Protein AF-0000000078950142 (afdb_homodimer)

Radius of gyration: 38.13 Å; Cα contacts (8 Å, |Δi|>4): 2575; chains: 2; bounding box: 95×99×94 Å

Structure (mmCIF, N/CA/C/O backbone):
data_AF-0000000078950142-model_v1
#
loop_
_entity.id
_entity.type
_entity.pdbx_description
1 polymer 'Single-stranded-DNA-specific exonuclease RecJ'
#
loop_
_atom_site.group_PDB
_atom_site.id
_atom_site.type_symbol
_atom_site.label_atom_id
_atom_site.label_alt_id
_atom_site.label_comp_id
_atom_site.label_asym_id
_atom_site.label_entity_id
_atom_site.label_seq_id
_atom_site.pdbx_PDB_ins_code
_atom_site.Cartn_x
_atom_site.Cartn_y
_atom_site.Cartn_z
_atom_site.occupancy
_atom_site.B_iso_or_equiv
_atom_site.auth_seq_id
_atom_site.auth_comp_id
_atom_site.auth_asym_id
_atom_site.auth_atom_id
_atom_site.pdbx_PDB_model_num
ATOM 1 N N . MET A 1 1 ? -14.727 40.375 -18.734 1 53.81 1 MET A N 1
ATOM 2 C CA . MET A 1 1 ? -13.383 39.812 -18.766 1 53.81 1 MET A CA 1
ATOM 3 C C . MET A 1 1 ? -12.641 40.094 -17.453 1 53.81 1 MET A C 1
ATOM 5 O O . MET A 1 1 ? -12.703 41.188 -16.938 1 53.81 1 MET A O 1
ATOM 9 N N . LYS A 1 2 ? -12.117 39.031 -16.938 1 72.38 2 LYS A N 1
ATOM 10 C CA . LYS A 1 2 ? -11.406 39.219 -15.68 1 72.38 2 LYS A CA 1
ATOM 11 C C . LYS A 1 2 ? -10.109 40 -15.891 1 72.38 2 LYS A C 1
ATOM 13 O O . LYS A 1 2 ? -9.484 39.906 -16.938 1 72.38 2 LYS A O 1
ATOM 18 N N . ILE A 1 3 ? -9.789 40.844 -15.008 1 72.75 3 ILE A N 1
ATOM 19 C CA . ILE A 1 3 ? -8.547 41.594 -15.078 1 72.75 3 ILE A CA 1
ATOM 20 C C . ILE A 1 3 ? -7.387 40.75 -14.562 1 72.75 3 ILE A C 1
ATOM 22 O O . ILE A 1 3 ? -7.484 40.125 -13.508 1 72.75 3 ILE A O 1
ATOM 26 N N . TRP A 1 4 ? -6.441 40.562 -15.469 1 82.62 4 TRP A N 1
ATOM 27 C CA . TRP A 1 4 ? -5.223 39.844 -15.094 1 82.62 4 TRP A CA 1
ATOM 28 C C . TRP A 1 4 ? -4.238 40.781 -14.398 1 82.62 4 TRP A C 1
ATOM 30 O O . TRP A 1 4 ? -3.803 41.781 -14.977 1 82.62 4 TRP A O 1
ATOM 40 N N . GLU A 1 5 ? -4.07 40.562 -13.18 1 79.44 5 GLU A N 1
ATOM 41 C CA . GLU A 1 5 ? -3.199 41.469 -12.422 1 79.44 5 GLU A CA 1
ATOM 42 C C . GLU A 1 5 ? -1.992 40.719 -11.867 1 79.44 5 GLU A C 1
ATOM 44 O O . GLU A 1 5 ? -2.143 39.688 -11.227 1 79.44 5 GLU A O 1
ATOM 49 N N . LYS A 1 6 ? -0.859 41.25 -12.266 1 79.19 6 LYS A N 1
ATOM 50 C CA . LYS A 1 6 ? 0.357 40.688 -11.664 1 79.19 6 LYS A CA 1
ATOM 51 C C . LYS A 1 6 ? 0.778 41.5 -10.445 1 79.19 6 LYS A C 1
ATOM 53 O O . LYS A 1 6 ? 0.898 42.75 -10.523 1 79.19 6 LYS A O 1
ATOM 58 N N . LYS A 1 7 ? 0.79 40.875 -9.352 1 73.62 7 LYS A N 1
ATOM 59 C CA . LYS A 1 7 ? 1.245 41.594 -8.172 1 73.62 7 LYS A CA 1
ATOM 60 C C . LYS A 1 7 ? 2.676 42.094 -8.352 1 73.62 7 LYS A C 1
ATOM 62 O O . LYS A 1 7 ? 3.551 41.344 -8.789 1 73.62 7 LYS A O 1
ATOM 67 N N . GLU A 1 8 ? 2.896 43.344 -8.273 1 76.25 8 GLU A N 1
ATOM 68 C CA . GLU A 1 8 ? 4.227 43.938 -8.406 1 76.25 8 GLU A CA 1
ATOM 69 C C . GLU A 1 8 ? 5.035 43.781 -7.121 1 76.25 8 GLU A C 1
ATOM 71 O O . GLU A 1 8 ? 4.473 43.781 -6.023 1 76.25 8 GLU A O 1
ATOM 76 N N . ILE A 1 9 ? 6.254 43.375 -7.285 1 76.56 9 ILE A N 1
ATOM 77 C CA . ILE A 1 9 ? 7.168 43.312 -6.148 1 76.56 9 ILE A CA 1
ATOM 78 C C . ILE A 1 9 ? 8.055 44.531 -6.113 1 76.56 9 ILE A C 1
ATOM 80 O O . ILE A 1 9 ? 8.578 44.969 -7.145 1 76.56 9 ILE A O 1
ATOM 84 N N . ASP A 1 10 ? 8.055 45.188 -5.051 1 79.75 10 ASP A N 1
ATOM 85 C CA . ASP A 1 10 ? 8.883 46.406 -4.891 1 79.75 10 ASP A CA 1
ATOM 86 C C . ASP A 1 10 ? 10.312 46.031 -4.516 1 79.75 10 ASP A C 1
ATOM 88 O O . ASP A 1 10 ? 10.812 46.438 -3.463 1 79.75 10 ASP A O 1
ATOM 92 N N . ILE A 1 11 ? 10.883 45.125 -5.113 1 84.5 11 ILE A N 1
ATOM 93 C CA . ILE A 1 11 ? 12.258 44.688 -4.898 1 84.5 11 ILE A CA 1
ATOM 94 C C . ILE A 1 11 ? 13.023 44.719 -6.219 1 84.5 11 ILE A C 1
ATOM 96 O O . ILE A 1 11 ? 12.531 44.25 -7.246 1 84.5 11 ILE A O 1
ATOM 100 N N . LYS A 1 12 ? 14.125 45.406 -6.125 1 84.75 12 LYS A N 1
ATOM 101 C CA . LYS A 1 12 ? 14.953 45.5 -7.316 1 84.75 12 LYS A CA 1
ATOM 102 C C . LYS A 1 12 ? 15.414 44.125 -7.801 1 84.75 12 LYS A C 1
ATOM 104 O O . LYS A 1 12 ? 15.672 43.25 -6.992 1 84.75 12 LYS A O 1
ATOM 109 N N . LYS A 1 13 ? 15.461 43.906 -9.07 1 86.56 13 LYS A N 1
ATOM 110 C CA . LYS A 1 13 ? 15.859 42.656 -9.711 1 86.56 13 LYS A CA 1
ATOM 111 C C . LYS A 1 13 ? 17.188 42.156 -9.164 1 86.56 13 LYS A C 1
ATOM 113 O O . LYS A 1 13 ? 17.375 40.938 -8.992 1 86.56 13 LYS A O 1
ATOM 118 N N . GLU A 1 14 ? 18.078 43.125 -8.953 1 89.69 14 GLU A N 1
ATOM 119 C CA . GLU A 1 14 ? 19.391 42.75 -8.445 1 89.69 14 GLU A CA 1
ATOM 120 C C . GLU A 1 14 ? 19.297 42.094 -7.074 1 89.69 14 GLU A C 1
ATOM 122 O O . GLU A 1 14 ? 20.047 41.156 -6.773 1 89.69 14 GLU A O 1
ATOM 127 N N . ASN A 1 15 ? 18.438 42.625 -6.336 1 92.5 15 ASN A N 1
ATOM 128 C CA . ASN A 1 15 ? 18.234 42.062 -5.012 1 92.5 15 ASN A CA 1
ATOM 129 C C . ASN A 1 15 ? 17.656 40.656 -5.098 1 92.5 15 ASN A C 1
ATOM 131 O O . ASN A 1 15 ? 17.984 39.781 -4.289 1 92.5 15 ASN A O 1
ATOM 135 N N . ILE A 1 16 ? 16.828 40.438 -6.055 1 92.88 16 ILE A N 1
ATOM 136 C CA . ILE A 1 16 ? 16.234 39.125 -6.246 1 92.88 16 ILE A CA 1
ATOM 137 C C . ILE A 1 16 ? 17.328 38.125 -6.656 1 92.88 16 ILE A C 1
ATOM 139 O O . ILE A 1 16 ? 17.328 37 -6.195 1 92.88 16 ILE A O 1
ATOM 143 N N . ILE A 1 17 ? 18.172 38.5 -7.457 1 93.75 17 ILE A N 1
ATOM 144 C CA . ILE A 1 17 ? 19.281 37.688 -7.902 1 93.75 17 ILE A CA 1
ATOM 145 C C . ILE A 1 17 ? 20.172 37.312 -6.715 1 93.75 17 ILE A C 1
ATOM 147 O O . ILE A 1 17 ? 20.609 36.156 -6.582 1 93.75 17 ILE A O 1
ATOM 151 N N . ASN A 1 18 ? 20.375 38.312 -5.926 1 93.31 18 ASN A N 1
ATOM 152 C CA . ASN A 1 18 ? 21.203 38.062 -4.738 1 93.31 18 ASN A CA 1
ATOM 153 C C . ASN A 1 18 ? 20.531 37.094 -3.789 1 93.31 18 ASN A C 1
ATOM 155 O O . ASN A 1 18 ? 21.203 36.219 -3.207 1 93.31 18 ASN A O 1
ATOM 159 N N . ILE A 1 19 ? 19.312 37.25 -3.652 1 93.19 19 ILE A N 1
ATOM 160 C CA . ILE A 1 19 ? 18.547 36.344 -2.787 1 93.19 19 ILE A CA 1
ATOM 161 C C . ILE A 1 19 ? 18.578 34.938 -3.355 1 93.19 19 ILE A C 1
ATOM 163 O O . ILE A 1 19 ? 18.781 33.969 -2.619 1 93.19 19 ILE A O 1
ATOM 167 N N . ALA A 1 20 ? 18.375 34.781 -4.637 1 94.31 20 ALA A N 1
ATOM 168 C CA . ALA A 1 20 ? 18.406 33.469 -5.305 1 94.31 20 ALA A CA 1
ATOM 169 C C . ALA A 1 20 ? 19.766 32.781 -5.094 1 94.31 20 ALA A C 1
ATOM 171 O O . ALA A 1 20 ? 19.828 31.594 -4.82 1 94.31 20 ALA A O 1
ATOM 172 N N . LYS A 1 21 ? 20.781 33.531 -5.195 1 93.62 21 LYS A N 1
ATOM 173 C CA . LYS A 1 21 ? 22.141 33 -5.008 1 93.62 21 LYS A CA 1
ATOM 174 C C . LYS A 1 21 ? 22.375 32.625 -3.551 1 93.62 21 LYS A C 1
ATOM 176 O O . LYS A 1 21 ? 22.953 31.562 -3.273 1 93.62 21 LYS A O 1
ATOM 181 N N . LYS A 1 22 ? 21.938 33.5 -2.752 1 90.38 22 LYS A N 1
ATOM 182 C CA . LYS A 1 22 ? 22.125 33.312 -1.319 1 90.38 22 LYS A CA 1
ATOM 183 C C . LYS A 1 22 ? 21.531 31.969 -0.873 1 90.38 22 LYS A C 1
ATOM 185 O O . LYS A 1 22 ? 22.141 31.25 -0.087 1 90.38 22 LYS A O 1
ATOM 190 N N . TYR A 1 23 ? 20.406 31.641 -1.37 1 91.75 23 TYR A N 1
ATOM 191 C CA . TYR A 1 23 ? 19.703 30.453 -0.905 1 91.75 23 TYR A CA 1
ATOM 192 C C . TYR A 1 23 ? 19.812 29.328 -1.919 1 91.75 23 TYR A C 1
ATOM 194 O O . TYR A 1 23 ? 19.203 28.266 -1.744 1 91.75 23 TYR A O 1
ATOM 202 N N . ASN A 1 24 ? 20.531 29.469 -2.938 1 90.25 24 ASN A N 1
ATOM 203 C CA . ASN A 1 24 ? 20.797 28.484 -3.975 1 90.25 24 ASN A CA 1
ATOM 204 C C . ASN A 1 24 ? 19.5 27.969 -4.609 1 90.25 24 ASN A C 1
ATOM 206 O O . ASN A 1 24 ? 19.281 26.75 -4.656 1 90.25 24 ASN A O 1
ATOM 210 N N . ILE A 1 25 ? 18.672 28.875 -4.988 1 92.62 25 ILE A N 1
ATOM 211 C CA . ILE A 1 25 ? 17.438 28.562 -5.723 1 92.62 25 ILE A CA 1
ATOM 212 C C . ILE A 1 25 ? 17.391 29.391 -7.004 1 92.62 25 ILE A C 1
ATOM 214 O O . ILE A 1 25 ? 18.203 30.297 -7.207 1 92.62 25 ILE A O 1
ATOM 218 N N . SER A 1 26 ? 16.516 29.094 -7.859 1 92.75 26 SER A N 1
ATOM 219 C CA . SER A 1 26 ? 16.406 29.812 -9.125 1 92.75 26 SER A CA 1
ATOM 220 C C . SER A 1 26 ? 15.773 31.188 -8.93 1 92.75 26 SER A C 1
ATOM 222 O O . SER A 1 26 ? 15.148 31.438 -7.898 1 92.75 26 SER A O 1
ATOM 224 N N . ILE A 1 27 ? 15.969 32.031 -9.867 1 91.75 27 ILE A N 1
ATOM 225 C CA . ILE A 1 27 ? 15.406 33.375 -9.844 1 91.75 27 ILE A CA 1
ATOM 226 C C . ILE A 1 27 ? 13.883 33.281 -9.805 1 91.75 27 ILE A C 1
ATOM 228 O O . ILE A 1 27 ? 13.234 34.062 -9.086 1 91.75 27 ILE A O 1
ATOM 232 N N . LEU A 1 28 ? 13.398 32.344 -10.531 1 91.94 28 LEU A N 1
ATOM 233 C CA . LEU A 1 28 ? 11.953 32.156 -10.547 1 91.94 28 LEU A CA 1
ATOM 234 C C . LEU A 1 28 ? 11.438 31.734 -9.18 1 91.94 28 LEU A C 1
ATOM 236 O O . LEU A 1 28 ? 10.414 32.219 -8.703 1 91.94 28 LEU A O 1
ATOM 240 N N . GLU A 1 29 ? 12.125 30.797 -8.562 1 94.38 29 GLU A N 1
ATOM 241 C CA . GLU A 1 29 ? 11.742 30.328 -7.227 1 94.38 29 GLU A CA 1
ATOM 242 C C . GLU A 1 29 ? 11.742 31.469 -6.223 1 94.38 29 GLU A C 1
ATOM 244 O O . GLU A 1 29 ? 10.789 31.625 -5.453 1 94.38 29 GLU A O 1
ATOM 249 N N . ALA A 1 30 ? 12.781 32.281 -6.25 1 94 30 ALA A N 1
ATOM 250 C CA . ALA A 1 30 ? 12.898 33.406 -5.348 1 94 30 ALA A CA 1
ATOM 251 C C . ALA A 1 30 ? 11.781 34.438 -5.598 1 94 30 ALA A C 1
ATOM 253 O O . ALA A 1 30 ? 11.172 34.938 -4.652 1 94 30 ALA A O 1
ATOM 254 N N . THR A 1 31 ? 11.516 34.656 -6.84 1 91.56 31 THR A N 1
ATOM 255 C CA . THR A 1 31 ? 10.5 35.625 -7.23 1 91.56 31 THR A CA 1
ATOM 256 C C . THR A 1 31 ? 9.117 35.188 -6.742 1 91.56 31 THR A C 1
ATOM 258 O O . THR A 1 31 ? 8.344 36 -6.23 1 91.56 31 THR A O 1
ATOM 261 N N . LEU A 1 32 ? 8.867 33.938 -6.906 1 93.06 32 LEU A N 1
ATOM 262 C CA . LEU A 1 32 ? 7.574 33.406 -6.516 1 93.06 32 LEU A CA 1
ATOM 263 C C . LEU A 1 32 ? 7.359 33.531 -5.012 1 93.06 32 LEU A C 1
ATOM 265 O O . LEU A 1 32 ? 6.285 33.938 -4.566 1 93.06 32 LEU A O 1
ATOM 269 N N . LEU A 1 33 ? 8.32 33.188 -4.199 1 94.06 33 LEU A N 1
ATOM 270 C CA . LEU A 1 33 ? 8.211 33.281 -2.748 1 94.06 33 LEU A CA 1
ATOM 271 C C . LEU A 1 33 ? 8.047 34.719 -2.303 1 94.06 33 LEU A C 1
ATOM 273 O O . LEU A 1 33 ? 7.219 35.031 -1.436 1 94.06 33 LEU A O 1
ATOM 277 N N . LEU A 1 34 ? 8.82 35.656 -2.934 1 92.06 34 LEU A N 1
ATOM 278 C CA . LEU A 1 34 ? 8.773 37.062 -2.574 1 92.06 34 LEU A CA 1
ATOM 279 C C . LEU A 1 34 ? 7.426 37.688 -2.953 1 92.06 34 LEU A C 1
ATOM 281 O O . LEU A 1 34 ? 6.871 38.5 -2.203 1 92.06 34 LEU A O 1
ATOM 285 N N . ARG A 1 35 ? 6.938 37.25 -4.039 1 89.69 35 ARG A N 1
ATOM 286 C CA . ARG A 1 35 ? 5.652 37.781 -4.496 1 89.69 35 ARG A CA 1
ATOM 287 C C . ARG A 1 35 ? 4.52 37.312 -3.586 1 89.69 35 ARG A C 1
ATOM 289 O O . ARG A 1 35 ? 3.51 38 -3.436 1 89.69 35 ARG A O 1
ATOM 296 N N . ARG A 1 36 ? 4.695 36.156 -3 1 91.25 36 ARG A N 1
ATOM 297 C CA . ARG A 1 36 ? 3.721 35.625 -2.055 1 91.25 36 ARG A CA 1
ATOM 298 C C . ARG A 1 36 ? 3.971 36.156 -0.649 1 91.25 36 ARG A C 1
ATOM 300 O O . ARG A 1 36 ? 3.385 35.656 0.32 1 91.25 36 ARG A O 1
ATOM 307 N N . GLU A 1 37 ? 4.922 37.062 -0.563 1 89.62 37 GLU A N 1
ATOM 308 C CA . GLU A 1 37 ? 5.227 37.812 0.659 1 89.62 37 GLU A CA 1
ATOM 309 C C . GLU A 1 37 ? 5.77 36.875 1.743 1 89.62 37 GLU A C 1
ATOM 311 O O . GLU A 1 37 ? 5.453 37.062 2.924 1 89.62 37 GLU A O 1
ATOM 316 N N . ILE A 1 38 ? 6.461 35.875 1.329 1 93 38 ILE A N 1
ATOM 317 C CA . ILE A 1 38 ? 7.152 35.031 2.285 1 93 38 ILE A CA 1
ATOM 318 C C . ILE A 1 38 ? 8.445 35.688 2.738 1 93 38 ILE A C 1
ATOM 320 O O . ILE A 1 38 ? 9.266 36.094 1.911 1 93 38 ILE A O 1
ATOM 324 N N . LYS A 1 39 ? 8.594 35.781 3.988 1 91.38 39 LYS A N 1
ATOM 325 C CA . LYS A 1 39 ? 9.82 36.375 4.52 1 91.38 39 LYS A CA 1
ATOM 326 C C . LYS A 1 39 ? 11.023 35.469 4.262 1 91.38 39 LYS A C 1
ATOM 328 O O . LYS A 1 39 ? 10.898 34.25 4.297 1 91.38 39 LYS A O 1
ATOM 333 N N . GLU A 1 40 ? 12.141 36.094 4.035 1 90.62 40 GLU A N 1
ATOM 334 C CA . GLU A 1 40 ? 13.352 35.312 3.721 1 90.62 40 GLU A CA 1
ATOM 335 C C . GLU A 1 40 ? 13.656 34.312 4.812 1 90.62 40 GLU A C 1
ATOM 337 O O . GLU A 1 40 ? 14.102 33.188 4.52 1 90.62 40 GLU A O 1
ATOM 342 N N . GLU A 1 41 ? 13.438 34.688 6.086 1 90.75 41 GLU A N 1
ATOM 343 C CA . GLU A 1 41 ? 13.719 33.781 7.199 1 90.75 41 GLU A CA 1
ATOM 344 C C . GLU A 1 41 ? 12.859 32.531 7.117 1 90.75 41 GLU A C 1
ATOM 346 O O . GLU A 1 41 ? 13.219 31.484 7.668 1 90.75 41 GLU A O 1
ATOM 351 N N . ASP A 1 42 ? 11.758 32.625 6.391 1 94 42 ASP A N 1
ATOM 352 C CA . ASP A 1 42 ? 10.828 31.5 6.309 1 94 42 ASP A CA 1
ATOM 353 C C . ASP A 1 42 ? 11.062 30.672 5.043 1 94 42 ASP A C 1
ATOM 355 O O . ASP A 1 42 ? 10.438 29.641 4.844 1 94 42 ASP A O 1
ATOM 359 N N . PHE A 1 43 ? 12.055 31.047 4.172 1 94.62 43 PHE A N 1
ATOM 360 C CA . PHE A 1 43 ? 12.367 30.312 2.955 1 94.62 43 PHE A CA 1
ATOM 361 C C . PHE A 1 43 ? 12.75 28.859 3.281 1 94.62 43 PHE A C 1
ATOM 363 O O . PHE A 1 43 ? 12.484 27.953 2.494 1 94.62 43 PHE A O 1
ATOM 370 N N . LEU A 1 44 ? 13.312 28.719 4.473 1 93.81 44 LEU A N 1
ATOM 371 C CA . LEU A 1 44 ? 13.789 27.406 4.898 1 93.81 44 LEU A CA 1
ATOM 372 C C . LEU A 1 44 ? 12.648 26.391 4.91 1 93.81 44 LEU A C 1
ATOM 374 O O . LEU A 1 44 ? 12.852 25.219 4.562 1 93.81 44 LEU A O 1
ATOM 378 N N . PHE A 1 45 ? 11.406 26.781 5.246 1 95.56 45 PHE A N 1
ATOM 379 C CA . PHE A 1 45 ? 10.273 25.875 5.359 1 95.56 45 PHE A CA 1
ATOM 380 C C . PHE A 1 45 ? 9.797 25.438 3.982 1 95.56 45 PHE A C 1
ATOM 382 O O . PHE A 1 45 ? 9.039 24.469 3.861 1 95.56 45 PHE A O 1
ATOM 389 N N . PHE A 1 46 ? 10.219 26.109 2.924 1 95.44 46 PHE A N 1
ATOM 390 C CA . PHE A 1 46 ? 9.789 25.812 1.562 1 95.44 46 PHE A CA 1
ATOM 391 C C . PHE A 1 46 ? 10.859 25.031 0.814 1 95.44 46 PHE A C 1
ATOM 393 O O . PHE A 1 46 ? 10.547 24.266 -0.094 1 95.44 46 PHE A O 1
ATOM 400 N N . ILE A 1 47 ? 12.117 25.25 1.19 1 92.94 47 ILE A N 1
ATOM 401 C CA . ILE A 1 47 ? 13.234 24.719 0.432 1 92.94 47 ILE A CA 1
ATOM 402 C C . ILE A 1 47 ? 13.75 23.438 1.107 1 92.94 47 ILE A C 1
ATOM 404 O O . ILE A 1 47 ? 14.133 22.484 0.432 1 92.94 47 ILE A O 1
ATOM 408 N N . GLU A 1 48 ? 13.719 23.422 2.449 1 88.94 48 GLU A N 1
ATOM 409 C CA . GLU A 1 48 ? 14.281 22.312 3.201 1 88.94 48 GLU A CA 1
ATOM 410 C C . GLU A 1 48 ? 13.18 21.406 3.738 1 88.94 48 GLU A C 1
ATOM 412 O O . GLU A 1 48 ? 12.008 21.797 3.787 1 88.94 48 GLU A O 1
ATOM 417 N N . SER A 1 49 ? 13.672 20.141 3.926 1 88.25 49 SER A N 1
ATOM 418 C CA . SER A 1 49 ? 12.75 19.156 4.504 1 88.25 49 SER A CA 1
ATOM 419 C C . SER A 1 49 ? 13.43 18.344 5.598 1 88.25 49 SER A C 1
ATOM 421 O O . SER A 1 49 ? 14.438 17.688 5.348 1 88.25 49 SER A O 1
ATOM 423 N N . SER A 1 50 ? 13.031 18.5 6.828 1 91.31 50 SER A N 1
ATOM 424 C CA . SER A 1 50 ? 13.516 17.75 7.977 1 91.31 50 SER A CA 1
ATOM 425 C C . SER A 1 50 ? 12.617 17.938 9.188 1 91.31 50 SER A C 1
ATOM 427 O O . SER A 1 50 ? 12.148 19.047 9.453 1 91.31 50 SER A O 1
ATOM 429 N N . VAL A 1 51 ? 12.461 16.891 9.859 1 94.56 51 VAL A N 1
ATOM 430 C CA . VAL A 1 51 ? 11.641 16.953 11.062 1 94.56 51 VAL A CA 1
ATOM 431 C C . VAL A 1 51 ? 12.328 17.828 12.109 1 94.56 51 VAL A C 1
ATOM 433 O O . VAL A 1 51 ? 11.68 18.297 13.047 1 94.56 51 VAL A O 1
ATOM 436 N N . ASN A 1 52 ? 13.594 18.141 11.906 1 91.5 52 ASN A N 1
ATOM 437 C CA . ASN A 1 52 ? 14.344 18.984 12.828 1 91.5 52 ASN A CA 1
ATOM 438 C C . ASN A 1 52 ? 13.898 20.453 12.75 1 91.5 52 ASN A C 1
ATOM 440 O O . ASN A 1 52 ? 14.211 21.25 13.633 1 91.5 52 ASN A O 1
ATOM 444 N N . LEU A 1 53 ? 13.133 20.781 11.781 1 93.5 53 LEU A N 1
ATOM 445 C CA . LEU A 1 53 ? 12.703 22.156 11.586 1 93.5 53 LEU A CA 1
ATOM 446 C C . LEU A 1 53 ? 11.414 22.438 12.352 1 93.5 53 LEU A C 1
ATOM 448 O O . LEU A 1 53 ? 10.945 23.578 12.398 1 93.5 53 LEU A O 1
ATOM 452 N N . MET A 1 54 ? 10.852 21.391 12.953 1 96.19 54 MET A N 1
ATOM 453 C CA . MET A 1 54 ? 9.758 21.641 13.883 1 96.19 54 MET A CA 1
ATOM 454 C C . MET A 1 54 ? 10.219 22.5 15.062 1 96.19 54 MET A C 1
ATOM 456 O O . MET A 1 54 ? 11.328 22.312 15.562 1 96.19 54 MET A O 1
ATOM 460 N N . HIS A 1 55 ? 9.367 23.406 15.445 1 96 55 HIS A N 1
ATOM 461 C CA . HIS A 1 55 ? 9.734 24.188 16.625 1 96 55 HIS A CA 1
ATOM 462 C C . HIS A 1 55 ? 9.758 23.344 17.875 1 96 55 HIS A C 1
ATOM 464 O O . HIS A 1 55 ? 9.008 22.359 18 1 96 55 HIS A O 1
ATOM 470 N N . ASN A 1 56 ? 10.641 23.719 18.812 1 96.19 56 ASN A N 1
ATOM 471 C CA . ASN A 1 56 ? 10.797 23.031 20.094 1 96.19 56 ASN A CA 1
ATOM 472 C C . ASN A 1 56 ? 9.484 22.969 20.875 1 96.19 56 ASN A C 1
ATOM 474 O O . ASN A 1 56 ? 8.906 24.016 21.203 1 96.19 56 ASN A O 1
ATOM 478 N N . PRO A 1 57 ? 9.039 21.719 21.172 1 97.75 57 PRO A N 1
ATOM 479 C CA . PRO A 1 57 ? 7.746 21.609 21.859 1 97.75 57 PRO A CA 1
ATOM 480 C C . PRO A 1 57 ? 7.777 22.156 23.281 1 97.75 57 PRO A C 1
ATOM 482 O O . PRO A 1 57 ? 6.727 22.453 23.859 1 97.75 57 PRO A O 1
ATOM 485 N N . PHE A 1 58 ? 8.906 22.344 23.859 1 97.25 58 PHE A N 1
ATOM 486 C CA . PHE A 1 58 ? 9.031 22.812 25.234 1 97.25 58 PHE A CA 1
ATOM 487 C C . PHE A 1 58 ? 8.734 24.312 25.328 1 97.25 58 PHE A C 1
ATOM 489 O O . PHE A 1 58 ? 8.594 24.844 26.422 1 97.25 58 PHE A O 1
ATOM 496 N N . LEU A 1 59 ? 8.547 24.922 24.203 1 96.75 59 LEU A N 1
ATOM 497 C CA . LEU A 1 59 ? 8.203 26.344 24.172 1 96.75 59 LEU A CA 1
ATOM 498 C C . LEU A 1 59 ? 6.711 26.547 24.453 1 96.75 59 LEU A C 1
ATOM 500 O O . LEU A 1 59 ? 6.273 27.656 24.75 1 96.75 59 LEU A O 1
ATOM 504 N N . LEU A 1 60 ? 5.922 25.484 24.359 1 97.44 60 LEU A N 1
ATOM 505 C CA . LEU A 1 60 ? 4.5 25.547 24.688 1 97.44 60 LEU A CA 1
ATOM 506 C C . LEU A 1 60 ? 4.305 25.812 26.172 1 97.44 60 LEU A C 1
ATOM 508 O O . LEU A 1 60 ? 4.91 25.141 27.016 1 97.44 60 LEU A O 1
ATOM 512 N N . LYS A 1 61 ? 3.418 26.766 26.406 1 95.06 61 LYS A N 1
ATOM 513 C CA . LYS A 1 61 ? 3.137 27.094 27.797 1 95.06 61 LYS A CA 1
ATOM 514 C C . LYS A 1 61 ? 2.549 25.891 28.531 1 95.06 61 LYS A C 1
ATOM 516 O O . LYS A 1 61 ? 1.676 25.203 28.016 1 95.06 61 LYS A O 1
ATOM 521 N N . ASN A 1 62 ? 3.047 25.547 29.75 1 95.56 62 ASN A N 1
ATOM 522 C CA . ASN A 1 62 ? 2.545 24.547 30.688 1 95.56 62 ASN A CA 1
ATOM 523 C C . ASN A 1 62 ? 2.936 23.141 30.266 1 95.56 62 ASN A C 1
ATOM 525 O O . ASN A 1 62 ? 2.447 22.156 30.828 1 95.56 62 ASN A O 1
ATOM 529 N N . ILE A 1 63 ? 3.852 22.984 29.266 1 97.62 63 ILE A N 1
ATOM 530 C CA . ILE A 1 63 ? 4.25 21.672 28.781 1 97.62 63 ILE A CA 1
ATOM 531 C C . ILE A 1 63 ? 4.988 20.906 29.891 1 97.62 63 ILE A C 1
ATOM 533 O O . ILE A 1 63 ? 4.836 19.703 30.016 1 97.62 63 ILE A O 1
ATOM 537 N N . ASN A 1 64 ? 5.785 21.609 30.688 1 95.38 64 ASN A N 1
ATOM 538 C CA . ASN A 1 64 ? 6.512 20.984 31.797 1 95.38 64 ASN A CA 1
ATOM 539 C C . ASN A 1 64 ? 5.559 20.438 32.844 1 95.38 64 ASN A C 1
ATOM 541 O O . ASN A 1 64 ? 5.805 19.375 33.406 1 95.38 64 ASN A O 1
ATOM 545 N N . LYS A 1 65 ? 4.5 21.219 33.125 1 96.31 65 LYS A N 1
ATOM 546 C CA . LYS A 1 65 ? 3.488 20.75 34.062 1 96.31 65 LYS A CA 1
ATOM 547 C C . LYS A 1 65 ? 2.807 19.484 33.531 1 96.31 65 LYS A C 1
ATOM 549 O O . LYS A 1 65 ? 2.539 18.547 34.312 1 96.31 65 LYS A O 1
ATOM 554 N N . PHE A 1 66 ? 2.5 19.469 32.281 1 97.69 66 PHE A N 1
ATOM 555 C CA . PHE A 1 66 ? 1.9 18.297 31.625 1 97.69 66 PHE A CA 1
ATOM 556 C C . PHE A 1 66 ? 2.793 17.078 31.781 1 97.69 66 PHE A C 1
ATOM 558 O O . PHE A 1 66 ? 2.324 16 32.188 1 97.69 66 PHE A O 1
ATOM 565 N N . ILE A 1 67 ? 4.121 17.234 31.484 1 97.69 67 ILE A N 1
ATOM 566 C CA . ILE A 1 67 ? 5.09 16.141 31.547 1 97.69 67 ILE A CA 1
ATOM 567 C C . ILE A 1 67 ? 5.16 15.594 32.969 1 97.69 67 ILE A C 1
ATOM 569 O O . ILE A 1 67 ? 5.133 14.383 33.188 1 97.69 67 ILE A O 1
ATOM 573 N N . TYR A 1 68 ? 5.223 16.531 33.906 1 96.5 68 TYR A N 1
ATOM 574 C CA . TYR A 1 68 ? 5.305 16.141 35.312 1 96.5 68 TYR A CA 1
ATOM 575 C C . TYR A 1 68 ? 4.078 15.328 35.719 1 96.5 68 TYR A C 1
ATOM 577 O O . TYR A 1 68 ? 4.211 14.258 36.312 1 96.5 68 TYR A O 1
ATOM 585 N N . ARG A 1 69 ? 2.959 15.758 35.344 1 97.12 69 ARG A N 1
ATOM 586 C CA . ARG A 1 69 ? 1.717 15.102 35.75 1 97.12 69 ARG A CA 1
ATOM 587 C C . ARG A 1 69 ? 1.583 13.742 35.062 1 97.12 69 ARG A C 1
ATOM 589 O O . ARG A 1 69 ? 1.105 12.781 35.688 1 97.12 69 ARG A O 1
ATOM 596 N N . MET A 1 70 ? 1.957 13.656 33.812 1 97.5 70 MET A N 1
ATOM 597 C CA . MET A 1 70 ? 1.891 12.391 33.094 1 97.5 70 MET A CA 1
ATOM 598 C C . MET A 1 70 ? 2.844 11.367 33.688 1 97.5 70 MET A C 1
ATOM 600 O O . MET A 1 70 ? 2.512 10.188 33.781 1 97.5 70 MET A O 1
ATOM 604 N N . ASN A 1 71 ? 4.035 11.844 34.031 1 95.94 71 ASN A N 1
ATOM 605 C CA . ASN A 1 71 ? 4.988 10.938 34.688 1 95.94 71 ASN A CA 1
ATOM 606 C C . ASN A 1 71 ? 4.434 10.367 35.969 1 95.94 71 ASN A C 1
ATOM 608 O O . ASN A 1 71 ? 4.641 9.188 36.281 1 95.94 71 ASN A O 1
ATOM 612 N N . GLU A 1 72 ? 3.713 11.195 36.75 1 96.75 72 GLU A N 1
ATOM 613 C CA . GLU A 1 72 ? 3.043 10.719 37.969 1 96.75 72 GLU A CA 1
ATOM 614 C C . GLU A 1 72 ? 1.996 9.656 37.625 1 96.75 72 GLU A C 1
ATOM 616 O O . GLU A 1 72 ? 1.92 8.617 38.281 1 96.75 72 GLU A O 1
ATOM 621 N N . ALA A 1 73 ? 1.215 9.938 36.625 1 97.31 73 ALA A N 1
ATOM 622 C CA . ALA A 1 73 ? 0.148 9.023 36.219 1 97.31 73 ALA A CA 1
ATOM 623 C C . ALA A 1 73 ? 0.716 7.684 35.75 1 97.31 73 ALA A C 1
ATOM 625 O O . ALA A 1 73 ? 0.116 6.633 36 1 97.31 73 ALA A O 1
ATOM 626 N N . ILE A 1 74 ? 1.857 7.727 35 1 95.25 74 ILE A N 1
ATOM 627 C CA . ILE A 1 74 ? 2.535 6.523 34.531 1 95.25 74 ILE A CA 1
ATOM 628 C C . ILE A 1 74 ? 3.021 5.703 35.719 1 95.25 74 ILE A C 1
ATOM 630 O O . ILE A 1 74 ? 2.801 4.492 35.781 1 95.25 74 ILE A O 1
ATOM 634 N N . ALA A 1 75 ? 3.623 6.363 36.688 1 95.25 75 ALA A N 1
ATOM 635 C CA . ALA A 1 75 ? 4.191 5.703 37.875 1 95.25 75 ALA A CA 1
ATOM 636 C C . ALA A 1 75 ? 3.1 5.051 38.719 1 95.25 75 ALA A C 1
ATOM 638 O O . ALA A 1 75 ? 3.283 3.951 39.219 1 95.25 75 ALA A O 1
ATOM 639 N N . GLU A 1 76 ? 1.999 5.723 38.812 1 96 76 GLU A N 1
ATOM 640 C CA . GLU A 1 76 ? 0.921 5.266 39.688 1 96 76 GLU A CA 1
ATOM 641 C C . GLU A 1 76 ? -0.094 4.426 38.906 1 96 76 GLU A C 1
ATOM 643 O O . GLU A 1 76 ? -1.091 3.975 39.469 1 96 76 GLU A O 1
ATOM 648 N N . LYS A 1 77 ? 0.066 4.27 37.594 1 94.44 77 LYS A N 1
ATOM 649 C CA . LYS A 1 77 ? -0.821 3.488 36.719 1 94.44 77 LYS A CA 1
ATOM 650 C C . LYS A 1 77 ? -2.26 3.99 36.812 1 94.44 77 LYS A C 1
ATOM 652 O O . LYS A 1 77 ? -3.182 3.209 37.062 1 94.44 77 LYS A O 1
ATOM 657 N N . GLU A 1 78 ? -2.412 5.262 36.719 1 97 78 GLU A N 1
ATOM 658 C CA . GLU A 1 78 ? -3.723 5.902 36.781 1 97 78 GLU A CA 1
ATOM 659 C C . GLU A 1 78 ? -4.539 5.625 35.531 1 97 78 GLU A C 1
ATOM 661 O O . GLU A 1 78 ? -3.986 5.223 34.5 1 97 78 GLU A O 1
ATOM 666 N N . ASN A 1 79 ? -5.867 5.766 35.688 1 98.25 79 ASN A N 1
ATOM 667 C CA . ASN A 1 79 ? -6.766 5.66 34.562 1 98.25 79 ASN A CA 1
ATOM 668 C C . ASN A 1 79 ? -7.004 7.023 33.906 1 98.25 79 ASN A C 1
ATOM 670 O O . ASN A 1 79 ? -7.414 7.969 34.562 1 98.25 79 ASN A O 1
ATOM 674 N N . VAL A 1 80 ? -6.695 7.07 32.625 1 98.5 80 VAL A N 1
ATOM 675 C CA . VAL A 1 80 ? -6.789 8.336 31.922 1 98.5 80 VAL A CA 1
ATOM 676 C C . VAL A 1 80 ? -7.836 8.234 30.812 1 98.5 80 VAL A C 1
ATOM 678 O O . VAL A 1 80 ? -7.922 7.215 30.125 1 98.5 80 VAL A O 1
ATOM 681 N N . LEU A 1 81 ? -8.711 9.25 30.672 1 98.56 81 LEU A N 1
ATOM 682 C CA . LEU A 1 81 ? -9.68 9.359 29.578 1 98.56 81 LEU A CA 1
ATOM 683 C C . LEU A 1 81 ? -9.297 10.484 28.625 1 98.56 81 LEU A C 1
ATOM 685 O O . LEU A 1 81 ? -9.094 11.625 29.062 1 98.56 81 LEU A O 1
ATOM 689 N N . ILE A 1 82 ? -9.117 10.148 27.375 1 98.56 82 ILE A N 1
ATOM 690 C CA . ILE A 1 82 ? -8.938 11.172 26.359 1 98.56 82 ILE A CA 1
ATOM 691 C C . ILE A 1 82 ? -10.297 11.57 25.781 1 98.56 82 ILE A C 1
ATOM 693 O O . ILE A 1 82 ? -11.07 10.719 25.344 1 98.56 82 ILE A O 1
ATOM 697 N N . PHE A 1 83 ? -10.648 12.82 25.812 1 97.44 83 PHE A N 1
ATOM 698 C CA . PHE A 1 83 ? -11.867 13.352 25.234 1 97.44 83 PHE A CA 1
ATOM 699 C C . PHE A 1 83 ? -11.562 14.227 24.031 1 97.44 83 PHE A C 1
ATOM 701 O O . PHE A 1 83 ? -10.961 15.297 24.172 1 97.44 83 PHE A O 1
ATOM 708 N N . GLY A 1 84 ? -11.938 13.797 22.828 1 95.5 84 GLY A N 1
ATOM 709 C CA . GLY A 1 84 ? -11.57 14.5 21.609 1 95.5 84 GLY A CA 1
ATOM 710 C C . GLY A 1 84 ? -12.766 15.055 20.859 1 95.5 84 GLY A C 1
ATOM 711 O O . GLY A 1 84 ? -13.906 14.664 21.125 1 95.5 84 GLY A O 1
ATOM 712 N N . ASP A 1 85 ? -12.523 15.969 19.969 1 91.88 85 ASP A N 1
ATOM 713 C CA . ASP A 1 85 ? -13.539 16.5 19.062 1 91.88 85 ASP A CA 1
ATOM 714 C C . ASP A 1 85 ? -13.883 15.492 17.969 1 91.88 85 ASP A C 1
ATOM 716 O O . ASP A 1 85 ? -13.164 14.508 17.781 1 91.88 85 ASP A O 1
ATOM 720 N N . LYS A 1 86 ? -14.961 15.719 17.297 1 91.56 86 LYS A N 1
ATOM 721 C CA . LYS A 1 86 ? -15.516 14.68 16.438 1 91.56 86 LYS A CA 1
ATOM 722 C C . LYS A 1 86 ? -15.016 14.836 15 1 91.56 86 LYS A C 1
ATOM 724 O O . LYS A 1 86 ? -15.203 13.945 14.172 1 91.56 86 LYS A O 1
ATOM 729 N N . ASP A 1 87 ? -14.422 15.945 14.617 1 91.69 87 ASP A N 1
ATOM 730 C CA . ASP A 1 87 ? -13.961 16.094 13.242 1 91.69 87 ASP A CA 1
ATOM 731 C C . ASP A 1 87 ? -12.602 15.43 13.039 1 91.69 87 ASP A C 1
ATOM 733 O O . ASP A 1 87 ? -12.055 14.828 13.961 1 91.69 87 ASP A O 1
ATOM 737 N N . ALA A 1 88 ? -12.07 15.484 11.859 1 96.19 88 ALA A N 1
ATOM 738 C CA . ALA A 1 88 ? -10.844 14.758 11.523 1 96.19 88 ALA A CA 1
ATOM 739 C C . ALA A 1 88 ? -9.68 15.219 12.391 1 96.19 88 ALA A C 1
ATOM 741 O O . ALA A 1 88 ? -8.836 14.414 12.781 1 96.19 88 ALA A O 1
ATOM 742 N N . ASP A 1 89 ? -9.547 16.531 12.664 1 96.81 89 ASP A N 1
ATOM 743 C CA . ASP A 1 89 ? -8.508 17.047 13.555 1 96.81 89 ASP A CA 1
ATOM 744 C C . ASP A 1 89 ? -8.633 16.438 14.953 1 96.81 89 ASP A C 1
ATOM 746 O O . ASP A 1 89 ? -7.652 15.922 15.5 1 96.81 89 ASP A O 1
ATOM 750 N N . GLY A 1 90 ? -9.852 16.438 15.445 1 96.62 90 GLY A N 1
ATOM 751 C CA . GLY A 1 90 ? -10.078 15.852 16.766 1 96.62 90 GLY A CA 1
ATOM 752 C C . GLY A 1 90 ? -9.82 14.359 16.797 1 96.62 90 GLY A C 1
ATOM 753 O O . GLY A 1 90 ? -9.25 13.852 17.766 1 96.62 90 GLY A O 1
ATOM 754 N N . ILE A 1 91 ? -10.25 13.695 15.812 1 97.06 91 ILE A N 1
ATOM 755 C CA . ILE A 1 91 ? -10.078 12.25 15.727 1 97.06 91 ILE A CA 1
ATOM 756 C C . ILE A 1 91 ? -8.586 11.914 15.711 1 97.06 91 ILE A C 1
ATOM 758 O O . ILE A 1 91 ? -8.133 11.055 16.469 1 97.06 91 ILE A O 1
ATOM 762 N N . THR A 1 92 ? -7.824 12.57 14.844 1 98.31 92 THR A N 1
ATOM 763 C CA . THR A 1 92 ? -6.395 12.297 14.734 1 98.31 92 THR A CA 1
ATOM 764 C C . THR A 1 92 ? -5.664 12.734 16 1 98.31 92 THR A C 1
ATOM 766 O O . THR A 1 92 ? -4.715 12.078 16.438 1 98.31 92 THR A O 1
ATOM 769 N N . ALA A 1 93 ? -6.117 13.82 16.609 1 98.62 93 ALA A N 1
ATOM 770 C CA . ALA A 1 93 ? -5.551 14.242 17.891 1 98.62 93 ALA A CA 1
ATOM 771 C C . ALA A 1 93 ? -5.73 13.156 18.953 1 98.62 93 ALA A C 1
ATOM 773 O O . ALA A 1 93 ? -4.805 12.875 19.719 1 98.62 93 ALA A O 1
ATOM 774 N N . THR A 1 94 ? -6.91 12.602 19 1 98.44 94 THR A N 1
ATOM 775 C CA . THR A 1 94 ? -7.23 11.547 19.953 1 98.44 94 THR A CA 1
ATOM 776 C C . THR A 1 94 ? -6.332 10.336 19.734 1 98.44 94 THR A C 1
ATOM 778 O O . THR A 1 94 ? -5.781 9.781 20.688 1 98.44 94 THR A O 1
ATOM 781 N N . ILE A 1 95 ? -6.145 9.961 18.516 1 98.19 95 ILE A N 1
ATOM 782 C CA . ILE A 1 95 ? -5.352 8.789 18.172 1 98.19 95 ILE A CA 1
ATOM 783 C C . ILE A 1 95 ? -3.898 9.008 18.578 1 98.19 95 ILE A C 1
ATOM 785 O O . ILE A 1 95 ? -3.273 8.125 19.172 1 98.19 95 ILE A O 1
ATOM 789 N N . ILE A 1 96 ? -3.338 10.156 18.312 1 98.5 96 ILE A N 1
ATOM 790 C CA . ILE A 1 96 ? -1.952 10.492 18.625 1 98.5 96 ILE A CA 1
ATOM 791 C C . ILE A 1 96 ? -1.724 10.383 20.125 1 98.5 96 ILE A C 1
ATOM 793 O O . ILE A 1 96 ? -0.784 9.719 20.578 1 98.5 96 ILE A O 1
ATOM 797 N N . MET A 1 97 ? -2.621 10.984 20.875 1 98.62 97 MET A N 1
ATOM 798 C CA . MET A 1 97 ? -2.494 10.977 22.344 1 98.62 97 MET A CA 1
ATOM 799 C C . MET A 1 97 ? -2.701 9.57 22.891 1 98.62 97 MET A C 1
ATOM 801 O O . MET A 1 97 ? -1.935 9.109 23.734 1 98.62 97 MET A O 1
ATOM 805 N N . TYR A 1 98 ? -3.664 8.883 22.422 1 98.25 98 TYR A N 1
ATOM 806 C CA . TYR A 1 98 ? -4.012 7.543 22.875 1 98.25 98 TYR A CA 1
ATOM 807 C C . TYR A 1 98 ? -2.852 6.574 22.656 1 98.25 98 TYR A C 1
ATOM 809 O O . TYR A 1 98 ? -2.432 5.887 23.594 1 98.25 98 TYR A O 1
ATOM 817 N N . GLU A 1 99 ? -2.346 6.551 21.438 1 96.75 99 GLU A N 1
ATOM 818 C CA . GLU A 1 99 ? -1.258 5.633 21.125 1 96.75 99 GLU A CA 1
ATOM 819 C C . GLU A 1 99 ? -0.005 5.957 21.922 1 96.75 99 GLU A C 1
ATOM 821 O O . GLU A 1 99 ? 0.726 5.051 22.344 1 96.75 99 GLU A O 1
ATOM 826 N N . THR A 1 100 ? 0.266 7.23 22.109 1 97.44 100 THR A N 1
ATOM 827 C CA . THR A 1 100 ? 1.443 7.629 22.875 1 97.44 100 THR A CA 1
ATOM 828 C C . THR A 1 100 ? 1.333 7.16 24.328 1 97.44 100 THR A C 1
ATOM 830 O O . THR A 1 100 ? 2.266 6.559 24.859 1 97.44 100 THR A O 1
ATOM 833 N N . LEU A 1 101 ? 0.197 7.438 24.969 1 97.62 101 LEU A N 1
ATOM 834 C CA . LEU A 1 101 ? 0.035 7.059 26.375 1 97.62 101 LEU A CA 1
ATOM 835 C C . LEU A 1 101 ? 0.057 5.539 26.531 1 97.62 101 LEU A C 1
ATOM 837 O O . LEU A 1 101 ? 0.571 5.023 27.516 1 97.62 101 LEU A O 1
ATOM 841 N N . LYS A 1 102 ? -0.449 4.848 25.562 1 95.5 102 LYS A N 1
ATOM 842 C CA . LYS A 1 102 ? -0.372 3.391 25.562 1 95.5 102 LYS A CA 1
ATOM 843 C C . LYS A 1 102 ? 1.076 2.916 25.5 1 95.5 102 LYS A C 1
ATOM 845 O O . LYS A 1 102 ? 1.454 1.96 26.172 1 95.5 102 LYS A O 1
ATOM 850 N N . ASP A 1 103 ? 1.872 3.578 24.656 1 94.12 103 ASP A N 1
ATOM 851 C CA . ASP A 1 103 ? 3.291 3.256 24.547 1 94.12 103 ASP A CA 1
ATOM 852 C C . ASP A 1 103 ? 3.979 3.352 25.906 1 94.12 103 ASP A C 1
ATOM 854 O O . ASP A 1 103 ? 4.926 2.609 26.188 1 94.12 103 ASP A O 1
ATOM 858 N N . PHE A 1 104 ? 3.438 4.281 26.688 1 96 104 PHE A N 1
ATOM 859 C CA . PHE A 1 104 ? 4.066 4.535 27.969 1 96 104 PHE A CA 1
ATOM 860 C C . PHE A 1 104 ? 3.459 3.648 29.062 1 96 104 PHE A C 1
ATOM 862 O O . PHE A 1 104 ? 3.785 3.787 30.234 1 96 104 PHE A O 1
ATOM 869 N N . GLY A 1 105 ? 2.482 2.783 28.719 1 93.88 105 GLY A N 1
ATOM 870 C CA . GLY A 1 105 ? 1.953 1.768 29.625 1 93.88 105 GLY A CA 1
ATOM 871 C C . GLY A 1 105 ? 0.799 2.264 30.469 1 93.88 105 GLY A C 1
ATOM 872 O O . GLY A 1 105 ? 0.386 1.595 31.422 1 93.88 105 GLY A O 1
ATOM 873 N N . ILE A 1 106 ? 0.25 3.4 30.188 1 94.56 106 ILE A N 1
ATOM 874 C CA . ILE A 1 106 ? -0.872 3.967 30.922 1 94.56 106 ILE A CA 1
ATOM 875 C C . ILE A 1 106 ? -2.164 3.26 30.531 1 94.56 106 ILE A C 1
ATOM 877 O O . ILE A 1 106 ? -2.332 2.871 29.375 1 94.56 106 ILE A O 1
ATOM 881 N N . ASN A 1 107 ? -3.057 3.057 31.484 1 96.56 107 ASN A N 1
ATOM 882 C CA . ASN A 1 107 ? -4.414 2.623 31.172 1 96.56 107 ASN A CA 1
ATOM 883 C C . ASN A 1 107 ? -5.242 3.762 30.594 1 96.56 107 ASN A C 1
ATOM 885 O O . ASN A 1 107 ? -5.812 4.566 31.328 1 96.56 107 ASN A O 1
ATOM 889 N N . VAL A 1 108 ? -5.41 3.771 29.359 1 97.62 108 VAL A N 1
ATOM 890 C CA . VAL A 1 108 ? -6 4.922 28.672 1 97.62 108 VAL A CA 1
ATOM 891 C C . VAL A 1 108 ? -7.227 4.48 27.875 1 97.62 108 VAL A C 1
ATOM 893 O O . VAL A 1 108 ? -7.223 3.412 27.266 1 97.62 108 VAL A O 1
ATOM 896 N N . THR A 1 109 ? -8.305 5.168 27.953 1 97.75 109 THR A N 1
ATOM 897 C CA . THR A 1 109 ? -9.516 5.039 27.141 1 97.75 109 THR A CA 1
ATOM 898 C C . THR A 1 109 ? -9.82 6.344 26.422 1 97.75 109 THR A C 1
ATOM 900 O O . THR A 1 109 ? -9.109 7.336 26.578 1 97.75 109 THR A O 1
ATOM 903 N N . TYR A 1 110 ? -10.734 6.324 25.5 1 97.31 110 TYR A N 1
ATOM 904 C CA . TYR A 1 110 ? -11.078 7.543 24.766 1 97.31 110 TYR A CA 1
ATOM 905 C C . TYR A 1 110 ? -12.586 7.676 24.609 1 97.31 110 TYR A C 1
ATOM 907 O O . TYR A 1 110 ? -13.32 6.695 24.734 1 97.31 110 TYR A O 1
ATOM 915 N N . LYS A 1 111 ? -12.984 8.93 24.422 1 95.5 111 LYS A N 1
ATOM 916 C CA . LYS A 1 111 ? -14.383 9.273 24.172 1 95.5 111 LYS A CA 1
ATOM 917 C C . LYS A 1 111 ? -14.484 10.43 23.172 1 95.5 111 LYS A C 1
ATOM 919 O O . LYS A 1 111 ? -13.742 11.414 23.281 1 95.5 111 LYS A O 1
ATOM 924 N N . ILE A 1 112 ? -15.25 10.258 22.188 1 92.38 112 ILE A N 1
ATOM 925 C CA . ILE A 1 112 ? -15.625 11.305 21.234 1 92.38 112 ILE A CA 1
ATOM 926 C C . ILE A 1 112 ? -17.141 11.461 21.234 1 92.38 112 ILE A C 1
ATOM 928 O O . ILE A 1 112 ? -17.875 10.477 21.297 1 92.38 112 ILE A O 1
ATOM 932 N N . PRO A 1 113 ? -17.578 12.664 21.234 1 87 113 PRO A N 1
ATOM 933 C CA . PRO A 1 113 ? -19.047 12.836 21.188 1 87 113 PRO A CA 1
ATOM 934 C C . PRO A 1 113 ? -19.672 12.102 20.016 1 87 113 PRO A C 1
ATOM 936 O O . PRO A 1 113 ? -19.172 12.188 18.891 1 87 113 PRO A O 1
ATOM 939 N N . SER A 1 114 ? -20.625 11.297 20.328 1 81.06 114 SER A N 1
ATOM 940 C CA . SER A 1 114 ? -21.344 10.539 19.312 1 81.06 114 SER A CA 1
ATOM 941 C C . SER A 1 114 ? -22.828 10.422 19.672 1 81.06 114 SER A C 1
ATOM 943 O O . SER A 1 114 ? -23.234 10.789 20.781 1 81.06 114 SER A O 1
ATOM 945 N N . ASN A 1 115 ? -23.641 10.094 18.734 1 74.19 115 ASN A N 1
ATOM 946 C CA . ASN A 1 115 ? -25.047 9.758 18.938 1 74.19 115 ASN A CA 1
ATOM 947 C C . ASN A 1 115 ? -25.828 10.938 19.516 1 74.19 115 ASN A C 1
ATOM 949 O O . ASN A 1 115 ? -26.562 10.781 20.484 1 74.19 115 ASN A O 1
ATOM 953 N N . GLY A 1 116 ? -25.531 12.141 19.078 1 68.75 116 GLY A N 1
ATOM 954 C CA . GLY A 1 116 ? -26.328 13.297 19.438 1 68.75 116 GLY A CA 1
ATOM 955 C C . GLY A 1 116 ? -25.859 13.969 20.719 1 68.75 116 GLY A C 1
ATOM 956 O O . GLY A 1 116 ? -26.469 14.93 21.188 1 68.75 116 GLY A O 1
ATOM 957 N N . GLU A 1 117 ? -24.797 13.531 21.188 1 71.69 117 GLU A N 1
ATOM 958 C CA . GLU A 1 117 ? -24.25 14.133 22.406 1 71.69 117 GLU A CA 1
ATOM 959 C C . GLU A 1 117 ? -23.828 15.578 22.156 1 71.69 117 GLU A C 1
ATOM 961 O O . GLU A 1 117 ? -23.562 15.969 21.016 1 71.69 117 GLU A O 1
ATOM 966 N N . PHE A 1 118 ? -23.844 16.266 23.25 1 66.12 118 PHE A N 1
ATOM 967 C CA . PHE A 1 118 ? -23.469 17.672 23.156 1 66.12 118 PHE A CA 1
ATOM 968 C C . PHE A 1 118 ? -22 17.828 22.828 1 66.12 118 PHE A C 1
ATOM 970 O O . PHE A 1 118 ? -21.172 16.969 23.188 1 66.12 118 PHE A O 1
ATOM 977 N N . TYR A 1 119 ? -21.797 18.922 22.141 1 71.38 119 TYR A N 1
ATOM 978 C CA . TYR A 1 119 ? -20.422 19.234 21.781 1 71.38 119 TYR A CA 1
ATOM 979 C C . TYR A 1 119 ? -19.609 19.625 23.016 1 71.38 119 TYR A C 1
ATOM 981 O O . TYR A 1 119 ? -20.109 20.328 23.891 1 71.38 119 TYR A O 1
ATOM 989 N N . GLY A 1 120 ? -18.406 19.031 23.156 1 80.56 120 GLY A N 1
ATOM 990 C CA . GLY A 1 120 ? -17.516 19.422 24.25 1 80.56 120 GLY A CA 1
ATOM 991 C C . GLY A 1 120 ? -17.688 18.562 25.484 1 80.56 120 GLY A C 1
ATOM 992 O O . GLY A 1 120 ? -18.531 17.656 25.516 1 80.56 120 GLY A O 1
ATOM 993 N N . LEU A 1 121 ? -16.891 18.875 26.406 1 88.31 121 LEU A N 1
ATOM 994 C CA . LEU A 1 121 ? -16.906 18.172 27.688 1 88.31 121 LEU A CA 1
ATOM 995 C C . LEU A 1 121 ? -18.141 18.562 28.5 1 88.31 121 LEU A C 1
ATOM 997 O O . LEU A 1 121 ? -18.469 19.75 28.594 1 88.31 121 LEU A O 1
ATOM 1001 N N . THR A 1 122 ? -18.922 17.594 29.031 1 88 122 THR A N 1
ATOM 1002 C CA . THR A 1 122 ? -20.125 17.844 29.812 1 88 122 THR A CA 1
ATOM 1003 C C . THR A 1 122 ? -20 17.266 31.203 1 88 122 THR A C 1
ATOM 1005 O O . THR A 1 122 ? -19.125 16.438 31.469 1 88 122 THR A O 1
ATOM 1008 N N . LYS A 1 123 ? -20.859 17.75 32.062 1 92.69 123 LYS A N 1
ATOM 1009 C CA . LYS A 1 123 ? -20.875 17.234 33.406 1 92.69 123 LYS A CA 1
ATOM 1010 C C . LYS A 1 123 ? -21.25 15.75 33.438 1 92.69 123 LYS A C 1
ATOM 1012 O O . LYS A 1 123 ? -20.75 14.984 34.25 1 92.69 123 LYS A O 1
ATOM 1017 N N . GLU A 1 124 ? -22.062 15.406 32.469 1 91.38 124 GLU A N 1
ATOM 1018 C CA . GLU A 1 124 ? -22.469 14.008 32.375 1 91.38 124 GLU A CA 1
ATOM 1019 C C . GLU A 1 124 ? -21.266 13.109 32.062 1 91.38 124 GLU A C 1
ATOM 1021 O O . GLU A 1 124 ? -21.156 12.016 32.625 1 91.38 124 GLU A O 1
ATOM 1026 N N . ILE A 1 125 ? -20.438 13.562 31.203 1 93.19 125 ILE A N 1
ATOM 1027 C CA . ILE A 1 125 ? -19.25 12.805 30.828 1 93.19 125 ILE A CA 1
ATOM 1028 C C . ILE A 1 125 ? -18.312 12.688 32.031 1 93.19 125 ILE A C 1
ATOM 1030 O O . ILE A 1 125 ? -17.703 11.633 32.25 1 93.19 125 ILE A O 1
ATOM 1034 N N . ILE A 1 126 ? -18.234 13.695 32.844 1 95.94 126 ILE A N 1
ATOM 1035 C CA . ILE A 1 126 ? -17.375 13.719 34.031 1 95.94 126 ILE A CA 1
ATOM 1036 C C . ILE A 1 126 ? -17.922 12.742 35.062 1 95.94 126 ILE A C 1
ATOM 1038 O O . ILE A 1 126 ? -17.156 12.016 35.688 1 95.94 126 ILE A O 1
ATOM 1042 N N . ASP A 1 127 ? -19.25 12.773 35.188 1 96.75 127 ASP A N 1
ATOM 1043 C CA . ASP A 1 127 ? -19.875 11.836 36.125 1 96.75 127 ASP A CA 1
ATOM 1044 C C . ASP A 1 127 ? -19.594 10.391 35.719 1 96.75 127 ASP A C 1
ATOM 1046 O O . ASP A 1 127 ? -19.297 9.547 36.562 1 96.75 127 ASP A O 1
ATOM 1050 N N . LYS A 1 128 ? -19.703 10.102 34.469 1 95.75 128 LYS A N 1
ATOM 1051 C CA . LYS A 1 128 ? -19.391 8.766 33.969 1 95.75 128 LYS A CA 1
ATOM 1052 C C . LYS A 1 128 ? -17.922 8.414 34.188 1 95.75 128 LYS A C 1
ATOM 1054 O O . LYS A 1 128 ? -17.594 7.262 34.469 1 95.75 128 LYS A O 1
ATOM 1059 N N . ALA A 1 129 ? -17.062 9.344 34 1 97.12 129 ALA A N 1
ATOM 1060 C CA . ALA A 1 129 ? -15.625 9.156 34.219 1 97.12 129 ALA A CA 1
ATOM 1061 C C . ALA A 1 129 ? -15.359 8.781 35.688 1 97.12 129 ALA A C 1
ATOM 1063 O O . ALA A 1 129 ? -14.492 7.945 35.969 1 97.12 129 ALA A O 1
ATOM 1064 N N . LEU A 1 130 ? -16.078 9.445 36.562 1 97.06 130 LEU A N 1
ATOM 1065 C CA . LEU A 1 130 ? -15.945 9.133 37.969 1 97.06 130 LEU A CA 1
ATOM 1066 C C . LEU A 1 130 ? -16.312 7.684 38.25 1 97.06 130 LEU A C 1
ATOM 1068 O O . LEU A 1 130 ? -15.617 6.988 39 1 97.06 130 LEU A O 1
ATOM 1072 N N . GLU A 1 131 ? -17.375 7.258 37.656 1 97.38 131 GLU A N 1
ATOM 1073 C CA . GLU A 1 131 ? -17.828 5.875 37.781 1 97.38 131 GLU A CA 1
ATOM 1074 C C . GLU A 1 131 ? -16.781 4.895 37.281 1 97.38 131 GLU A C 1
ATOM 1076 O O . GLU A 1 131 ? -16.625 3.805 37.812 1 97.38 131 GLU A O 1
ATOM 1081 N N . ASP A 1 132 ? -16.094 5.309 36.281 1 97.31 132 ASP A N 1
ATOM 1082 C CA . ASP A 1 132 ? -15.109 4.445 35.625 1 97.31 132 ASP A CA 1
ATOM 1083 C C . ASP A 1 132 ? -13.742 4.578 36.312 1 97.31 132 ASP A C 1
ATOM 1085 O O . ASP A 1 132 ? -12.742 4.066 35.781 1 97.31 132 ASP A O 1
ATOM 1089 N N . LYS A 1 133 ? -13.648 5.363 37.344 1 97.62 133 LYS A N 1
ATOM 1090 C CA . LYS A 1 133 ? -12.453 5.539 38.188 1 97.62 133 LYS A CA 1
ATOM 1091 C C . LYS A 1 133 ? -11.352 6.254 37.406 1 97.62 133 LYS A C 1
ATOM 1093 O O . LYS A 1 133 ? -10.18 5.891 37.5 1 97.62 133 LYS A O 1
ATOM 1098 N N . ILE A 1 134 ? -11.75 7.145 36.562 1 98.19 134 ILE A N 1
ATOM 1099 C CA . ILE A 1 134 ? -10.82 8.008 35.844 1 98.19 134 ILE A CA 1
ATOM 1100 C C . ILE A 1 134 ? -10.289 9.094 36.781 1 98.19 134 ILE A C 1
ATOM 1102 O O . ILE A 1 134 ? -11.062 9.727 37.5 1 98.19 134 ILE A O 1
ATOM 1106 N N . SER A 1 135 ? -9 9.32 36.75 1 97.81 135 SER A N 1
ATOM 1107 C CA . SER A 1 135 ? -8.43 10.352 37.625 1 97.81 135 SER A CA 1
ATOM 1108 C C . SER A 1 135 ? -8 11.57 36.812 1 97.81 135 SER A C 1
ATOM 1110 O O . SER A 1 135 ? -7.828 12.656 37.344 1 97.81 135 SER A O 1
ATOM 1112 N N . ILE A 1 136 ? -7.754 11.359 35.5 1 98.25 136 ILE A N 1
ATOM 1113 C CA . ILE A 1 136 ? -7.336 12.445 34.625 1 98.25 136 ILE A CA 1
ATOM 1114 C C . ILE A 1 136 ? -8.141 12.406 33.312 1 98.25 136 ILE A C 1
ATOM 1116 O O . ILE A 1 136 ? -8.305 11.336 32.719 1 98.25 136 ILE A O 1
ATOM 1120 N N . ILE A 1 137 ? -8.695 13.516 32.938 1 98.19 137 ILE A N 1
ATOM 1121 C CA . ILE A 1 137 ? -9.273 13.695 31.594 1 98.19 137 ILE A CA 1
ATOM 1122 C C . ILE A 1 137 ? -8.398 14.625 30.766 1 98.19 137 ILE A C 1
ATOM 1124 O O . ILE A 1 137 ? -8.07 15.734 31.203 1 98.19 137 ILE A O 1
ATOM 1128 N N . ILE A 1 138 ? -7.93 14.172 29.656 1 98.38 138 ILE A N 1
ATOM 1129 C CA . ILE A 1 138 ? -7.195 15.016 28.719 1 98.38 138 ILE A CA 1
ATOM 1130 C C . ILE A 1 138 ? -8.078 15.359 27.516 1 98.38 138 ILE A C 1
ATOM 1132 O O . ILE A 1 138 ? -8.477 14.469 26.766 1 98.38 138 ILE A O 1
ATOM 1136 N N . THR A 1 139 ? -8.438 16.641 27.375 1 97.31 139 THR A N 1
ATOM 1137 C CA . THR A 1 139 ? -9.172 17.047 26.188 1 97.31 139 THR A CA 1
ATOM 1138 C C . THR A 1 139 ? -8.219 17.375 25.047 1 97.31 139 THR A C 1
ATOM 1140 O O . THR A 1 139 ? -7.141 17.922 25.266 1 97.31 139 THR A O 1
ATOM 1143 N N . VAL A 1 140 ? -8.547 16.938 23.859 1 98 140 VAL A N 1
ATOM 1144 C CA . VAL A 1 140 ? -7.727 17.188 22.672 1 98 140 VAL A CA 1
ATOM 1145 C C . VAL A 1 140 ? -8.562 17.859 21.594 1 98 140 VAL A C 1
ATOM 1147 O O . VAL A 1 140 ? -9.68 17.422 21.297 1 98 140 VAL A O 1
ATOM 1150 N N . ASP A 1 141 ? -8.062 18.969 21.016 1 95.5 141 ASP A N 1
ATOM 1151 C CA . ASP A 1 141 ? -8.711 19.75 19.969 1 95.5 141 ASP A CA 1
ATOM 1152 C C . ASP A 1 141 ? -10.023 20.359 20.469 1 95.5 141 ASP A C 1
ATOM 1154 O O . ASP A 1 141 ? -10.945 20.594 19.688 1 95.5 141 ASP A O 1
ATOM 1158 N N . CYS A 1 142 ? -10.18 20.375 21.797 1 90.69 142 CYS A N 1
ATOM 1159 C CA . CYS A 1 142 ? -11.344 20.969 22.438 1 90.69 142 CYS A CA 1
ATOM 1160 C C . CYS A 1 142 ? -11.07 21.234 23.906 1 90.69 142 CYS A C 1
ATOM 1162 O O . CYS A 1 142 ? -9.977 20.953 24.406 1 90.69 142 CYS A O 1
ATOM 1164 N N . GLY A 1 143 ? -11.922 21.969 24.562 1 88.44 143 GLY A N 1
ATOM 1165 C CA . GLY A 1 143 ? -11.844 22.109 26.016 1 88.44 143 GLY A CA 1
ATOM 1166 C C . GLY A 1 143 ? -11.578 23.531 26.469 1 88.44 143 GLY A C 1
ATOM 1167 O O . GLY A 1 143 ? -11.906 23.891 27.609 1 88.44 143 GLY A O 1
ATOM 1168 N N . ILE A 1 144 ? -10.984 24.344 25.609 1 86.31 144 ILE A N 1
ATOM 1169 C CA . ILE A 1 144 ? -10.555 25.688 26.016 1 86.31 144 ILE A CA 1
ATOM 1170 C C . ILE A 1 144 ? -11.758 26.484 26.5 1 86.31 144 ILE A C 1
ATOM 1172 O O . ILE A 1 144 ? -11.617 27.406 27.312 1 86.31 144 ILE A O 1
ATOM 1176 N N . SER A 1 145 ? -12.953 26.141 26.062 1 79.06 145 SER A N 1
ATOM 1177 C CA . SER A 1 145 ? -14.172 26.859 26.453 1 79.06 145 SER A CA 1
ATOM 1178 C C . SER A 1 145 ? -14.914 26.125 27.562 1 79.06 145 SER A C 1
ATOM 1180 O O . SER A 1 145 ? -15.992 26.562 27.984 1 79.06 145 SER A O 1
ATOM 1182 N N . ASN A 1 146 ? -14.406 25.031 28.094 1 84.12 146 ASN A N 1
ATOM 1183 C CA . ASN A 1 146 ? -15.086 24.203 29.078 1 84.12 146 ASN A CA 1
ATOM 1184 C C . ASN A 1 146 ? -14.492 24.375 30.469 1 84.12 146 ASN A C 1
ATOM 1186 O O . ASN A 1 146 ? -14.211 23.391 31.156 1 84.12 146 ASN A O 1
ATOM 1190 N N . ILE A 1 147 ? -14.32 25.547 30.844 1 84.19 147 ILE A N 1
ATOM 1191 C CA . ILE A 1 147 ? -13.672 25.828 32.125 1 84.19 147 ILE A CA 1
ATOM 1192 C C . ILE A 1 147 ? -14.594 25.422 33.281 1 84.19 147 ILE A C 1
ATOM 1194 O O . ILE A 1 147 ? -14.133 24.906 34.281 1 84.19 147 ILE A O 1
ATOM 1198 N N . GLU A 1 148 ? -15.898 25.672 33.125 1 85.06 148 GLU A N 1
ATOM 1199 C CA . GLU A 1 148 ? -16.859 25.266 34.156 1 85.06 148 GLU A CA 1
ATOM 1200 C C . GLU A 1 148 ? -16.844 23.75 34.344 1 85.06 148 GLU A C 1
ATOM 1202 O O . GLU A 1 148 ? -16.906 23.281 35.5 1 85.06 148 GLU A O 1
ATOM 1207 N N . GLU A 1 149 ? -16.812 23.094 33.312 1 90.44 149 GLU A N 1
ATOM 1208 C CA . GLU A 1 149 ? -16.75 21.641 33.375 1 90.44 149 GLU A CA 1
ATOM 1209 C C . GLU A 1 149 ? -15.445 21.172 34 1 90.44 149 GLU A C 1
ATOM 1211 O O . GLU A 1 149 ? -15.438 20.203 34.781 1 90.44 149 GLU A O 1
ATOM 1216 N N . ALA A 1 150 ? -14.305 21.781 33.75 1 92.12 150 ALA A N 1
ATOM 1217 C CA . ALA A 1 150 ? -13.016 21.438 34.344 1 92.12 150 ALA A CA 1
ATOM 1218 C C . ALA A 1 150 ? -13.031 21.625 35.875 1 92.12 150 ALA A C 1
ATOM 1220 O O . ALA A 1 150 ? -12.477 20.828 36.594 1 92.12 150 ALA A O 1
ATOM 1221 N N . ASN A 1 151 ? -13.688 22.703 36.25 1 90.94 151 ASN A N 1
ATOM 1222 C CA . ASN A 1 151 ? -13.828 22.969 37.688 1 90.94 151 ASN A CA 1
ATOM 1223 C C . ASN A 1 151 ? -14.695 21.922 38.344 1 90.94 151 ASN A C 1
ATOM 1225 O O . ASN A 1 151 ? -14.398 21.484 39.469 1 90.94 151 ASN A O 1
ATOM 1229 N N . TYR A 1 152 ? -15.781 21.625 37.656 1 93.81 152 TYR A N 1
ATOM 1230 C CA . TYR A 1 152 ? -16.641 20.562 38.156 1 93.81 152 TYR A CA 1
ATOM 1231 C C . TYR A 1 152 ? -15.883 19.266 38.344 1 93.81 152 TYR A C 1
ATOM 1233 O O . TYR A 1 152 ? -16.016 18.578 39.344 1 93.81 152 TYR A O 1
ATOM 1241 N N . ALA A 1 153 ? -15.102 18.906 37.438 1 95.94 153 ALA A N 1
ATOM 1242 C CA . ALA A 1 153 ? -14.281 17.703 37.5 1 95.94 153 ALA A CA 1
ATOM 1243 C C . ALA A 1 153 ? -13.344 17.734 38.688 1 95.94 153 ALA A C 1
ATOM 1245 O O . ALA A 1 153 ? -13.18 16.734 39.406 1 95.94 153 ALA A O 1
ATOM 1246 N N . ARG A 1 154 ? -12.727 18.828 38.938 1 94.06 154 ARG A N 1
ATOM 1247 C CA . ARG A 1 154 ? -11.812 19 40.031 1 94.06 154 ARG A CA 1
ATOM 1248 C C . ARG A 1 154 ? -12.516 18.766 41.375 1 94.06 154 ARG A C 1
ATOM 1250 O O . ARG A 1 154 ? -11.938 18.188 42.312 1 94.06 154 ARG A O 1
ATOM 1257 N N . SER A 1 155 ? -13.742 19.281 41.406 1 94.38 155 SER A N 1
ATOM 1258 C CA . SER A 1 155 ? -14.531 19.094 42.625 1 94.38 155 SER A CA 1
ATOM 1259 C C . SER A 1 155 ? -14.766 17.609 42.906 1 94.38 155 SER A C 1
ATOM 1261 O O . SER A 1 155 ? -15.039 17.219 44.031 1 94.38 155 SER A O 1
ATOM 1263 N N . LYS A 1 156 ? -14.648 16.828 41.906 1 95.94 156 LYS A N 1
ATOM 1264 C CA . LYS A 1 156 ? -14.812 15.383 42.031 1 95.94 156 LYS A CA 1
ATOM 1265 C C . LYS A 1 156 ? -13.453 14.68 42.062 1 95.94 156 LYS A C 1
ATOM 1267 O O . LYS A 1 156 ? -13.383 13.453 41.906 1 95.94 156 LYS A O 1
ATOM 1272 N N . ASN A 1 157 ? -12.367 15.359 42.188 1 95.25 157 ASN A N 1
ATOM 1273 C CA . ASN A 1 157 ? -10.992 14.891 42.25 1 95.25 157 ASN A CA 1
ATOM 1274 C C . ASN A 1 157 ? -10.531 14.297 40.938 1 95.25 157 ASN A C 1
ATOM 1276 O O . ASN A 1 157 ? -9.805 13.297 40.906 1 95.25 157 ASN A O 1
ATOM 1280 N N . ILE A 1 158 ? -11.117 14.75 39.875 1 97.06 158 ILE A N 1
ATOM 1281 C CA . ILE A 1 158 ? -10.656 14.43 38.531 1 97.06 158 ILE A CA 1
ATOM 1282 C C . ILE A 1 158 ? -9.938 15.633 37.938 1 97.06 158 ILE A C 1
ATOM 1284 O O . ILE A 1 158 ? -10.484 16.734 37.906 1 97.06 158 ILE A O 1
ATOM 1288 N N . GLU A 1 159 ? -8.758 15.438 37.5 1 96.62 159 GLU A N 1
ATOM 1289 C CA . GLU A 1 159 ? -8 16.531 36.906 1 96.62 159 GLU A CA 1
ATOM 1290 C C . GLU A 1 159 ? -8.25 16.594 35.375 1 96.62 159 GLU A C 1
ATOM 1292 O O . GLU A 1 159 ? -8.227 15.57 34.719 1 96.62 159 GLU A O 1
ATOM 1297 N N . VAL A 1 160 ? -8.523 17.812 34.906 1 96.44 160 VAL A N 1
ATOM 1298 C CA . VAL A 1 160 ? -8.703 18 33.469 1 96.44 160 VAL A CA 1
ATOM 1299 C C . VAL A 1 160 ? -7.492 18.734 32.906 1 96.44 160 VAL A C 1
ATOM 1301 O O . VAL A 1 160 ? -7.141 19.828 33.344 1 96.44 160 VAL A O 1
ATOM 1304 N N . ILE A 1 161 ? -6.82 18.094 31.984 1 97.5 161 ILE A N 1
ATOM 1305 C CA . ILE A 1 161 ? -5.746 18.703 31.203 1 97.5 161 ILE A CA 1
ATOM 1306 C C . ILE A 1 161 ? -6.25 19.047 29.797 1 97.5 161 ILE A C 1
ATOM 1308 O O . ILE A 1 161 ? -6.773 18.188 29.094 1 97.5 161 ILE A O 1
ATOM 1312 N N . ILE A 1 162 ? -6.082 20.312 29.359 1 96.19 162 ILE A N 1
ATOM 1313 C CA . ILE A 1 162 ? -6.652 20.75 28.094 1 96.19 162 ILE A CA 1
ATOM 1314 C C . ILE A 1 162 ? -5.543 20.953 27.078 1 96.19 162 ILE A C 1
ATOM 1316 O O . ILE A 1 162 ? -4.59 21.703 27.312 1 96.19 162 ILE A O 1
ATOM 1320 N N . THR A 1 163 ? -5.535 20.234 25.953 1 97.44 163 THR A N 1
ATOM 1321 C CA . THR A 1 163 ? -4.723 20.484 24.781 1 97.44 163 THR A CA 1
ATOM 1322 C C . THR A 1 163 ? -5.598 20.938 23.609 1 97.44 163 THR A C 1
ATOM 1324 O O . THR A 1 163 ? -6.414 20.172 23.094 1 97.44 163 THR A O 1
ATOM 1327 N N . ASP A 1 164 ? -5.461 22.141 23.203 1 94.5 164 ASP A N 1
ATOM 1328 C CA . ASP A 1 164 ? -6.348 22.766 22.219 1 94.5 164 ASP A CA 1
ATOM 1329 C C . ASP A 1 164 ? -5.605 23.812 21.391 1 94.5 164 ASP A C 1
ATOM 1331 O O . ASP A 1 164 ? -4.418 24.047 21.594 1 94.5 164 ASP A O 1
ATOM 1335 N N . HIS A 1 165 ? -6.207 24.266 20.328 1 94.38 165 HIS A N 1
ATOM 1336 C CA . HIS A 1 165 ? -5.602 25.297 19.5 1 94.38 165 HIS A CA 1
ATOM 1337 C C . HIS A 1 165 ? -6.602 26.406 19.188 1 94.38 165 HIS A C 1
ATOM 1339 O O . HIS A 1 165 ? -6.262 27.375 18.5 1 94.38 165 HIS A O 1
ATOM 1345 N N . HIS A 1 166 ? -7.785 26.25 19.734 1 85.62 166 HIS A N 1
ATOM 1346 C CA . HIS A 1 166 ? -8.789 27.297 19.531 1 85.62 166 HIS A CA 1
ATOM 1347 C C . HIS A 1 166 ? -8.477 28.547 20.344 1 85.62 166 HIS A C 1
ATOM 1349 O O . HIS A 1 166 ? -7.703 28.469 21.312 1 85.62 166 HIS A O 1
ATOM 1355 N N . LEU A 1 167 ? -9.016 29.641 19.953 1 82.44 167 LEU A N 1
ATOM 1356 C CA . LEU A 1 167 ? -8.797 30.906 20.656 1 82.44 167 LEU A CA 1
ATOM 1357 C C . LEU A 1 167 ? -9.484 30.906 22.016 1 82.44 167 LEU A C 1
ATOM 1359 O O . LEU A 1 167 ? -10.664 30.578 22.125 1 82.44 167 LEU A O 1
ATOM 1363 N N . PRO A 1 168 ? -8.688 31.188 23.031 1 79.69 168 PRO A N 1
ATOM 1364 C CA . PRO A 1 168 ? -9.297 31.234 24.359 1 79.69 168 PRO A CA 1
ATOM 1365 C C . PRO A 1 168 ? -10.219 32.438 24.531 1 79.69 168 PRO A C 1
ATOM 1367 O O . PRO A 1 168 ? -10.031 33.469 23.875 1 79.69 168 PRO A O 1
ATOM 1370 N N . ASN A 1 169 ? -11.383 32.281 25.172 1 67.44 169 ASN A N 1
ATOM 1371 C CA . ASN A 1 169 ? -12.195 33.438 25.562 1 67.44 169 ASN A CA 1
ATOM 1372 C C . ASN A 1 169 ? -11.469 34.344 26.562 1 67.44 169 ASN A C 1
ATOM 1374 O O . ASN A 1 169 ? -10.328 34.031 26.938 1 67.44 169 ASN A O 1
ATOM 1378 N N . LYS A 1 170 ? -12.07 35.125 27.375 1 64 170 LYS A N 1
ATOM 1379 C CA . LYS A 1 170 ? -11.5 36.094 28.328 1 64 170 LYS A CA 1
ATOM 1380 C C . LYS A 1 170 ? -10.477 35.406 29.234 1 64 170 LYS A C 1
ATOM 1382 O O . LYS A 1 170 ? -10.242 34.188 29.094 1 64 170 LYS A O 1
ATOM 1387 N N . GLU A 1 171 ? -9.898 36.062 30.219 1 58.44 171 GLU A N 1
ATOM 1388 C CA . GLU A 1 171 ? -8.82 35.688 31.125 1 58.44 171 GLU A CA 1
ATOM 1389 C C . GLU A 1 171 ? -9.07 34.312 31.734 1 58.44 171 GLU A C 1
ATOM 1391 O O . GLU A 1 171 ? -10.086 34.125 32.406 1 58.44 171 GLU A O 1
ATOM 1396 N N . ILE A 1 172 ? -8.555 33.25 30.953 1 62.41 172 ILE A N 1
ATOM 1397 C CA . ILE A 1 172 ? -8.68 31.906 31.469 1 62.41 172 ILE A CA 1
ATOM 1398 C C . ILE A 1 172 ? -7.789 31.734 32.688 1 62.41 172 ILE A C 1
ATOM 1400 O O . ILE A 1 172 ? -6.566 31.859 32.594 1 62.41 172 ILE A O 1
ATOM 1404 N N . ASP A 1 173 ? -8.156 32.188 33.938 1 55.91 173 ASP A N 1
ATOM 1405 C CA . ASP A 1 173 ? -7.406 32.062 35.188 1 55.91 173 ASP A CA 1
ATOM 1406 C C . ASP A 1 173 ? -7.578 30.688 35.781 1 55.91 173 ASP A C 1
ATOM 1408 O O . ASP A 1 173 ? -8.438 30.469 36.625 1 55.91 173 ASP A O 1
ATOM 1412 N N . ILE A 1 174 ? -7.539 29.609 34.969 1 61.78 174 ILE A N 1
ATOM 1413 C CA . ILE A 1 174 ? -7.852 28.391 35.688 1 61.78 174 ILE A CA 1
ATOM 1414 C C . ILE A 1 174 ? -6.559 27.672 36.062 1 61.78 174 ILE A C 1
ATOM 1416 O O . ILE A 1 174 ? -5.535 27.812 35.406 1 61.78 174 ILE A O 1
ATOM 1420 N N . GLU A 1 175 ? -6.422 27.078 37.312 1 74.75 175 GLU A N 1
ATOM 1421 C CA . GLU A 1 175 ? -5.441 26.188 37.938 1 74.75 175 GLU A CA 1
ATOM 1422 C C . GLU A 1 175 ? -5.23 24.922 37.094 1 74.75 175 GLU A C 1
ATOM 1424 O O . GLU A 1 175 ? -4.301 24.156 37.312 1 74.75 175 GLU A O 1
ATOM 1429 N N . ASN A 1 176 ? -5.859 24.812 36 1 84.56 176 ASN A N 1
ATOM 1430 C CA . ASN A 1 176 ? -5.727 23.625 35.188 1 84.56 176 ASN A CA 1
ATOM 1431 C C . ASN A 1 176 ? -4.527 23.719 34.25 1 84.56 176 ASN A C 1
ATOM 1433 O O . ASN A 1 176 ? -4.078 24.828 33.906 1 84.56 176 ASN A O 1
ATOM 1437 N N . ILE A 1 177 ? -3.947 22.594 33.875 1 94.81 177 ILE A N 1
ATOM 1438 C CA . ILE A 1 177 ? -2.895 22.531 32.875 1 94.81 177 ILE A CA 1
ATOM 1439 C C . ILE A 1 177 ? -3.498 22.703 31.484 1 94.81 177 ILE A C 1
ATOM 1441 O O . ILE A 1 177 ? -4.227 21.828 31.016 1 94.81 177 ILE A O 1
ATOM 1445 N N . ILE A 1 178 ? -3.295 23.859 30.875 1 95.44 178 ILE A N 1
ATOM 1446 C CA . ILE A 1 178 ? -3.812 24.156 29.547 1 95.44 178 ILE A CA 1
ATOM 1447 C C . ILE A 1 178 ? -2.652 24.375 28.578 1 95.44 178 ILE A C 1
ATOM 1449 O O . ILE A 1 178 ? -1.77 25.188 28.828 1 95.44 178 ILE A O 1
ATOM 1453 N N . ILE A 1 179 ? -2.625 23.594 27.547 1 96.94 179 ILE A N 1
ATOM 1454 C CA . ILE A 1 179 ? -1.644 23.734 26.469 1 96.94 179 ILE A CA 1
ATOM 1455 C C . ILE A 1 179 ? -2.332 24.234 25.203 1 96.94 179 ILE A C 1
ATOM 1457 O O . ILE A 1 179 ? -3.115 23.516 24.594 1 96.94 179 ILE A O 1
ATOM 1461 N N . ASP A 1 180 ? -2.068 25.406 24.828 1 95.38 180 ASP A N 1
ATOM 1462 C CA . ASP A 1 180 ? -2.631 26.094 23.656 1 95.38 180 ASP A CA 1
ATOM 1463 C C . ASP A 1 180 ? -1.715 27.219 23.188 1 95.38 180 ASP A C 1
ATOM 1465 O O . ASP A 1 180 ? -1.376 28.109 23.969 1 95.38 180 ASP A O 1
ATOM 1469 N N . PRO A 1 181 ? -1.319 27.141 21.953 1 95.81 181 PRO A N 1
ATOM 1470 C CA . PRO A 1 181 ? -0.385 28.156 21.453 1 95.81 181 PRO A CA 1
ATOM 1471 C C . PRO A 1 181 ? -0.933 29.578 21.578 1 95.81 181 PRO A C 1
ATOM 1473 O O . PRO A 1 181 ? -0.165 30.547 21.562 1 95.81 181 PRO A O 1
ATOM 1476 N N . HIS A 1 182 ? -2.23 29.812 21.781 1 91.94 182 HIS A N 1
ATOM 1477 C CA . HIS A 1 182 ? -2.842 31.141 21.781 1 91.94 182 HIS A CA 1
ATOM 1478 C C . HIS A 1 182 ? -2.963 31.688 23.203 1 91.94 182 HIS A C 1
ATOM 1480 O O . HIS A 1 182 ? -3.461 32.781 23.406 1 91.94 182 HIS A O 1
ATOM 1486 N N . LEU A 1 183 ? -2.484 30.953 24.172 1 91.88 183 LEU A N 1
ATOM 1487 C CA . LEU A 1 183 ? -2.492 31.453 25.531 1 91.88 183 LEU A CA 1
ATOM 1488 C C . LEU A 1 183 ? -1.546 32.625 25.688 1 91.88 183 LEU A C 1
ATOM 1490 O O . LEU A 1 183 ? -0.479 32.656 25.078 1 91.88 183 LEU A O 1
ATOM 1494 N N . LYS A 1 184 ? -1.978 33.5 26.531 1 89.81 184 LYS A N 1
ATOM 1495 C CA . LYS A 1 184 ? -1.086 34.625 26.859 1 89.81 184 LYS A CA 1
ATOM 1496 C C . LYS A 1 184 ? 0.201 34.125 27.516 1 89.81 184 LYS A C 1
ATOM 1498 O O . LYS A 1 184 ? 0.16 33.312 28.438 1 89.81 184 LYS A O 1
ATOM 1503 N N . GLY A 1 185 ? 1.296 34.5 27.047 1 90.62 185 GLY A N 1
ATOM 1504 C CA . GLY A 1 185 ? 2.58 34.094 27.594 1 90.62 185 GLY A CA 1
ATOM 1505 C C . GLY A 1 185 ? 3.186 32.875 26.922 1 90.62 185 GLY A C 1
ATOM 1506 O O . GLY A 1 185 ? 4.301 32.469 27.25 1 90.62 185 GLY A O 1
ATOM 1507 N N . ASP A 1 186 ? 2.457 32.281 26 1 93.69 186 ASP A N 1
ATOM 1508 C CA . ASP A 1 186 ? 3.012 31.172 25.219 1 93.69 186 ASP A CA 1
ATOM 1509 C C . ASP A 1 186 ? 4.168 31.641 24.344 1 93.69 186 ASP A C 1
ATOM 1511 O O . ASP A 1 186 ? 4.074 32.688 23.688 1 93.69 186 ASP A O 1
ATOM 1515 N N . LEU A 1 187 ? 5.281 30.875 24.312 1 94.44 187 LEU A N 1
ATOM 1516 C CA . LEU A 1 187 ? 6.512 31.312 23.656 1 94.44 187 LEU A CA 1
ATOM 1517 C C . LEU A 1 187 ? 6.637 30.672 22.281 1 94.44 187 LEU A C 1
ATOM 1519 O O . LEU A 1 187 ? 7.605 30.938 21.562 1 94.44 187 LEU A O 1
ATOM 1523 N N . SER A 1 188 ? 5.672 29.859 21.859 1 95 188 SER A N 1
ATOM 1524 C CA . SER A 1 188 ? 5.746 29.219 20.531 1 95 188 SER A CA 1
ATOM 1525 C C . SER A 1 188 ? 5.871 30.266 19.438 1 95 188 SER A C 1
ATOM 1527 O O . SER A 1 188 ? 5.121 31.234 19.406 1 95 188 SER A O 1
ATOM 1529 N N . PRO A 1 189 ? 6.816 30.062 18.5 1 94.25 189 PRO A N 1
ATOM 1530 C CA . PRO A 1 189 ? 7.035 31.031 17.422 1 94.25 189 PRO A CA 1
ATOM 1531 C C . PRO A 1 189 ? 5.887 31.078 16.422 1 94.25 189 PRO A C 1
ATOM 1533 O O . PRO A 1 189 ? 5.711 32.094 15.719 1 94.25 189 PRO A O 1
ATOM 1536 N N . PHE A 1 190 ? 5.184 30.031 16.25 1 95.88 190 PHE A N 1
ATOM 1537 C CA . PHE A 1 190 ? 4.082 29.906 15.305 1 95.88 190 PHE A CA 1
ATOM 1538 C C . PHE A 1 190 ? 2.812 29.438 16 1 95.88 190 PHE A C 1
ATOM 1540 O O . PHE A 1 190 ? 2.801 28.375 16.625 1 95.88 190 PHE A O 1
ATOM 1547 N N . LYS A 1 191 ? 1.727 30.156 15.875 1 95.69 191 LYS A N 1
ATOM 1548 C CA . LYS A 1 191 ? 0.54 29.922 16.703 1 95.69 191 LYS A CA 1
ATOM 1549 C C . LYS A 1 191 ? -0.524 29.156 15.914 1 95.69 191 LYS A C 1
ATOM 1551 O O . LYS A 1 191 ? -1.412 28.547 16.516 1 95.69 191 LYS A O 1
ATOM 1556 N N . GLU A 1 192 ? -0.467 29.156 14.594 1 94.69 192 GLU A N 1
ATOM 1557 C CA . GLU A 1 192 ? -1.553 28.641 13.758 1 94.69 192 GLU A CA 1
ATOM 1558 C C . GLU A 1 192 ? -1.371 27.156 13.461 1 94.69 192 GLU A C 1
ATOM 1560 O O . GLU A 1 192 ? -1.331 26.75 12.305 1 94.69 192 GLU A O 1
ATOM 1565 N N . ILE A 1 193 ? -1.34 26.344 14.539 1 97.56 193 ILE A N 1
ATOM 1566 C CA . ILE A 1 193 ? -1.209 24.906 14.367 1 97.56 193 ILE A CA 1
ATOM 1567 C C . ILE A 1 193 ? -2.52 24.219 14.75 1 97.56 193 ILE A C 1
ATOM 1569 O O . ILE A 1 193 ? -3.316 24.766 15.508 1 97.56 193 ILE A O 1
ATOM 1573 N N . ALA A 1 194 ? -2.791 23.047 14.188 1 97.44 194 ALA A N 1
ATOM 1574 C CA . ALA A 1 194 ? -4.027 22.312 14.422 1 97.44 194 ALA A CA 1
ATOM 1575 C C . ALA A 1 194 ? -4.008 21.641 15.789 1 97.44 194 ALA A C 1
ATOM 1577 O O . ALA A 1 194 ? -2.965 21.578 16.453 1 97.44 194 ALA A O 1
ATOM 1578 N N . GLY A 1 195 ? -5.223 21.172 16.219 1 98 195 GLY A N 1
ATOM 1579 C CA . GLY A 1 195 ? -5.324 20.469 17.484 1 98 195 GLY A CA 1
ATOM 1580 C C . GLY A 1 195 ? -4.5 19.203 17.531 1 98 195 GLY A C 1
ATOM 1581 O O . GLY A 1 195 ? -3.889 18.875 18.547 1 98 195 GLY A O 1
ATOM 1582 N N . CYS A 1 196 ? -4.473 18.469 16.469 1 98.62 196 CYS A N 1
ATOM 1583 C CA . CYS A 1 196 ? -3.693 17.234 16.391 1 98.62 196 CYS A CA 1
ATOM 1584 C C . CYS A 1 196 ? -2.203 17.516 16.531 1 98.62 196 CYS A C 1
ATOM 1586 O O . CYS A 1 196 ? -1.459 16.719 17.109 1 98.62 196 CYS A O 1
ATOM 1588 N N . TYR A 1 197 ? -1.78 18.656 15.992 1 98.69 197 TYR A N 1
ATOM 1589 C CA . TYR A 1 197 ? -0.366 19 16.094 1 98.69 197 TYR A CA 1
ATOM 1590 C C . TYR A 1 197 ? -0.002 19.422 17.5 1 98.69 197 TYR A C 1
ATOM 1592 O O . TYR A 1 197 ? 1.108 19.172 17.969 1 98.69 197 TYR A O 1
ATOM 1600 N N . VAL A 1 198 ? -0.94 20.047 18.219 1 98.69 198 VAL A N 1
ATOM 1601 C CA . VAL A 1 198 ? -0.721 20.344 19.641 1 98.69 198 VAL A CA 1
ATOM 1602 C C . VAL A 1 198 ? -0.568 19.047 20.422 1 98.69 198 VAL A C 1
ATOM 1604 O O . VAL A 1 198 ? 0.349 18.906 21.234 1 98.69 198 VAL A O 1
ATOM 1607 N N . SER A 1 199 ? -1.485 18.109 20.172 1 98.62 199 SER A N 1
ATOM 1608 C CA . SER A 1 199 ? -1.397 16.797 20.797 1 98.62 199 SER A CA 1
ATOM 1609 C C . SER A 1 199 ? -0.056 16.141 20.5 1 98.62 199 SER A C 1
ATOM 1611 O O . SER A 1 199 ? 0.569 15.562 21.391 1 98.62 199 SER A O 1
ATOM 1613 N N . PHE A 1 200 ? 0.385 16.188 19.297 1 98.69 200 PHE A N 1
ATOM 1614 C CA . PHE A 1 200 ? 1.646 15.594 18.875 1 98.69 200 PHE A CA 1
ATOM 1615 C C . PHE A 1 200 ? 2.82 16.234 19.609 1 98.69 200 PHE A C 1
ATOM 1617 O O . PHE A 1 200 ? 3.721 15.539 20.078 1 98.69 200 PHE A O 1
ATOM 1624 N N . LYS A 1 201 ? 2.818 17.562 19.656 1 98.62 201 LYS A N 1
ATOM 1625 C CA . LYS A 1 201 ? 3.898 18.266 20.344 1 98.62 201 LYS A CA 1
ATOM 1626 C C . LYS A 1 201 ? 3.967 17.875 21.812 1 98.62 201 LYS A C 1
ATOM 1628 O O . LYS A 1 201 ? 5.055 17.734 22.375 1 98.62 201 LYS A O 1
ATOM 1633 N N . ALA A 1 202 ? 2.828 17.797 22.438 1 98.5 202 ALA A N 1
ATOM 1634 C CA . ALA A 1 202 ? 2.805 17.328 23.828 1 98.5 202 ALA A CA 1
ATOM 1635 C C . ALA A 1 202 ? 3.408 15.938 23.953 1 98.5 202 ALA A C 1
ATOM 1637 O O . ALA A 1 202 ? 4.191 15.672 24.875 1 98.5 202 ALA A O 1
ATOM 1638 N N . CYS A 1 203 ? 3.045 15.078 23.031 1 98.12 203 CYS A N 1
ATOM 1639 C CA . CYS A 1 203 ? 3.553 13.711 23.016 1 98.12 203 CYS A CA 1
ATOM 1640 C C . CYS A 1 203 ? 5.055 13.688 22.75 1 98.12 203 CYS A C 1
ATOM 1642 O O . CYS A 1 203 ? 5.789 12.938 23.406 1 98.12 203 CYS A O 1
ATOM 1644 N N . LEU A 1 204 ? 5.473 14.461 21.781 1 97.94 204 LEU A N 1
ATOM 1645 C CA . LEU A 1 204 ? 6.891 14.57 21.469 1 97.94 204 LEU A CA 1
ATOM 1646 C C . LEU A 1 204 ? 7.688 15.016 22.688 1 97.94 204 LEU A C 1
ATOM 1648 O O . LEU A 1 204 ? 8.758 14.469 22.969 1 97.94 204 LEU A O 1
ATOM 1652 N N . ALA A 1 205 ? 7.137 16.016 23.375 1 97.88 205 ALA A N 1
ATOM 1653 C CA . ALA A 1 205 ? 7.781 16.5 24.594 1 97.88 205 ALA A CA 1
ATOM 1654 C C . ALA A 1 205 ? 7.887 15.391 25.641 1 97.88 205 ALA A C 1
ATOM 1656 O O . ALA A 1 205 ? 8.898 15.266 26.328 1 97.88 205 ALA A O 1
ATOM 1657 N N . LEU A 1 206 ? 6.863 14.617 25.781 1 97.81 206 LEU A N 1
ATOM 1658 C CA . LEU A 1 206 ? 6.859 13.508 26.734 1 97.81 206 LEU A CA 1
ATOM 1659 C C . LEU A 1 206 ? 7.957 12.5 26.391 1 97.81 206 LEU A C 1
ATOM 1661 O O . LEU A 1 206 ? 8.688 12.055 27.281 1 97.81 206 LEU A O 1
ATOM 1665 N N . TYR A 1 207 ? 8.078 12.133 25.094 1 97.25 207 TYR A N 1
ATOM 1666 C CA . TYR A 1 207 ? 9.141 11.234 24.672 1 97.25 207 TYR A CA 1
ATOM 1667 C C . TYR A 1 207 ? 10.516 11.828 24.969 1 97.25 207 TYR A C 1
ATOM 1669 O O . TYR A 1 207 ? 11.375 11.156 25.547 1 97.25 207 TYR A O 1
ATOM 1677 N N . LEU A 1 208 ? 10.703 13.062 24.656 1 96.38 208 LEU A N 1
ATOM 1678 C CA . LEU A 1 208 ? 11.984 13.727 24.844 1 96.38 208 LEU A CA 1
ATOM 1679 C C . LEU A 1 208 ? 12.328 13.867 26.312 1 96.38 208 LEU A C 1
ATOM 1681 O O . LEU A 1 208 ? 13.5 13.906 26.688 1 96.38 208 LEU A O 1
ATOM 1685 N N . SER A 1 209 ? 11.312 13.914 27.141 1 96.25 209 SER A N 1
ATOM 1686 C CA . SER A 1 209 ? 11.523 14.07 28.578 1 96.25 209 SER A CA 1
ATOM 1687 C C . SER A 1 209 ? 12.133 12.82 29.188 1 96.25 209 SER A C 1
ATOM 1689 O O . SER A 1 209 ? 12.648 12.859 30.312 1 96.25 209 SER A O 1
ATOM 1691 N N . THR A 1 210 ? 12.125 11.734 28.422 1 95.5 210 THR A N 1
ATOM 1692 C CA . THR A 1 210 ? 12.68 10.484 28.953 1 95.5 210 THR A CA 1
ATOM 1693 C C . THR A 1 210 ? 14.18 10.406 28.672 1 95.5 210 THR A C 1
ATOM 1695 O O . THR A 1 210 ? 14.844 9.461 29.109 1 95.5 210 THR A O 1
ATOM 1698 N N . THR A 1 211 ? 14.719 11.391 27.953 1 93.69 211 THR A N 1
ATOM 1699 C CA . THR A 1 211 ? 16.141 11.383 27.641 1 93.69 211 THR A CA 1
ATOM 1700 C C . THR A 1 211 ? 16.969 11.727 28.875 1 93.69 211 THR A C 1
ATOM 1702 O O . THR A 1 211 ? 16.469 12.352 29.812 1 93.69 211 THR A O 1
ATOM 1705 N N . ASN A 1 212 ? 18.281 11.469 28.922 1 88.69 212 ASN A N 1
ATOM 1706 C CA . ASN A 1 212 ? 19.141 11.57 30.094 1 88.69 212 ASN A CA 1
ATOM 1707 C C . ASN A 1 212 ? 19.406 13.023 30.469 1 88.69 212 ASN A C 1
ATOM 1709 O O . ASN A 1 212 ? 19.672 13.328 31.641 1 88.69 212 ASN A O 1
ATOM 1713 N N . LEU A 1 213 ? 19.281 13.922 29.594 1 90 213 LEU A N 1
ATOM 1714 C CA . LEU A 1 213 ? 19.672 15.297 29.859 1 90 213 LEU A CA 1
ATOM 1715 C C . LEU A 1 213 ? 18.469 16.141 30.234 1 90 213 LEU A C 1
ATOM 1717 O O . LEU A 1 213 ? 18.609 17.297 30.672 1 90 213 LEU A O 1
ATOM 1721 N N . TYR A 1 214 ? 17.281 15.562 30.172 1 91.69 214 TYR A N 1
ATOM 1722 C CA . TYR A 1 214 ? 16.094 16.297 30.578 1 91.69 214 TYR A CA 1
ATOM 1723 C C . TYR A 1 214 ? 16.031 16.453 32.094 1 91.69 214 TYR A C 1
ATOM 1725 O O . TYR A 1 214 ? 16.453 15.562 32.844 1 91.69 214 TYR A O 1
ATOM 1733 N N . ASN A 1 215 ? 15.531 17.625 32.625 1 88.81 215 ASN A N 1
ATOM 1734 C CA . ASN A 1 215 ? 15.383 17.984 34.031 1 88.81 215 ASN A CA 1
ATOM 1735 C C . ASN A 1 215 ? 16.734 18.234 34.688 1 88.81 215 ASN A C 1
ATOM 1737 O O . ASN A 1 215 ? 16.891 18.031 35.906 1 88.81 215 ASN A O 1
ATOM 1741 N N . LYS A 1 216 ? 17.734 18.438 33.875 1 91.12 216 LYS A N 1
ATOM 1742 C CA . LYS A 1 216 ? 19.047 18.859 34.375 1 91.12 216 LYS A CA 1
ATOM 1743 C C . LYS A 1 216 ? 19.297 20.328 34.031 1 91.12 216 LYS A C 1
ATOM 1745 O O . LYS A 1 216 ? 18.953 20.797 32.938 1 91.12 216 LYS A O 1
ATOM 1750 N N . ASN A 1 217 ? 19.75 20.969 35.031 1 93.62 217 ASN A N 1
ATOM 1751 C CA . ASN A 1 217 ? 20.25 22.312 34.75 1 93.62 217 ASN A CA 1
ATOM 1752 C C . ASN A 1 217 ? 21.641 22.281 34.156 1 93.62 217 ASN A C 1
ATOM 1754 O O . ASN A 1 217 ? 22.594 21.812 34.781 1 93.62 217 ASN A O 1
ATOM 1758 N N . MET A 1 218 ? 21.719 22.812 32.938 1 96.19 218 MET A N 1
ATOM 1759 C CA . MET A 1 218 ? 22.969 22.625 32.188 1 96.19 218 MET A CA 1
ATOM 1760 C C . MET A 1 218 ? 23.531 23.953 31.719 1 96.19 218 MET A C 1
ATOM 1762 O O . MET A 1 218 ? 22.781 24.922 31.531 1 96.19 218 MET A O 1
ATOM 1766 N N . VAL A 1 219 ? 24.797 23.969 31.609 1 97.31 219 VAL A N 1
ATOM 1767 C CA . VAL A 1 219 ? 25.516 25.062 30.938 1 97.31 219 VAL A CA 1
ATOM 1768 C C . VAL A 1 219 ? 26.266 24.516 29.734 1 97.31 219 VAL A C 1
ATOM 1770 O O . VAL A 1 219 ? 27.078 23.594 29.859 1 97.31 219 VAL A O 1
ATOM 1773 N N . PHE A 1 220 ? 25.891 24.969 28.594 1 97.69 220 PHE A N 1
ATOM 1774 C CA . PHE A 1 220 ? 26.641 24.641 27.391 1 97.69 220 PHE A CA 1
ATOM 1775 C C . PHE A 1 220 ? 27.75 25.641 27.125 1 97.69 220 PHE A C 1
ATOM 1777 O O . PHE A 1 220 ? 27.484 26.812 26.844 1 97.69 220 PHE A O 1
ATOM 1784 N N . LEU A 1 221 ? 28.953 25.125 27.266 1 96.62 221 LEU A N 1
ATOM 1785 C CA . LEU A 1 221 ? 30.141 25.953 27.188 1 96.62 221 LEU A CA 1
ATOM 1786 C C . LEU A 1 221 ? 30.828 25.812 25.828 1 96.62 221 LEU A C 1
ATOM 1788 O O . LEU A 1 221 ? 30.969 24.688 25.328 1 96.62 221 LEU A O 1
ATOM 1792 N N . PHE A 1 222 ? 31.219 27.016 25.25 1 97.38 222 PHE A N 1
ATOM 1793 C CA . PHE A 1 222 ? 31.906 27.031 23.969 1 97.38 222 PHE A CA 1
ATOM 1794 C C . PHE A 1 222 ? 33 28.094 23.953 1 97.38 222 PHE A C 1
ATOM 1796 O O . PHE A 1 222 ? 32.719 29.281 24.156 1 97.38 222 PHE A O 1
ATOM 1803 N N . LEU A 1 223 ? 34.188 27.609 23.766 1 95.81 223 LEU A N 1
ATOM 1804 C CA . LEU A 1 223 ? 35.312 28.516 23.656 1 95.81 223 LEU A CA 1
ATOM 1805 C C . LEU A 1 223 ? 35.844 28.547 22.234 1 95.81 223 LEU A C 1
ATOM 1807 O O . LEU A 1 223 ? 35.969 27.5 21.578 1 95.81 223 LEU A O 1
ATOM 1811 N N . GLU A 1 224 ? 36.125 29.703 21.75 1 94.19 224 GLU A N 1
ATOM 1812 C CA . GLU A 1 224 ? 36.75 29.844 20.422 1 94.19 224 GLU A CA 1
ATOM 1813 C C . GLU A 1 224 ? 37.875 30.875 20.453 1 94.19 224 GLU A C 1
ATOM 1815 O O . GLU A 1 224 ? 37.812 31.844 21.188 1 94.19 224 GLU A O 1
ATOM 1820 N N . ARG A 1 225 ? 38.844 30.594 19.672 1 91.44 225 ARG A N 1
ATOM 1821 C CA . ARG A 1 225 ? 39.938 31.531 19.516 1 91.44 225 ARG A CA 1
ATOM 1822 C C . ARG A 1 225 ? 39.688 32.5 18.359 1 91.44 225 ARG A C 1
ATOM 1824 O O . ARG A 1 225 ? 39.406 32.062 17.25 1 91.44 225 ARG A O 1
ATOM 1831 N N . LEU A 1 226 ? 39.594 33.625 18.656 1 86.94 226 LEU A N 1
ATOM 1832 C CA . LEU A 1 226 ? 39.469 34.719 17.656 1 86.94 226 LEU A CA 1
ATOM 1833 C C . LEU A 1 226 ? 40.719 35.594 17.688 1 86.94 226 LEU A C 1
ATOM 1835 O O . LEU A 1 226 ? 40.844 36.469 18.562 1 86.94 226 LEU A O 1
ATOM 1839 N N . ASN A 1 227 ? 41.531 35.469 16.734 1 83.12 227 ASN A N 1
ATOM 1840 C CA . ASN A 1 227 ? 42.812 36.156 16.688 1 83.12 227 ASN A CA 1
ATOM 1841 C C . ASN A 1 227 ? 43.688 35.875 17.906 1 83.12 227 ASN A C 1
ATOM 1843 O O . ASN A 1 227 ? 43.938 34.719 18.219 1 83.12 227 ASN A O 1
ATOM 1847 N N . ASN A 1 228 ? 44.031 36.875 18.719 1 83.44 228 ASN A N 1
ATOM 1848 C CA . ASN A 1 228 ? 44.906 36.656 19.859 1 83.44 228 ASN A CA 1
ATOM 1849 C C . ASN A 1 228 ? 44.125 36.594 21.172 1 83.44 228 ASN A C 1
ATOM 1851 O O . ASN A 1 228 ? 44.719 36.594 22.25 1 83.44 228 ASN A O 1
ATOM 1855 N N . ASN A 1 229 ? 42.875 36.406 21.031 1 91.88 229 ASN A N 1
ATOM 1856 C CA . ASN A 1 229 ? 42 36.344 22.203 1 91.88 229 ASN A CA 1
ATOM 1857 C C . ASN A 1 229 ? 41.094 35.125 22.172 1 91.88 229 ASN A C 1
ATOM 1859 O O . ASN A 1 229 ? 40.75 34.625 21.094 1 91.88 229 ASN A O 1
ATOM 1863 N N . ILE A 1 230 ? 40.875 34.594 23.359 1 95.5 230 ILE A N 1
ATOM 1864 C CA . ILE A 1 230 ? 39.906 33.5 23.484 1 95.5 230 ILE A CA 1
ATOM 1865 C C . ILE A 1 230 ? 38.594 34 24.078 1 95.5 230 ILE A C 1
ATOM 1867 O O . ILE A 1 230 ? 38.625 34.719 25.094 1 95.5 230 ILE A O 1
ATOM 1871 N N . THR A 1 231 ? 37.531 33.781 23.422 1 96.12 231 THR A N 1
ATOM 1872 C CA . THR A 1 231 ? 36.219 34.156 23.891 1 96.12 231 THR A CA 1
ATOM 1873 C C . THR A 1 231 ? 35.438 32.938 24.422 1 96.12 231 THR A C 1
ATOM 1875 O O . THR A 1 231 ? 35.406 31.891 23.766 1 96.12 231 THR A O 1
ATOM 1878 N N . LEU A 1 232 ? 34.906 33.062 25.656 1 96.56 232 LEU A N 1
ATOM 1879 C CA . LEU A 1 232 ? 34.094 32.031 26.266 1 96.56 232 LEU A CA 1
ATOM 1880 C C . LEU A 1 232 ? 32.594 32.375 26.203 1 96.56 232 LEU A C 1
ATOM 1882 O O . LEU A 1 232 ? 32.188 33.438 26.672 1 96.56 232 LEU A O 1
ATOM 1886 N N . HIS A 1 233 ? 31.828 31.578 25.5 1 97.19 233 HIS A N 1
ATOM 1887 C CA . HIS A 1 233 ? 30.375 31.672 25.469 1 97.19 233 HIS A CA 1
ATOM 1888 C C . HIS A 1 233 ? 29.75 30.578 26.328 1 97.19 233 HIS A C 1
ATOM 1890 O O . HIS A 1 233 ? 30.188 29.438 26.312 1 97.19 233 HIS A O 1
ATOM 1896 N N . ALA A 1 234 ? 28.797 30.953 27.156 1 97.38 234 ALA A N 1
ATOM 1897 C CA . ALA A 1 234 ? 28.078 29.984 27.969 1 97.38 234 ALA A CA 1
ATOM 1898 C C . ALA A 1 234 ? 26.578 30.266 27.969 1 97.38 234 ALA A C 1
ATOM 1900 O O . ALA A 1 234 ? 26.141 31.391 28.203 1 97.38 234 ALA A O 1
ATOM 1901 N N . ILE A 1 235 ? 25.797 29.266 27.625 1 97.44 235 ILE A N 1
ATOM 1902 C CA . ILE A 1 235 ? 24.344 29.406 27.688 1 97.44 235 ILE A CA 1
ATOM 1903 C C . ILE A 1 235 ? 23.781 28.453 28.75 1 97.44 235 ILE A C 1
ATOM 1905 O O . ILE A 1 235 ? 24.266 27.328 28.891 1 97.44 235 ILE A O 1
ATOM 1909 N N . GLU A 1 236 ? 22.844 28.938 29.5 1 97.31 236 GLU A N 1
ATOM 1910 C CA . GLU A 1 236 ? 22.125 28.109 30.453 1 97.31 236 GLU A CA 1
ATOM 1911 C C . GLU A 1 236 ? 20.875 27.484 29.828 1 97.31 236 GLU A C 1
ATOM 1913 O O . GLU A 1 236 ? 20.078 28.188 29.219 1 97.31 236 GLU A O 1
ATOM 1918 N N . ILE A 1 237 ? 20.734 26.188 29.922 1 96.31 237 ILE A N 1
ATOM 1919 C CA . ILE A 1 237 ? 19.609 25.453 29.359 1 96.31 237 ILE A CA 1
ATOM 1920 C C . ILE A 1 237 ? 18.906 24.656 30.469 1 96.31 237 ILE A C 1
ATOM 1922 O O . ILE A 1 237 ? 19.562 23.906 31.219 1 96.31 237 ILE A O 1
ATOM 1926 N N . ASN A 1 238 ? 17.656 24.859 30.594 1 94 238 ASN A N 1
ATOM 1927 C CA . ASN A 1 238 ? 16.812 24.109 31.516 1 94 238 ASN A CA 1
ATOM 1928 C C . ASN A 1 238 ? 15.594 23.516 30.797 1 94 238 ASN A C 1
ATOM 1930 O O . ASN A 1 238 ? 14.836 24.234 30.156 1 94 238 ASN A O 1
ATOM 1934 N N . ASN A 1 239 ? 15.406 22.172 30.875 1 93.06 239 ASN A N 1
ATOM 1935 C CA . ASN A 1 239 ? 14.312 21.469 30.203 1 93.06 239 ASN A CA 1
ATOM 1936 C C . ASN A 1 239 ? 14.25 21.812 28.719 1 93.06 239 ASN A C 1
ATOM 1938 O O . ASN A 1 239 ? 13.18 22.141 28.203 1 93.06 239 ASN A O 1
ATOM 1942 N N . TYR A 1 240 ? 15.445 21.938 28.203 1 94.25 240 TYR A N 1
ATOM 1943 C CA . TYR A 1 240 ? 15.688 22.109 26.766 1 94.25 240 TYR A CA 1
ATOM 1944 C C . TYR A 1 240 ? 15.195 23.469 26.297 1 94.25 240 TYR A C 1
ATOM 1946 O O . TYR A 1 240 ? 14.805 23.625 25.125 1 94.25 240 TYR A O 1
ATOM 1954 N N . ILE A 1 241 ? 15.148 24.422 27.234 1 95.19 241 ILE A N 1
ATOM 1955 C CA . ILE A 1 241 ? 14.844 25.812 26.906 1 95.19 241 ILE A CA 1
ATOM 1956 C C . ILE A 1 241 ? 16.031 26.703 27.297 1 95.19 241 ILE A C 1
ATOM 1958 O O . ILE A 1 241 ? 16.641 26.5 28.344 1 95.19 241 ILE A O 1
ATOM 1962 N N . LEU A 1 242 ? 16.359 27.641 26.469 1 95.75 242 LEU A N 1
ATOM 1963 C CA . LEU A 1 242 ? 17.406 28.625 26.75 1 95.75 242 LEU A CA 1
ATOM 1964 C C . LEU A 1 242 ? 16.969 29.594 27.844 1 95.75 242 LEU A C 1
ATOM 1966 O O . LEU A 1 242 ? 15.875 30.172 27.766 1 95.75 242 LEU A O 1
ATOM 1970 N N . LYS A 1 243 ? 17.797 29.828 28.859 1 94.62 243 LYS A N 1
ATOM 1971 C CA . LYS A 1 243 ? 17.406 30.656 29.984 1 94.62 243 LYS A CA 1
ATOM 1972 C C . LYS A 1 243 ? 18.281 31.906 30.062 1 94.62 243 LYS A C 1
ATOM 1974 O O . LYS A 1 243 ? 17.75 33.031 30.109 1 94.62 243 LYS A O 1
ATOM 1979 N N . LYS A 1 244 ? 19.594 31.641 30.094 1 96.31 244 LYS A N 1
ATOM 1980 C CA . LYS A 1 244 ? 20.547 32.719 30.266 1 96.31 244 LYS A CA 1
ATOM 1981 C C . LYS A 1 244 ? 21.75 32.562 29.344 1 96.31 244 LYS A C 1
ATOM 1983 O O . LYS A 1 244 ? 21.938 31.516 28.734 1 96.31 244 LYS A O 1
ATOM 1988 N N . TYR A 1 245 ? 22.516 33.688 29.156 1 96.81 245 TYR A N 1
ATOM 1989 C CA . TYR A 1 245 ? 23.703 33.688 28.312 1 96.81 245 TYR A CA 1
ATOM 1990 C C . TYR A 1 245 ? 24.75 34.656 28.875 1 96.81 245 TYR A C 1
ATOM 1992 O O . TYR A 1 245 ? 24.406 35.75 29.359 1 96.81 245 TYR A O 1
ATOM 2000 N N . ILE A 1 246 ? 26.078 34.219 28.891 1 96.81 246 ILE A N 1
ATOM 2001 C CA . ILE A 1 246 ? 27.172 35.125 29.234 1 96.81 246 ILE A CA 1
ATOM 2002 C C . ILE A 1 246 ? 28.312 34.938 28.219 1 96.81 246 ILE A C 1
ATOM 2004 O O . ILE A 1 246 ? 28.438 33.906 27.594 1 96.81 246 ILE A O 1
ATOM 2008 N N . THR A 1 247 ? 29.016 35.938 28.016 1 96 247 THR A N 1
ATOM 2009 C CA . THR A 1 247 ? 30.234 35.938 27.203 1 96 247 THR A CA 1
ATOM 2010 C C . THR A 1 247 ? 31.391 36.562 27.969 1 96 247 THR A C 1
ATOM 2012 O O . THR A 1 247 ? 31.219 37.594 28.625 1 96 247 THR A O 1
ATOM 2015 N N . LEU A 1 248 ? 32.531 35.875 27.984 1 95.94 248 LEU A N 1
ATOM 2016 C CA . LEU A 1 248 ? 33.75 36.344 28.656 1 95.94 248 LEU A CA 1
ATOM 2017 C C . LEU A 1 248 ? 34.906 36.375 27.672 1 95.94 248 LEU A C 1
ATOM 2019 O O . LEU A 1 248 ? 35 35.562 26.781 1 95.94 248 LEU A O 1
ATOM 2023 N N . GLU A 1 249 ? 35.812 37.281 27.922 1 95.06 249 GLU A N 1
ATOM 2024 C CA . GLU A 1 249 ? 37.031 37.406 27.094 1 95.06 249 GLU A CA 1
ATOM 2025 C C . GLU A 1 249 ? 38.281 37.188 27.922 1 95.06 249 GLU A C 1
ATOM 2027 O O . GLU A 1 249 ? 38.375 37.594 29.078 1 95.06 249 GLU A O 1
ATOM 2032 N N . SER A 1 250 ? 39.219 36.594 27.328 1 91.31 250 SER A N 1
ATOM 2033 C CA . SER A 1 250 ? 40.438 36.25 28.031 1 91.31 250 SER A CA 1
ATOM 2034 C C . SER A 1 250 ? 41.25 37.469 28.438 1 91.31 250 SER A C 1
ATOM 2036 O O . SER A 1 250 ? 42.062 37.438 29.359 1 91.31 250 SER A O 1
ATOM 2038 N N . ASN A 1 251 ? 41 38.625 27.797 1 90.19 251 ASN A N 1
ATOM 2039 C CA . ASN A 1 251 ? 41.719 39.844 28.078 1 90.19 251 ASN A CA 1
ATOM 2040 C C . ASN A 1 251 ? 41.156 40.594 29.281 1 90.19 251 ASN A C 1
ATOM 2042 O O . ASN A 1 251 ? 41.75 41.531 29.781 1 90.19 251 ASN A O 1
ATOM 2046 N N . ASN A 1 252 ? 40.031 40.094 29.766 1 90.56 252 ASN A N 1
ATOM 2047 C CA . ASN A 1 252 ? 39.438 40.688 30.969 1 90.56 252 ASN A CA 1
ATOM 2048 C C . ASN A 1 252 ? 40.188 40.25 32.219 1 90.56 252 ASN A C 1
ATOM 2050 O O . ASN A 1 252 ? 41.031 39.375 32.156 1 90.56 252 ASN A O 1
ATOM 2054 N N . ASP A 1 253 ? 39.844 40.875 33.344 1 90.69 253 ASP A N 1
ATOM 2055 C CA . ASP A 1 253 ? 40.406 40.5 34.625 1 90.69 253 ASP A CA 1
ATOM 2056 C C . ASP A 1 253 ? 40.156 39.062 34.969 1 90.69 253 ASP A C 1
ATOM 2058 O O . ASP A 1 253 ? 39.031 38.594 34.875 1 90.69 253 ASP A O 1
ATOM 2062 N N . LEU A 1 254 ? 41.188 38.438 35.344 1 89.94 254 LEU A N 1
ATOM 2063 C CA . LEU A 1 254 ? 41.156 37 35.562 1 89.94 254 LEU A CA 1
ATOM 2064 C C . LEU A 1 254 ? 40.188 36.656 36.719 1 89.94 254 LEU A C 1
ATOM 2066 O O . LEU A 1 254 ? 39.375 35.75 36.594 1 89.94 254 LEU A O 1
ATOM 2070 N N . GLN A 1 255 ? 40.312 37.406 37.781 1 91.5 255 GLN A N 1
ATOM 2071 C CA . GLN A 1 255 ? 39.469 37.125 38.969 1 91.5 255 GLN A CA 1
ATOM 2072 C C . GLN A 1 255 ? 38 37.375 38.656 1 91.5 255 GLN A C 1
ATOM 2074 O O . GLN A 1 255 ? 37.125 36.656 39.125 1 91.5 255 GLN A O 1
ATOM 2079 N N . ILE A 1 256 ? 37.75 38.312 37.875 1 93.25 256 ILE A N 1
ATOM 2080 C CA . ILE A 1 256 ? 36.375 38.625 37.469 1 93.25 256 ILE A CA 1
ATOM 2081 C C . ILE A 1 256 ? 35.812 37.5 36.625 1 93.25 256 ILE A C 1
ATOM 2083 O O . ILE A 1 256 ? 34.656 37.062 36.812 1 93.25 256 ILE A O 1
ATOM 2087 N N . ASN A 1 257 ? 36.594 37.031 35.688 1 93.06 257 ASN A N 1
ATOM 2088 C CA . ASN A 1 257 ? 36.188 35.938 34.812 1 93.06 257 ASN A CA 1
ATOM 2089 C C . ASN A 1 257 ? 35.906 34.656 35.625 1 93.06 257 ASN A C 1
ATOM 2091 O O . ASN A 1 257 ? 34.906 33.969 35.375 1 93.06 257 ASN A O 1
ATOM 2095 N N . ILE A 1 258 ? 36.719 34.406 36.562 1 90.62 258 ILE A N 1
ATOM 2096 C CA . ILE A 1 258 ? 36.562 33.219 37.406 1 90.62 258 ILE A CA 1
ATOM 2097 C C . ILE A 1 258 ? 35.25 33.344 38.219 1 90.62 258 ILE A C 1
ATOM 2099 O O . ILE A 1 258 ? 34.469 32.406 38.25 1 90.62 258 ILE A O 1
ATOM 2103 N N . ASN A 1 259 ? 35.031 34.531 38.781 1 93 259 ASN A N 1
ATOM 2104 C CA . ASN A 1 259 ? 33.844 34.75 39.594 1 93 259 ASN A CA 1
ATOM 2105 C C . ASN A 1 259 ? 32.562 34.625 38.781 1 93 259 ASN A C 1
ATOM 2107 O O . ASN A 1 259 ? 31.594 34 39.219 1 93 259 ASN A O 1
ATOM 2111 N N . LYS A 1 260 ? 32.625 35.125 37.625 1 94.56 260 LYS A N 1
ATOM 2112 C CA . LYS A 1 260 ? 31.453 35.125 36.781 1 94.56 260 LYS A CA 1
ATOM 2113 C C . LYS A 1 260 ? 31.125 33.719 36.312 1 94.56 260 LYS A C 1
ATOM 2115 O O . LYS A 1 260 ? 29.953 33.312 36.281 1 94.56 260 LYS A O 1
ATOM 2120 N N . LEU A 1 261 ? 32.062 33.031 35.906 1 92.62 261 LEU A N 1
ATOM 2121 C CA . LEU A 1 261 ? 31.844 31.656 35.438 1 92.62 261 LEU A CA 1
ATOM 2122 C C . LEU A 1 261 ? 31.391 30.766 36.594 1 92.62 261 LEU A C 1
ATOM 2124 O O . LEU A 1 261 ? 30.516 29.906 36.406 1 92.62 261 LEU A O 1
ATOM 2128 N N . GLU A 1 262 ? 31.984 30.906 37.719 1 92.06 262 GLU A N 1
ATOM 2129 C CA . GLU A 1 262 ? 31.594 30.125 38.875 1 92.06 262 GLU A CA 1
ATOM 2130 C C . GLU A 1 262 ? 30.156 30.406 39.281 1 92.06 262 GLU A C 1
ATOM 2132 O O . GLU A 1 262 ? 29.406 29.484 39.594 1 92.06 262 GLU A O 1
ATOM 2137 N N . GLU A 1 263 ? 29.828 31.656 39.25 1 94.5 263 GLU A N 1
ATOM 2138 C CA . GLU A 1 263 ? 28.453 32.031 39.562 1 94.5 263 GLU A CA 1
ATOM 2139 C C . GLU A 1 263 ? 27.484 31.453 38.562 1 94.5 263 GLU A C 1
ATOM 2141 O O . GLU A 1 263 ? 26.406 30.953 38.906 1 94.5 263 GLU A O 1
ATOM 2146 N N . PHE A 1 264 ? 27.859 31.453 37.344 1 94.56 264 PHE A N 1
ATOM 2147 C CA . PHE A 1 264 ? 27 31.016 36.25 1 94.56 264 PHE A CA 1
ATOM 2148 C C . PHE A 1 264 ? 26.859 29.5 36.25 1 94.56 264 PHE A C 1
ATOM 2150 O O . PHE A 1 264 ? 25.812 28.953 35.875 1 94.56 264 PHE A O 1
ATOM 2157 N N . SER A 1 265 ? 27.859 28.766 36.688 1 92.94 265 SER A N 1
ATOM 2158 C CA . SER A 1 265 ? 27.906 27.312 36.562 1 92.94 265 SER A CA 1
ATOM 2159 C C . SER A 1 265 ? 27.578 26.641 37.875 1 92.94 265 SER A C 1
ATOM 2161 O O . SER A 1 265 ? 27.562 25.422 37.969 1 92.94 265 SER A O 1
ATOM 2163 N N . GLN A 1 266 ? 27.312 27.438 38.875 1 91.19 266 GLN A N 1
ATOM 2164 C CA . GLN A 1 266 ? 27.094 26.891 40.219 1 91.19 266 GLN A CA 1
ATOM 2165 C C . GLN A 1 266 ? 25.969 25.875 40.219 1 91.19 266 GLN A C 1
ATOM 2167 O O . GLN A 1 266 ? 24.859 26.156 39.75 1 91.19 266 GLN A O 1
ATOM 2172 N N . SER A 1 267 ? 26.172 24.656 40.688 1 91.81 267 SER A N 1
ATOM 2173 C CA . SER A 1 267 ? 25.219 23.562 40.844 1 91.81 267 SER A CA 1
ATOM 2174 C C . SER A 1 267 ? 24.609 23.156 39.531 1 91.81 267 SER A C 1
ATOM 2176 O O . SER A 1 267 ? 23.422 22.859 39.438 1 91.81 267 SER A O 1
ATOM 2178 N N . LYS A 1 268 ? 25.359 23.188 38.406 1 95.06 268 LYS A N 1
ATOM 2179 C CA . LYS A 1 268 ? 24.875 22.844 37.062 1 95.06 268 LYS A CA 1
ATOM 2180 C C . LYS A 1 268 ? 25.844 21.891 36.375 1 95.06 268 LYS A C 1
ATOM 2182 O O . LYS A 1 268 ? 27.031 21.859 36.688 1 95.06 268 LYS A O 1
ATOM 2187 N N . TYR A 1 269 ? 25.297 21.156 35.5 1 94.5 269 TYR A N 1
ATOM 2188 C CA . TYR A 1 269 ? 26.141 20.312 34.656 1 94.5 269 TYR A CA 1
ATOM 2189 C C . TYR A 1 269 ? 26.734 21.094 33.531 1 94.5 269 TYR A C 1
ATOM 2191 O O . TYR A 1 269 ? 26.031 21.844 32.844 1 94.5 269 TYR A O 1
ATOM 2199 N N . ILE A 1 270 ? 27.984 20.984 33.312 1 95.88 270 ILE A N 1
ATOM 2200 C CA . ILE A 1 270 ? 28.641 21.688 32.219 1 95.88 270 ILE A CA 1
ATOM 2201 C C . ILE A 1 270 ? 28.844 20.734 31.047 1 95.88 270 ILE A C 1
ATOM 2203 O O . ILE A 1 270 ? 29.484 19.688 31.188 1 95.88 270 ILE A O 1
ATOM 2207 N N . ILE A 1 271 ? 28.234 21.109 29.953 1 96 271 ILE A N 1
ATOM 2208 C CA . ILE A 1 271 ? 28.344 20.297 28.75 1 96 271 ILE A CA 1
ATOM 2209 C C . ILE A 1 271 ? 29.172 21.031 27.688 1 96 271 ILE A C 1
ATOM 2211 O O . ILE A 1 271 ? 29.125 22.25 27.609 1 96 271 ILE A O 1
ATOM 2215 N N . VAL A 1 272 ? 29.969 20.266 26.922 1 95.94 272 VAL A N 1
ATOM 2216 C CA . VAL A 1 272 ? 30.797 20.812 25.859 1 95.94 272 VAL A CA 1
ATOM 2217 C C . VAL A 1 272 ? 30.719 19.906 24.625 1 95.94 272 VAL A C 1
ATOM 2219 O O . VAL A 1 272 ? 30.172 18.812 24.672 1 95.94 272 VAL A O 1
ATOM 2222 N N . PHE A 1 273 ? 31.078 20.438 23.516 1 96.19 273 PHE A N 1
ATOM 2223 C CA . PHE A 1 273 ? 31.281 19.719 22.266 1 96.19 273 PHE A CA 1
ATOM 2224 C C . PHE A 1 273 ? 32.75 19.625 21.938 1 96.19 273 PHE A C 1
ATOM 2226 O O . PHE A 1 273 ? 33.469 20.641 21.891 1 96.19 273 PHE A O 1
ATOM 2233 N N . ASN A 1 274 ? 33.344 18.438 21.75 1 94.62 274 ASN A N 1
ATOM 2234 C CA . ASN A 1 274 ? 34.781 18.234 21.562 1 94.62 274 ASN A CA 1
ATOM 2235 C C . ASN A 1 274 ? 35.562 18.531 22.844 1 94.62 274 ASN A C 1
ATOM 2237 O O . ASN A 1 274 ? 36.375 19.453 22.875 1 94.62 274 ASN A O 1
ATOM 2241 N N . LYS A 1 275 ? 35.375 17.688 23.797 1 93.88 275 LYS A N 1
ATOM 2242 C CA . LYS A 1 275 ? 35.844 17.891 25.172 1 93.88 275 LYS A CA 1
ATOM 2243 C C . LYS A 1 275 ? 37.312 18.203 25.219 1 93.88 275 LYS A C 1
ATOM 2245 O O . LYS A 1 275 ? 37.75 19.125 25.906 1 93.88 275 LYS A O 1
ATOM 2250 N N . ASP A 1 276 ? 38.156 17.484 24.516 1 91.62 276 ASP A N 1
ATOM 2251 C CA . ASP A 1 276 ? 39.594 17.656 24.578 1 91.62 276 ASP A CA 1
ATOM 2252 C C . ASP A 1 276 ? 40 19.047 24.109 1 91.62 276 ASP A C 1
ATOM 2254 O O . ASP A 1 276 ? 40.781 19.734 24.781 1 91.62 276 ASP A O 1
ATOM 2258 N N . GLU A 1 277 ? 39.5 19.438 23.031 1 92.12 277 GLU A N 1
ATOM 2259 C CA . GLU A 1 277 ? 39.812 20.75 22.469 1 92.12 277 GLU A CA 1
ATOM 2260 C C . GLU A 1 277 ? 39.281 21.859 23.375 1 92.12 277 GLU A C 1
ATOM 2262 O O . GLU A 1 277 ? 40 22.844 23.625 1 92.12 277 GLU A O 1
ATOM 2267 N N . GLN A 1 278 ? 38.125 21.766 23.844 1 94.38 278 GLN A N 1
ATOM 2268 C CA . GLN A 1 278 ? 37.5 22.781 24.688 1 94.38 278 GLN A CA 1
ATOM 2269 C C . GLN A 1 278 ? 38.219 22.922 26.016 1 94.38 278 GLN A C 1
ATOM 2271 O O . GLN A 1 278 ? 38.406 24.031 26.547 1 94.38 278 GLN A O 1
ATOM 2276 N N . ASN A 1 279 ? 38.656 21.812 26.562 1 92.31 279 ASN A N 1
ATOM 2277 C CA . ASN A 1 279 ? 39.406 21.844 27.812 1 92.31 279 ASN A CA 1
ATOM 2278 C C . ASN A 1 279 ? 40.75 22.547 27.625 1 92.31 279 ASN A C 1
ATOM 2280 O O . ASN A 1 279 ? 41.219 23.266 28.531 1 92.31 279 ASN A O 1
ATOM 2284 N N . GLN A 1 280 ? 41.375 22.266 26.547 1 92.12 280 GLN A N 1
ATOM 2285 C CA . GLN A 1 280 ? 42.656 22.953 26.25 1 92.12 280 GLN A CA 1
ATOM 2286 C C . GLN A 1 280 ? 42.438 24.453 26.172 1 92.12 280 GLN A C 1
ATOM 2288 O O . GLN A 1 280 ? 43.219 25.219 26.734 1 92.12 280 GLN A O 1
ATOM 2293 N N . LEU A 1 281 ? 41.406 24.875 25.516 1 94.19 281 LEU A N 1
ATOM 2294 C CA . LEU A 1 281 ? 41.125 26.297 25.375 1 94.19 281 LEU A CA 1
ATOM 2295 C C . LEU A 1 281 ? 40.75 26.906 26.734 1 94.19 281 LEU A C 1
ATOM 2297 O O . LEU A 1 281 ? 41.094 28.062 27 1 94.19 281 LEU A O 1
ATOM 2301 N N . LEU A 1 282 ? 40.062 26.172 27.5 1 93.44 282 LEU A N 1
ATOM 2302 C CA . LEU A 1 282 ? 39.656 26.641 28.828 1 93.44 282 LEU A CA 1
ATOM 2303 C C . LEU A 1 282 ? 40.906 26.875 29.703 1 93.44 282 LEU A C 1
ATOM 2305 O O . LEU A 1 282 ? 40.969 27.875 30.422 1 93.44 282 LEU A O 1
ATOM 2309 N N . ASN A 1 283 ? 41.875 25.953 29.609 1 92.75 283 ASN A N 1
ATOM 2310 C CA . ASN A 1 283 ? 43.094 26.109 30.359 1 92.75 283 ASN A CA 1
ATOM 2311 C C . ASN A 1 283 ? 43.875 27.344 29.891 1 92.75 283 ASN A C 1
ATOM 2313 O O . ASN A 1 283 ? 44.438 28.062 30.719 1 92.75 283 ASN A O 1
ATOM 2317 N N . GLU A 1 284 ? 43.844 27.547 28.703 1 93.06 284 GLU A N 1
ATOM 2318 C CA . GLU A 1 284 ? 44.531 28.719 28.141 1 93.06 284 GLU A CA 1
ATOM 2319 C C . GLU A 1 284 ? 43.812 30.016 28.547 1 93.06 284 GLU A C 1
ATOM 2321 O O . GLU A 1 284 ? 44.438 31.031 28.797 1 93.06 284 GLU A O 1
ATOM 2326 N N . PHE A 1 285 ? 42.531 29.953 28.547 1 94.12 285 PHE A N 1
ATOM 2327 C CA . PHE A 1 285 ? 41.688 31.094 28.906 1 94.12 285 PHE A CA 1
ATOM 2328 C C . PHE A 1 285 ? 42 31.578 30.312 1 94.12 285 PHE A C 1
ATOM 2330 O O . PHE A 1 285 ? 42.094 32.781 30.562 1 94.12 285 PHE A O 1
ATOM 2337 N N . PHE A 1 286 ? 42.219 30.672 31.203 1 91 286 PHE A N 1
ATOM 2338 C CA . PHE A 1 286 ? 42.438 31.016 32.625 1 91 286 PHE A CA 1
ATOM 2339 C C . PHE A 1 286 ? 43.938 30.969 32.969 1 91 286 PHE A C 1
ATOM 2341 O O . PHE A 1 286 ? 44.312 31.188 34.125 1 91 286 PHE A O 1
ATOM 2348 N N . ASN A 1 287 ? 44.781 30.594 32.094 1 86.06 287 ASN A N 1
ATOM 2349 C CA . ASN A 1 287 ? 46.219 30.5 32.25 1 86.06 287 ASN A CA 1
ATOM 2350 C C . ASN A 1 287 ? 46.594 29.531 33.344 1 86.06 287 ASN A C 1
ATOM 2352 O O . ASN A 1 287 ? 47.594 29.75 34.062 1 86.06 287 ASN A O 1
ATOM 2356 N N . HIS A 1 288 ? 45.688 28.688 33.75 1 82.88 288 HIS A N 1
ATOM 2357 C CA . HIS A 1 288 ? 45.938 27.625 34.719 1 82.88 288 HIS A CA 1
ATOM 2358 C C . HIS A 1 288 ? 45 26.438 34.469 1 82.88 288 HIS A C 1
ATOM 2360 O O . HIS A 1 288 ? 43.969 26.578 33.781 1 82.88 288 HIS A O 1
ATOM 2366 N N . LYS A 1 289 ? 45.312 25.25 34.969 1 76.19 289 LYS A N 1
ATOM 2367 C CA . LYS A 1 289 ? 44.531 24.031 34.812 1 76.19 289 LYS A CA 1
ATOM 2368 C C . LYS A 1 289 ? 43.312 24.078 35.719 1 76.19 289 LYS A C 1
ATOM 2370 O O . LYS A 1 289 ? 43.406 24.25 36.938 1 76.19 289 LYS A O 1
ATOM 2375 N N . ILE A 1 290 ? 42.219 24.281 35.125 1 75.94 290 ILE A N 1
ATOM 2376 C CA . ILE A 1 290 ? 40.969 24.297 35.875 1 75.94 290 ILE A CA 1
ATOM 2377 C C . ILE A 1 290 ? 40.344 22.906 35.844 1 75.94 290 ILE A C 1
ATOM 2379 O O . ILE A 1 290 ? 40.25 22.266 34.781 1 75.94 290 ILE A O 1
ATOM 2383 N N . ASP A 1 291 ? 40.062 22.344 37.031 1 78.19 291 ASP A N 1
ATOM 2384 C CA . ASP A 1 291 ? 39.469 21.031 37.125 1 78.19 291 ASP A CA 1
ATOM 2385 C C . ASP A 1 291 ? 37.938 21.125 37.125 1 78.19 291 ASP A C 1
ATOM 2387 O O . ASP A 1 291 ? 37.312 21.234 38.188 1 78.19 291 ASP A O 1
ATOM 2391 N N . ILE A 1 292 ? 37.375 21.359 36.031 1 83.38 292 ILE A N 1
ATOM 2392 C CA . ILE A 1 292 ? 35.906 21.391 35.875 1 83.38 292 ILE A CA 1
ATOM 2393 C C . ILE A 1 292 ? 35.438 20.109 35.188 1 83.38 292 ILE A C 1
ATOM 2395 O O . ILE A 1 292 ? 36 19.703 34.156 1 83.38 292 ILE A O 1
ATOM 2399 N N . GLU A 1 293 ? 34.5 19.406 35.812 1 88.56 293 GLU A N 1
ATOM 2400 C CA . GLU A 1 293 ? 33.906 18.219 35.188 1 88.56 293 GLU A CA 1
ATOM 2401 C C . GLU A 1 293 ? 32.969 18.578 34.062 1 88.56 293 GLU A C 1
ATOM 2403 O O . GLU A 1 293 ? 32.031 19.359 34.25 1 88.56 293 GLU A O 1
ATOM 2408 N N . THR A 1 294 ? 33.312 18.172 32.875 1 91.81 294 THR A N 1
ATOM 2409 C CA . THR A 1 294 ? 32.5 18.469 31.688 1 91.81 294 THR A CA 1
ATOM 2410 C C . THR A 1 294 ? 31.953 17.203 31.047 1 91.81 294 THR A C 1
ATOM 2412 O O . THR A 1 294 ? 32.562 16.141 31.172 1 91.81 294 THR A O 1
ATOM 2415 N N . ILE A 1 295 ? 30.781 17.234 30.484 1 92.31 295 ILE A N 1
ATOM 2416 C CA . ILE A 1 295 ? 30.156 16.156 29.734 1 92.31 295 ILE A CA 1
ATOM 2417 C C . ILE A 1 295 ? 30.266 16.438 28.234 1 92.31 295 ILE A C 1
ATOM 2419 O O . ILE A 1 295 ? 29.844 17.5 27.766 1 92.31 295 ILE A O 1
ATOM 2423 N N . ASP A 1 296 ? 30.812 15.5 27.469 1 94.94 296 ASP A N 1
ATOM 2424 C CA . ASP A 1 296 ? 30.969 15.68 26.031 1 94.94 296 ASP A CA 1
ATOM 2425 C C . ASP A 1 296 ? 29.766 15.156 25.266 1 94.94 296 ASP A C 1
ATOM 2427 O O . ASP A 1 296 ? 29.609 13.945 25.094 1 94.94 296 ASP A O 1
ATOM 2431 N N . ILE A 1 297 ? 29 15.984 24.703 1 93 297 ILE A N 1
ATOM 2432 C CA . ILE A 1 297 ? 27.781 15.555 24.016 1 93 297 ILE A CA 1
ATOM 2433 C C . ILE A 1 297 ? 28.125 15.117 22.594 1 93 297 ILE A C 1
ATOM 2435 O O . ILE A 1 297 ? 27.281 14.531 21.906 1 93 297 ILE A O 1
ATOM 2439 N N . SER A 1 298 ? 29.375 15.367 22.094 1 94.19 298 SER A N 1
ATOM 2440 C CA . SER A 1 298 ? 29.781 14.961 20.75 1 94.19 298 SER A CA 1
ATOM 2441 C C . SER A 1 298 ? 30 13.453 20.672 1 94.19 298 SER A C 1
ATOM 2443 O O . SER A 1 298 ? 29.938 12.867 19.578 1 94.19 298 SER A O 1
ATOM 2445 N N . GLU A 1 299 ? 30.203 12.758 21.75 1 92.12 299 GLU A N 1
ATOM 2446 C CA . GLU A 1 299 ? 30.516 11.336 21.75 1 92.12 299 GLU A CA 1
ATOM 2447 C C . GLU A 1 299 ? 29.391 10.516 21.141 1 92.12 299 GLU A C 1
ATOM 2449 O O . GLU A 1 299 ? 29.609 9.781 20.172 1 92.12 299 GLU A O 1
ATOM 2454 N N . ASN A 1 300 ? 28.219 10.695 21.703 1 90.94 300 ASN A N 1
ATOM 2455 C CA . ASN A 1 300 ? 27.078 9.938 21.188 1 90.94 300 ASN A CA 1
ATOM 2456 C C . ASN A 1 300 ? 26.672 10.398 19.797 1 90.94 300 ASN A C 1
ATOM 2458 O O . ASN A 1 300 ? 26.203 9.602 18.984 1 90.94 300 ASN A O 1
ATOM 2462 N N . PHE A 1 301 ? 26.891 11.633 19.531 1 93.19 301 PHE A N 1
ATOM 2463 C CA . PHE A 1 301 ? 26.531 12.203 18.25 1 93.19 301 PHE A CA 1
ATOM 2464 C C . PHE A 1 301 ? 27.391 11.617 17.125 1 93.19 301 PHE A C 1
ATOM 2466 O O . PHE A 1 301 ? 26.875 11.195 16.094 1 93.19 301 PHE A O 1
ATOM 2473 N N . VAL A 1 302 ? 28.656 11.484 17.375 1 92.75 302 VAL A N 1
ATOM 2474 C CA . VAL A 1 302 ? 29.609 10.992 16.375 1 92.75 302 VAL A CA 1
ATOM 2475 C C . VAL A 1 302 ? 29.438 9.484 16.219 1 92.75 302 VAL A C 1
ATOM 2477 O O . VAL A 1 302 ? 29.594 8.953 15.109 1 92.75 302 VAL A O 1
ATOM 2480 N N . LYS A 1 303 ? 29.156 8.797 17.234 1 92.12 303 LYS A N 1
ATOM 2481 C CA . LYS A 1 303 ? 28.875 7.359 17.156 1 92.12 303 LYS A CA 1
ATOM 2482 C C . LYS A 1 303 ? 27.703 7.07 16.234 1 92.12 303 LYS A C 1
ATOM 2484 O O . LYS A 1 303 ? 27.75 6.109 15.453 1 92.12 303 LYS A O 1
ATOM 2489 N N . LYS A 1 304 ? 26.719 7.891 16.266 1 90.12 304 LYS A N 1
ATOM 2490 C CA . LYS A 1 304 ? 25.516 7.707 15.445 1 90.12 304 LYS A CA 1
ATOM 2491 C C . LYS A 1 304 ? 25.719 8.258 14.039 1 90.12 304 LYS A C 1
ATOM 2493 O O . LYS A 1 304 ? 25.188 7.719 13.07 1 90.12 304 LYS A O 1
ATOM 2498 N N . TYR A 1 305 ? 26.469 9.359 14 1 91.88 305 TYR A N 1
ATOM 2499 C CA . TYR A 1 305 ? 26.734 10.008 12.719 1 91.88 305 TYR A CA 1
ATOM 2500 C C . TYR A 1 305 ? 28.234 10.141 12.484 1 91.88 305 TYR A C 1
ATOM 2502 O O . TYR A 1 305 ? 28.797 11.242 12.578 1 91.88 305 TYR A O 1
ATOM 2510 N N . PRO A 1 306 ? 28.859 9.148 12.078 1 91.31 306 PRO A N 1
ATOM 2511 C CA . PRO A 1 306 ? 30.312 9.109 11.969 1 91.31 306 PRO A CA 1
ATOM 2512 C C . PRO A 1 306 ? 30.859 10.109 10.953 1 91.31 306 PRO A C 1
ATOM 2514 O O . PRO A 1 306 ? 32.031 10.508 11.031 1 91.31 306 PRO A O 1
ATOM 2517 N N . LYS A 1 307 ? 30.094 10.531 10.078 1 90.56 307 LYS A N 1
ATOM 2518 C CA . LYS A 1 307 ? 30.516 11.484 9.055 1 90.56 307 LYS A CA 1
ATOM 2519 C C . LYS A 1 307 ? 30.938 12.805 9.688 1 90.56 307 LYS A C 1
ATOM 2521 O O . LYS A 1 307 ? 31.688 13.586 9.078 1 90.56 307 LYS A O 1
ATOM 2526 N N . PHE A 1 308 ? 30.547 13.031 10.945 1 91.25 308 PHE A N 1
ATOM 2527 C CA . PHE A 1 308 ? 30.859 14.297 11.602 1 91.25 308 PHE A CA 1
ATOM 2528 C C . PHE A 1 308 ? 31.969 14.125 12.617 1 91.25 308 PHE A C 1
ATOM 2530 O O . PHE A 1 308 ? 32.25 15.039 13.398 1 91.25 308 PHE A O 1
ATOM 2537 N N . ALA A 1 309 ? 32.656 13.047 12.734 1 88.69 309 ALA A N 1
ATOM 2538 C CA . ALA A 1 309 ? 33.656 12.711 13.75 1 88.69 309 ALA A CA 1
ATOM 2539 C C . ALA A 1 309 ? 34.812 13.727 13.758 1 88.69 309 ALA A C 1
ATOM 2541 O O . ALA A 1 309 ? 35.344 14.055 14.82 1 88.69 309 ALA A O 1
ATOM 2542 N N . LYS A 1 310 ? 35.188 14.297 12.664 1 87.31 310 LYS A N 1
ATOM 2543 C CA . LYS A 1 310 ? 36.344 15.172 12.625 1 87.31 310 LYS A CA 1
ATOM 2544 C C . LYS A 1 310 ? 35.938 16.641 12.578 1 87.31 310 LYS A C 1
ATOM 2546 O O . LYS A 1 310 ? 36.75 17.516 12.344 1 87.31 310 LYS A O 1
ATOM 2551 N N . LYS A 1 311 ? 34.688 16.953 12.93 1 92.12 311 LYS A N 1
ATOM 2552 C CA . LYS A 1 311 ? 34.25 18.344 12.836 1 92.12 311 LYS A CA 1
ATOM 2553 C C . LYS A 1 311 ? 34.188 18.984 14.211 1 92.12 311 LYS A C 1
ATOM 2555 O O . LYS A 1 311 ? 33.781 18.359 15.195 1 92.12 311 LYS A O 1
ATOM 2560 N N . THR A 1 312 ? 34.656 20.266 14.242 1 93.19 312 THR A N 1
ATOM 2561 C CA . THR A 1 312 ? 34.531 21.062 15.453 1 93.19 312 THR A CA 1
ATOM 2562 C C . THR A 1 312 ? 33.125 21.688 15.531 1 93.19 312 THR A C 1
ATOM 2564 O O . THR A 1 312 ? 32.375 21.656 14.562 1 93.19 312 THR A O 1
ATOM 2567 N N . LEU A 1 313 ? 32.844 22.203 16.734 1 94.38 313 LEU A N 1
ATOM 2568 C CA . LEU A 1 313 ? 31.547 22.875 16.875 1 94.38 313 LEU A CA 1
ATOM 2569 C C . LEU A 1 313 ? 31.453 24.062 15.938 1 94.38 313 LEU A C 1
ATOM 2571 O O . LEU A 1 313 ? 30.375 24.328 15.391 1 94.38 313 LEU A O 1
ATOM 2575 N N . LYS A 1 314 ? 32.5 24.766 15.797 1 92 314 LYS A N 1
ATOM 2576 C CA . LYS A 1 314 ? 32.531 25.906 14.875 1 92 314 LYS A CA 1
ATOM 2577 C C . LYS A 1 314 ? 32.25 25.469 13.445 1 92 314 LYS A C 1
ATOM 2579 O O . LYS A 1 314 ? 31.484 26.125 12.734 1 92 314 LYS A O 1
ATOM 2584 N N . GLU A 1 315 ? 32.812 24.406 13.086 1 93.88 315 GLU A N 1
ATOM 2585 C CA . GLU A 1 315 ? 32.562 23.875 11.75 1 93.88 315 GLU A CA 1
ATOM 2586 C C . GLU A 1 315 ? 31.141 23.406 11.578 1 93.88 315 GLU A C 1
ATOM 2588 O O . GLU A 1 315 ? 30.531 23.594 10.523 1 93.88 315 GLU A O 1
ATOM 2593 N N . LEU A 1 316 ? 30.672 22.781 12.625 1 93.69 316 LEU A N 1
ATOM 2594 C CA . LEU A 1 316 ? 29.281 22.328 12.586 1 93.69 316 LEU A CA 1
ATOM 2595 C C . LEU A 1 316 ? 28.328 23.516 12.414 1 93.69 316 LEU A C 1
ATOM 2597 O O . LEU A 1 316 ? 27.359 23.438 11.672 1 93.69 316 LEU A O 1
ATOM 2601 N N . MET A 1 317 ? 28.578 24.625 13.094 1 91.94 317 MET A N 1
ATOM 2602 C CA . MET A 1 317 ? 27.766 25.828 12.984 1 91.94 317 MET A CA 1
ATOM 2603 C C . MET A 1 317 ? 27.812 26.391 11.562 1 91.94 317 MET A C 1
ATOM 2605 O O . MET A 1 317 ? 26.812 26.875 11.055 1 91.94 317 MET A O 1
ATOM 2609 N N . GLN A 1 318 ? 28.938 26.203 10.93 1 90 318 GLN A N 1
ATOM 2610 C CA . GLN A 1 318 ? 29.125 26.734 9.594 1 90 318 GLN A CA 1
ATOM 2611 C C . GLN A 1 318 ? 28.344 25.922 8.555 1 90 318 GLN A C 1
ATOM 2613 O O . GLN A 1 318 ? 27.875 26.484 7.559 1 90 318 GLN A O 1
ATOM 2618 N N . ILE A 1 319 ? 28.219 24.672 8.852 1 89.81 319 ILE A N 1
ATOM 2619 C CA . ILE A 1 319 ? 27.609 23.828 7.828 1 89.81 319 ILE A CA 1
ATOM 2620 C C . ILE A 1 319 ? 26.109 23.688 8.086 1 89.81 319 ILE A C 1
ATOM 2622 O O . ILE A 1 319 ? 25.375 23.156 7.25 1 89.81 319 ILE A O 1
ATOM 2626 N N . THR A 1 320 ? 25.641 24.125 9.188 1 90.31 320 THR A N 1
ATOM 2627 C CA . THR A 1 320 ? 24.219 24.047 9.508 1 90.31 320 THR A CA 1
ATOM 2628 C C . THR A 1 320 ? 23.406 25 8.625 1 90.31 320 THR A C 1
ATOM 2630 O O . THR A 1 320 ? 23.578 26.219 8.688 1 90.31 320 THR A O 1
ATOM 2633 N N . LYS A 1 321 ? 22.484 24.469 7.84 1 83.56 321 LYS A N 1
ATOM 2634 C CA . LYS A 1 321 ? 21.734 25.203 6.824 1 83.56 321 LYS A CA 1
ATOM 2635 C C . LYS A 1 321 ? 20.812 26.234 7.469 1 83.56 321 LYS A C 1
ATOM 2637 O O . LYS A 1 321 ? 20.562 27.297 6.895 1 83.56 321 LYS A O 1
ATOM 2642 N N . TYR A 1 322 ? 20.359 25.922 8.633 1 87 322 TYR A N 1
ATOM 2643 C CA . TYR A 1 322 ? 19.422 26.797 9.336 1 87 322 TYR A CA 1
ATOM 2644 C C . TYR A 1 322 ? 19.984 28.203 9.469 1 87 322 TYR A C 1
ATOM 2646 O O . TYR A 1 322 ? 19.234 29.188 9.352 1 87 322 TYR A O 1
ATOM 2654 N N . PHE A 1 323 ? 21.25 28.344 9.602 1 89.75 323 PHE A N 1
ATOM 2655 C CA . PHE A 1 323 ? 21.859 29.625 9.93 1 89.75 323 PHE A CA 1
ATOM 2656 C C . PHE A 1 323 ? 22.047 30.469 8.672 1 89.75 323 PHE A C 1
ATOM 2658 O O . PHE A 1 323 ? 22.375 31.656 8.766 1 89.75 323 PHE A O 1
ATOM 2665 N N . LYS A 1 324 ? 21.797 29.906 7.586 1 86.62 324 LYS A N 1
ATOM 2666 C CA . LYS A 1 324 ? 21.812 30.672 6.336 1 86.62 324 LYS A CA 1
ATOM 2667 C C . LYS A 1 324 ? 20.562 31.516 6.184 1 86.62 324 LYS A C 1
ATOM 2669 O O . LYS A 1 324 ? 20.578 32.531 5.477 1 86.62 324 LYS A O 1
ATOM 2674 N N . TYR A 1 325 ? 19.578 31.172 6.824 1 88.69 325 TYR A N 1
ATOM 2675 C CA . TYR A 1 325 ? 18.266 31.797 6.605 1 88.69 325 TYR A CA 1
ATOM 2676 C C . TYR A 1 325 ? 17.984 32.844 7.66 1 88.69 325 TYR A C 1
ATOM 2678 O O . TYR A 1 325 ? 17.141 33.719 7.453 1 88.69 325 TYR A O 1
ATOM 2686 N N . ARG A 1 326 ? 18.594 32.719 8.766 1 82.12 326 ARG A N 1
ATOM 2687 C CA . ARG A 1 326 ? 18.344 33.625 9.875 1 82.12 326 ARG A CA 1
ATOM 2688 C C . ARG A 1 326 ? 19.656 34.156 10.461 1 82.12 326 ARG A C 1
ATOM 2690 O O . ARG A 1 326 ? 20.578 33.375 10.703 1 82.12 326 ARG A O 1
ATOM 2697 N N . GLU A 1 327 ? 19.719 35.438 10.422 1 78.56 327 GLU A N 1
ATOM 2698 C CA . GLU A 1 327 ? 20.875 36 11.117 1 78.56 327 GLU A CA 1
ATOM 2699 C C . GLU A 1 327 ? 20.688 35.906 12.633 1 78.56 327 GLU A C 1
ATOM 2701 O O . GLU A 1 327 ? 19.859 36.625 13.203 1 78.56 327 GLU A O 1
ATOM 2706 N N . ILE A 1 328 ? 21.406 34.938 13.188 1 81.88 328 ILE A N 1
ATOM 2707 C CA . ILE A 1 328 ? 21.234 34.75 14.617 1 81.88 328 ILE A CA 1
ATOM 2708 C C . ILE A 1 328 ? 22.578 34.906 15.328 1 81.88 328 ILE A C 1
ATOM 2710 O O . ILE A 1 328 ? 23.625 34.719 14.719 1 81.88 328 ILE A O 1
ATOM 2714 N N . ASN A 1 329 ? 22.531 35.312 16.531 1 90.31 329 ASN A N 1
ATOM 2715 C CA . ASN A 1 329 ? 23.719 35.5 17.359 1 90.31 329 ASN A CA 1
ATOM 2716 C C . ASN A 1 329 ? 24.219 34.156 17.891 1 90.31 329 ASN A C 1
ATOM 2718 O O . ASN A 1 329 ? 23.609 33.125 17.672 1 90.31 329 ASN A O 1
ATOM 2722 N N . ILE A 1 330 ? 25.328 34.156 18.5 1 93.44 330 ILE A N 1
ATOM 2723 C CA . ILE A 1 330 ? 26.031 32.969 18.922 1 93.44 330 ILE A CA 1
ATOM 2724 C C . ILE A 1 330 ? 25.219 32.219 19.969 1 93.44 330 ILE A C 1
ATOM 2726 O O . ILE A 1 330 ? 25.219 30.984 20.031 1 93.44 330 ILE A O 1
ATOM 2730 N N . LYS A 1 331 ? 24.562 33.062 20.781 1 94.12 331 LYS A N 1
ATOM 2731 C CA . LYS A 1 331 ? 23.719 32.469 21.812 1 94.12 331 LYS A CA 1
ATOM 2732 C C . LYS A 1 331 ? 22.656 31.578 21.203 1 94.12 331 LYS A C 1
ATOM 2734 O O . LYS A 1 331 ? 22.484 30.438 21.625 1 94.12 331 LYS A O 1
ATOM 2739 N N . GLU A 1 332 ? 22 32.062 20.203 1 93.88 332 GLU A N 1
ATOM 2740 C CA . GLU A 1 332 ? 20.938 31.328 19.531 1 93.88 332 GLU A CA 1
ATOM 2741 C C . GLU A 1 332 ? 21.5 30.156 18.719 1 93.88 332 GLU A C 1
ATOM 2743 O O . GLU A 1 332 ? 20.875 29.109 18.609 1 93.88 332 GLU A O 1
ATOM 2748 N N . LYS A 1 333 ? 22.656 30.297 18.172 1 95 333 LYS A N 1
ATOM 2749 C CA . LYS A 1 333 ? 23.312 29.234 17.422 1 95 333 LYS A CA 1
ATOM 2750 C C . LYS A 1 333 ? 23.641 28.047 18.328 1 95 333 LYS A C 1
ATOM 2752 O O . LYS A 1 333 ? 23.391 26.891 17.969 1 95 333 LYS A O 1
ATOM 2757 N N . LEU A 1 334 ? 24.203 28.422 19.469 1 96.31 334 LEU A N 1
ATOM 2758 C CA . LEU A 1 334 ? 24.547 27.375 20.438 1 96.31 334 LEU A CA 1
ATOM 2759 C C . LEU A 1 334 ? 23.297 26.609 20.859 1 96.31 334 LEU A C 1
ATOM 2761 O O . LEU A 1 334 ? 23.328 25.375 20.938 1 96.31 334 LEU A O 1
ATOM 2765 N N . TYR A 1 335 ? 22.266 27.328 21.094 1 95.69 335 TYR A N 1
ATOM 2766 C CA . TYR A 1 335 ? 21.031 26.703 21.531 1 95.69 335 TYR A CA 1
ATOM 2767 C C . TYR A 1 335 ? 20.469 25.797 20.438 1 95.69 335 TYR A C 1
ATOM 2769 O O . TYR A 1 335 ? 20.078 24.656 20.719 1 95.69 335 TYR A O 1
ATOM 2777 N N . TYR A 1 336 ? 20.438 26.266 19.234 1 94.62 336 TYR A N 1
ATOM 2778 C CA . TYR A 1 336 ? 19.922 25.484 18.109 1 94.62 336 TYR A CA 1
ATOM 2779 C C . TYR A 1 336 ? 20.703 24.203 17.922 1 94.62 336 TYR A C 1
ATOM 2781 O O . TYR A 1 336 ? 20.125 23.125 17.734 1 94.62 336 TYR A O 1
ATOM 2789 N N . ILE A 1 337 ? 22 24.266 17.984 1 94.75 337 ILE A N 1
ATOM 2790 C CA . ILE A 1 337 ? 22.859 23.109 17.781 1 94.75 337 ILE A CA 1
ATOM 2791 C C . ILE A 1 337 ? 22.625 22.109 18.906 1 94.75 337 ILE A C 1
ATOM 2793 O O . ILE A 1 337 ? 22.516 20.906 18.672 1 94.75 337 ILE A O 1
ATOM 2797 N N . PHE A 1 338 ? 22.625 22.641 20.094 1 94.88 338 PHE A N 1
ATOM 2798 C CA . PHE A 1 338 ? 22.375 21.781 21.234 1 94.88 338 PHE A CA 1
ATOM 2799 C C . PHE A 1 338 ? 21.094 20.984 21.047 1 94.88 338 PHE A C 1
ATOM 2801 O O . PHE A 1 338 ? 21.109 19.75 21.141 1 94.88 338 PHE A O 1
ATOM 2808 N N . TYR A 1 339 ? 20 21.656 20.797 1 94.69 339 TYR A N 1
ATOM 2809 C CA . TYR A 1 339 ? 18.703 21.016 20.688 1 94.69 339 TYR A CA 1
ATOM 2810 C C . TYR A 1 339 ? 18.688 20 19.547 1 94.69 339 TYR A C 1
ATOM 2812 O O . TYR A 1 339 ? 18.141 18.906 19.688 1 94.69 339 TYR A O 1
ATOM 2820 N N . ASN A 1 340 ? 19.281 20.281 18.422 1 93.81 340 ASN A N 1
ATOM 2821 C CA . ASN A 1 340 ? 19.281 19.406 17.266 1 93.81 340 ASN A CA 1
ATOM 2822 C C . ASN A 1 340 ? 20.141 18.172 17.5 1 93.81 340 ASN A C 1
ATOM 2824 O O . ASN A 1 340 ? 19.844 17.094 16.984 1 93.81 340 ASN A O 1
ATOM 2828 N N . ILE A 1 341 ? 21.188 18.312 18.266 1 93.62 341 ILE A N 1
ATOM 2829 C CA . ILE A 1 341 ? 22.016 17.156 18.625 1 93.62 341 ILE A CA 1
ATOM 2830 C C . ILE A 1 341 ? 21.203 16.203 19.5 1 93.62 341 ILE A C 1
ATOM 2832 O O . ILE A 1 341 ? 21.203 15 19.266 1 93.62 341 ILE A O 1
ATOM 2836 N N . ILE A 1 342 ? 20.5 16.797 20.469 1 93.5 342 ILE A N 1
ATOM 2837 C CA . ILE A 1 342 ? 19.672 15.977 21.344 1 93.5 342 ILE A CA 1
ATOM 2838 C C . ILE A 1 342 ? 18.625 15.234 20.516 1 93.5 342 ILE A C 1
ATOM 2840 O O . ILE A 1 342 ? 18.406 14.039 20.719 1 93.5 342 ILE A O 1
ATOM 2844 N N . PHE A 1 343 ? 18.062 15.906 19.594 1 93.81 343 PHE A N 1
ATOM 2845 C CA . PHE A 1 343 ? 17.031 15.328 18.734 1 93.81 343 PHE A CA 1
ATOM 2846 C C . PHE A 1 343 ? 17.625 14.219 17.875 1 93.81 343 PHE A C 1
ATOM 2848 O O . PHE A 1 343 ? 17.047 13.125 17.781 1 93.81 343 PHE A O 1
ATOM 2855 N N . ALA A 1 344 ? 18.766 14.461 17.312 1 92.25 344 ALA A N 1
ATOM 2856 C CA . ALA A 1 344 ? 19.406 13.539 16.391 1 92.25 344 ALA A CA 1
ATOM 2857 C C . ALA A 1 344 ? 19.844 12.258 17.094 1 92.25 344 ALA A C 1
ATOM 2859 O O . ALA A 1 344 ? 19.688 11.156 16.562 1 92.25 344 ALA A O 1
ATOM 2860 N N . ILE A 1 345 ? 20.391 12.391 18.25 1 92.44 345 ILE A N 1
ATOM 2861 C CA . ILE A 1 345 ? 20.938 11.242 18.969 1 92.44 345 ILE A CA 1
ATOM 2862 C C . ILE A 1 345 ? 19.781 10.359 19.453 1 92.44 345 ILE A C 1
ATOM 2864 O O . ILE A 1 345 ? 19.953 9.148 19.594 1 92.44 345 ILE A O 1
ATOM 2868 N N . ASN A 1 346 ? 18.594 10.922 19.609 1 93.31 346 ASN A N 1
ATOM 2869 C CA . ASN A 1 346 ? 17.469 10.18 20.156 1 93.31 346 ASN A CA 1
ATOM 2870 C C . ASN A 1 346 ? 16.422 9.883 19.078 1 93.31 346 ASN A C 1
ATOM 2872 O O . ASN A 1 346 ? 15.242 9.664 19.391 1 93.31 346 ASN A O 1
ATOM 2876 N N . LYS A 1 347 ? 16.734 9.859 17.906 1 90.56 347 LYS A N 1
ATOM 2877 C CA . LYS A 1 347 ? 15.812 9.648 16.781 1 90.56 347 LYS A CA 1
ATOM 2878 C C . LYS A 1 347 ? 15.141 8.281 16.875 1 90.56 347 LYS A C 1
ATOM 2880 O O . LYS A 1 347 ? 13.977 8.133 16.5 1 90.56 347 LYS A O 1
ATOM 2885 N N . ASP A 1 348 ? 15.836 7.246 17.359 1 88.94 348 ASP A N 1
ATOM 2886 C CA . ASP A 1 348 ? 15.273 5.91 17.5 1 88.94 348 ASP A CA 1
ATOM 2887 C C . ASP A 1 348 ? 14.156 5.895 18.547 1 88.94 348 ASP A C 1
ATOM 2889 O O . ASP A 1 348 ? 13.133 5.23 18.359 1 88.94 348 ASP A O 1
ATOM 2893 N N . LEU A 1 349 ? 14.422 6.656 19.562 1 92.38 349 LEU A N 1
ATOM 2894 C CA . LEU A 1 349 ? 13.422 6.797 20.625 1 92.38 349 LEU A CA 1
ATOM 2895 C C . LEU A 1 349 ? 12.156 7.469 20.094 1 92.38 349 LEU A C 1
ATOM 2897 O O . LEU A 1 349 ? 11.055 7.141 20.516 1 92.38 349 LEU A O 1
ATOM 2901 N N . LEU A 1 350 ? 12.383 8.32 19.141 1 95.44 350 LEU A N 1
ATOM 2902 C CA . LEU A 1 350 ? 11.289 9.156 18.641 1 95.44 350 LEU A CA 1
ATOM 2903 C C . LEU A 1 350 ? 10.617 8.516 17.438 1 95.44 350 LEU A C 1
ATOM 2905 O O . LEU A 1 350 ? 9.633 9.047 16.906 1 95.44 350 LEU A O 1
ATOM 2909 N N . LYS A 1 351 ? 11.062 7.418 17.031 1 92.44 351 LYS A N 1
ATOM 2910 C CA . LYS A 1 351 ? 10.648 6.789 15.781 1 92.44 351 LYS A CA 1
ATOM 2911 C C . LYS A 1 351 ? 9.133 6.609 15.727 1 92.44 351 LYS A C 1
ATOM 2913 O O . LYS A 1 351 ? 8.492 7.043 14.773 1 92.44 351 LYS A O 1
ATOM 2918 N N . ASN A 1 352 ? 8.547 5.977 16.766 1 91.06 352 ASN A N 1
ATOM 2919 C CA . ASN A 1 352 ? 7.113 5.719 16.797 1 91.06 352 ASN A CA 1
ATOM 2920 C C . ASN A 1 352 ? 6.309 7.016 16.812 1 91.06 352 ASN A C 1
ATOM 2922 O O . ASN A 1 352 ? 5.27 7.125 16.156 1 91.06 352 ASN A O 1
ATOM 2926 N N . CYS A 1 353 ? 6.832 7.902 17.562 1 95.94 353 CYS A N 1
ATOM 2927 C CA . CYS A 1 353 ? 6.184 9.203 17.656 1 95.94 353 CYS A CA 1
ATOM 2928 C C . CYS A 1 353 ? 6.176 9.898 16.297 1 95.94 353 CYS A C 1
ATOM 2930 O O . CYS A 1 353 ? 5.141 10.406 15.859 1 95.94 353 CYS A O 1
ATOM 2932 N N . LEU A 1 354 ? 7.305 9.883 15.617 1 96.56 354 LEU A N 1
ATOM 2933 C CA . LEU A 1 354 ? 7.453 10.586 14.344 1 96.56 354 LEU A CA 1
ATOM 2934 C C . LEU A 1 354 ? 6.59 9.938 13.266 1 96.56 354 LEU A C 1
ATOM 2936 O O . LEU A 1 354 ? 6.109 10.625 12.359 1 96.56 354 LEU A O 1
ATOM 2940 N N . LYS A 1 355 ? 6.277 8.672 13.375 1 95 355 LYS A N 1
ATOM 2941 C CA . LYS A 1 355 ? 5.398 7.984 12.43 1 95 355 LYS A CA 1
ATOM 2942 C C . LYS A 1 355 ? 3.975 8.523 12.508 1 95 355 LYS A C 1
ATOM 2944 O O . LYS A 1 355 ? 3.211 8.43 11.547 1 95 355 LYS A O 1
ATOM 2949 N N . ARG A 1 356 ? 3.611 9.117 13.617 1 97.75 356 ARG A N 1
ATOM 2950 C CA . ARG A 1 356 ? 2.258 9.625 13.828 1 97.75 356 ARG A CA 1
ATOM 2951 C C . ARG A 1 356 ? 2.053 10.953 13.109 1 97.75 356 ARG A C 1
ATOM 2953 O O . ARG A 1 356 ? 0.937 11.477 13.062 1 97.75 356 ARG A O 1
ATOM 2960 N N . LEU A 1 357 ? 3.17 11.453 12.43 1 98.25 357 LEU A N 1
ATOM 2961 C CA . LEU A 1 357 ? 3.041 12.664 11.625 1 98.25 357 LEU A CA 1
ATOM 2962 C C . LEU A 1 357 ? 2.053 12.453 10.484 1 98.25 357 LEU A C 1
ATOM 2964 O O . LEU A 1 357 ? 1.492 13.414 9.953 1 98.25 357 LEU A O 1
ATOM 2968 N N . LYS A 1 358 ? 1.782 11.195 10.094 1 98.25 358 LYS A N 1
ATOM 2969 C CA . LYS A 1 358 ? 0.761 10.914 9.086 1 98.25 358 LYS A CA 1
ATOM 2970 C C . LYS A 1 358 ? -0.606 11.422 9.531 1 98.25 358 LYS A C 1
ATOM 2972 O O . LYS A 1 358 ? -1.358 11.984 8.734 1 98.25 358 LYS A O 1
ATOM 2977 N N . PHE A 1 359 ? -0.9 11.273 10.828 1 98.69 359 PHE A N 1
ATOM 2978 C CA . PHE A 1 359 ? -2.164 11.742 11.383 1 98.69 359 PHE A CA 1
ATOM 2979 C C . PHE A 1 359 ? -2.156 13.258 11.539 1 98.69 359 PHE A C 1
ATOM 2981 O O . PHE A 1 359 ? -3.188 13.914 11.367 1 98.69 359 PHE A O 1
ATOM 2988 N N . VAL A 1 360 ? -0.958 13.789 11.844 1 98.75 360 VAL A N 1
ATOM 2989 C CA . VAL A 1 360 ? -0.831 15.242 11.953 1 98.75 360 VAL A CA 1
ATOM 2990 C C . VAL A 1 360 ? -1.115 15.891 10.594 1 98.75 360 VAL A C 1
ATOM 2992 O O . VAL A 1 360 ? -1.803 16.906 10.523 1 98.75 360 VAL A O 1
ATOM 2995 N N . ALA A 1 361 ? -0.573 15.297 9.57 1 98.69 361 ALA A N 1
ATOM 2996 C CA . ALA A 1 361 ? -0.809 15.828 8.234 1 98.69 361 ALA A CA 1
ATOM 2997 C C . ALA A 1 361 ? -2.297 15.82 7.891 1 98.69 361 ALA A C 1
ATOM 2999 O O . ALA A 1 361 ? -2.842 16.828 7.438 1 98.69 361 ALA A O 1
ATOM 3000 N N . ILE A 1 362 ? -2.969 14.719 8.156 1 98.56 362 ILE A N 1
ATOM 3001 C CA . ILE A 1 362 ? -4.387 14.57 7.844 1 98.56 362 ILE A CA 1
ATOM 3002 C C . ILE A 1 362 ? -5.199 15.602 8.625 1 98.56 362 ILE A C 1
ATOM 3004 O O . ILE A 1 362 ? -6.008 16.328 8.047 1 98.56 362 ILE A O 1
ATOM 3008 N N . GLY A 1 363 ? -4.945 15.695 9.914 1 98.31 363 GLY A N 1
ATOM 3009 C CA . GLY A 1 363 ? -5.688 16.625 10.75 1 98.31 363 GLY A CA 1
ATOM 3010 C C . GLY A 1 363 ? -5.441 18.078 10.398 1 98.31 363 GLY A C 1
ATOM 3011 O O . GLY A 1 363 ? -6.375 18.875 10.336 1 98.31 363 GLY A O 1
ATOM 3012 N N . THR A 1 364 ? -4.172 18.453 10.156 1 98.19 364 THR A N 1
ATOM 3013 C CA . THR A 1 364 ? -3.797 19.828 9.836 1 98.19 364 THR A CA 1
ATOM 3014 C C . THR A 1 364 ? -4.457 20.281 8.539 1 98.19 364 THR A C 1
ATOM 3016 O O . THR A 1 364 ? -4.984 21.391 8.453 1 98.19 364 THR A O 1
ATOM 3019 N N . ILE A 1 365 ? -4.441 19.391 7.555 1 97.62 365 ILE A N 1
ATOM 3020 C CA . ILE A 1 365 ? -5.035 19.703 6.262 1 97.62 365 ILE A CA 1
ATOM 3021 C C . ILE A 1 365 ? -6.555 19.766 6.395 1 97.62 365 ILE A C 1
ATOM 3023 O O . ILE A 1 365 ? -7.195 20.672 5.855 1 97.62 365 ILE A O 1
ATOM 3027 N N . ALA A 1 366 ? -7.125 18.859 7.125 1 96.31 366 ALA A N 1
ATOM 3028 C CA . ALA A 1 366 ? -8.57 18.781 7.285 1 96.31 366 ALA A CA 1
ATOM 3029 C C . ALA A 1 366 ? -9.109 20 8.039 1 96.31 366 ALA A C 1
ATOM 3031 O O . ALA A 1 366 ? -10.242 20.438 7.801 1 96.31 366 ALA A O 1
ATOM 3032 N N . ASP A 1 367 ? -8.297 20.531 8.914 1 93.38 367 ASP A N 1
ATOM 3033 C CA . ASP A 1 367 ? -8.719 21.688 9.711 1 93.38 367 ASP A CA 1
ATOM 3034 C C . ASP A 1 367 ? -8.383 23 9.008 1 93.38 367 ASP A C 1
ATOM 3036 O O . ASP A 1 367 ? -8.43 24.062 9.617 1 93.38 367 ASP A O 1
ATOM 3040 N N . ASN A 1 368 ? -7.926 22.922 7.824 1 91.12 368 ASN A N 1
ATOM 3041 C CA . ASN A 1 368 ? -7.625 24.094 6.992 1 91.12 368 ASN A CA 1
ATOM 3042 C C . ASN A 1 368 ? -6.641 25.031 7.68 1 91.12 368 ASN A C 1
ATOM 3044 O O . ASN A 1 368 ? -6.848 26.25 7.695 1 91.12 368 ASN A O 1
ATOM 3048 N N . MET A 1 369 ? -5.645 24.438 8.328 1 94.44 369 MET A N 1
ATOM 3049 C CA . MET A 1 369 ? -4.57 25.266 8.867 1 94.44 369 MET A CA 1
ATOM 3050 C C . MET A 1 369 ? -3.664 25.781 7.758 1 94.44 369 MET A C 1
ATOM 3052 O O . MET A 1 369 ? -3.52 25.125 6.719 1 94.44 369 MET A O 1
ATOM 3056 N N . PRO A 1 370 ? -3.055 26.969 7.953 1 95.06 370 PRO A N 1
ATOM 3057 C CA . PRO A 1 370 ? -2.184 27.5 6.902 1 95.06 370 PRO A CA 1
ATOM 3058 C C . PRO A 1 370 ? -0.951 26.625 6.668 1 95.06 370 PRO A C 1
ATOM 3060 O O . PRO A 1 370 ? -0.274 26.234 7.621 1 95.06 370 PRO A O 1
ATOM 3063 N N . ILE A 1 371 ? -0.678 26.359 5.43 1 96.75 371 ILE A N 1
ATOM 3064 C CA . ILE A 1 371 ? 0.462 25.531 5.07 1 96.75 371 ILE A CA 1
ATOM 3065 C C . ILE A 1 371 ? 1.713 26.391 4.93 1 96.75 371 ILE A C 1
ATOM 3067 O O . ILE A 1 371 ? 2.281 26.5 3.842 1 96.75 371 ILE A O 1
ATOM 3071 N N . ILE A 1 372 ? 2.115 27 5.945 1 96.12 372 ILE A N 1
ATOM 3072 C CA . ILE A 1 372 ? 3.305 27.828 6.078 1 96.12 372 ILE A CA 1
ATOM 3073 C C . ILE A 1 372 ? 4.035 27.484 7.375 1 96.12 372 ILE A C 1
ATOM 3075 O O . ILE A 1 372 ? 3.506 26.75 8.211 1 96.12 372 ILE A O 1
ATOM 3079 N N . ASN A 1 373 ? 5.23 27.906 7.473 1 96.31 373 ASN A N 1
ATOM 3080 C CA . ASN A 1 373 ? 6.023 27.688 8.672 1 96.31 373 ASN A CA 1
ATOM 3081 C C . ASN A 1 373 ? 6.113 26.203 9.023 1 96.31 373 ASN A C 1
ATOM 3083 O O . ASN A 1 373 ? 6.254 25.359 8.133 1 96.31 373 ASN A O 1
ATOM 3087 N N . GLU A 1 374 ? 6.105 25.812 10.289 1 97.25 374 GLU A N 1
ATOM 3088 C CA . GLU A 1 374 ? 6.359 24.422 10.656 1 97.25 374 GLU A CA 1
ATOM 3089 C C . GLU A 1 374 ? 5.227 23.516 10.188 1 97.25 374 GLU A C 1
ATOM 3091 O O . GLU A 1 374 ? 5.398 22.297 10.086 1 97.25 374 GLU A O 1
ATOM 3096 N N . ASN A 1 375 ? 4.023 24.125 9.867 1 97.94 375 ASN A N 1
ATOM 3097 C CA . ASN A 1 375 ? 2.965 23.297 9.297 1 97.94 375 ASN A CA 1
ATOM 3098 C C . ASN A 1 375 ? 3.412 22.641 7.992 1 97.94 375 ASN A C 1
ATOM 3100 O O . ASN A 1 375 ? 3.006 21.516 7.688 1 97.94 375 ASN A O 1
ATOM 3104 N N . ARG A 1 376 ? 4.223 23.359 7.215 1 97.5 376 ARG A N 1
ATOM 3105 C CA . ARG A 1 376 ? 4.703 22.797 5.957 1 97.5 376 ARG A CA 1
ATOM 3106 C C . ARG A 1 376 ? 5.562 21.562 6.199 1 97.5 376 ARG A C 1
ATOM 3108 O O . ARG A 1 376 ? 5.488 20.594 5.445 1 97.5 376 ARG A O 1
ATOM 3115 N N . ILE A 1 377 ? 6.355 21.641 7.25 1 97.5 377 ILE A N 1
ATOM 3116 C CA . ILE A 1 377 ? 7.27 20.547 7.57 1 97.5 377 ILE A CA 1
ATOM 3117 C C . ILE A 1 377 ? 6.473 19.312 7.98 1 97.5 377 ILE A C 1
ATOM 3119 O O . ILE A 1 377 ? 6.695 18.219 7.457 1 97.5 377 ILE A O 1
ATOM 3123 N N . VAL A 1 378 ? 5.531 19.453 8.867 1 98.25 378 VAL A N 1
ATOM 3124 C CA . VAL A 1 378 ? 4.836 18.312 9.422 1 98.25 378 VAL A CA 1
ATOM 3125 C C . VAL A 1 378 ? 3.881 17.719 8.391 1 98.25 378 VAL A C 1
ATOM 3127 O O . VAL A 1 378 ? 3.639 16.516 8.367 1 98.25 378 VAL A O 1
ATOM 3130 N N . VAL A 1 379 ? 3.309 18.594 7.543 1 98.31 379 VAL A N 1
ATOM 3131 C CA . VAL A 1 379 ? 2.445 18.094 6.473 1 98.31 379 VAL A CA 1
ATOM 3132 C C . VAL A 1 379 ? 3.277 17.328 5.449 1 98.31 379 VAL A C 1
ATOM 3134 O O . VAL A 1 379 ? 2.9 16.234 5.035 1 98.31 379 VAL A O 1
ATOM 3137 N N . ARG A 1 380 ? 4.398 17.906 5.086 1 97.38 380 ARG A N 1
ATOM 3138 C CA . ARG A 1 380 ? 5.27 17.25 4.113 1 97.38 380 ARG A CA 1
ATOM 3139 C C . ARG A 1 380 ? 5.738 15.891 4.621 1 97.38 380 ARG A C 1
ATOM 3141 O O . ARG A 1 380 ? 5.648 14.891 3.902 1 97.38 380 ARG A O 1
ATOM 3148 N N . GLU A 1 381 ? 6.238 15.859 5.836 1 97.19 381 GLU A N 1
ATOM 3149 C CA . GLU A 1 381 ? 6.738 14.617 6.414 1 97.19 381 GLU A CA 1
ATOM 3150 C C . GLU A 1 381 ? 5.609 13.617 6.629 1 97.19 381 GLU A C 1
ATOM 3152 O O . GLU A 1 381 ? 5.805 12.414 6.465 1 97.19 381 GLU A O 1
ATOM 3157 N N . GLY A 1 382 ? 4.465 14.109 7.012 1 98.06 382 GLY A N 1
ATOM 3158 C CA . GLY A 1 382 ? 3.312 13.242 7.168 1 98.06 382 GLY A CA 1
ATOM 3159 C C . GLY A 1 382 ? 2.855 12.617 5.859 1 98.06 382 GLY A C 1
ATOM 3160 O O . GLY A 1 382 ? 2.49 11.445 5.82 1 98.06 382 GLY A O 1
ATOM 3161 N N . LEU A 1 383 ? 2.861 13.398 4.816 1 97.62 383 LEU A N 1
ATOM 3162 C CA . LEU A 1 383 ? 2.469 12.906 3.502 1 97.62 383 LEU A CA 1
ATOM 3163 C C . LEU A 1 383 ? 3.459 11.859 2.996 1 97.62 383 LEU A C 1
ATOM 3165 O O . LEU A 1 383 ? 3.064 10.891 2.348 1 97.62 383 LEU A O 1
ATOM 3169 N N . LYS A 1 384 ? 4.727 12.117 3.262 1 95.19 384 LYS A N 1
ATOM 3170 C CA . LYS A 1 384 ? 5.734 11.117 2.914 1 95.19 384 LYS A CA 1
ATOM 3171 C C . LYS A 1 384 ? 5.457 9.789 3.615 1 95.19 384 LYS A C 1
ATOM 3173 O O . LYS A 1 384 ? 5.594 8.719 3.014 1 95.19 384 LYS A O 1
ATOM 3178 N N . GLU A 1 385 ? 5.094 9.906 4.891 1 94.81 385 GLU A N 1
ATOM 3179 C CA . GLU A 1 385 ? 4.77 8.711 5.668 1 94.81 385 GLU A CA 1
ATOM 3180 C C . GLU A 1 385 ? 3.572 7.973 5.07 1 94.81 385 GLU A C 1
ATOM 3182 O O . GLU A 1 385 ? 3.559 6.742 5.016 1 94.81 385 GLU A O 1
ATOM 3187 N N . ILE A 1 386 ? 2.553 8.695 4.66 1 96.31 386 ILE A N 1
ATOM 3188 C CA . ILE A 1 386 ? 1.363 8.109 4.047 1 96.31 386 ILE A CA 1
ATOM 3189 C C . ILE A 1 386 ? 1.742 7.418 2.74 1 96.31 386 ILE A C 1
ATOM 3191 O O . ILE A 1 386 ? 1.23 6.34 2.432 1 96.31 386 ILE A O 1
ATOM 3195 N N . ALA A 1 387 ? 2.676 7.992 2.027 1 93.25 387 ALA A N 1
ATOM 3196 C CA . ALA A 1 387 ? 3.088 7.496 0.716 1 93.25 387 ALA A CA 1
ATOM 3197 C C . ALA A 1 387 ? 3.857 6.184 0.845 1 93.25 387 ALA A C 1
ATOM 3199 O O . ALA A 1 387 ? 4.023 5.457 -0.136 1 93.25 387 ALA A O 1
ATOM 3200 N N . LEU A 1 388 ? 4.285 5.867 2.082 1 89.88 388 LEU A N 1
ATOM 3201 C CA . LEU A 1 388 ? 4.977 4.602 2.312 1 89.88 388 LEU A CA 1
ATOM 3202 C C . LEU A 1 388 ? 3.99 3.438 2.305 1 89.88 388 LEU A C 1
ATOM 3204 O O . LEU A 1 388 ? 4.395 2.277 2.189 1 89.88 388 LEU A O 1
ATOM 3208 N N . ARG A 1 389 ? 2.648 3.73 2.523 1 91.5 389 ARG A N 1
ATOM 3209 C CA . ARG A 1 389 ? 1.571 2.748 2.479 1 91.5 389 ARG A CA 1
ATOM 3210 C C . ARG A 1 389 ? 1.788 1.649 3.514 1 91.5 389 ARG A C 1
ATOM 3212 O O . ARG A 1 389 ? 1.585 0.468 3.225 1 91.5 389 ARG A O 1
ATOM 3219 N N . GLU A 1 390 ? 2.203 2.053 4.695 1 89.81 390 GLU A N 1
ATOM 3220 C CA . GLU A 1 390 ? 2.477 1.11 5.777 1 89.81 390 GLU A CA 1
ATOM 3221 C C . GLU A 1 390 ? 1.335 1.083 6.789 1 89.81 390 GLU A C 1
ATOM 3223 O O . GLU A 1 390 ? 1.382 0.331 7.766 1 89.81 390 GLU A O 1
ATOM 3228 N N . ASN A 1 391 ? 0.321 1.861 6.52 1 92.12 391 ASN A N 1
ATOM 3229 C CA . ASN A 1 391 ? -0.886 1.871 7.34 1 92.12 391 ASN A CA 1
ATOM 3230 C C . ASN A 1 391 ? -2.098 1.372 6.559 1 92.12 391 ASN A C 1
ATOM 3232 O O . ASN A 1 391 ? -2.607 2.072 5.68 1 92.12 391 ASN A O 1
ATOM 3236 N N . ILE A 1 392 ? -2.664 0.242 6.98 1 91.56 392 ILE A N 1
ATOM 3237 C CA . ILE A 1 392 ? -3.66 -0.458 6.18 1 91.56 392 ILE A CA 1
ATOM 3238 C C . ILE A 1 392 ? -4.965 0.339 6.164 1 91.56 392 ILE A C 1
ATOM 3240 O O . ILE A 1 392 ? -5.633 0.428 5.129 1 91.56 392 ILE A O 1
ATOM 3244 N N . SER A 1 393 ? -5.387 0.895 7.289 1 95.06 393 SER A N 1
ATOM 3245 C CA . SER A 1 393 ? -6.609 1.693 7.34 1 95.06 393 SER A CA 1
ATOM 3246 C C . SER A 1 393 ? -6.535 2.873 6.375 1 95.06 393 SER A C 1
ATOM 3248 O O . SER A 1 393 ? -7.492 3.146 5.645 1 95.06 393 SER A O 1
ATOM 3250 N N . ILE A 1 394 ? -5.355 3.529 6.348 1 96.19 394 ILE A N 1
ATOM 3251 C CA . ILE A 1 394 ? -5.176 4.668 5.449 1 96.19 394 ILE A CA 1
ATOM 3252 C C . ILE A 1 394 ? -5.168 4.188 4 1 96.19 394 ILE A C 1
ATOM 3254 O O . ILE A 1 394 ? -5.699 4.855 3.115 1 96.19 394 ILE A O 1
ATOM 3258 N N . ASN A 1 395 ? -4.594 3.043 3.727 1 93.75 395 ASN A N 1
ATOM 3259 C CA . ASN A 1 395 ? -4.59 2.484 2.377 1 93.75 395 ASN A CA 1
ATOM 3260 C C . ASN A 1 395 ? -6.008 2.264 1.858 1 93.75 395 ASN A C 1
ATOM 3262 O O . ASN A 1 395 ? -6.27 2.443 0.667 1 93.75 395 ASN A O 1
ATOM 3266 N N . TYR A 1 396 ? -6.93 1.829 2.725 1 94.81 396 TYR A N 1
ATOM 3267 C CA . TYR A 1 396 ? -8.32 1.652 2.332 1 94.81 396 TYR A CA 1
ATOM 3268 C C . TYR A 1 396 ? -8.938 2.975 1.892 1 94.81 396 TYR A C 1
ATOM 3270 O O . TYR A 1 396 ? -9.711 3.018 0.933 1 94.81 396 TYR A O 1
ATOM 3278 N N . LEU A 1 397 ? -8.555 4.031 2.59 1 96.94 397 LEU A N 1
ATOM 3279 C CA . LEU A 1 397 ? -9.039 5.359 2.217 1 96.94 397 LEU A CA 1
ATOM 3280 C C . LEU A 1 397 ? -8.461 5.785 0.871 1 96.94 397 LEU A C 1
ATOM 3282 O O . LEU A 1 397 ? -9.18 6.328 0.027 1 96.94 397 LEU A O 1
ATOM 3286 N N . LEU A 1 398 ? -7.152 5.527 0.69 1 95.38 398 LEU A N 1
ATOM 3287 C CA . LEU A 1 398 ? -6.504 5.863 -0.572 1 95.38 398 LEU A CA 1
ATOM 3288 C C . LEU A 1 398 ? -7.141 5.102 -1.73 1 95.38 398 LEU A C 1
ATOM 3290 O O . LEU A 1 398 ? -7.328 5.656 -2.816 1 95.38 398 LEU A O 1
ATOM 3294 N N . LYS A 1 399 ? -7.453 3.854 -1.45 1 92.81 399 LYS A N 1
ATOM 3295 C CA . LYS A 1 399 ? -8.094 3.014 -2.455 1 92.81 399 LYS A CA 1
ATOM 3296 C C . LYS A 1 399 ? -9.477 3.557 -2.828 1 92.81 399 LYS A C 1
ATOM 3298 O O . LYS A 1 399 ? -9.812 3.65 -4.012 1 92.81 399 LYS A O 1
ATOM 3303 N N . GLU A 1 400 ? -10.234 3.885 -1.805 1 92.5 400 GLU A N 1
ATOM 3304 C CA . GLU A 1 400 ? -11.562 4.461 -2.018 1 92.5 400 GLU A CA 1
ATOM 3305 C C . GLU A 1 400 ? -11.477 5.742 -2.84 1 92.5 400 GLU A C 1
ATOM 3307 O O . GLU A 1 400 ? -12.352 6.012 -3.666 1 92.5 400 GLU A O 1
ATOM 3312 N N . ALA A 1 401 ? -10.414 6.461 -2.662 1 92.31 401 ALA A N 1
ATOM 3313 C CA . ALA A 1 401 ? -10.211 7.73 -3.35 1 92.31 401 ALA A CA 1
ATOM 3314 C C . ALA A 1 401 ? -9.547 7.523 -4.707 1 92.31 401 ALA A C 1
ATOM 3316 O O . ALA A 1 401 ? -9.281 8.484 -5.43 1 92.31 401 ALA A O 1
ATOM 3317 N N . ASN A 1 402 ? -9.195 6.332 -5.086 1 89.44 402 ASN A N 1
ATOM 3318 C CA . ASN A 1 402 ? -8.555 5.949 -6.34 1 89.44 402 ASN A CA 1
ATOM 3319 C C . ASN A 1 402 ? -7.176 6.586 -6.48 1 89.44 402 ASN A C 1
ATOM 3321 O O . ASN A 1 402 ? -6.82 7.066 -7.559 1 89.44 402 ASN A O 1
ATOM 3325 N N . ILE A 1 403 ? -6.43 6.637 -5.371 1 91.06 403 ILE A N 1
ATOM 3326 C CA . ILE A 1 403 ? -5.086 7.199 -5.418 1 91.06 403 ILE A CA 1
ATOM 3327 C C . ILE A 1 403 ? -4.113 6.273 -4.691 1 91.06 403 ILE A C 1
ATOM 3329 O O . ILE A 1 403 ? -3.057 6.715 -4.23 1 91.06 403 ILE A O 1
ATOM 3333 N N . LEU A 1 404 ? -4.469 5.098 -4.5 1 90.81 404 LEU A N 1
ATOM 3334 C CA . LEU A 1 404 ? -3.623 4.125 -3.818 1 90.81 404 LEU A CA 1
ATOM 3335 C C . LEU A 1 404 ? -2.289 3.967 -4.539 1 90.81 404 LEU A C 1
ATOM 3337 O O . LEU A 1 404 ? -1.245 3.824 -3.896 1 90.81 404 LEU A O 1
ATOM 3341 N N . THR A 1 405 ? -2.254 3.977 -5.852 1 87.38 405 THR A N 1
ATOM 3342 C CA . THR A 1 405 ? -1.044 3.723 -6.625 1 87.38 405 THR A CA 1
ATOM 3343 C C . THR A 1 405 ? -0.425 5.031 -7.105 1 87.38 405 THR A C 1
ATOM 3345 O O . THR A 1 405 ? 0.402 5.031 -8.023 1 87.38 405 THR A O 1
ATOM 3348 N N . LYS A 1 406 ? -0.954 6.098 -6.59 1 87.5 406 LYS A N 1
ATOM 3349 C CA . LYS A 1 406 ? -0.34 7.391 -6.875 1 87.5 406 LYS A CA 1
ATOM 3350 C C . LYS A 1 406 ? 1.023 7.516 -6.199 1 87.5 406 LYS A C 1
ATOM 3352 O O . LYS A 1 406 ? 1.147 7.293 -4.992 1 87.5 406 LYS A O 1
ATOM 3357 N N . PRO A 1 407 ? 2.055 7.844 -6.953 1 83.44 407 PRO A N 1
ATOM 3358 C CA . PRO A 1 407 ? 3.393 7.879 -6.355 1 83.44 407 PRO A CA 1
ATOM 3359 C C . PRO A 1 407 ? 3.535 8.969 -5.293 1 83.44 407 PRO A C 1
ATOM 3361 O O . PRO A 1 407 ? 4.125 8.727 -4.234 1 83.44 407 PRO A O 1
ATOM 3364 N N . MET A 1 408 ? 2.971 10.172 -5.59 1 87.5 408 MET A N 1
ATOM 3365 C CA . MET A 1 408 ? 3.062 11.281 -4.645 1 87.5 408 MET A CA 1
ATOM 3366 C C . MET A 1 408 ? 1.682 11.672 -4.129 1 87.5 408 MET A C 1
ATOM 3368 O O . MET A 1 408 ? 0.833 12.125 -4.898 1 87.5 408 MET A O 1
ATOM 3372 N N . ILE A 1 409 ? 1.463 11.453 -2.865 1 93.12 409 ILE A N 1
ATOM 3373 C CA . ILE A 1 409 ? 0.23 11.898 -2.225 1 93.12 409 ILE A CA 1
ATOM 3374 C C . ILE A 1 409 ? 0.345 13.375 -1.854 1 93.12 409 ILE A C 1
ATOM 3376 O O . ILE A 1 409 ? 1.3 13.781 -1.188 1 93.12 409 ILE A O 1
ATOM 3380 N N . THR A 1 410 ? -0.573 14.219 -2.246 1 93.81 410 THR A N 1
ATOM 3381 C CA . THR A 1 410 ? -0.479 15.664 -2.031 1 93.81 410 THR A CA 1
ATOM 3382 C C . THR A 1 410 ? -1.467 16.109 -0.959 1 93.81 410 THR A C 1
ATOM 3384 O O . THR A 1 410 ? -2.352 15.352 -0.562 1 93.81 410 THR A O 1
ATOM 3387 N N . ALA A 1 411 ? -1.239 17.328 -0.483 1 96.44 411 ALA A N 1
ATOM 3388 C CA . ALA A 1 411 ? -2.17 17.906 0.483 1 96.44 411 ALA A CA 1
ATOM 3389 C C . ALA A 1 411 ? -3.559 18.078 -0.126 1 96.44 411 ALA A C 1
ATOM 3391 O O . ALA A 1 411 ? -4.566 17.938 0.568 1 96.44 411 ALA A O 1
ATOM 3392 N N . THR A 1 412 ? -3.613 18.344 -1.376 1 92.94 412 THR A N 1
ATOM 3393 C CA . THR A 1 412 ? -4.879 18.484 -2.088 1 92.94 412 THR A CA 1
ATOM 3394 C C . THR A 1 412 ? -5.652 17.172 -2.084 1 92.94 412 THR A C 1
ATOM 3396 O O . THR A 1 412 ? -6.871 17.156 -1.918 1 92.94 412 THR A O 1
ATOM 3399 N N . ASP A 1 413 ? -4.945 16.078 -2.283 1 94.19 413 ASP A N 1
ATOM 3400 C CA . ASP A 1 413 ? -5.574 14.766 -2.205 1 94.19 413 ASP A CA 1
ATOM 3401 C C . ASP A 1 413 ? -6.254 14.555 -0.854 1 94.19 413 ASP A C 1
ATOM 3403 O O . ASP A 1 413 ? -7.391 14.086 -0.791 1 94.19 413 ASP A O 1
ATOM 3407 N N . ILE A 1 414 ? -5.555 14.906 0.198 1 97.75 414 ILE A N 1
ATOM 3408 C CA . ILE A 1 414 ? -6.066 14.711 1.55 1 97.75 414 ILE A CA 1
ATOM 3409 C C . ILE A 1 414 ? -7.262 15.633 1.788 1 97.75 414 ILE A C 1
ATOM 3411 O O . ILE A 1 414 ? -8.289 15.203 2.316 1 97.75 414 ILE A O 1
ATOM 3415 N N . ALA A 1 415 ? -7.152 16.859 1.385 1 95.88 415 ALA A N 1
ATOM 3416 C CA . ALA A 1 415 ? -8.164 17.891 1.652 1 95.88 415 ALA A CA 1
ATOM 3417 C C . ALA A 1 415 ? -9.484 17.547 0.965 1 95.88 415 ALA A C 1
ATOM 3419 O O . ALA A 1 415 ? -10.555 17.75 1.536 1 95.88 415 ALA A O 1
ATOM 3420 N N . PHE A 1 416 ? -9.414 16.953 -0.23 1 92.75 416 PHE A N 1
ATOM 3421 C CA . PHE A 1 416 ? -10.625 16.875 -1.033 1 92.75 416 PHE A CA 1
ATOM 3422 C C . PHE A 1 416 ? -11.125 15.445 -1.132 1 92.75 416 PHE A C 1
ATOM 3424 O O . PHE A 1 416 ? -12.281 15.203 -1.47 1 92.75 416 PHE A O 1
ATOM 3431 N N . LYS A 1 417 ? -10.266 14.531 -0.843 1 94.81 417 LYS A N 1
ATOM 3432 C CA . LYS A 1 417 ? -10.688 13.141 -1.039 1 94.81 417 LYS A CA 1
ATOM 3433 C C . LYS A 1 417 ? -10.742 12.391 0.289 1 94.81 417 LYS A C 1
ATOM 3435 O O . LYS A 1 417 ? -11.672 11.617 0.53 1 94.81 417 LYS A O 1
ATOM 3440 N N . ILE A 1 418 ? -9.805 12.586 1.183 1 97.62 418 ILE A N 1
ATOM 3441 C CA . ILE A 1 418 ? -9.68 11.773 2.391 1 97.62 418 ILE A CA 1
ATOM 3442 C C . ILE A 1 418 ? -10.414 12.453 3.545 1 97.62 418 ILE A C 1
ATOM 3444 O O . ILE A 1 418 ? -11.234 11.828 4.223 1 97.62 418 ILE A O 1
ATOM 3448 N N . ALA A 1 419 ? -10.133 13.742 3.736 1 96.94 419 ALA A N 1
ATOM 3449 C CA . ALA A 1 419 ? -10.68 14.484 4.863 1 96.94 419 ALA A CA 1
ATOM 3450 C C . ALA A 1 419 ? -12.211 14.445 4.859 1 96.94 419 ALA A C 1
ATOM 3452 O O . ALA A 1 419 ? -12.836 14.219 5.898 1 96.94 419 ALA A O 1
ATOM 3453 N N . PRO A 1 420 ? -12.883 14.57 3.701 1 95.19 420 PRO A N 1
ATOM 3454 C CA . PRO A 1 420 ? -14.352 14.523 3.693 1 95.19 420 PRO A CA 1
ATOM 3455 C C . PRO A 1 420 ? -14.898 13.172 4.152 1 95.19 420 PRO A C 1
ATOM 3457 O O . PRO A 1 420 ? -15.922 13.117 4.84 1 95.19 420 PRO A O 1
ATOM 3460 N N . ILE A 1 421 ? -14.219 12.133 3.791 1 96.94 421 ILE A N 1
ATOM 3461 C CA . ILE A 1 421 ? -14.648 10.797 4.195 1 96.94 421 ILE A CA 1
ATOM 3462 C C . ILE A 1 421 ? -14.547 10.656 5.715 1 96.94 421 ILE A C 1
ATOM 3464 O O . ILE A 1 421 ? -15.492 10.211 6.367 1 96.94 421 ILE A O 1
ATOM 3468 N N . LEU A 1 422 ? -13.461 11.078 6.316 1 97.19 422 LEU A N 1
ATOM 3469 C CA . LEU A 1 422 ? -13.25 10.984 7.754 1 97.19 422 LEU A CA 1
ATOM 3470 C C . LEU A 1 422 ? -14.227 11.883 8.508 1 97.19 422 LEU A C 1
ATOM 3472 O O . LEU A 1 422 ? -14.766 11.492 9.547 1 97.19 422 LEU A O 1
ATOM 3476 N N . ASN A 1 423 ? -14.484 13.055 7.969 1 95.06 423 ASN A N 1
ATOM 3477 C CA . ASN A 1 423 ? -15.359 14.023 8.617 1 95.06 423 ASN A CA 1
ATOM 3478 C C . ASN A 1 423 ? -16.828 13.594 8.539 1 95.06 423 ASN A C 1
ATOM 3480 O O . ASN A 1 423 ? -17.641 14.039 9.336 1 95.06 423 ASN A O 1
ATOM 3484 N N . SER A 1 424 ? -17.156 12.75 7.562 1 95.19 424 SER A N 1
ATOM 3485 C CA . SER A 1 424 ? -18.547 12.344 7.367 1 95.19 424 SER A CA 1
ATOM 3486 C C . SER A 1 424 ? -19.094 11.648 8.609 1 95.19 424 SER A C 1
ATOM 3488 O O . SER A 1 424 ? -20.25 11.852 8.984 1 95.19 424 SER A O 1
ATOM 3490 N N . THR A 1 425 ? -18.281 10.828 9.234 1 94.25 425 THR A N 1
ATOM 3491 C CA . THR A 1 425 ? -18.734 10.109 10.414 1 94.25 425 THR A CA 1
ATOM 3492 C C . THR A 1 425 ? -19.016 11.07 11.562 1 94.25 425 THR A C 1
ATOM 3494 O O . THR A 1 425 ? -20.016 10.914 12.281 1 94.25 425 THR A O 1
ATOM 3497 N N . GLY A 1 426 ? -18.188 12.125 11.766 1 91.38 426 GLY A N 1
ATOM 3498 C CA . GLY A 1 426 ? -18.469 13.148 12.758 1 91.38 426 GLY A CA 1
ATOM 3499 C C . GLY A 1 426 ? -19.703 13.969 12.453 1 91.38 426 GLY A C 1
ATOM 3500 O O . GLY A 1 426 ? -20.484 14.281 13.352 1 91.38 426 GLY A O 1
ATOM 3501 N N . ARG A 1 427 ? -19.906 14.234 11.242 1 89.62 427 ARG A N 1
ATOM 3502 C CA . ARG A 1 427 ? -21.016 15.062 10.797 1 89.62 427 ARG A CA 1
ATOM 3503 C C . ARG A 1 427 ? -22.344 14.344 11.008 1 89.62 427 ARG A C 1
ATOM 3505 O O . ARG A 1 427 ? -23.375 14.984 11.258 1 89.62 427 ARG A O 1
ATOM 3512 N N . LEU A 1 428 ? -22.297 13.086 10.953 1 90.56 428 LEU A N 1
ATOM 3513 C CA . LEU A 1 428 ? -23.531 12.32 11.156 1 90.56 428 LEU A CA 1
ATOM 3514 C C . LEU A 1 428 ? -23.516 11.633 12.523 1 90.56 428 LEU A C 1
ATOM 3516 O O . LEU A 1 428 ? -24.172 10.609 12.711 1 90.56 428 LEU A O 1
ATOM 3520 N N . GLU A 1 429 ? -22.641 12.086 13.383 1 88.12 429 GLU A N 1
ATOM 3521 C CA . GLU A 1 429 ? -22.625 11.734 14.797 1 88.12 429 GLU A CA 1
ATOM 3522 C C . GLU A 1 429 ? -22.234 10.273 15 1 88.12 429 GLU A C 1
ATOM 3524 O O . GLU A 1 429 ? -22.812 9.586 15.844 1 88.12 429 GLU A O 1
ATOM 3529 N N . LYS A 1 430 ? -21.344 9.773 14.258 1 92.12 430 LYS A N 1
ATOM 3530 C CA . LYS A 1 430 ? -20.828 8.422 14.359 1 92.12 430 LYS A CA 1
ATOM 3531 C C . LYS A 1 430 ? -19.297 8.414 14.312 1 92.12 430 LYS A C 1
ATOM 3533 O O . LYS A 1 430 ? -18.688 7.555 13.664 1 92.12 430 LYS A O 1
ATOM 3538 N N . ALA A 1 431 ? -18.703 9.375 14.961 1 91.94 431 ALA A N 1
ATOM 3539 C CA . ALA A 1 431 ? -17.25 9.578 14.883 1 91.94 431 ALA A CA 1
ATOM 3540 C C . ALA A 1 431 ? -16.5 8.406 15.5 1 91.94 431 ALA A C 1
ATOM 3542 O O . ALA A 1 431 ? -15.352 8.133 15.141 1 91.94 431 ALA A O 1
ATOM 3543 N N . ASP A 1 432 ? -17.109 7.648 16.344 1 91.94 432 ASP A N 1
ATOM 3544 C CA . ASP A 1 432 ? -16.5 6.504 17.016 1 91.94 432 ASP A CA 1
ATOM 3545 C C . ASP A 1 432 ? -16.062 5.441 16 1 91.94 432 ASP A C 1
ATOM 3547 O O . ASP A 1 432 ? -15.062 4.766 16.203 1 91.94 432 ASP A O 1
ATOM 3551 N N . ILE A 1 433 ? -16.797 5.324 14.961 1 95 433 ILE A N 1
ATOM 3552 C CA . ILE A 1 433 ? -16.516 4.32 13.945 1 95 433 ILE A CA 1
ATOM 3553 C C . ILE A 1 433 ? -15.18 4.625 13.281 1 95 433 ILE A C 1
ATOM 3555 O O . ILE A 1 433 ? -14.383 3.713 13.023 1 95 433 ILE A O 1
ATOM 3559 N N . THR A 1 434 ? -14.891 5.875 13.023 1 95.75 434 THR A N 1
ATOM 3560 C CA . THR A 1 434 ? -13.656 6.289 12.367 1 95.75 434 THR A CA 1
ATOM 3561 C C . THR A 1 434 ? -12.445 6.043 13.266 1 95.75 434 THR A C 1
ATOM 3563 O O . THR A 1 434 ? -11.398 5.59 12.805 1 95.75 434 THR A O 1
ATOM 3566 N N . ILE A 1 435 ? -12.523 6.293 14.562 1 95.81 435 ILE A N 1
ATOM 3567 C CA . ILE A 1 435 ? -11.414 6.07 15.484 1 95.81 435 ILE A CA 1
ATOM 3568 C C . ILE A 1 435 ? -11.102 4.578 15.57 1 95.81 435 ILE A C 1
ATOM 3570 O O . ILE A 1 435 ? -9.938 4.176 15.539 1 95.81 435 ILE A O 1
ATOM 3574 N N . GLN A 1 436 ? -12.133 3.793 15.656 1 95.88 436 GLN A N 1
ATOM 3575 C CA . GLN A 1 436 ? -11.938 2.348 15.711 1 95.88 436 GLN A CA 1
ATOM 3576 C C . GLN A 1 436 ? -11.273 1.833 14.438 1 95.88 436 GLN A C 1
ATOM 3578 O O . GLN A 1 436 ? -10.383 0.984 14.492 1 95.88 436 GLN A O 1
ATOM 3583 N N . PHE A 1 437 ? -11.758 2.354 13.352 1 96.5 437 PHE A N 1
ATOM 3584 C CA . PHE A 1 437 ? -11.219 2.004 12.039 1 96.5 437 PHE A CA 1
ATOM 3585 C C . PHE A 1 437 ? -9.727 2.309 11.969 1 96.5 437 PHE A C 1
ATOM 3587 O O . PHE A 1 437 ? -8.938 1.478 11.516 1 96.5 437 PHE A O 1
ATOM 3594 N N . LEU A 1 438 ? -9.266 3.436 12.469 1 96.81 438 LEU A N 1
ATOM 3595 C CA . LEU A 1 438 ? -7.887 3.9 12.344 1 96.81 438 LEU A CA 1
ATOM 3596 C C . LEU A 1 438 ? -6.992 3.248 13.391 1 96.81 438 LEU A C 1
ATOM 3598 O O . LEU A 1 438 ? -5.773 3.164 13.211 1 96.81 438 LEU A O 1
ATOM 3602 N N . LEU A 1 439 ? -7.566 2.705 14.461 1 94.62 439 LEU A N 1
ATOM 3603 C CA . LEU A 1 439 ? -6.773 2.184 15.57 1 94.62 439 LEU A CA 1
ATOM 3604 C C . LEU A 1 439 ? -6.617 0.67 15.461 1 94.62 439 LEU A C 1
ATOM 3606 O O . LEU A 1 439 ? -5.648 0.103 15.969 1 94.62 439 LEU A O 1
ATOM 3610 N N . THR A 1 440 ? -7.555 -0.026 14.758 1 90.56 440 THR A N 1
ATOM 3611 C CA . THR A 1 440 ? -7.539 -1.485 14.75 1 90.56 440 THR A CA 1
ATOM 3612 C C . THR A 1 440 ? -6.449 -2.006 13.82 1 90.56 440 THR A C 1
ATOM 3614 O O . THR A 1 440 ? -6.117 -1.362 12.82 1 90.56 440 THR A O 1
ATOM 3617 N N . GLU A 1 441 ? -5.855 -3.154 14.203 1 83.19 441 GLU A N 1
ATOM 3618 C CA . GLU A 1 441 ? -4.836 -3.805 13.391 1 83.19 441 GLU A CA 1
ATOM 3619 C C . GLU A 1 441 ? -5.387 -5.062 12.719 1 83.19 441 GLU A C 1
ATOM 3621 O O . GLU A 1 441 ? -4.707 -5.684 11.898 1 83.19 441 GLU A O 1
ATOM 3626 N N . ASP A 1 442 ? -6.641 -5.391 13.023 1 83.56 442 ASP A N 1
ATOM 3627 C CA . ASP A 1 442 ? -7.285 -6.57 12.453 1 83.56 442 ASP A CA 1
ATOM 3628 C C . ASP A 1 442 ? -7.879 -6.258 11.086 1 83.56 442 ASP A C 1
ATOM 3630 O O . ASP A 1 442 ? -8.789 -5.438 10.969 1 83.56 442 ASP A O 1
ATOM 3634 N N . ILE A 1 443 ? -7.465 -6.918 10.148 1 81.56 443 ILE A N 1
ATOM 3635 C CA . ILE A 1 443 ? -7.816 -6.625 8.766 1 81.56 443 ILE A CA 1
ATOM 3636 C C . ILE A 1 443 ? -9.32 -6.789 8.57 1 81.56 443 ILE A C 1
ATOM 3638 O O . ILE A 1 443 ? -9.938 -6.047 7.801 1 81.56 443 ILE A O 1
ATOM 3642 N N . ASN A 1 444 ? -9.898 -7.844 9.117 1 83.19 444 ASN A N 1
ATOM 3643 C CA . ASN A 1 444 ? -11.336 -8.047 8.992 1 83.19 444 ASN A CA 1
ATOM 3644 C C . ASN A 1 444 ? -12.125 -6.898 9.609 1 83.19 444 ASN A C 1
ATOM 3646 O O . ASN A 1 444 ? -13.117 -6.449 9.047 1 83.19 444 ASN A O 1
ATOM 3650 N N . GLN A 1 445 ? -11.648 -6.484 10.75 1 90.81 445 GLN A N 1
ATOM 3651 C CA . GLN A 1 445 ? -12.289 -5.34 11.391 1 90.81 445 GLN A CA 1
ATOM 3652 C C . GLN A 1 445 ? -12.133 -4.078 10.555 1 90.81 445 GLN A C 1
ATOM 3654 O O . GLN A 1 445 ? -13.07 -3.279 10.445 1 90.81 445 GLN A O 1
ATOM 3659 N N . ILE A 1 446 ? -10.961 -3.891 9.984 1 92.94 446 ILE A N 1
ATOM 3660 C CA . ILE A 1 446 ? -10.695 -2.734 9.141 1 92.94 446 ILE A CA 1
ATOM 3661 C C . ILE A 1 446 ? -11.672 -2.723 7.965 1 92.94 446 ILE A C 1
ATOM 3663 O O . ILE A 1 446 ? -12.289 -1.693 7.672 1 92.94 446 ILE A O 1
ATOM 3667 N N . GLU A 1 447 ? -11.852 -3.83 7.348 1 89.88 447 GLU A N 1
ATOM 3668 C CA . GLU A 1 447 ? -12.742 -3.947 6.199 1 89.88 447 GLU A CA 1
ATOM 3669 C C . GLU A 1 447 ? -14.188 -3.625 6.582 1 89.88 447 GLU A C 1
ATOM 3671 O O . GLU A 1 447 ? -14.875 -2.896 5.867 1 89.88 447 GLU A O 1
ATOM 3676 N N . ASN A 1 448 ? -14.656 -4.188 7.707 1 93 448 ASN A N 1
ATOM 3677 C CA . ASN A 1 448 ? -16.031 -3.977 8.164 1 93 448 ASN A CA 1
ATOM 3678 C C . ASN A 1 448 ? -16.281 -2.516 8.523 1 93 448 ASN A C 1
ATOM 3680 O O . ASN A 1 448 ? -17.297 -1.941 8.133 1 93 448 ASN A O 1
ATOM 3684 N N . LYS A 1 449 ? -15.383 -1.966 9.273 1 96.06 449 LYS A N 1
ATOM 3685 C CA . LYS A 1 449 ? -15.531 -0.569 9.672 1 96.06 449 LYS A CA 1
ATOM 3686 C C . LYS A 1 449 ? -15.453 0.359 8.461 1 96.06 449 LYS A C 1
ATOM 3688 O O . LYS A 1 449 ? -16.156 1.363 8.398 1 96.06 449 LYS A O 1
ATOM 3693 N N . PHE A 1 450 ? -14.648 0.007 7.531 1 96.44 450 PHE A N 1
ATOM 3694 C CA . PHE A 1 450 ? -14.539 0.822 6.328 1 96.44 450 PHE A CA 1
ATOM 3695 C C . PHE A 1 450 ? -15.844 0.809 5.539 1 96.44 450 PHE A C 1
ATOM 3697 O O . PHE A 1 450 ? -16.266 1.837 5 1 96.44 450 PHE A O 1
ATOM 3704 N N . LYS A 1 451 ? -16.422 -0.369 5.445 1 95.38 451 LYS A N 1
ATOM 3705 C CA . LYS A 1 451 ? -17.719 -0.463 4.781 1 95.38 451 LYS A CA 1
ATOM 3706 C C . LYS A 1 451 ? -18.734 0.458 5.438 1 95.38 451 LYS A C 1
ATOM 3708 O O . LYS A 1 451 ? -19.531 1.115 4.75 1 95.38 451 LYS A O 1
ATOM 3713 N N . GLU A 1 452 ? -18.703 0.503 6.719 1 96.38 452 GLU A N 1
ATOM 3714 C CA . GLU A 1 452 ? -19.594 1.396 7.457 1 96.38 452 GLU A CA 1
ATOM 3715 C C . GLU A 1 452 ? -19.312 2.857 7.125 1 96.38 452 GLU A C 1
ATOM 3717 O O . GLU A 1 452 ? -20.234 3.639 6.887 1 96.38 452 GLU A O 1
ATOM 3722 N N . ILE A 1 453 ? -18.094 3.273 7.145 1 97.19 453 ILE A N 1
ATOM 3723 C CA . ILE A 1 453 ? -17.688 4.645 6.867 1 97.19 453 ILE A CA 1
ATOM 3724 C C . ILE A 1 453 ? -18.109 5.039 5.457 1 97.19 453 ILE A C 1
ATOM 3726 O O . ILE A 1 453 ? -18.609 6.145 5.238 1 97.19 453 ILE A O 1
ATOM 3730 N N . LYS A 1 454 ? -17.906 4.137 4.551 1 95.75 454 LYS A N 1
ATOM 3731 C CA . LYS A 1 454 ? -18.297 4.375 3.166 1 95.75 454 LYS A CA 1
ATOM 3732 C C . LYS A 1 454 ? -19.781 4.66 3.057 1 95.75 454 LYS A C 1
ATOM 3734 O O . LYS A 1 454 ? -20.188 5.594 2.361 1 95.75 454 LYS A O 1
ATOM 3739 N N . ASN A 1 455 ? -20.547 3.832 3.748 1 96.25 455 ASN A N 1
ATOM 3740 C CA . ASN A 1 455 ? -22 4.012 3.74 1 96.25 455 ASN A CA 1
ATOM 3741 C C . ASN A 1 455 ? -22.391 5.344 4.367 1 96.25 455 ASN A C 1
ATOM 3743 O O . ASN A 1 455 ? -23.312 6.012 3.881 1 96.25 455 ASN A O 1
ATOM 3747 N N . ILE A 1 456 ? -21.781 5.723 5.402 1 96.06 456 ILE A N 1
ATOM 3748 C CA . ILE A 1 456 ? -22.062 6.98 6.078 1 96.06 456 ILE A CA 1
ATOM 3749 C C . ILE A 1 456 ? -21.719 8.148 5.152 1 96.06 456 ILE A C 1
ATOM 3751 O O . ILE A 1 456 ? -22.469 9.125 5.078 1 96.06 456 ILE A O 1
ATOM 3755 N N . ASN A 1 457 ? -20.594 8.094 4.469 1 95.81 457 ASN A N 1
ATOM 3756 C CA . ASN A 1 457 ? -20.203 9.148 3.537 1 95.81 457 ASN A CA 1
ATOM 3757 C C . ASN A 1 457 ? -21.203 9.289 2.395 1 95.81 457 ASN A C 1
ATOM 3759 O O . ASN A 1 457 ? -21.5 10.398 1.954 1 95.81 457 ASN A O 1
ATOM 3763 N N . ILE A 1 458 ? -21.703 8.141 1.904 1 95.31 458 ILE A N 1
ATOM 3764 C CA . ILE A 1 458 ? -22.719 8.148 0.862 1 95.31 458 ILE A CA 1
ATOM 3765 C C . ILE A 1 458 ? -23.984 8.836 1.382 1 95.31 458 ILE A C 1
ATOM 3767 O O . ILE A 1 458 ? -24.578 9.664 0.689 1 95.31 458 ILE A O 1
ATOM 3771 N N . LEU A 1 459 ? -24.359 8.469 2.6 1 94.81 459 LEU A N 1
ATOM 3772 C CA . LEU A 1 459 ? -25.531 9.07 3.225 1 94.81 459 LEU A CA 1
ATOM 3773 C C . LEU A 1 459 ? -25.344 10.57 3.404 1 94.81 459 LEU A C 1
ATOM 3775 O O . LEU A 1 459 ? -26.25 11.359 3.141 1 94.81 459 LEU A O 1
ATOM 3779 N N . ARG A 1 460 ? -24.203 10.984 3.93 1 94 460 ARG A N 1
ATOM 3780 C CA . ARG A 1 460 ? -23.891 12.398 4.121 1 94 460 ARG A CA 1
ATOM 3781 C C . ARG A 1 460 ? -24.016 13.164 2.811 1 94 460 ARG A C 1
ATOM 3783 O O . ARG A 1 460 ? -24.625 14.242 2.77 1 94 460 ARG A O 1
ATOM 3790 N N . LYS A 1 461 ? -23.484 12.641 1.706 1 93.44 461 LYS A N 1
ATOM 3791 C CA . LYS A 1 461 ? -23.562 13.273 0.395 1 93.44 461 LYS A CA 1
ATOM 3792 C C . LYS A 1 461 ? -25.016 13.398 -0.063 1 93.44 461 LYS A C 1
ATOM 3794 O O . LYS A 1 461 ? -25.422 14.43 -0.603 1 93.44 461 LYS A O 1
ATOM 3799 N N . ARG A 1 462 ? -25.766 12.375 0.198 1 94.25 462 ARG A N 1
ATOM 3800 C CA . ARG A 1 462 ? -27.172 12.391 -0.16 1 94.25 462 ARG A CA 1
ATOM 3801 C C . ARG A 1 462 ? -27.922 13.477 0.609 1 94.25 462 ARG A C 1
ATOM 3803 O O . ARG A 1 462 ? -28.719 14.219 0.032 1 94.25 462 ARG A O 1
ATOM 3810 N N . LYS A 1 463 ? -27.703 13.57 1.851 1 93.69 463 LYS A N 1
ATOM 3811 C CA . LYS A 1 463 ? -28.359 14.57 2.686 1 93.69 463 LYS A CA 1
ATOM 3812 C C . LYS A 1 463 ? -27.969 15.984 2.27 1 93.69 463 LYS A C 1
ATOM 3814 O O . LYS A 1 463 ? -28.797 16.891 2.268 1 93.69 463 LYS A O 1
ATOM 3819 N N . GLU A 1 464 ? -26.703 16.172 1.949 1 93 464 GLU A N 1
ATOM 3820 C CA . GLU A 1 464 ? -26.234 17.469 1.444 1 93 464 GLU A CA 1
ATOM 3821 C C . GLU A 1 464 ? -26.922 17.828 0.135 1 93 464 GLU A C 1
ATOM 3823 O O . GLU A 1 464 ? -27.328 18.969 -0.059 1 93 464 GLU A O 1
ATOM 3828 N N . ASP A 1 465 ? -27.047 16.844 -0.681 1 92.94 465 ASP A N 1
ATOM 3829 C CA . ASP A 1 465 ? -27.688 17.062 -1.973 1 92.94 465 ASP A CA 1
ATOM 3830 C C . ASP A 1 465 ? -29.156 17.438 -1.796 1 92.94 465 ASP A C 1
ATOM 3832 O O . ASP A 1 465 ? -29.656 18.344 -2.48 1 92.94 465 ASP A O 1
ATOM 3836 N N . ILE A 1 466 ? -29.797 16.812 -0.912 1 93.81 466 ILE A N 1
ATOM 3837 C CA . ILE A 1 466 ? -31.188 17.109 -0.634 1 93.81 466 ILE A CA 1
ATOM 3838 C C . ILE A 1 466 ? -31.312 18.531 -0.111 1 93.81 466 ILE A C 1
ATOM 3840 O O . ILE A 1 466 ? -32.156 19.297 -0.572 1 93.81 466 ILE A O 1
ATOM 3844 N N . SER A 1 467 ? -30.516 18.875 0.835 1 94.19 467 SER A N 1
ATOM 3845 C CA . SER A 1 467 ? -30.531 20.219 1.409 1 94.19 467 SER A CA 1
ATOM 3846 C C . SER A 1 467 ? -30.266 21.281 0.345 1 94.19 467 SER A C 1
ATOM 3848 O O . SER A 1 467 ? -30.922 22.312 0.317 1 94.19 467 SER A O 1
ATOM 3850 N N . TRP A 1 468 ? -29.297 21.031 -0.509 1 93.69 468 TRP A N 1
ATOM 3851 C CA . TRP A 1 468 ? -28.953 22 -1.553 1 93.69 468 TRP A CA 1
ATOM 3852 C C . TRP A 1 468 ? -30.094 22.141 -2.555 1 93.69 468 TRP A C 1
ATOM 3854 O O . TRP A 1 468 ? -30.438 23.266 -2.967 1 93.69 468 TRP A O 1
ATOM 3864 N N . ASN A 1 469 ? -30.672 21.016 -2.918 1 93.38 469 ASN A N 1
ATOM 3865 C CA . ASN A 1 469 ? -31.719 21.016 -3.92 1 93.38 469 ASN A CA 1
ATOM 3866 C C . ASN A 1 469 ? -32.969 21.734 -3.412 1 93.38 469 ASN A C 1
ATOM 3868 O O . ASN A 1 469 ? -33.75 22.266 -4.203 1 93.38 469 ASN A O 1
ATOM 3872 N N . THR A 1 470 ? -33.125 21.859 -2.121 1 94.56 470 THR A N 1
ATOM 3873 C CA . THR A 1 470 ? -34.312 22.469 -1.548 1 94.56 470 THR A CA 1
ATOM 3874 C C . THR A 1 470 ? -33.969 23.828 -0.947 1 94.56 470 THR A C 1
ATOM 3876 O O . THR A 1 470 ? -34.844 24.469 -0.316 1 94.56 470 THR A O 1
ATOM 3879 N N . HIS A 1 471 ? -32.719 24.297 -1.115 1 94.69 471 HIS A N 1
ATOM 3880 C CA . HIS A 1 471 ? -32.25 25.469 -0.392 1 94.69 471 HIS A CA 1
ATOM 3881 C C . HIS A 1 471 ? -33.062 26.703 -0.792 1 94.69 471 HIS A C 1
ATOM 3883 O O . HIS A 1 471 ? -33.312 27.578 0.035 1 94.69 471 HIS A O 1
ATOM 3889 N N . ASN A 1 472 ? -33.531 26.781 -2.061 1 94.5 472 ASN A N 1
ATOM 3890 C CA . ASN A 1 472 ? -34.312 27.922 -2.547 1 94.5 472 ASN A CA 1
ATOM 3891 C C . ASN A 1 472 ? -35.625 28.062 -1.796 1 94.5 472 ASN A C 1
ATOM 3893 O O . ASN A 1 472 ? -36.094 29.188 -1.545 1 94.5 472 ASN A O 1
ATOM 3897 N N . GLU A 1 473 ? -36.188 26.969 -1.48 1 95.75 473 GLU A N 1
ATOM 3898 C CA . GLU A 1 473 ? -37.469 26.969 -0.751 1 95.75 473 GLU A CA 1
ATOM 3899 C C . GLU A 1 473 ? -37.25 27.297 0.723 1 95.75 473 GLU A C 1
ATOM 3901 O O . GLU A 1 473 ? -38.156 27.766 1.397 1 95.75 473 GLU A O 1
ATOM 3906 N N . ASN A 1 474 ? -36.125 27.156 1.206 1 96.38 474 ASN A N 1
ATOM 3907 C CA . ASN A 1 474 ? -35.844 27.281 2.633 1 96.38 474 ASN A CA 1
ATOM 3908 C C . ASN A 1 474 ? -35.188 28.625 2.963 1 96.38 474 ASN A C 1
ATOM 3910 O O . ASN A 1 474 ? -34.906 28.906 4.125 1 96.38 474 ASN A O 1
ATOM 3914 N N . ILE A 1 475 ? -34.938 29.375 1.95 1 96.88 475 ILE A N 1
ATOM 3915 C CA . ILE A 1 475 ? -34.438 30.719 2.184 1 96.88 475 ILE A CA 1
ATOM 3916 C C . ILE A 1 475 ? -35.531 31.594 2.828 1 96.88 475 ILE A C 1
ATOM 3918 O O . ILE A 1 475 ? -36.594 31.781 2.248 1 96.88 475 ILE A O 1
ATOM 3922 N N . ILE A 1 476 ? -35.25 32.156 4.008 1 95.94 476 ILE A N 1
ATOM 3923 C CA . ILE A 1 476 ? -36.281 32.906 4.73 1 95.94 476 ILE A CA 1
ATOM 3924 C C . ILE A 1 476 ? -35.938 34.375 4.703 1 95.94 476 ILE A C 1
ATOM 3926 O O . ILE A 1 476 ? -36.781 35.219 5.027 1 95.94 476 ILE A O 1
ATOM 3930 N N . PHE A 1 477 ? -34.75 34.719 4.367 1 96.19 477 PHE A N 1
ATOM 3931 C CA . PHE A 1 477 ? -34.344 36.094 4.25 1 96.19 477 PHE A CA 1
ATOM 3932 C C . PHE A 1 477 ? -33.219 36.25 3.225 1 96.19 477 PHE A C 1
ATOM 3934 O O . PHE A 1 477 ? -32.344 35.406 3.137 1 96.19 477 PHE A O 1
ATOM 3941 N N . LYS A 1 478 ? -33.25 37.25 2.426 1 95.38 478 LYS A N 1
ATOM 3942 C CA . LYS A 1 478 ? -32.219 37.531 1.438 1 95.38 478 LYS A CA 1
ATOM 3943 C C . LYS A 1 478 ? -32.188 39 1.088 1 95.38 478 LYS A C 1
ATOM 3945 O O . LYS A 1 478 ? -33.219 39.594 0.796 1 95.38 478 LYS A O 1
ATOM 3950 N N . ASN A 1 479 ? -31.094 39.625 1.141 1 93.56 479 ASN A N 1
ATOM 3951 C CA . ASN A 1 479 ? -30.859 41 0.638 1 93.56 479 ASN A CA 1
ATOM 3952 C C . ASN A 1 479 ? -29.531 41.094 -0.102 1 93.56 479 ASN A C 1
ATOM 3954 O O . ASN A 1 479 ? -29 40.094 -0.566 1 93.56 479 ASN A O 1
ATOM 3958 N N . ASP A 1 480 ? -28.984 42.25 -0.269 1 88.94 480 ASP A N 1
ATOM 3959 C CA . ASP A 1 480 ? -27.781 42.438 -1.08 1 88.94 480 ASP A CA 1
ATOM 3960 C C . ASP A 1 480 ? -26.531 41.969 -0.33 1 88.94 480 ASP A C 1
ATOM 3962 O O . ASP A 1 480 ? -25.531 41.625 -0.947 1 88.94 480 ASP A O 1
ATOM 3966 N N . LYS A 1 481 ? -26.656 41.844 0.979 1 91.38 481 LYS A N 1
ATOM 3967 C CA . LYS A 1 481 ? -25.453 41.625 1.772 1 91.38 481 LYS A CA 1
ATOM 3968 C C . LYS A 1 481 ? -25.438 40.188 2.342 1 91.38 481 LYS A C 1
ATOM 3970 O O . LYS A 1 481 ? -24.375 39.625 2.559 1 91.38 481 LYS A O 1
ATOM 3975 N N . PHE A 1 482 ? -26.625 39.75 2.689 1 93.62 482 PHE A N 1
ATOM 3976 C CA . PHE A 1 482 ? -26.562 38.438 3.311 1 93.62 482 PHE A CA 1
ATOM 3977 C C . PHE A 1 482 ? -27.828 37.625 3.014 1 93.62 482 PHE A C 1
ATOM 3979 O O . PHE A 1 482 ? -28.812 38.188 2.51 1 93.62 482 PHE A O 1
ATOM 3986 N N . ILE A 1 483 ? -27.734 36.312 3.188 1 96.44 483 ILE A N 1
ATOM 3987 C CA . ILE A 1 483 ? -28.812 35.344 2.945 1 96.44 483 ILE A CA 1
ATOM 3988 C C . ILE A 1 483 ? -28.938 34.406 4.145 1 96.44 483 ILE A C 1
ATOM 3990 O O . ILE A 1 483 ? -27.938 34.031 4.762 1 96.44 483 ILE A O 1
ATOM 3994 N N . VAL A 1 484 ? -30.234 34.125 4.512 1 97.31 484 VAL A N 1
ATOM 3995 C CA . VAL A 1 484 ? -30.516 33.219 5.613 1 97.31 484 VAL A CA 1
ATOM 3996 C C . VAL A 1 484 ? -31.359 32.031 5.113 1 97.31 484 VAL A C 1
ATOM 3998 O O . VAL A 1 484 ? -32.469 32.25 4.586 1 97.31 484 VAL A O 1
ATOM 4001 N N . CYS A 1 485 ? -30.797 30.875 5.23 1 97.31 485 CYS A N 1
ATOM 4002 C CA . CYS A 1 485 ? -31.5 29.656 4.879 1 97.31 485 CYS A CA 1
ATOM 4003 C C . CYS A 1 485 ? -31.797 28.828 6.125 1 97.31 485 CYS A C 1
ATOM 4005 O O . CYS A 1 485 ? -30.906 28.516 6.906 1 97.31 485 CYS A O 1
ATOM 4007 N N . TYR A 1 486 ? -33.062 28.484 6.34 1 97 486 TYR A N 1
ATOM 4008 C CA . TYR A 1 486 ? -33.5 27.688 7.484 1 97 486 TYR A CA 1
ATOM 4009 C C . TYR A 1 486 ? -34.062 26.344 7.039 1 97 486 TYR A C 1
ATOM 4011 O O . TYR A 1 486 ? -35.219 26.266 6.621 1 97 486 TYR A O 1
ATOM 4019 N N . ASP A 1 487 ? -33.281 25.297 7.125 1 95.12 487 ASP A N 1
ATOM 4020 C CA . ASP A 1 487 ? -33.656 23.938 6.781 1 95.12 487 ASP A CA 1
ATOM 4021 C C . ASP A 1 487 ? -33.812 23.078 8.031 1 95.12 487 ASP A C 1
ATOM 4023 O O . ASP A 1 487 ? -32.844 22.688 8.648 1 95.12 487 ASP A O 1
ATOM 4027 N N . LYS A 1 488 ? -34.969 22.609 8.328 1 92.12 488 LYS A N 1
ATOM 4028 C CA . LYS A 1 488 ? -35.281 21.938 9.586 1 92.12 488 LYS A CA 1
ATOM 4029 C C . LYS A 1 488 ? -34.844 20.484 9.547 1 92.12 488 LYS A C 1
ATOM 4031 O O . LYS A 1 488 ? -34.75 19.828 10.594 1 92.12 488 LYS A O 1
ATOM 4036 N N . HIS A 1 489 ? -34.469 20.016 8.453 1 90.25 489 HIS A N 1
ATOM 4037 C CA . HIS A 1 489 ? -34.25 18.578 8.328 1 90.25 489 HIS A CA 1
ATOM 4038 C C . HIS A 1 489 ? -32.781 18.266 8.156 1 90.25 489 HIS A C 1
ATOM 4040 O O . HIS A 1 489 ? -32.344 17.125 8.367 1 90.25 489 HIS A O 1
ATOM 4046 N N . THR A 1 490 ? -32.062 19.219 7.828 1 91.69 490 THR A N 1
ATOM 4047 C CA . THR A 1 490 ? -30.625 18.984 7.609 1 91.69 490 THR A CA 1
ATOM 4048 C C . THR A 1 490 ? -29.906 18.766 8.938 1 91.69 490 THR A C 1
ATOM 4050 O O . THR A 1 490 ? -30.109 19.516 9.891 1 91.69 490 THR A O 1
ATOM 4053 N N . PRO A 1 491 ? -29.094 17.656 8.977 1 88.88 491 PRO A N 1
ATOM 4054 C CA . PRO A 1 491 ? -28.328 17.438 10.203 1 88.88 491 PRO A CA 1
ATOM 4055 C C . PRO A 1 491 ? -27.391 18.609 10.523 1 88.88 491 PRO A C 1
ATOM 4057 O O . PRO A 1 491 ? -26.797 19.203 9.617 1 88.88 491 PRO A O 1
ATOM 4060 N N . LYS A 1 492 ? -27.188 18.875 11.805 1 86.88 492 LYS A N 1
ATOM 4061 C CA . LYS A 1 492 ? -26.375 20 12.273 1 86.88 492 LYS A CA 1
ATOM 4062 C C . LYS A 1 492 ? -24.938 19.891 11.758 1 86.88 492 LYS A C 1
ATOM 4064 O O . LYS A 1 492 ? -24.297 20.906 11.5 1 86.88 492 LYS A O 1
ATOM 4069 N N . GLY A 1 493 ? -24.516 18.734 11.555 1 87.25 493 GLY A N 1
ATOM 4070 C CA . GLY A 1 493 ? -23.125 18.516 11.141 1 87.25 493 GLY A CA 1
ATOM 4071 C C . GLY A 1 493 ? -22.875 18.922 9.695 1 87.25 493 GLY A C 1
ATOM 4072 O O . GLY A 1 493 ? -21.719 19.062 9.289 1 87.25 493 GLY A O 1
ATOM 4073 N N . ILE A 1 494 ? -23.844 19.188 8.969 1 90.94 494 ILE A N 1
ATOM 4074 C CA . ILE A 1 494 ? -23.75 19.531 7.551 1 90.94 494 ILE A CA 1
ATOM 4075 C C . ILE A 1 494 ? -23.984 21.031 7.363 1 90.94 494 ILE A C 1
ATOM 4077 O O . ILE A 1 494 ? -23.688 21.578 6.297 1 90.94 494 ILE A O 1
ATOM 4081 N N . SER A 1 495 ? -24.359 21.656 8.43 1 89.31 495 SER A N 1
ATOM 4082 C CA . SER A 1 495 ? -24.797 23.047 8.359 1 89.31 495 SER A CA 1
ATOM 4083 C C . SER A 1 495 ? -23.672 23.969 7.863 1 89.31 495 SER A C 1
ATOM 4085 O O . SER A 1 495 ? -23.906 24.859 7.055 1 89.31 495 SER A O 1
ATOM 4087 N N . SER A 1 496 ? -22.484 23.734 8.312 1 88.25 496 SER A N 1
ATOM 4088 C CA . SER A 1 496 ? -21.344 24.578 7.949 1 88.25 496 SER A CA 1
ATOM 4089 C C . SER A 1 496 ? -21.047 24.469 6.457 1 88.25 496 SER A C 1
ATOM 4091 O O . SER A 1 496 ? -20.734 25.484 5.816 1 88.25 496 SER A O 1
ATOM 4093 N N . ARG A 1 497 ? -21.109 23.297 5.984 1 88.38 497 ARG A N 1
ATOM 4094 C CA . ARG A 1 497 ? -20.844 23.078 4.562 1 88.38 497 ARG A CA 1
ATOM 4095 C C . ARG A 1 497 ? -21.906 23.75 3.703 1 88.38 497 ARG A C 1
ATOM 4097 O O . ARG A 1 497 ? -21.594 24.281 2.633 1 88.38 497 ARG A O 1
ATOM 4104 N N . MET A 1 498 ? -23.109 23.719 4.172 1 92.81 498 MET A N 1
ATOM 4105 C CA . MET A 1 498 ? -24.203 24.359 3.439 1 92.81 498 MET A CA 1
ATOM 4106 C C . MET A 1 498 ? -24.031 25.875 3.443 1 92.81 498 MET A C 1
ATOM 4108 O O . MET A 1 498 ? -24.281 26.531 2.43 1 92.81 498 MET A O 1
ATOM 4112 N N . ALA A 1 499 ? -23.625 26.328 4.578 1 93.31 499 ALA A N 1
ATOM 4113 C CA . ALA A 1 499 ? -23.375 27.766 4.668 1 93.31 499 ALA A CA 1
ATOM 4114 C C . ALA A 1 499 ? -22.281 28.188 3.686 1 93.31 499 ALA A C 1
ATOM 4116 O O . ALA A 1 499 ? -22.391 29.234 3.039 1 93.31 499 ALA A O 1
ATOM 4117 N N . THR A 1 500 ? -21.297 27.391 3.617 1 89 500 THR A N 1
ATOM 4118 C CA . THR A 1 500 ? -20.203 27.672 2.699 1 89 500 THR A CA 1
ATOM 4119 C C . THR A 1 500 ? -20.688 27.656 1.254 1 89 500 THR A C 1
ATOM 4121 O O . THR A 1 500 ? -20.359 28.562 0.48 1 89 500 THR A O 1
ATOM 4124 N N . ARG A 1 501 ? -21.422 26.656 0.907 1 89.62 501 ARG A N 1
ATOM 4125 C CA . ARG A 1 501 ? -21.953 26.547 -0.447 1 89.62 501 ARG A CA 1
ATOM 4126 C C . ARG A 1 501 ? -22.859 27.734 -0.777 1 89.62 501 ARG A C 1
ATOM 4128 O O . ARG A 1 501 ? -22.797 28.281 -1.877 1 89.62 501 ARG A O 1
ATOM 4135 N N . LEU A 1 502 ? -23.609 28.156 0.178 1 92.81 502 LEU A N 1
ATOM 4136 C CA . LEU A 1 502 ? -24.516 29.281 0.004 1 92.81 502 LEU A CA 1
ATOM 4137 C C . LEU A 1 502 ? -23.734 30.578 -0.211 1 92.81 502 LEU A C 1
ATOM 4139 O O . LEU A 1 502 ? -24.047 31.359 -1.107 1 92.81 502 LEU A O 1
ATOM 4143 N N . SER A 1 503 ? -22.781 30.75 0.589 1 91.56 503 SER A N 1
ATOM 4144 C CA . SER A 1 503 ? -21.969 31.969 0.517 1 91.56 503 SER A CA 1
ATOM 4145 C C . SER A 1 503 ? -21.234 32.062 -0.82 1 91.56 503 SER A C 1
ATOM 4147 O O . SER A 1 503 ? -21.188 33.125 -1.425 1 91.56 503 SER A O 1
ATOM 4149 N N . THR A 1 504 ? -20.734 30.969 -1.283 1 83.62 504 THR A N 1
ATOM 4150 C CA . THR A 1 504 ? -20 30.922 -2.543 1 83.62 504 THR A CA 1
ATOM 4151 C C . THR A 1 504 ? -20.953 31.109 -3.727 1 83.62 504 THR A C 1
ATOM 4153 O O . THR A 1 504 ? -20.641 31.844 -4.664 1 83.62 504 THR A O 1
ATOM 4156 N N . TYR A 1 505 ? -22.047 30.469 -3.664 1 84.25 505 TYR A N 1
ATOM 4157 C CA . TYR A 1 505 ? -23.016 30.5 -4.766 1 84.25 505 TYR A CA 1
ATOM 4158 C C . TYR A 1 505 ? -23.641 31.875 -4.91 1 84.25 505 TYR A C 1
ATOM 4160 O O . TYR A 1 505 ? -23.766 32.375 -6.023 1 84.25 505 TYR A O 1
ATOM 4168 N N . TYR A 1 506 ? -23.969 32.531 -3.846 1 87.69 506 TYR A N 1
ATOM 4169 C CA . TYR A 1 506 ? -24.672 33.781 -3.885 1 87.69 506 TYR A CA 1
ATOM 4170 C C . TYR A 1 506 ? -23.719 34.969 -3.744 1 87.69 506 TYR A C 1
ATOM 4172 O O . TYR A 1 506 ? -24.109 36.125 -3.943 1 87.69 506 TYR A O 1
ATOM 4180 N N . GLN A 1 507 ? -22.453 34.594 -3.385 1 83.62 507 GLN A N 1
ATOM 4181 C CA . GLN A 1 507 ? -21.422 35.625 -3.191 1 83.62 507 GLN A CA 1
ATOM 4182 C C . GLN A 1 507 ? -21.859 36.656 -2.146 1 83.62 507 GLN A C 1
ATOM 4184 O O . GLN A 1 507 ? -21.812 37.844 -2.393 1 83.62 507 GLN A O 1
ATOM 4189 N N . LYS A 1 508 ? -22.453 36.219 -1.06 1 90.69 508 LYS A N 1
ATOM 4190 C CA . LYS A 1 508 ? -22.938 36.969 0.083 1 90.69 508 LYS A CA 1
ATOM 4191 C C . LYS A 1 508 ? -22.531 36.312 1.399 1 90.69 508 LYS A C 1
ATOM 4193 O O . LYS A 1 508 ? -22.031 35.188 1.408 1 90.69 508 LYS A O 1
ATOM 4198 N N . VAL A 1 509 ? -22.688 37.125 2.465 1 94.12 509 VAL A N 1
ATOM 4199 C CA . VAL A 1 509 ? -22.641 36.469 3.768 1 94.12 509 VAL A CA 1
ATOM 4200 C C . VAL A 1 509 ? -23.797 35.5 3.898 1 94.12 509 VAL A C 1
ATOM 4202 O O . VAL A 1 509 ? -24.938 35.812 3.557 1 94.12 509 VAL A O 1
ATOM 4205 N N . ALA A 1 510 ? -23.484 34.281 4.258 1 96 510 ALA A N 1
ATOM 4206 C CA . ALA A 1 510 ? -24.547 33.281 4.316 1 96 510 ALA A CA 1
ATOM 4207 C C . ALA A 1 510 ? -24.703 32.75 5.738 1 96 510 ALA A C 1
ATOM 4209 O O . ALA A 1 510 ? -23.734 32.531 6.457 1 96 510 ALA A O 1
ATOM 4210 N N . VAL A 1 511 ? -25.938 32.562 6.121 1 96.44 511 VAL A N 1
ATOM 4211 C CA . VAL A 1 511 ? -26.312 31.938 7.383 1 96.44 511 VAL A CA 1
ATOM 4212 C C . VAL A 1 511 ? -27.172 30.719 7.121 1 96.44 511 VAL A C 1
ATOM 4214 O O . VAL A 1 511 ? -28.219 30.812 6.457 1 96.44 511 VAL A O 1
ATOM 4217 N N . PHE A 1 512 ? -26.734 29.625 7.582 1 96.62 512 PHE A N 1
ATOM 4218 C CA . PHE A 1 512 ? -27.516 28.406 7.457 1 96.62 512 PHE A CA 1
ATOM 4219 C C . PHE A 1 512 ? -27.984 27.922 8.828 1 96.62 512 PHE A C 1
ATOM 4221 O O . PHE A 1 512 ? -27.188 27.766 9.75 1 96.62 512 PHE A O 1
ATOM 4228 N N . LEU A 1 513 ? -29.297 27.688 8.906 1 96 513 LEU A N 1
ATOM 4229 C CA . LEU A 1 513 ? -29.938 27.297 10.156 1 96 513 LEU A CA 1
ATOM 4230 C C . LEU A 1 513 ? -30.562 25.922 10.039 1 96 513 LEU A C 1
ATOM 4232 O O . LEU A 1 513 ? -31.141 25.578 9 1 96 513 LEU A O 1
ATOM 4236 N N . THR A 1 514 ? -30.391 25.141 11.07 1 94.06 514 THR A N 1
ATOM 4237 C CA . THR A 1 514 ? -31.062 23.859 11.172 1 94.06 514 THR A CA 1
ATOM 4238 C C . THR A 1 514 ? -31.672 23.672 12.555 1 94.06 514 THR A C 1
ATOM 4240 O O . THR A 1 514 ? -31.219 24.281 13.523 1 94.06 514 THR A O 1
ATOM 4243 N N . ARG A 1 515 ? -32.688 22.828 12.602 1 90.75 515 ARG A N 1
ATOM 4244 C CA . ARG A 1 515 ? -33.469 22.688 13.836 1 90.75 515 ARG A CA 1
ATOM 4245 C C . ARG A 1 515 ? -33.031 21.438 14.594 1 90.75 515 ARG A C 1
ATOM 4247 O O . ARG A 1 515 ? -32.781 20.391 13.984 1 90.75 515 ARG A O 1
ATOM 4254 N N . GLN A 1 516 ? -32.781 21.547 15.867 1 83.75 516 GLN A N 1
ATOM 4255 C CA . GLN A 1 516 ? -32.625 20.438 16.812 1 83.75 516 GLN A CA 1
ATOM 4256 C C . GLN A 1 516 ? -33.594 20.594 17.984 1 83.75 516 GLN A C 1
ATOM 4258 O O . GLN A 1 516 ? -33.281 21.219 18.984 1 83.75 516 GLN A O 1
ATOM 4263 N N . GLU A 1 517 ? -34.656 19.891 17.906 1 83.31 517 GLU A N 1
ATOM 4264 C CA . GLU A 1 517 ? -35.719 20.047 18.891 1 83.31 517 GLU A CA 1
ATOM 4265 C C . GLU A 1 517 ? -36.219 21.5 18.953 1 83.31 517 GLU A C 1
ATOM 4267 O O . GLU A 1 517 ? -36.625 22.062 17.938 1 83.31 517 GLU A O 1
ATOM 4272 N N . ASN A 1 518 ? -35.906 22.188 20.125 1 86 518 ASN A N 1
ATOM 4273 C CA . ASN A 1 518 ? -36.406 23.562 20.266 1 86 518 ASN A CA 1
ATOM 4274 C C . ASN A 1 518 ? -35.281 24.578 20.078 1 86 518 ASN A C 1
ATOM 4276 O O . ASN A 1 518 ? -35.469 25.766 20.328 1 86 518 ASN A O 1
ATOM 4280 N N . ILE A 1 519 ? -34.188 24.062 19.625 1 89.38 519 ILE A N 1
ATOM 4281 C CA . ILE A 1 519 ? -33.031 24.922 19.453 1 89.38 519 ILE A CA 1
ATOM 4282 C C . ILE A 1 519 ? -32.594 24.922 17.984 1 89.38 519 ILE A C 1
ATOM 4284 O O . ILE A 1 519 ? -32.875 23.953 17.25 1 89.38 519 ILE A O 1
ATOM 4288 N N . ILE A 1 520 ? -32.125 26.094 17.547 1 92.81 520 ILE A N 1
ATOM 4289 C CA . ILE A 1 520 ? -31.609 26.234 16.188 1 92.81 520 ILE A CA 1
ATOM 4290 C C . ILE A 1 520 ? -30.078 26.328 16.234 1 92.81 520 ILE A C 1
ATOM 4292 O O . ILE A 1 520 ? -29.516 27.094 17.016 1 92.81 520 ILE A O 1
ATOM 4296 N N . LYS A 1 521 ? -29.484 25.484 15.508 1 90.81 521 LYS A N 1
ATOM 4297 C CA . LYS A 1 521 ? -28.047 25.594 15.289 1 90.81 521 LYS A CA 1
ATOM 4298 C C . LYS A 1 521 ? -27.75 26.344 13.984 1 90.81 521 LYS A C 1
ATOM 4300 O O . LYS A 1 521 ? -28.344 26.047 12.945 1 90.81 521 LYS A O 1
ATOM 4305 N N . GLY A 1 522 ? -26.875 27.359 14.117 1 92.25 522 GLY A N 1
ATOM 4306 C CA . GLY A 1 522 ? -26.594 28.172 12.953 1 92.25 522 GLY A CA 1
ATOM 4307 C C . GLY A 1 522 ? -25.109 28.219 12.609 1 92.25 522 GLY A C 1
ATOM 4308 O O . GLY A 1 522 ? -24.266 28.094 13.492 1 92.25 522 GLY A O 1
ATOM 4309 N N . SER A 1 523 ? -24.828 28.391 11.312 1 93.31 523 SER A N 1
ATOM 4310 C CA . SER A 1 523 ? -23.484 28.578 10.789 1 93.31 523 SER A CA 1
ATOM 4311 C C . SER A 1 523 ? -23.406 29.797 9.875 1 93.31 523 SER A C 1
ATOM 4313 O O . SER A 1 523 ? -24.297 30 9.039 1 93.31 523 SER A O 1
ATOM 4315 N N . ILE A 1 524 ? -22.406 30.609 10.102 1 93.62 524 ILE A N 1
ATOM 4316 C CA . ILE A 1 524 ? -22.188 31.797 9.281 1 93.62 524 ILE A CA 1
ATOM 4317 C C . ILE A 1 524 ? -20.938 31.609 8.438 1 93.62 524 ILE A C 1
ATOM 4319 O O . ILE A 1 524 ? -19.922 31.094 8.93 1 93.62 524 ILE A O 1
ATOM 4323 N N . ARG A 1 525 ? -20.984 31.922 7.215 1 92.19 525 ARG A N 1
ATOM 4324 C CA . ARG A 1 525 ? -19.844 32 6.316 1 92.19 525 ARG A CA 1
ATOM 4325 C C . ARG A 1 525 ? -19.828 33.344 5.586 1 92.19 525 ARG A C 1
ATOM 4327 O O . ARG A 1 525 ? -20.844 33.781 5.047 1 92.19 525 ARG A O 1
ATOM 4334 N N . SER A 1 526 ? -18.734 34.094 5.598 1 88.19 526 SER A N 1
ATOM 4335 C CA . SER A 1 526 ? -18.719 35.5 5.16 1 88.19 526 SER A CA 1
ATOM 4336 C C . SER A 1 526 ? -18.188 35.625 3.736 1 88.19 526 SER A C 1
ATOM 4338 O O . SER A 1 526 ? -18.344 36.656 3.104 1 88.19 526 SER A O 1
ATOM 4340 N N . ASN A 1 527 ? -17.562 34.531 3.125 1 79 527 ASN A N 1
ATOM 4341 C CA . ASN A 1 527 ? -16.875 34.656 1.842 1 79 527 ASN A CA 1
ATOM 4342 C C . ASN A 1 527 ? -15.906 35.812 1.84 1 79 527 ASN A C 1
ATOM 4344 O O . ASN A 1 527 ? -15.844 36.594 0.87 1 79 527 ASN A O 1
ATOM 4348 N N . ASN A 1 528 ? -15.281 36.156 2.975 1 76.19 528 ASN A N 1
ATOM 4349 C CA . ASN A 1 528 ? -14.273 37.188 3.217 1 76.19 528 ASN A CA 1
ATOM 4350 C C . ASN A 1 528 ? -14.859 38.594 3.115 1 76.19 528 ASN A C 1
ATOM 4352 O O . ASN A 1 528 ? -14.141 39.531 2.85 1 76.19 528 ASN A O 1
ATOM 4356 N N . LYS A 1 529 ? -16.062 38.688 3.244 1 85.56 529 LYS A N 1
ATOM 4357 C CA . LYS A 1 529 ? -16.719 40 3.129 1 85.56 529 LYS A CA 1
ATOM 4358 C C . LYS A 1 529 ? -16.781 40.688 4.48 1 85.56 529 LYS A C 1
ATOM 4360 O O . LYS A 1 529 ? -16.828 41.938 4.539 1 85.56 529 LYS A O 1
ATOM 4365 N N . VAL A 1 530 ? -16.906 39.875 5.5 1 88.25 530 VAL A N 1
ATOM 4366 C CA . VAL A 1 530 ? -16.938 40.438 6.852 1 88.25 530 VAL A CA 1
ATOM 4367 C C . VAL A 1 530 ? -16.203 39.5 7.809 1 88.25 530 VAL A C 1
ATOM 4369 O O . VAL A 1 530 ? -15.906 38.344 7.461 1 88.25 530 VAL A O 1
ATOM 4372 N N . ASN A 1 531 ? -15.805 40 8.969 1 86.56 531 ASN A N 1
ATOM 4373 C CA . ASN A 1 531 ? -15.352 39.156 10.07 1 86.56 531 ASN A CA 1
ATOM 4374 C C . ASN A 1 531 ? -16.531 38.5 10.781 1 86.56 531 ASN A C 1
ATOM 4376 O O . ASN A 1 531 ? -17.25 39.125 11.547 1 86.56 531 ASN A O 1
ATOM 4380 N N . SER A 1 532 ? -16.594 37.219 10.594 1 88.69 532 SER A N 1
ATOM 4381 C CA . SER A 1 532 ? -17.766 36.5 11.094 1 88.69 532 SER A CA 1
ATOM 4382 C C . SER A 1 532 ? -17.797 36.5 12.617 1 88.69 532 SER A C 1
ATOM 4384 O O . SER A 1 532 ? -18.875 36.562 13.211 1 88.69 532 SER A O 1
ATOM 4386 N N . LYS A 1 533 ? -16.641 36.344 13.195 1 81.62 533 LYS A N 1
ATOM 4387 C CA . LYS A 1 533 ? -16.594 36.375 14.656 1 81.62 533 LYS A CA 1
ATOM 4388 C C . LYS A 1 533 ? -17.062 37.719 15.188 1 81.62 533 LYS A C 1
ATOM 4390 O O . LYS A 1 533 ? -17.844 37.781 16.141 1 81.62 533 LYS A O 1
ATOM 4395 N N . GLU A 1 534 ? -16.578 38.75 14.594 1 85.62 534 GLU A N 1
ATOM 4396 C CA . GLU A 1 534 ? -17 40.094 14.969 1 85.62 534 GLU A CA 1
ATOM 4397 C C . GLU A 1 534 ? -18.5 40.281 14.742 1 85.62 534 GLU A C 1
ATOM 4399 O O . GLU A 1 534 ? -19.188 40.844 15.594 1 85.62 534 GLU A O 1
ATOM 4404 N N . LEU A 1 535 ? -18.938 39.781 13.711 1 90.94 535 LEU A N 1
ATOM 4405 C CA . LEU A 1 535 ? -20.344 39.938 13.352 1 90.94 535 LEU A CA 1
ATOM 4406 C C . LEU A 1 535 ? -21.25 39.312 14.406 1 90.94 535 LEU A C 1
ATOM 4408 O O . LEU A 1 535 ? -22.188 39.938 14.875 1 90.94 535 LEU A O 1
ATOM 4412 N N . ILE A 1 536 ? -20.938 38.094 14.812 1 89.88 536 ILE A N 1
ATOM 4413 C CA . ILE A 1 536 ? -21.797 37.344 15.742 1 89.88 536 ILE A CA 1
ATOM 4414 C C . ILE A 1 536 ? -21.688 37.969 17.141 1 89.88 536 ILE A C 1
ATOM 4416 O O . ILE A 1 536 ? -22.641 37.906 17.922 1 89.88 536 ILE A O 1
ATOM 4420 N N . SER A 1 537 ? -20.578 38.531 17.438 1 86.62 537 SER A N 1
ATOM 4421 C CA . SER A 1 537 ? -20.375 39.156 18.734 1 86.62 537 SER A CA 1
ATOM 4422 C C . SER A 1 537 ? -21.203 40.438 18.859 1 86.62 537 SER A C 1
ATOM 4424 O O . SER A 1 537 ? -21.453 40.906 19.969 1 86.62 537 SER A O 1
ATOM 4426 N N . MET A 1 538 ? -21.609 41.031 17.781 1 92 538 MET A N 1
ATOM 4427 C CA . MET A 1 538 ? -22.391 42.25 17.766 1 92 538 MET A CA 1
ATOM 4428 C C . MET A 1 538 ? -23.859 41.969 18.078 1 92 538 MET A C 1
ATOM 4430 O O . MET A 1 538 ? -24.625 42.875 18.391 1 92 538 MET A O 1
ATOM 4434 N N . ILE A 1 539 ? -24.203 40.719 18.047 1 93.56 539 ILE A N 1
ATOM 4435 C CA . ILE A 1 539 ? -25.578 40.312 18.328 1 93.56 539 ILE A CA 1
ATOM 4436 C C . ILE A 1 539 ? -25.797 40.281 19.828 1 93.56 539 ILE A C 1
ATOM 4438 O O . ILE A 1 539 ? -24.953 39.812 20.594 1 93.56 539 ILE A O 1
ATOM 4442 N N . PRO A 1 540 ? -26.969 40.781 20.281 1 92.75 540 PRO A N 1
ATOM 4443 C CA . PRO A 1 540 ? -27.25 40.781 21.719 1 92.75 540 PRO A CA 1
ATOM 4444 C C . PRO A 1 540 ? -27.203 39.406 22.344 1 92.75 540 PRO A C 1
ATOM 4446 O O . PRO A 1 540 ? -27.75 38.438 21.781 1 92.75 540 PRO A O 1
ATOM 4449 N N . ASN A 1 541 ? -26.688 39.25 23.531 1 88.56 541 ASN A N 1
ATOM 4450 C CA . ASN A 1 541 ? -26.406 38 24.219 1 88.56 541 ASN A CA 1
ATOM 4451 C C . ASN A 1 541 ? -27.703 37.25 24.547 1 88.56 541 ASN A C 1
ATOM 4453 O O . ASN A 1 541 ? -27.719 36 24.609 1 88.56 541 ASN A O 1
ATOM 4457 N N . HIS A 1 542 ? -28.719 38.031 24.734 1 90.69 542 HIS A N 1
ATOM 4458 C CA . HIS A 1 542 ? -29.969 37.375 25.141 1 90.69 542 HIS A CA 1
ATOM 4459 C C . HIS A 1 542 ? -30.578 36.562 24 1 90.69 542 HIS A C 1
ATOM 4461 O O . HIS A 1 542 ? -31.422 35.719 24.219 1 90.69 542 HIS A O 1
ATOM 4467 N N . LEU A 1 543 ? -30.062 36.781 22.828 1 93.44 543 LEU A N 1
ATOM 4468 C CA . LEU A 1 543 ? -30.594 36.062 21.656 1 93.44 543 LEU A CA 1
ATOM 4469 C C . LEU A 1 543 ? -29.797 34.812 21.375 1 93.44 543 LEU A C 1
ATOM 4471 O O . LEU A 1 543 ? -30.234 33.969 20.594 1 93.44 543 LEU A O 1
ATOM 4475 N N . ILE A 1 544 ? -28.641 34.656 21.984 1 90.31 544 ILE A N 1
ATOM 4476 C CA . ILE A 1 544 ? -27.688 33.594 21.641 1 90.31 544 ILE A CA 1
ATOM 4477 C C . ILE A 1 544 ? -27.438 32.719 22.859 1 90.31 544 ILE A C 1
ATOM 4479 O O . ILE A 1 544 ? -27.141 33.219 23.953 1 90.31 544 ILE A O 1
ATOM 4483 N N . ILE A 1 545 ? -27.641 31.469 22.688 1 81.81 545 ILE A N 1
ATOM 4484 C CA . ILE A 1 545 ? -27.312 30.5 23.75 1 81.81 545 ILE A CA 1
ATOM 4485 C C . ILE A 1 545 ? -25.797 30.344 23.828 1 81.81 545 ILE A C 1
ATOM 4487 O O . ILE A 1 545 ? -25.219 30.406 24.906 1 81.81 545 ILE A O 1
ATOM 4491 N N . ASN A 1 546 ? -25.188 30.109 22.75 1 76.44 546 ASN A N 1
ATOM 4492 C CA . ASN A 1 546 ? -23.75 29.969 22.609 1 76.44 546 ASN A CA 1
ATOM 4493 C C . ASN A 1 546 ? -23.281 30.359 21.219 1 76.44 546 ASN A C 1
ATOM 4495 O O . ASN A 1 546 ? -24.047 30.281 20.25 1 76.44 546 ASN A O 1
ATOM 4499 N N . SER A 1 547 ? -22.062 30.953 21.125 1 78.25 547 SER A N 1
ATOM 4500 C CA . SER A 1 547 ? -21.484 31.312 19.828 1 78.25 547 SER A CA 1
ATOM 4501 C C . SER A 1 547 ? -19.969 31.172 19.828 1 78.25 547 SER A C 1
ATOM 4503 O O . SER A 1 547 ? -19.344 31.141 20.891 1 78.25 547 SER A O 1
ATOM 4505 N N . GLY A 1 548 ? -19.406 30.938 18.766 1 70.62 548 GLY A N 1
ATOM 4506 C CA . GLY A 1 548 ? -17.969 30.875 18.562 1 70.62 548 GLY A CA 1
ATOM 4507 C C . GLY A 1 548 ? -17.578 30.891 17.094 1 70.62 548 GLY A C 1
ATOM 4508 O O . GLY A 1 548 ? -18.438 30.75 16.219 1 70.62 548 GLY A O 1
ATOM 4509 N N . GLY A 1 549 ? -16.375 31.422 16.812 1 70.25 549 GLY A N 1
ATOM 4510 C CA . GLY A 1 549 ? -15.969 31.406 15.422 1 70.25 549 GLY A CA 1
ATOM 4511 C C . GLY A 1 549 ? -14.648 32.125 15.18 1 70.25 549 GLY A C 1
ATOM 4512 O O . GLY A 1 549 ? -13.898 32.375 16.125 1 70.25 549 GLY A O 1
ATOM 4513 N N . HIS A 1 550 ? -14.312 32.219 13.922 1 67.69 550 HIS A N 1
ATOM 4514 C CA . HIS A 1 550 ? -13.148 32.969 13.43 1 67.69 550 HIS A CA 1
ATOM 4515 C C . HIS A 1 550 ? -13.555 33.969 12.352 1 67.69 550 HIS A C 1
ATOM 4517 O O . HIS A 1 550 ? -14.742 34.25 12.172 1 67.69 550 HIS A O 1
ATOM 4523 N N . LYS A 1 551 ? -12.586 34.469 11.773 1 71.75 551 LYS A N 1
ATOM 4524 C CA . LYS A 1 551 ? -12.828 35.531 10.797 1 71.75 551 LYS A CA 1
ATOM 4525 C C . LYS A 1 551 ? -13.727 35.031 9.672 1 71.75 551 LYS A C 1
ATOM 4527 O O . LYS A 1 551 ? -14.672 35.719 9.266 1 71.75 551 LYS A O 1
ATOM 4532 N N . ALA A 1 552 ? -13.5 33.844 9.203 1 73.56 552 ALA A N 1
ATOM 4533 C CA . ALA A 1 552 ? -14.172 33.344 8 1 73.56 552 ALA A CA 1
ATOM 4534 C C . ALA A 1 552 ? -15.484 32.656 8.344 1 73.56 552 ALA A C 1
ATOM 4536 O O . ALA A 1 552 ? -16.375 32.531 7.5 1 73.56 552 ALA A O 1
ATOM 4537 N N . ALA A 1 553 ? -15.602 32.219 9.609 1 80.56 553 ALA A N 1
ATOM 4538 C CA . ALA A 1 553 ? -16.734 31.359 9.953 1 80.56 553 ALA A CA 1
ATOM 4539 C C . ALA A 1 553 ? -17.109 31.516 11.422 1 80.56 553 ALA A C 1
ATOM 4541 O O . ALA A 1 553 ? -16.234 31.75 12.266 1 80.56 553 ALA A O 1
ATOM 4542 N N . ALA A 1 554 ? -18.391 31.391 11.68 1 83.56 554 ALA A N 1
ATOM 4543 C CA . ALA A 1 554 ? -18.875 31.406 13.055 1 83.56 554 ALA A CA 1
ATOM 4544 C C . ALA A 1 554 ? -20.078 30.469 13.219 1 83.56 554 ALA A C 1
ATOM 4546 O O . ALA A 1 554 ? -20.812 30.219 12.266 1 83.56 554 ALA A O 1
ATOM 4547 N N . GLY A 1 555 ? -20.172 29.844 14.367 1 85.62 555 GLY A N 1
ATOM 4548 C CA . GLY A 1 555 ? -21.312 29.047 14.758 1 85.62 555 GLY A CA 1
ATOM 4549 C C . GLY A 1 555 ? -22.062 29.609 15.953 1 85.62 555 GLY A C 1
ATOM 4550 O O . GLY A 1 555 ? -21.484 30.344 16.75 1 85.62 555 GLY A O 1
ATOM 4551 N N . PHE A 1 556 ? -23.375 29.344 15.992 1 85.56 556 PHE A N 1
ATOM 4552 C CA . PHE A 1 556 ? -24.188 29.828 17.109 1 85.56 556 PHE A CA 1
ATOM 4553 C C . PHE A 1 556 ? -25.422 28.953 17.312 1 85.56 556 PHE A C 1
ATOM 4555 O O . PHE A 1 556 ? -25.734 28.125 16.469 1 85.56 556 PHE A O 1
ATOM 4562 N N . THR A 1 557 ? -25.953 29.062 18.469 1 88.5 557 THR A N 1
ATOM 4563 C CA . THR A 1 557 ? -27.203 28.406 18.812 1 88.5 557 THR A CA 1
ATOM 4564 C C . THR A 1 557 ? -28.219 29.406 19.391 1 88.5 557 THR A C 1
ATOM 4566 O O . THR A 1 557 ? -27.828 30.312 20.125 1 88.5 557 THR A O 1
ATOM 4569 N N . LEU A 1 558 ? -29.438 29.266 19 1 91.88 558 LEU A N 1
ATOM 4570 C CA . LEU A 1 558 ? -30.484 30.141 19.516 1 91.88 558 LEU A CA 1
ATOM 4571 C C . LEU A 1 558 ? -31.812 29.391 19.656 1 91.88 558 LEU A C 1
ATOM 4573 O O . LEU A 1 558 ? -31.953 28.281 19.141 1 91.88 558 LEU A O 1
ATOM 4577 N N . TYR A 1 559 ? -32.656 29.922 20.422 1 92.81 559 TYR A N 1
ATOM 4578 C CA . TYR A 1 559 ? -34 29.375 20.5 1 92.81 559 TYR A CA 1
ATOM 4579 C C . TYR A 1 559 ? -34.812 29.734 19.266 1 92.81 559 TYR A C 1
ATOM 4581 O O . TYR A 1 559 ? -34.656 30.844 18.719 1 92.81 559 TYR A O 1
ATOM 4589 N N . GLU A 1 560 ? -35.625 28.828 18.875 1 93.62 560 GLU A N 1
ATOM 4590 C CA . GLU A 1 560 ? -36.438 29.047 17.688 1 93.62 560 GLU A CA 1
ATOM 4591 C C . GLU A 1 560 ? -37.344 30.266 17.844 1 93.62 560 GLU A C 1
ATOM 4593 O O . GLU A 1 560 ? -37.625 30.969 16.859 1 93.62 560 GLU A O 1
ATOM 4598 N N . SER A 1 561 ? -37.719 30.625 19.016 1 93.56 561 SER A N 1
ATOM 4599 C CA . SER A 1 561 ? -38.656 31.703 19.312 1 93.56 561 SER A CA 1
ATOM 4600 C C . SER A 1 561 ? -38.031 33.062 19.016 1 93.56 561 SER A C 1
ATOM 4602 O O . SER A 1 561 ? -38.75 34.031 18.812 1 93.56 561 SER A O 1
ATOM 4604 N N . VAL A 1 562 ? -36.781 33.156 19 1 95.06 562 VAL A N 1
ATOM 4605 C CA . VAL A 1 562 ? -36.156 34.469 18.859 1 95.06 562 VAL A CA 1
ATOM 4606 C C . VAL A 1 562 ? -35.562 34.625 17.453 1 95.06 562 VAL A C 1
ATOM 4608 O O . VAL A 1 562 ? -34.844 35.594 17.172 1 95.06 562 VAL A O 1
ATOM 4611 N N . LEU A 1 563 ? -35.906 33.781 16.531 1 95.62 563 LEU A N 1
ATOM 4612 C CA . LEU A 1 563 ? -35.312 33.75 15.211 1 95.62 563 LEU A CA 1
ATOM 4613 C C . LEU A 1 563 ? -35.531 35.062 14.461 1 95.62 563 LEU A C 1
ATOM 4615 O O . LEU A 1 563 ? -34.594 35.594 13.867 1 95.62 563 LEU A O 1
ATOM 4619 N N . ASN A 1 564 ? -36.688 35.531 14.453 1 95.75 564 ASN A N 1
ATOM 4620 C CA . ASN A 1 564 ? -37 36.781 13.727 1 95.75 564 ASN A CA 1
ATOM 4621 C C . ASN A 1 564 ? -36.219 37.969 14.266 1 95.75 564 ASN A C 1
ATOM 4623 O O . ASN A 1 564 ? -35.719 38.781 13.484 1 95.75 564 ASN A O 1
ATOM 4627 N N . GLU A 1 565 ? -36.188 37.969 15.539 1 96.38 565 GLU A N 1
ATOM 4628 C CA . GLU A 1 565 ? -35.438 39.031 16.172 1 96.38 565 GLU A CA 1
ATOM 4629 C C . GLU A 1 565 ? -33.938 38.938 15.844 1 96.38 565 GLU A C 1
ATOM 4631 O O . GLU A 1 565 ? -33.25 39.938 15.617 1 96.38 565 GLU A O 1
ATOM 4636 N N . PHE A 1 566 ? -33.5 37.781 15.859 1 96.12 566 PHE A N 1
ATOM 4637 C CA . PHE A 1 566 ? -32.125 37.5 15.531 1 96.12 566 PHE A CA 1
ATOM 4638 C C . PHE A 1 566 ? -31.781 38 14.125 1 96.12 566 PHE A C 1
ATOM 4640 O O . PHE A 1 566 ? -30.75 38.625 13.914 1 96.12 566 PHE A O 1
ATOM 4647 N N . ILE A 1 567 ? -32.625 37.719 13.109 1 95.81 567 ILE A N 1
ATOM 4648 C CA . ILE A 1 567 ? -32.375 38.094 11.719 1 95.81 567 ILE A CA 1
ATOM 4649 C C . ILE A 1 567 ? -32.344 39.625 11.602 1 95.81 567 ILE A C 1
ATOM 4651 O O . ILE A 1 567 ? -31.516 40.188 10.875 1 95.81 567 ILE A O 1
ATOM 4655 N N . LYS A 1 568 ? -33.188 40.25 12.344 1 95.62 568 LYS A N 1
ATOM 4656 C CA . LYS A 1 568 ? -33.219 41.719 12.328 1 95.62 568 LYS A CA 1
ATOM 4657 C C . LYS A 1 568 ? -31.938 42.312 12.891 1 95.62 568 LYS A C 1
ATOM 4659 O O . LYS A 1 568 ? -31.406 43.281 12.336 1 95.62 568 LYS A O 1
ATOM 4664 N N . GLU A 1 569 ? -31.578 41.75 13.945 1 95.88 569 GLU A N 1
ATOM 4665 C CA . GLU A 1 569 ? -30.344 42.219 14.57 1 95.88 569 GLU A CA 1
ATOM 4666 C C . GLU A 1 569 ? -29.141 41.938 13.695 1 95.88 569 GLU A C 1
ATOM 4668 O O . GLU A 1 569 ? -28.172 42.719 13.68 1 95.88 569 GLU A O 1
ATOM 4673 N N . LEU A 1 570 ? -29.188 40.875 13.016 1 95.06 570 LEU A N 1
ATOM 4674 C CA . LEU A 1 570 ? -28.125 40.531 12.086 1 95.06 570 LEU A CA 1
ATOM 4675 C C . LEU A 1 570 ? -28.062 41.531 10.938 1 95.06 570 LEU A C 1
ATOM 4677 O O . LEU A 1 570 ? -26.969 41.969 10.531 1 95.06 570 LEU A O 1
ATOM 4681 N N . GLU A 1 571 ? -29.141 41.875 10.445 1 94.06 571 GLU A N 1
ATOM 4682 C CA . GLU A 1 571 ? -29.234 42.875 9.406 1 94.06 571 GLU A CA 1
ATOM 4683 C C . GLU A 1 571 ? -28.641 44.219 9.883 1 94.06 571 GLU A C 1
ATOM 4685 O O . GLU A 1 571 ? -27.891 44.844 9.156 1 94.06 571 GLU A O 1
ATOM 4690 N N . ASN A 1 572 ? -28.984 44.562 11.07 1 94.69 572 ASN A N 1
ATOM 4691 C CA . ASN A 1 572 ? -28.469 45.781 11.664 1 94.69 572 ASN A CA 1
ATOM 4692 C C . ASN A 1 572 ? -26.953 45.719 11.844 1 94.69 572 ASN A C 1
ATOM 4694 O O . ASN A 1 572 ? -26.25 46.719 11.594 1 94.69 572 ASN A O 1
ATOM 4698 N N . ALA A 1 573 ? -26.484 44.656 12.312 1 94.88 573 ALA A N 1
ATOM 4699 C CA . ALA A 1 573 ? -25.062 44.469 12.539 1 94.88 573 ALA A CA 1
ATOM 4700 C C . ALA A 1 573 ? -24.281 44.531 11.227 1 94.88 573 ALA A C 1
ATOM 4702 O O . ALA A 1 573 ? -23.188 45.094 11.18 1 94.88 573 ALA A O 1
ATOM 4703 N N . LEU A 1 574 ? -24.875 44 10.164 1 93 574 LEU A N 1
ATOM 4704 C CA . LEU A 1 574 ? -24.219 43.969 8.859 1 93 574 LEU A CA 1
ATOM 4705 C C . LEU A 1 574 ? -24.156 45.375 8.242 1 93 574 LEU A C 1
ATOM 4707 O O . LEU A 1 574 ? -23.312 45.625 7.391 1 93 574 LEU A O 1
ATOM 4711 N N . GLU A 1 575 ? -24.984 46.188 8.625 1 91 575 GLU A N 1
ATOM 4712 C CA . GLU A 1 575 ? -24.953 47.562 8.164 1 91 575 GLU A CA 1
ATOM 4713 C C . GLU A 1 575 ? -23.828 48.344 8.836 1 91 575 GLU A C 1
ATOM 4715 O O . GLU A 1 575 ? -23.281 49.281 8.25 1 91 575 GLU A O 1
ATOM 4720 N N . LYS A 1 576 ? -23.469 47.938 9.953 1 92.44 576 LYS A N 1
ATOM 4721 C CA . LYS A 1 576 ? -22.484 48.656 10.75 1 92.44 576 LYS A CA 1
ATOM 4722 C C . LYS A 1 576 ? -21.078 48.125 10.516 1 92.44 576 LYS A C 1
ATOM 4724 O O . LYS A 1 576 ? -20.094 48.875 10.633 1 92.44 576 LYS A O 1
ATOM 4729 N N . ILE A 1 577 ? -21.016 46.875 10.281 1 91.19 577 ILE A N 1
ATOM 4730 C CA . ILE A 1 577 ? -19.703 46.25 10.133 1 91.19 577 ILE A CA 1
ATOM 4731 C C . ILE A 1 577 ? -19.141 46.531 8.742 1 91.19 577 ILE A C 1
ATOM 4733 O O . ILE A 1 577 ? -19.891 46.812 7.805 1 91.19 577 ILE A O 1
ATOM 4737 N N . GLU A 1 578 ? -17.828 46.625 8.609 1 86.19 578 GLU A N 1
ATOM 4738 C CA . GLU A 1 578 ? -17.188 46.812 7.32 1 86.19 578 GLU A CA 1
ATOM 4739 C C . GLU A 1 578 ? -17.453 45.656 6.375 1 86.19 578 GLU A C 1
ATOM 4741 O O . GLU A 1 578 ? -17.125 44.5 6.68 1 86.19 578 GLU A O 1
ATOM 4746 N N . TYR A 1 579 ? -18.172 45.938 5.359 1 86.94 579 TYR A N 1
ATOM 4747 C CA . TYR A 1 579 ? -18.516 44.969 4.332 1 86.94 579 TYR A CA 1
ATOM 4748 C C . TYR A 1 579 ? -17.641 45.156 3.094 1 86.94 579 TYR A C 1
ATOM 4750 O O . TYR A 1 579 ? -17.766 46.156 2.391 1 86.94 579 TYR A O 1
ATOM 4758 N N . LYS A 1 580 ? -16.719 44.312 2.877 1 79.25 580 LYS A N 1
ATOM 4759 C CA . LYS A 1 580 ? -15.805 44.375 1.74 1 79.25 580 LYS A CA 1
ATOM 4760 C C . LYS A 1 580 ? -16.453 43.812 0.478 1 79.25 580 LYS A C 1
ATOM 4762 O O . LYS A 1 580 ? -16.875 42.656 0.459 1 79.25 580 LYS A O 1
ATOM 4767 N N . GLU A 1 581 ? -16.734 44.625 -0.417 1 66.75 581 GLU A N 1
ATOM 4768 C CA . GLU A 1 581 ? -17.219 44.156 -1.71 1 66.75 581 GLU A CA 1
ATOM 4769 C C . GLU A 1 581 ? -16.094 43.594 -2.559 1 66.75 581 GLU A C 1
ATOM 4771 O O . GLU A 1 581 ? -15.062 44.25 -2.752 1 66.75 581 GLU A O 1
ATOM 4776 N N . LEU A 1 582 ? -15.523 42.5 -2.246 1 55.22 582 LEU A N 1
ATOM 4777 C CA . LEU A 1 582 ? -14.453 41.906 -3.055 1 55.22 582 LEU A CA 1
ATOM 4778 C C . LEU A 1 582 ? -14.742 42.094 -4.543 1 55.22 582 LEU A C 1
ATOM 4780 O O . LEU A 1 582 ? -15.789 41.688 -5.031 1 55.22 582 LEU A O 1
ATOM 4784 N N . TYR A 1 583 ? -14.539 43.156 -5.121 1 49.97 583 TYR A N 1
ATOM 4785 C CA . TYR A 1 583 ? -14.539 43.312 -6.574 1 49.97 583 TYR A CA 1
ATOM 4786 C C . TYR A 1 583 ? -13.906 42.094 -7.242 1 49.97 583 TYR A C 1
ATOM 4788 O O . TYR A 1 583 ? -12.734 41.781 -7.004 1 49.97 583 TYR A O 1
ATOM 4796 N N . GLU A 1 584 ? -14.555 40.969 -7.328 1 50.75 584 GLU A N 1
ATOM 4797 C CA . GLU A 1 584 ? -14.438 39.656 -7.953 1 50.75 584 GLU A CA 1
ATOM 4798 C C . GLU A 1 584 ? -13.586 39.719 -9.219 1 50.75 584 GLU A C 1
ATOM 4800 O O . GLU A 1 584 ? -13.102 38.688 -9.703 1 50.75 584 GLU A O 1
ATOM 4805 N N . ASP A 1 585 ? -13.211 40.781 -9.844 1 60.62 585 ASP A N 1
ATOM 4806 C CA . ASP A 1 585 ? -12.992 40.688 -11.289 1 60.62 585 ASP A CA 1
ATOM 4807 C C . ASP A 1 585 ? -11.508 40.594 -11.609 1 60.62 585 ASP A C 1
ATOM 4809 O O . ASP A 1 585 ? -11.102 40.75 -12.766 1 60.62 585 ASP A O 1
ATOM 4813 N N . SER A 1 586 ? -10.57 40.438 -10.523 1 73.44 586 SER A N 1
ATOM 4814 C CA . SER A 1 586 ? -9.18 40.375 -10.945 1 73.44 586 SER A CA 1
ATOM 4815 C C . SER A 1 586 ? -8.555 39.031 -10.57 1 73.44 586 SER A C 1
ATOM 4817 O O . SER A 1 586 ? -8.891 38.469 -9.531 1 73.44 586 SER A O 1
ATOM 4819 N N . ILE A 1 587 ? -7.816 38.406 -11.5 1 83.81 587 ILE A N 1
ATOM 4820 C CA . ILE A 1 587 ? -7.02 37.188 -11.273 1 83.81 587 ILE A CA 1
ATOM 4821 C C . ILE A 1 587 ? -5.57 37.594 -10.977 1 83.81 587 ILE A C 1
ATOM 4823 O O . ILE A 1 587 ? -4.926 38.25 -11.781 1 83.81 587 ILE A O 1
ATOM 4827 N N . LEU A 1 588 ? -5.129 37.25 -9.789 1 83.44 588 LEU A N 1
ATOM 4828 C CA . LEU A 1 588 ? -3.748 37.531 -9.414 1 83.44 588 LEU A CA 1
ATOM 4829 C C . LEU A 1 588 ? -2.789 36.531 -10.031 1 83.44 588 LEU A C 1
ATOM 4831 O O . LEU A 1 588 ? -2.951 35.312 -9.844 1 83.44 588 LEU A O 1
ATOM 4835 N N . ILE A 1 589 ? -1.831 37.062 -10.766 1 91.06 589 ILE A N 1
ATOM 4836 C CA . ILE A 1 589 ? -0.849 36.25 -11.469 1 91.06 589 ILE A CA 1
ATOM 4837 C C . ILE A 1 589 ? 0.475 36.25 -10.703 1 91.06 589 ILE A C 1
ATOM 4839 O O . ILE A 1 589 ? 0.959 37.312 -10.312 1 91.06 589 ILE A O 1
ATOM 4843 N N . ASP A 1 590 ? 1.092 35.094 -10.508 1 91.81 590 ASP A N 1
ATOM 4844 C CA . ASP A 1 590 ? 2.34 35 -9.758 1 91.81 590 ASP A CA 1
ATOM 4845 C C . ASP A 1 590 ? 3.545 35.281 -10.656 1 91.81 590 ASP A C 1
ATOM 4847 O O . ASP A 1 590 ? 4.535 35.844 -10.219 1 91.81 590 ASP A O 1
ATOM 4851 N N . ALA A 1 591 ? 3.449 34.812 -11.914 1 91.19 591 ALA A N 1
ATOM 4852 C CA . ALA A 1 591 ? 4.574 35 -12.82 1 91.19 591 ALA A CA 1
ATOM 4853 C C . ALA A 1 591 ? 4.145 34.812 -14.273 1 91.19 591 ALA A C 1
ATOM 4855 O O . ALA A 1 591 ? 3.189 34.094 -14.555 1 91.19 591 ALA A O 1
ATOM 4856 N N . ILE A 1 592 ? 4.855 35.5 -15.109 1 91.62 592 ILE A N 1
ATOM 4857 C CA . ILE A 1 592 ? 4.758 35.25 -16.547 1 91.62 592 ILE A CA 1
ATOM 4858 C C . ILE A 1 592 ? 5.863 34.281 -16.984 1 91.62 592 ILE A C 1
ATOM 4860 O O . ILE A 1 592 ? 7.047 34.562 -16.797 1 91.62 592 ILE A O 1
ATOM 4864 N N . ILE A 1 593 ? 5.512 33.188 -17.562 1 91.81 593 ILE A N 1
ATOM 4865 C CA . ILE A 1 593 ? 6.488 32.188 -17.969 1 91.81 593 ILE A CA 1
ATOM 4866 C C . ILE A 1 593 ? 7.078 32.562 -19.328 1 91.81 593 ILE A C 1
ATOM 4868 O O . ILE A 1 593 ? 6.348 32.688 -20.312 1 91.81 593 ILE A O 1
ATOM 4872 N N . PRO A 1 594 ? 8.32 32.688 -19.344 1 88.44 594 PRO A N 1
ATOM 4873 C CA . PRO A 1 594 ? 8.945 33 -20.625 1 88.44 594 PRO A CA 1
ATOM 4874 C C . PRO A 1 594 ? 8.773 31.875 -21.656 1 88.44 594 PRO A C 1
ATOM 4876 O O . PRO A 1 594 ? 8.703 30.688 -21.281 1 88.44 594 PRO A O 1
ATOM 4879 N N . LYS A 1 595 ? 8.852 32.188 -22.859 1 88.25 595 LYS A N 1
ATOM 4880 C CA . LYS A 1 595 ? 8.648 31.25 -23.953 1 88.25 595 LYS A CA 1
ATOM 4881 C C . LYS A 1 595 ? 9.742 30.188 -23.969 1 88.25 595 LYS A C 1
ATOM 4883 O O . LYS A 1 595 ? 9.5 29.047 -24.344 1 88.25 595 LYS A O 1
ATOM 4888 N N . ASP A 1 596 ? 10.844 30.578 -23.531 1 87.88 596 ASP A N 1
ATOM 4889 C CA . ASP A 1 596 ? 11.984 29.672 -23.625 1 87.88 596 ASP A CA 1
ATOM 4890 C C . ASP A 1 596 ? 12.188 28.922 -22.312 1 87.88 596 ASP A C 1
ATOM 4892 O O . ASP A 1 596 ? 13.156 28.156 -22.172 1 87.88 596 ASP A O 1
ATOM 4896 N N . PHE A 1 597 ? 11.281 29.094 -21.469 1 88.44 597 PHE A N 1
ATOM 4897 C CA . PHE A 1 597 ? 11.438 28.406 -20.188 1 88.44 597 PHE A CA 1
ATOM 4898 C C . PHE A 1 597 ? 11.172 26.922 -20.328 1 88.44 597 PHE A C 1
ATOM 4900 O O . PHE A 1 597 ? 10.188 26.516 -20.953 1 88.44 597 PHE A O 1
ATOM 4907 N N . ASN A 1 598 ? 12.023 26.156 -19.734 1 88.12 598 ASN A N 1
ATOM 4908 C CA . ASN A 1 598 ? 11.984 24.703 -19.859 1 88.12 598 ASN A CA 1
ATOM 4909 C C . ASN A 1 598 ? 10.844 24.094 -19.031 1 88.12 598 ASN A C 1
ATOM 4911 O O . ASN A 1 598 ? 10.688 24.406 -17.859 1 88.12 598 ASN A O 1
ATOM 4915 N N . LYS A 1 599 ? 10.086 23.25 -19.719 1 88.88 599 LYS A N 1
ATOM 4916 C CA . LYS A 1 599 ? 8.961 22.594 -19.078 1 88.88 599 LYS A CA 1
ATOM 4917 C C . LYS A 1 599 ? 9.414 21.797 -17.859 1 88.88 599 LYS A C 1
ATOM 4919 O O . LYS A 1 599 ? 8.766 21.828 -16.812 1 88.88 599 LYS A O 1
ATOM 4924 N N . LYS A 1 600 ? 10.469 21.031 -17.969 1 86.88 600 LYS A N 1
ATOM 4925 C CA . LYS A 1 600 ? 10.984 20.219 -16.875 1 86.88 600 LYS A CA 1
ATOM 4926 C C . LYS A 1 600 ? 11.344 21.078 -15.664 1 86.88 600 LYS A C 1
ATOM 4928 O O . LYS A 1 600 ? 11.102 20.672 -14.523 1 86.88 600 LYS A O 1
ATOM 4933 N N . GLU A 1 601 ? 11.891 22.156 -15.977 1 89.75 601 GLU A N 1
ATOM 4934 C CA . GLU A 1 601 ? 12.266 23.062 -14.898 1 89.75 601 GLU A CA 1
ATOM 4935 C C . GLU A 1 601 ? 11.031 23.641 -14.203 1 89.75 601 GLU A C 1
ATOM 4937 O O . GLU A 1 601 ? 11.016 23.766 -12.977 1 89.75 601 GLU A O 1
ATOM 4942 N N . LEU A 1 602 ? 10.094 23.984 -14.984 1 91.56 602 LEU A N 1
ATOM 4943 C CA . LEU A 1 602 ? 8.859 24.5 -14.422 1 91.56 602 LEU A CA 1
ATOM 4944 C C . LEU A 1 602 ? 8.211 23.469 -13.5 1 91.56 602 LEU A C 1
ATOM 4946 O O . LEU A 1 602 ? 7.773 23.812 -12.398 1 91.56 602 LEU A O 1
ATOM 4950 N N . LEU A 1 603 ? 8.203 22.266 -13.969 1 90 603 LEU A N 1
ATOM 4951 C CA . LEU A 1 603 ? 7.594 21.188 -13.18 1 90 603 LEU A CA 1
ATOM 4952 C C . LEU A 1 603 ? 8.391 20.922 -11.906 1 90 603 LEU A C 1
ATOM 4954 O O . LEU A 1 603 ? 7.82 20.625 -10.859 1 90 603 LEU A O 1
ATOM 4958 N N . LYS A 1 604 ? 9.633 21.016 -11.992 1 89.69 604 LYS A N 1
ATOM 4959 C CA . LYS A 1 604 ? 10.5 20.844 -10.828 1 89.69 604 LYS A CA 1
ATOM 4960 C C . LYS A 1 604 ? 10.203 21.906 -9.766 1 89.69 604 LYS A C 1
ATOM 4962 O O . LYS A 1 604 ? 10.164 21.609 -8.578 1 89.69 604 LYS A O 1
ATOM 4967 N N . ILE A 1 605 ? 9.992 23.062 -10.242 1 91.31 605 ILE A N 1
ATOM 4968 C CA . ILE A 1 605 ? 9.703 24.172 -9.336 1 91.31 605 ILE A CA 1
ATOM 4969 C C . ILE A 1 605 ? 8.359 23.938 -8.656 1 91.31 605 ILE A C 1
ATOM 4971 O O . ILE A 1 605 ? 8.227 24.125 -7.441 1 91.31 605 ILE A O 1
ATOM 4975 N N . ILE A 1 606 ? 7.418 23.516 -9.375 1 91.5 606 ILE A N 1
ATOM 4976 C CA . ILE A 1 606 ? 6.09 23.25 -8.836 1 91.5 606 ILE A CA 1
ATOM 4977 C C . ILE A 1 606 ? 6.16 22.156 -7.785 1 91.5 606 ILE A C 1
ATOM 4979 O O . ILE A 1 606 ? 5.539 22.25 -6.727 1 91.5 606 ILE A O 1
ATOM 4983 N N . ASN A 1 607 ? 6.945 21.172 -8.07 1 89.81 607 ASN A N 1
ATOM 4984 C CA . ASN A 1 607 ? 7.094 20.062 -7.137 1 89.81 607 ASN A CA 1
ATOM 4985 C C . ASN A 1 607 ? 7.848 20.484 -5.875 1 89.81 607 ASN A C 1
ATOM 4987 O O . ASN A 1 607 ? 7.551 20 -4.781 1 89.81 607 ASN A O 1
ATOM 4991 N N . LEU A 1 608 ? 8.742 21.312 -6.051 1 90.81 608 LEU A N 1
ATOM 4992 C CA . LEU A 1 608 ? 9.555 21.781 -4.934 1 90.81 608 LEU A CA 1
ATOM 4993 C C . LEU A 1 608 ? 8.688 22.469 -3.889 1 90.81 608 LEU A C 1
ATOM 4995 O O . LEU A 1 608 ? 8.922 22.328 -2.688 1 90.81 608 LEU A O 1
ATOM 4999 N N . PHE A 1 609 ? 7.648 23.141 -4.297 1 94.12 609 PHE A N 1
ATOM 5000 C CA . PHE A 1 609 ? 6.902 24 -3.385 1 94.12 609 PHE A CA 1
ATOM 5001 C C . PHE A 1 609 ? 5.695 23.266 -2.818 1 94.12 609 PHE A C 1
ATOM 5003 O O . PHE A 1 609 ? 4.918 23.844 -2.053 1 94.12 609 PHE A O 1
ATOM 5010 N N . GLU A 1 610 ? 5.633 22.031 -3.232 1 93.31 610 GLU A N 1
ATOM 5011 C CA . GLU A 1 610 ? 4.68 21.219 -2.494 1 93.31 610 GLU A CA 1
ATOM 5012 C C . GLU A 1 610 ? 5.059 21.125 -1.02 1 93.31 610 GLU A C 1
ATOM 5014 O O . GLU A 1 610 ? 6.238 21.125 -0.674 1 93.31 610 GLU A O 1
ATOM 5019 N N . PRO A 1 611 ? 4.02 21.109 -0.131 1 96.62 611 PRO A N 1
ATOM 5020 C CA . PRO A 1 611 ? 2.574 20.969 -0.325 1 96.62 611 PRO A CA 1
ATOM 5021 C C . PRO A 1 611 ? 1.862 22.297 -0.515 1 96.62 611 PRO A C 1
ATOM 5023 O O . PRO A 1 611 ? 2.26 23.312 0.081 1 96.62 611 PRO A O 1
ATOM 5026 N N . TYR A 1 612 ? 0.782 22.297 -1.249 1 95.44 612 TYR A N 1
ATOM 5027 C CA . TYR A 1 612 ? -0.105 23.438 -1.438 1 95.44 612 TYR A CA 1
ATOM 5028 C C . TYR A 1 612 ? -1.367 23.297 -0.597 1 95.44 612 TYR A C 1
ATOM 5030 O O . TYR A 1 612 ? -1.735 22.188 -0.203 1 95.44 612 TYR A O 1
ATOM 5038 N N . GLY A 1 613 ? -1.966 24.406 -0.284 1 93.5 613 GLY A N 1
ATOM 5039 C CA . GLY A 1 613 ? -3.184 24.422 0.511 1 93.5 613 GLY A CA 1
ATOM 5040 C C . GLY A 1 613 ? -3.523 25.781 1.073 1 93.5 613 GLY A C 1
ATOM 5041 O O . GLY A 1 613 ? -3.152 26.812 0.496 1 93.5 613 GLY A O 1
ATOM 5042 N N . HIS A 1 614 ? -4.246 25.75 2.172 1 89.75 614 HIS A N 1
ATOM 5043 C CA . HIS A 1 614 ? -4.641 27 2.816 1 89.75 614 HIS A CA 1
ATOM 5044 C C . HIS A 1 614 ? -3.422 27.828 3.197 1 89.75 614 HIS A C 1
ATOM 5046 O O . HIS A 1 614 ? -2.465 27.312 3.775 1 89.75 614 HIS A O 1
ATOM 5052 N N . GLY A 1 615 ? -3.434 29.047 2.824 1 90.25 615 GLY A N 1
ATOM 5053 C CA . GLY A 1 615 ? -2.338 29.953 3.145 1 90.25 615 GLY A CA 1
ATOM 5054 C C . GLY A 1 615 ? -1.213 29.906 2.127 1 90.25 615 GLY A C 1
ATOM 5055 O O . GLY A 1 615 ? -0.362 30.797 2.098 1 90.25 615 GLY A O 1
ATOM 5056 N N . PHE A 1 616 ? -1.195 28.859 1.332 1 94.19 616 PHE A N 1
ATOM 5057 C CA . PHE A 1 616 ? -0.207 28.719 0.271 1 94.19 616 PHE A CA 1
ATOM 5058 C C . PHE A 1 616 ? -0.79 27.953 -0.914 1 94.19 616 PHE A C 1
ATOM 5060 O O . PHE A 1 616 ? -0.467 26.781 -1.126 1 94.19 616 PHE A O 1
ATOM 5067 N N . ARG A 1 617 ? -1.462 28.641 -1.743 1 91.06 617 ARG A N 1
ATOM 5068 C CA . ARG A 1 617 ? -2.188 28.047 -2.865 1 91.06 617 ARG A CA 1
ATOM 5069 C C . ARG A 1 617 ? -1.251 27.766 -4.035 1 91.06 617 ARG A C 1
ATOM 5071 O O . ARG A 1 617 ? -0.098 28.203 -4.031 1 91.06 617 ARG A O 1
ATOM 5078 N N . GLU A 1 618 ? -1.698 27.047 -5.008 1 92.81 618 GLU A N 1
ATOM 5079 C CA . GLU A 1 618 ? -0.933 26.75 -6.215 1 92.81 618 GLU A CA 1
ATOM 5080 C C . GLU A 1 618 ? -0.571 28.031 -6.965 1 92.81 618 GLU A C 1
ATOM 5082 O O . GLU A 1 618 ? -1.297 29.031 -6.895 1 92.81 618 GLU A O 1
ATOM 5087 N N . PHE A 1 619 ? 0.481 27.984 -7.707 1 92.88 619 PHE A N 1
ATOM 5088 C CA . PHE A 1 619 ? 0.92 29.156 -8.461 1 92.88 619 PHE A CA 1
ATOM 5089 C C . PHE A 1 619 ? 0.052 29.359 -9.695 1 92.88 619 PHE A C 1
ATOM 5091 O O . PHE A 1 619 ? -0.362 28.391 -10.336 1 92.88 619 PHE A O 1
ATOM 5098 N N . VAL A 1 620 ? -0.231 30.562 -9.914 1 93.31 620 VAL A N 1
ATOM 5099 C CA . VAL A 1 620 ? -0.965 30.969 -11.102 1 93.31 620 VAL A CA 1
ATOM 5100 C C . VAL A 1 620 ? -0.013 31.641 -12.094 1 93.31 620 VAL A C 1
ATOM 5102 O O . VAL A 1 620 ? 0.611 32.656 -11.773 1 93.31 620 VAL A O 1
ATOM 5105 N N . PHE A 1 621 ? 0.049 31.078 -13.281 1 93.56 621 PHE A N 1
ATOM 5106 C CA . PHE A 1 621 ? 0.998 31.547 -14.281 1 93.56 621 PHE A CA 1
ATOM 5107 C C . PHE A 1 621 ? 0.267 32.125 -15.492 1 93.56 621 PHE A C 1
ATOM 5109 O O . PHE A 1 621 ? -0.857 31.719 -15.789 1 93.56 621 PHE A O 1
ATOM 5116 N N . MET A 1 622 ? 0.948 33.031 -16.062 1 94.19 622 MET A N 1
ATOM 5117 C CA . MET A 1 622 ? 0.52 33.531 -17.375 1 94.19 622 MET A CA 1
ATOM 5118 C C . MET A 1 622 ? 1.47 33.062 -18.469 1 94.19 622 MET A C 1
ATOM 5120 O O . MET A 1 622 ? 2.689 33.094 -18.297 1 94.19 622 MET A O 1
ATOM 5124 N N . MET A 1 623 ? 0.985 32.5 -19.484 1 94.06 623 MET A N 1
ATOM 5125 C CA . MET A 1 623 ? 1.727 32.188 -20.703 1 94.06 623 MET A CA 1
ATOM 5126 C C . MET A 1 623 ? 1.187 32.969 -21.891 1 94.06 623 MET A C 1
ATOM 5128 O O . MET A 1 623 ? 0.002 32.875 -22.219 1 94.06 623 MET A O 1
ATOM 5132 N N . GLU A 1 624 ? 2.088 33.625 -22.5 1 94.06 624 GLU A N 1
ATOM 5133 C CA . GLU A 1 624 ? 1.684 34.5 -23.594 1 94.06 624 GLU A CA 1
ATOM 5134 C C . GLU A 1 624 ? 1.979 33.875 -24.953 1 94.06 624 GLU A C 1
ATOM 5136 O O . GLU A 1 624 ? 2.998 33.219 -25.125 1 94.06 624 GLU A O 1
ATOM 5141 N N . ASN A 1 625 ? 1.083 34.125 -25.859 1 94.19 625 ASN A N 1
ATOM 5142 C CA . ASN A 1 625 ? 1.262 33.781 -27.266 1 94.19 625 ASN A CA 1
ATOM 5143 C C . ASN A 1 625 ? 1.553 32.281 -27.438 1 94.19 625 ASN A C 1
ATOM 5145 O O . ASN A 1 625 ? 2.494 31.906 -28.141 1 94.19 625 ASN A O 1
ATOM 5149 N N . VAL A 1 626 ? 0.807 31.5 -26.766 1 94.94 626 VAL A N 1
ATOM 5150 C CA . VAL A 1 626 ? 0.985 30.062 -26.875 1 94.94 626 VAL A CA 1
ATOM 5151 C C . VAL A 1 626 ? 0.131 29.516 -28.016 1 94.94 626 VAL A C 1
ATOM 5153 O O . VAL A 1 626 ? -0.951 30.031 -28.297 1 94.94 626 VAL A O 1
ATOM 5156 N N . TYR A 1 627 ? 0.621 28.5 -28.609 1 93.75 627 TYR A N 1
ATOM 5157 C CA . TYR A 1 627 ? -0.052 27.875 -29.75 1 93.75 627 TYR A CA 1
ATOM 5158 C C . TYR A 1 627 ? -0.963 26.75 -29.297 1 93.75 627 TYR A C 1
ATOM 5160 O O . TYR A 1 627 ? -0.532 25.844 -28.562 1 93.75 627 TYR A O 1
ATOM 5168 N N . ILE A 1 628 ? -2.27 26.75 -29.766 1 93.88 628 ILE A N 1
ATOM 5169 C CA . ILE A 1 628 ? -3.234 25.734 -29.328 1 93.88 628 ILE A CA 1
ATOM 5170 C C . ILE A 1 628 ? -3.387 24.672 -30.391 1 93.88 628 ILE A C 1
ATOM 5172 O O . ILE A 1 628 ? -3.473 24.984 -31.594 1 93.88 628 ILE A O 1
ATOM 5176 N N . GLN A 1 629 ? -3.338 23.484 -29.906 1 91.62 629 GLN A N 1
ATOM 5177 C CA . GLN A 1 629 ? -3.555 22.328 -30.781 1 91.62 629 GLN A CA 1
ATOM 5178 C C . GLN A 1 629 ? -4.559 21.359 -30.172 1 91.62 629 GLN A C 1
ATOM 5180 O O . GLN A 1 629 ? -4.684 21.266 -28.953 1 91.62 629 GLN A O 1
ATOM 5185 N N . ASP A 1 630 ? -5.297 20.656 -31.047 1 88.94 630 ASP A N 1
ATOM 5186 C CA . ASP A 1 630 ? -6.18 19.562 -30.656 1 88.94 630 ASP A CA 1
ATOM 5187 C C . ASP A 1 630 ? -7.258 20.031 -29.688 1 88.94 630 ASP A C 1
ATOM 5189 O O . ASP A 1 630 ? -7.492 19.406 -28.656 1 88.94 630 ASP A O 1
ATOM 5193 N N . LEU A 1 631 ? -7.828 21.156 -30.078 1 89.44 631 LEU A N 1
ATOM 5194 C CA . LEU A 1 631 ? -8.922 21.703 -29.297 1 89.44 631 LEU A CA 1
ATOM 5195 C C . LEU A 1 631 ? -10.164 20.828 -29.406 1 89.44 631 LEU A C 1
ATOM 5197 O O . LEU A 1 631 ? -10.727 20.688 -30.484 1 89.44 631 LEU A O 1
ATOM 5201 N N . ARG A 1 632 ? -10.539 20.156 -28.203 1 84.88 632 ARG A N 1
ATOM 5202 C CA . ARG A 1 632 ? -11.711 19.281 -28.234 1 84.88 632 ARG A CA 1
ATOM 5203 C C . ARG A 1 632 ? -12.383 19.219 -26.875 1 84.88 632 ARG A C 1
ATOM 5205 O O . ARG A 1 632 ? -11.734 19.391 -25.844 1 84.88 632 ARG A O 1
ATOM 5212 N N . THR A 1 633 ? -13.703 19.016 -26.922 1 81.5 633 THR A N 1
ATOM 5213 C CA . THR A 1 633 ? -14.406 18.781 -25.672 1 81.5 633 THR A CA 1
ATOM 5214 C C . THR A 1 633 ? -13.992 17.438 -25.062 1 81.5 633 THR A C 1
ATOM 5216 O O . THR A 1 633 ? -13.602 16.516 -25.781 1 81.5 633 THR A O 1
ATOM 5219 N N . ILE A 1 634 ? -13.945 17.297 -23.75 1 77.88 634 ILE A N 1
ATOM 5220 C CA . ILE A 1 634 ? -13.445 16.109 -23.062 1 77.88 634 ILE A CA 1
ATOM 5221 C C . ILE A 1 634 ? -14.383 14.938 -23.297 1 77.88 634 ILE A C 1
ATOM 5223 O O . ILE A 1 634 ? -13.945 13.781 -23.375 1 77.88 634 ILE A O 1
ATOM 5227 N N . ASP A 1 635 ? -15.75 15.219 -23.438 1 68.31 635 ASP A N 1
ATOM 5228 C CA . ASP A 1 635 ? -16.672 14.109 -23.672 1 68.31 635 ASP A CA 1
ATOM 5229 C C . ASP A 1 635 ? -16.703 13.742 -25.156 1 68.31 635 ASP A C 1
ATOM 5231 O O . ASP A 1 635 ? -16.359 14.555 -26.016 1 68.31 635 ASP A O 1
ATOM 5235 N N . LYS A 1 636 ? -17.094 12.602 -25.391 1 59.66 636 LYS A N 1
ATOM 5236 C CA . LYS A 1 636 ? -17.109 12.047 -26.734 1 59.66 636 LYS A CA 1
ATOM 5237 C C . LYS A 1 636 ? -18.203 12.688 -27.578 1 59.66 636 LYS A C 1
ATOM 5239 O O . LYS A 1 636 ? -18.062 12.805 -28.812 1 59.66 636 LYS A O 1
ATOM 5244 N N . ASN A 1 637 ? -19.094 13.148 -26.859 1 67 637 ASN A N 1
ATOM 5245 C CA . ASN A 1 637 ? -20.281 13.609 -27.594 1 67 637 ASN A CA 1
ATOM 5246 C C . ASN A 1 637 ? -20.234 15.117 -27.812 1 67 637 ASN A C 1
ATOM 5248 O O . ASN A 1 637 ? -21.172 15.68 -28.406 1 67 637 ASN A O 1
ATOM 5252 N N . GLY A 1 638 ? -19.219 15.781 -27.453 1 69 638 GLY A N 1
ATOM 5253 C CA . GLY A 1 638 ? -19.047 17.203 -27.703 1 69 638 GLY A CA 1
ATOM 5254 C C . GLY A 1 638 ? -19.906 18.078 -26.812 1 69 638 GLY A C 1
ATOM 5255 O O . GLY A 1 638 ? -20.031 19.281 -27.047 1 69 638 GLY A O 1
ATOM 5256 N N . ASN A 1 639 ? -20.516 17.578 -25.844 1 71.12 639 ASN A N 1
ATOM 5257 C CA . ASN A 1 639 ? -21.453 18.328 -25.016 1 71.12 639 ASN A CA 1
ATOM 5258 C C . ASN A 1 639 ? -20.844 18.656 -23.656 1 71.12 639 ASN A C 1
ATOM 5260 O O . ASN A 1 639 ? -21.484 19.312 -22.844 1 71.12 639 ASN A O 1
ATOM 5264 N N . SER A 1 640 ? -19.641 18.391 -23.578 1 79 640 SER A N 1
ATOM 5265 C CA . SER A 1 640 ? -19.031 18.609 -22.281 1 79 640 SER A CA 1
ATOM 5266 C C . SER A 1 640 ? -18.812 20.109 -22.016 1 79 640 SER A C 1
ATOM 5268 O O . SER A 1 640 ? -18.547 20.859 -22.953 1 79 640 SER A O 1
ATOM 5270 N N . LYS A 1 641 ? -18.969 20.516 -20.797 1 87.06 641 LYS A N 1
ATOM 5271 C CA . LYS A 1 641 ? -18.672 21.891 -20.391 1 87.06 641 LYS A CA 1
ATOM 5272 C C . LYS A 1 641 ? -17.172 22.109 -20.266 1 87.06 641 LYS A C 1
ATOM 5274 O O . LYS A 1 641 ? -16.719 23.25 -20.156 1 87.06 641 LYS A O 1
ATOM 5279 N N . HIS A 1 642 ? -16.406 21.062 -20.344 1 88.12 642 HIS A N 1
ATOM 5280 C CA . HIS A 1 642 ? -14.945 21.156 -20.219 1 88.12 642 HIS A CA 1
ATOM 5281 C C . HIS A 1 642 ? -14.273 20.922 -21.578 1 88.12 642 HIS A C 1
ATOM 5283 O O . HIS A 1 642 ? -14.789 20.172 -22.406 1 88.12 642 HIS A O 1
ATOM 5289 N N . ILE A 1 643 ? -13.172 21.594 -21.812 1 89.31 643 ILE A N 1
ATOM 5290 C CA . ILE A 1 643 ? -12.461 21.5 -23.078 1 89.31 643 ILE A CA 1
ATOM 5291 C C . ILE A 1 643 ? -11.008 21.109 -22.828 1 89.31 643 ILE A C 1
ATOM 5293 O O . ILE A 1 643 ? -10.383 21.609 -21.891 1 89.31 643 ILE A O 1
ATOM 5297 N N . SER A 1 644 ? -10.484 20.172 -23.562 1 90.75 644 SER A N 1
ATOM 5298 C CA . SER A 1 644 ? -9.086 19.766 -23.531 1 90.75 644 SER A CA 1
ATOM 5299 C C . SER A 1 644 ? -8.328 20.312 -24.75 1 90.75 644 SER A C 1
ATOM 5301 O O . SER A 1 644 ? -8.906 20.453 -25.828 1 90.75 644 SER A O 1
ATOM 5303 N N . MET A 1 645 ? -7.07 20.688 -24.594 1 91.19 645 MET A N 1
ATOM 5304 C CA . MET A 1 645 ? -6.223 21.172 -25.688 1 91.19 645 MET A CA 1
ATOM 5305 C C . MET A 1 645 ? -4.754 20.891 -25.391 1 91.19 645 MET A C 1
ATOM 5307 O O . MET A 1 645 ? -4.398 20.5 -24.281 1 91.19 645 MET A O 1
ATOM 5311 N N . LYS A 1 646 ? -3.977 20.953 -26.375 1 91.75 646 LYS A N 1
ATOM 5312 C CA . LYS A 1 646 ? -2.521 20.906 -26.266 1 91.75 646 LYS A CA 1
ATOM 5313 C C . LYS A 1 646 ? -1.922 22.297 -26.469 1 91.75 646 LYS A C 1
ATOM 5315 O O . LYS A 1 646 ? -2.291 23 -27.406 1 91.75 646 LYS A O 1
ATOM 5320 N N . ILE A 1 647 ? -1.157 22.672 -25.578 1 93.38 647 ILE A N 1
ATOM 5321 C CA . ILE A 1 647 ? -0.528 24 -25.641 1 93.38 647 ILE A CA 1
ATOM 5322 C C . ILE A 1 647 ? 0.945 23.844 -26.016 1 93.38 647 ILE A C 1
ATOM 5324 O O . ILE A 1 647 ? 1.679 23.094 -25.375 1 93.38 647 ILE A O 1
ATOM 5328 N N . LYS A 1 648 ? 1.266 24.469 -27 1 91.62 648 LYS A N 1
ATOM 5329 C CA . LYS A 1 648 ? 2.674 24.516 -27.375 1 91.62 648 LYS A CA 1
ATOM 5330 C C . LYS A 1 648 ? 3.305 25.859 -27 1 91.62 648 LYS A C 1
ATOM 5332 O O . LYS A 1 648 ? 2.861 26.906 -27.453 1 91.62 648 LYS A O 1
ATOM 5337 N N . ASN A 1 649 ? 4.211 25.75 -26.172 1 90 649 ASN A N 1
ATOM 5338 C CA . ASN A 1 649 ? 5.031 26.906 -25.812 1 90 649 ASN A CA 1
ATOM 5339 C C . ASN A 1 649 ? 6.469 26.75 -26.312 1 90 649 ASN A C 1
ATOM 5341 O O . ASN A 1 649 ? 7.309 26.188 -25.609 1 90 649 ASN A O 1
ATOM 5345 N N . ASN A 1 650 ? 6.738 27.234 -27.406 1 83.56 650 ASN A N 1
ATOM 5346 C CA . ASN A 1 650 ? 8.008 27.062 -28.109 1 83.56 650 ASN A CA 1
ATOM 5347 C C . ASN A 1 650 ? 8.289 25.594 -28.406 1 83.56 650 ASN A C 1
ATOM 5349 O O . ASN A 1 650 ? 7.652 25.016 -29.281 1 83.56 650 ASN A O 1
ATOM 5353 N N . LYS A 1 651 ? 9.164 24.953 -27.484 1 80.69 651 LYS A N 1
ATOM 5354 C CA . LYS A 1 651 ? 9.539 23.578 -27.828 1 80.69 651 LYS A CA 1
ATOM 5355 C C . LYS A 1 651 ? 8.781 22.578 -26.984 1 80.69 651 LYS A C 1
ATOM 5357 O O . LYS A 1 651 ? 8.742 21.391 -27.297 1 80.69 651 LYS A O 1
ATOM 5362 N N . ASP A 1 652 ? 8.117 23.125 -26.031 1 87.06 652 ASP A N 1
ATOM 5363 C CA . ASP A 1 652 ? 7.496 22.203 -25.078 1 87.06 652 ASP A CA 1
ATOM 5364 C C . ASP A 1 652 ? 5.992 22.109 -25.328 1 87.06 652 ASP A C 1
ATOM 5366 O O . ASP A 1 652 ? 5.355 23.078 -25.734 1 87.06 652 ASP A O 1
ATOM 5370 N N . TYR A 1 653 ? 5.465 20.953 -25.156 1 86.56 653 TYR A N 1
ATOM 5371 C CA . TYR A 1 653 ? 4.031 20.703 -25.25 1 86.56 653 TYR A CA 1
ATOM 5372 C C . TYR A 1 653 ? 3.441 20.391 -23.875 1 86.56 653 TYR A C 1
ATOM 5374 O O . TYR A 1 653 ? 4.055 19.688 -23.078 1 86.56 653 TYR A O 1
ATOM 5382 N N . TYR A 1 654 ? 2.271 21 -23.656 1 90.31 654 TYR A N 1
ATOM 5383 C CA . TYR A 1 654 ? 1.525 20.75 -22.422 1 90.31 654 TYR A CA 1
ATOM 5384 C C . TYR A 1 654 ? 0.11 20.281 -22.734 1 90.31 654 TYR A C 1
ATOM 5386 O O . TYR A 1 654 ? -0.575 20.859 -23.578 1 90.31 654 TYR A O 1
ATOM 5394 N N . LYS A 1 655 ? -0.274 19.188 -22.109 1 89.06 655 LYS A N 1
ATOM 5395 C CA . LYS A 1 655 ? -1.708 18.922 -22.062 1 89.06 655 LYS A CA 1
ATOM 5396 C C . LYS A 1 655 ? -2.432 19.938 -21.188 1 89.06 655 LYS A C 1
ATOM 5398 O O . LYS A 1 655 ? -1.936 20.297 -20.109 1 89.06 655 LYS A O 1
ATOM 5403 N N . ALA A 1 656 ? -3.59 20.453 -21.641 1 92.88 656 ALA A N 1
ATOM 5404 C CA . ALA A 1 656 ? -4.297 21.484 -20.875 1 92.88 656 ALA A CA 1
ATOM 5405 C C . ALA A 1 656 ? -5.797 21.219 -20.859 1 92.88 656 ALA A C 1
ATOM 5407 O O . ALA A 1 656 ? -6.355 20.688 -21.828 1 92.88 656 ALA A O 1
ATOM 5408 N N . ILE A 1 657 ? -6.371 21.562 -19.766 1 91.56 657 ILE A N 1
ATOM 5409 C CA . ILE A 1 657 ? -7.816 21.438 -19.609 1 91.56 657 ILE A CA 1
ATOM 5410 C C . ILE A 1 657 ? -8.398 22.766 -19.125 1 91.56 657 ILE A C 1
ATOM 5412 O O . ILE A 1 657 ? -7.832 23.391 -18.219 1 91.56 657 ILE A O 1
ATOM 5416 N N . TYR A 1 658 ? -9.398 23.25 -19.75 1 91.94 658 TYR A N 1
ATOM 5417 C CA . TYR A 1 658 ? -10.172 24.406 -19.328 1 91.94 658 TYR A CA 1
ATOM 5418 C C . TYR A 1 658 ? -11.539 24 -18.797 1 91.94 658 TYR A C 1
ATOM 5420 O O . TYR A 1 658 ? -12.492 23.828 -19.578 1 91.94 658 TYR A O 1
ATOM 5428 N N . PHE A 1 659 ? -11.594 23.844 -17.5 1 85.31 659 PHE A N 1
ATOM 5429 C CA . PHE A 1 659 ? -12.836 23.422 -16.875 1 85.31 659 PHE A CA 1
ATOM 5430 C C . PHE A 1 659 ? -13.914 24.484 -17.016 1 85.31 659 PHE A C 1
ATOM 5432 O O . PHE A 1 659 ? -13.68 25.656 -16.719 1 85.31 659 PHE A O 1
ATOM 5439 N N . ASN A 1 660 ? -15.055 24.172 -17.531 1 82.44 660 ASN A N 1
ATOM 5440 C CA . ASN A 1 660 ? -16.172 25.062 -17.797 1 82.44 660 ASN A CA 1
ATOM 5441 C C . ASN A 1 660 ? -15.805 26.156 -18.797 1 82.44 660 ASN A C 1
ATOM 5443 O O . ASN A 1 660 ? -16.219 27.297 -18.641 1 82.44 660 ASN A O 1
ATOM 5447 N N . GLY A 1 661 ? -14.93 25.797 -19.656 1 87.12 661 GLY A N 1
ATOM 5448 C CA . GLY A 1 661 ? -14.383 26.781 -20.562 1 87.12 661 GLY A CA 1
ATOM 5449 C C . GLY A 1 661 ? -14.992 26.719 -21.953 1 87.12 661 GLY A C 1
ATOM 5450 O O . GLY A 1 661 ? -14.727 27.594 -22.781 1 87.12 661 GLY A O 1
ATOM 5451 N N . THR A 1 662 ? -15.867 25.766 -22.219 1 87.38 662 THR A N 1
ATOM 5452 C CA . THR A 1 662 ? -16.406 25.562 -23.547 1 87.38 662 THR A CA 1
ATOM 5453 C C . THR A 1 662 ? -17.141 26.812 -24.031 1 87.38 662 THR A C 1
ATOM 5455 O O . THR A 1 662 ? -16.938 27.281 -25.156 1 87.38 662 THR A O 1
ATOM 5458 N N . GLN A 1 663 ? -18 27.359 -23.188 1 85.25 663 GLN A N 1
ATOM 5459 C CA . GLN A 1 663 ? -18.766 28.547 -23.547 1 85.25 663 GLN A CA 1
ATOM 5460 C C . GLN A 1 663 ? -17.859 29.734 -23.812 1 85.25 663 GLN A C 1
ATOM 5462 O O . GLN A 1 663 ? -18.078 30.516 -24.75 1 85.25 663 GLN A O 1
ATOM 5467 N N . ASN A 1 664 ? -16.891 29.891 -23.016 1 88.62 664 ASN A N 1
ATOM 5468 C CA . ASN A 1 664 ? -15.945 31 -23.172 1 88.62 664 ASN A CA 1
ATOM 5469 C C . ASN A 1 664 ? -15.172 30.906 -24.484 1 88.62 664 ASN A C 1
ATOM 5471 O O . ASN A 1 664 ? -14.93 31.906 -25.141 1 88.62 664 ASN A O 1
ATOM 5475 N N . ILE A 1 665 ? -14.758 29.781 -24.844 1 90.06 665 ILE A N 1
ATOM 5476 C CA . ILE A 1 665 ? -14.016 29.531 -26.078 1 90.06 665 ILE A CA 1
ATOM 5477 C C . ILE A 1 665 ? -14.891 29.859 -27.281 1 90.06 665 ILE A C 1
ATOM 5479 O O . ILE A 1 665 ? -14.422 30.484 -28.25 1 90.06 665 ILE A O 1
ATOM 5483 N N . GLN A 1 666 ? -16.109 29.438 -27.203 1 88.31 666 GLN A N 1
ATOM 5484 C CA . GLN A 1 666 ? -17.047 29.719 -28.281 1 88.31 666 GLN A CA 1
ATOM 5485 C C . GLN A 1 666 ? -17.344 31.203 -28.406 1 88.31 666 GLN A C 1
ATOM 5487 O O . GLN A 1 666 ? -17.359 31.75 -29.5 1 88.31 666 GLN A O 1
ATOM 5492 N N . LYS A 1 667 ? -17.562 31.781 -27.328 1 90.25 667 LYS A N 1
ATOM 5493 C CA . LYS A 1 667 ? -17.859 33.219 -27.297 1 90.25 667 LYS A CA 1
ATOM 5494 C C . LYS A 1 667 ? -16.703 34.031 -27.875 1 90.25 667 LYS A C 1
ATOM 5496 O O . LYS A 1 667 ? -16.922 35.062 -28.531 1 90.25 667 LYS A O 1
ATOM 5501 N N . LEU A 1 668 ? -15.508 33.625 -27.609 1 91.44 668 LEU A N 1
ATOM 5502 C CA . LEU A 1 668 ? -14.32 34.344 -28.047 1 91.44 668 LEU A CA 1
ATOM 5503 C C . LEU A 1 668 ? -13.922 33.938 -29.469 1 91.44 668 LEU A C 1
ATOM 5505 O O . LEU A 1 668 ? -13.078 34.594 -30.094 1 91.44 668 LEU A O 1
ATOM 5509 N N . GLY A 1 669 ? -14.516 32.875 -29.969 1 90.75 669 GLY A N 1
ATOM 5510 C CA . GLY A 1 669 ? -14.227 32.406 -31.312 1 90.75 669 GLY A CA 1
ATOM 5511 C C . GLY A 1 669 ? -12.836 31.828 -31.453 1 90.75 669 GLY A C 1
ATOM 5512 O O . GLY A 1 669 ? -12.172 32.031 -32.469 1 90.75 669 GLY A O 1
ATOM 5513 N N . ILE A 1 670 ? -12.391 31.156 -30.469 1 92.25 670 ILE A N 1
ATOM 5514 C CA . ILE A 1 670 ? -11.062 30.562 -30.5 1 92.25 670 ILE A CA 1
ATOM 5515 C C . ILE A 1 670 ? -11.102 29.25 -31.281 1 92.25 670 ILE A C 1
ATOM 5517 O O . ILE A 1 670 ? -11.977 28.406 -31.078 1 92.25 670 ILE A O 1
ATOM 5521 N N . LYS A 1 671 ? -10.078 29.078 -32.156 1 90.56 671 LYS A N 1
ATOM 5522 C CA . LYS A 1 671 ? -10 27.891 -33 1 90.56 671 LYS A CA 1
ATOM 5523 C C . LYS A 1 671 ? -8.648 27.203 -32.844 1 90.56 671 LYS A C 1
ATOM 5525 O O . LYS A 1 671 ? -7.691 27.812 -32.344 1 90.56 671 LYS A O 1
ATOM 5530 N N . ASP A 1 672 ? -8.664 26 -33.25 1 91.38 672 ASP A N 1
ATOM 5531 C CA . ASP A 1 672 ? -7.422 25.219 -33.281 1 91.38 672 ASP A CA 1
ATOM 5532 C C . ASP A 1 672 ? -6.387 25.891 -34.188 1 91.38 672 ASP A C 1
ATOM 5534 O O . ASP A 1 672 ? -6.723 26.375 -35.281 1 91.38 672 ASP A O 1
ATOM 5538 N N . GLY A 1 673 ? -5.184 25.922 -33.75 1 90.81 673 GLY A N 1
ATOM 5539 C CA . GLY A 1 673 ? -4.109 26.484 -34.562 1 90.81 673 GLY A CA 1
ATOM 5540 C C . GLY A 1 673 ? -3.863 27.953 -34.281 1 90.81 673 GLY A C 1
ATOM 5541 O O . GLY A 1 673 ? -2.979 28.578 -34.875 1 90.81 673 GLY A O 1
ATOM 5542 N N . GLN A 1 674 ? -4.582 28.547 -33.469 1 92.5 674 GLN A N 1
ATOM 5543 C CA . GLN A 1 674 ? -4.418 29.969 -33.125 1 92.5 674 GLN A CA 1
ATOM 5544 C C . GLN A 1 674 ? -3.465 30.141 -31.969 1 92.5 674 GLN A C 1
ATOM 5546 O O . GLN A 1 674 ? -3.188 29.203 -31.234 1 92.5 674 GLN A O 1
ATOM 5551 N N . ASN A 1 675 ? -2.945 31.391 -31.859 1 94.5 675 ASN A N 1
ATOM 5552 C CA . ASN A 1 675 ? -2.176 31.781 -30.672 1 94.5 675 ASN A CA 1
ATOM 5553 C C . ASN A 1 675 ? -3.027 32.594 -29.688 1 94.5 675 ASN A C 1
ATOM 5555 O O . ASN A 1 675 ? -3.826 33.438 -30.094 1 94.5 675 ASN A O 1
ATOM 5559 N N . ILE A 1 676 ? -2.887 32.281 -28.453 1 94.81 676 ILE A N 1
ATOM 5560 C CA . ILE A 1 676 ? -3.666 32.969 -27.422 1 94.81 676 ILE A CA 1
ATOM 5561 C C . ILE A 1 676 ? -2.805 33.156 -26.172 1 94.81 676 ILE A C 1
ATOM 5563 O O . ILE A 1 676 ? -1.695 32.625 -26.078 1 94.81 676 ILE A O 1
ATOM 5567 N N . ASP A 1 677 ? -3.289 34.031 -25.297 1 95 677 ASP A N 1
ATOM 5568 C CA . ASP A 1 677 ? -2.74 34.156 -23.938 1 95 677 ASP A CA 1
ATOM 5569 C C . ASP A 1 677 ? -3.58 33.375 -22.938 1 95 677 ASP A C 1
ATOM 5571 O O . ASP A 1 677 ? -4.809 33.344 -23.031 1 95 677 ASP A O 1
ATOM 5575 N N . ILE A 1 678 ? -2.883 32.719 -22.016 1 95.12 678 ILE A N 1
ATOM 5576 C CA . ILE A 1 678 ? -3.641 31.906 -21.047 1 95.12 678 ILE A CA 1
ATOM 5577 C C . ILE A 1 678 ? -3.141 32.188 -19.641 1 95.12 678 ILE A C 1
ATOM 5579 O O . ILE A 1 678 ? -1.984 32.562 -19.438 1 95.12 678 ILE A O 1
ATOM 5583 N N . ILE A 1 679 ? -3.992 32.125 -18.672 1 94.69 679 ILE A N 1
ATOM 5584 C CA . ILE A 1 679 ? -3.697 32 -17.25 1 94.69 679 ILE A CA 1
ATOM 5585 C C . ILE A 1 679 ? -3.971 30.578 -16.781 1 94.69 679 ILE A C 1
ATOM 5587 O O . ILE A 1 679 ? -5.043 30.031 -17.047 1 94.69 679 ILE A O 1
ATOM 5591 N N . CYS A 1 680 ? -2.961 29.984 -16.172 1 94.38 680 CYS A N 1
ATOM 5592 C CA . CYS A 1 680 ? -3.123 28.578 -15.844 1 94.38 680 CYS A CA 1
ATOM 5593 C C . CYS A 1 680 ? -2.395 28.219 -14.547 1 94.38 680 CYS A C 1
ATOM 5595 O O . CYS A 1 680 ? -1.611 29.031 -14.039 1 94.38 680 CYS A O 1
ATOM 5597 N N . THR A 1 681 ? -2.764 27.141 -13.992 1 94 681 THR A N 1
ATOM 5598 C CA . THR A 1 681 ? -2.02 26.453 -12.938 1 94 681 THR A CA 1
ATOM 5599 C C . THR A 1 681 ? -1.635 25.047 -13.383 1 94 681 THR A C 1
ATOM 5601 O O . THR A 1 681 ? -2.113 24.562 -14.406 1 94 681 THR A O 1
ATOM 5604 N N . ILE A 1 682 ? -0.695 24.5 -12.719 1 91 682 ILE A N 1
ATOM 5605 C CA . ILE A 1 682 ? -0.264 23.141 -13.039 1 91 682 ILE A CA 1
ATOM 5606 C C . ILE A 1 682 ? -0.902 22.156 -12.07 1 91 682 ILE A C 1
ATOM 5608 O O . ILE A 1 682 ? -0.827 22.328 -10.852 1 91 682 ILE A O 1
ATOM 5612 N N . SER A 1 683 ? -1.577 21.188 -12.609 1 86.5 683 SER A N 1
ATOM 5613 C CA . SER A 1 683 ? -2.262 20.172 -11.812 1 86.5 683 SER A CA 1
ATOM 5614 C C . SER A 1 683 ? -1.943 18.766 -12.312 1 86.5 683 SER A C 1
ATOM 5616 O O . SER A 1 683 ? -1.329 18.609 -13.367 1 86.5 683 SER A O 1
ATOM 5618 N N . GLU A 1 684 ? -2.307 17.812 -11.516 1 81 684 GLU A N 1
ATOM 5619 C CA . GLU A 1 684 ? -2.113 16.438 -11.922 1 81 684 GLU A CA 1
ATOM 5620 C C . GLU A 1 684 ? -3.166 16 -12.938 1 81 684 GLU A C 1
ATOM 5622 O O . GLU A 1 684 ? -4.293 16.5 -12.93 1 81 684 GLU A O 1
ATOM 5627 N N . ASP A 1 685 ? -2.707 15.039 -13.82 1 75.94 685 ASP A N 1
ATOM 5628 C CA . ASP A 1 685 ? -3.645 14.461 -14.781 1 75.94 685 ASP A CA 1
ATOM 5629 C C . ASP A 1 685 ? -4.551 13.43 -14.109 1 75.94 685 ASP A C 1
ATOM 5631 O O . ASP A 1 685 ? -4.074 12.523 -13.438 1 75.94 685 ASP A O 1
ATOM 5635 N N . LEU A 1 686 ? -5.793 13.609 -14.195 1 64.44 686 LEU A N 1
ATOM 5636 C CA . LEU A 1 686 ? -6.758 12.734 -13.531 1 64.44 686 LEU A CA 1
ATOM 5637 C C . LEU A 1 686 ? -6.68 11.32 -14.086 1 64.44 686 LEU A C 1
ATOM 5639 O O . LEU A 1 686 ? -6.965 10.352 -13.375 1 64.44 686 LEU A O 1
ATOM 5643 N N . TYR A 1 687 ? -6.336 11.188 -15.344 1 60.44 687 TYR A N 1
ATOM 5644 C CA . TYR A 1 687 ? -6.344 9.883 -16 1 60.44 687 TYR A CA 1
ATOM 5645 C C . TYR A 1 687 ? -4.996 9.195 -15.859 1 60.44 687 TYR A C 1
ATOM 5647 O O . TYR A 1 687 ? -4.922 7.965 -15.812 1 60.44 687 TYR A O 1
ATOM 5655 N N . ASN A 1 688 ? -4.016 10.023 -15.93 1 65.62 688 ASN A N 1
ATOM 5656 C CA . ASN A 1 688 ? -2.664 9.523 -15.688 1 65.62 688 ASN A CA 1
ATOM 5657 C C . ASN A 1 688 ? -1.993 10.242 -14.531 1 65.62 688 ASN A C 1
ATOM 5659 O O . ASN A 1 688 ? -1.307 11.25 -14.727 1 65.62 688 ASN A O 1
ATOM 5663 N N . GLN A 1 689 ? -2.057 9.758 -13.445 1 62.75 689 GLN A N 1
ATOM 5664 C CA . GLN A 1 689 ? -1.726 10.445 -12.195 1 62.75 689 GLN A CA 1
ATOM 5665 C C . GLN A 1 689 ? -0.234 10.75 -12.117 1 62.75 689 GLN A C 1
ATOM 5667 O O . GLN A 1 689 ? 0.2 11.523 -11.266 1 62.75 689 GLN A O 1
ATOM 5672 N N . ASN A 1 690 ? 0.486 10.297 -13.062 1 62.75 690 ASN A N 1
ATOM 5673 C CA . ASN A 1 690 ? 1.913 10.602 -13.062 1 62.75 690 ASN A CA 1
ATOM 5674 C C . ASN A 1 690 ? 2.23 11.82 -13.93 1 62.75 690 ASN A C 1
ATOM 5676 O O . ASN A 1 690 ? 3.324 12.375 -13.836 1 62.75 690 ASN A O 1
ATOM 5680 N N . ASP A 1 691 ? 1.203 12.219 -14.648 1 71.94 691 ASP A N 1
ATOM 5681 C CA . ASP A 1 691 ? 1.435 13.328 -15.57 1 71.94 691 ASP A CA 1
ATOM 5682 C C . ASP A 1 691 ? 0.839 14.625 -15.023 1 71.94 691 ASP A C 1
ATOM 5684 O O . ASP A 1 691 ? -0.12 14.594 -14.25 1 71.94 691 ASP A O 1
ATOM 5688 N N . LYS A 1 692 ? 1.541 15.766 -15.305 1 82.88 692 LYS A N 1
ATOM 5689 C CA . LYS A 1 692 ? 1.034 17.078 -14.953 1 82.88 692 LYS A CA 1
ATOM 5690 C C . LYS A 1 692 ? 0.388 17.766 -16.156 1 82.88 692 LYS A C 1
ATOM 5692 O O . LYS A 1 692 ? 0.804 17.547 -17.297 1 82.88 692 LYS A O 1
ATOM 5697 N N . ILE A 1 693 ? -0.707 18.516 -15.898 1 88.69 693 ILE A N 1
ATOM 5698 C CA . ILE A 1 693 ? -1.41 19.234 -16.953 1 88.69 693 ILE A CA 1
ATOM 5699 C C . ILE A 1 693 ? -1.544 20.703 -16.547 1 88.69 693 ILE A C 1
ATOM 5701 O O . ILE A 1 693 ? -1.388 21.062 -15.383 1 88.69 693 ILE A O 1
ATOM 5705 N N . LEU A 1 694 ? -1.825 21.5 -17.578 1 93.25 694 LEU A N 1
ATOM 5706 C CA . LEU A 1 694 ? -2.197 22.891 -17.328 1 93.25 694 LEU A CA 1
ATOM 5707 C C . LEU A 1 694 ? -3.697 23.016 -17.062 1 93.25 694 LEU A C 1
ATOM 5709 O O . LEU A 1 694 ? -4.508 22.609 -17.906 1 93.25 694 LEU A O 1
ATOM 5713 N N . LYS A 1 695 ? -3.975 23.469 -15.969 1 93.12 695 LYS A N 1
ATOM 5714 C CA . LYS A 1 695 ? -5.359 23.844 -15.695 1 93.12 695 LYS A CA 1
ATOM 5715 C C . LYS A 1 695 ? -5.602 25.312 -16.031 1 93.12 695 LYS A C 1
ATOM 5717 O O . LYS A 1 695 ? -5.168 26.203 -15.281 1 93.12 695 LYS A O 1
ATOM 5722 N N . ILE A 1 696 ? -6.34 25.516 -17.031 1 93.69 696 ILE A N 1
ATOM 5723 C CA . ILE A 1 696 ? -6.562 26.875 -17.5 1 93.69 696 ILE A CA 1
ATOM 5724 C C . ILE A 1 696 ? -7.598 27.578 -16.625 1 93.69 696 ILE A C 1
ATOM 5726 O O . ILE A 1 696 ? -8.664 27.016 -16.359 1 93.69 696 ILE A O 1
ATOM 5730 N N . ILE A 1 697 ? -7.238 28.703 -16.203 1 91.12 697 ILE A N 1
ATOM 5731 C CA . ILE A 1 697 ? -8.125 29.5 -15.359 1 91.12 697 ILE A CA 1
ATOM 5732 C C . ILE A 1 697 ? -8.867 30.531 -16.219 1 91.12 697 ILE A C 1
ATOM 5734 O O . ILE A 1 697 ? -10.062 30.766 -16.016 1 91.12 697 ILE A O 1
ATOM 5738 N N . ASP A 1 698 ? -8.133 31.109 -17.156 1 91.19 698 ASP A N 1
ATOM 5739 C CA . ASP A 1 698 ? -8.695 32.125 -18.047 1 91.19 698 ASP A CA 1
ATOM 5740 C C . ASP A 1 698 ? -7.891 32.219 -19.344 1 91.19 698 ASP A C 1
ATOM 5742 O O . ASP A 1 698 ? -6.754 31.734 -19.406 1 91.19 698 ASP A O 1
ATOM 5746 N N . ILE A 1 699 ? -8.57 32.719 -20.375 1 93.44 699 ILE A N 1
ATOM 5747 C CA . ILE A 1 699 ? -7.922 32.844 -21.672 1 93.44 699 ILE A CA 1
ATOM 5748 C C . ILE A 1 699 ? -8.258 34.188 -22.297 1 93.44 699 ILE A C 1
ATOM 5750 O O . ILE A 1 699 ? -9.312 34.75 -22.016 1 93.44 699 ILE A O 1
ATOM 5754 N N . LYS A 1 700 ? -7.371 34.656 -23.094 1 91.69 700 LYS A N 1
ATOM 5755 C CA . LYS A 1 700 ? -7.578 35.906 -23.859 1 91.69 700 LYS A CA 1
ATOM 5756 C C . LYS A 1 700 ? -7.156 35.719 -25.312 1 91.69 700 LYS A C 1
ATOM 5758 O O . LYS A 1 700 ? -6.059 35.219 -25.594 1 91.69 700 LYS A O 1
ATOM 5763 N N . LYS A 1 701 ? -8.031 36.062 -26.219 1 91 701 LYS A N 1
ATOM 5764 C CA . LYS A 1 701 ? -7.727 36 -27.641 1 91 701 LYS A CA 1
ATOM 5765 C C . LYS A 1 701 ? -6.785 37.125 -28.047 1 91 701 LYS A C 1
ATOM 5767 O O . LYS A 1 701 ? -6.945 38.281 -27.594 1 91 701 LYS A O 1
ATOM 5772 N N . ARG A 1 702 ? -5.805 36.75 -28.766 1 84.69 702 ARG A N 1
ATOM 5773 C CA . ARG A 1 702 ? -4.887 37.75 -29.266 1 84.69 702 ARG A CA 1
ATOM 5774 C C . ARG A 1 702 ? -5.406 38.375 -30.562 1 84.69 702 ARG A C 1
ATOM 5776 O O . ARG A 1 702 ? -6 37.656 -31.391 1 84.69 702 ARG A O 1
ATOM 5783 N N . GLN A 1 703 ? -5.637 39.656 -30.688 1 65.75 703 GLN A N 1
ATOM 5784 C CA . GLN A 1 703 ? -6 40.344 -31.938 1 65.75 703 GLN A CA 1
ATOM 5785 C C . GLN A 1 703 ? -4.891 40.219 -32.969 1 65.75 703 GLN A C 1
ATOM 5787 O O . GLN A 1 703 ? -3.711 40.375 -32.656 1 65.75 703 GLN A O 1
ATOM 5792 N N . ASN A 1 704 ? -5.133 39.406 -34.094 1 48.94 704 ASN A N 1
ATOM 5793 C CA . ASN A 1 704 ? -4.199 39.5 -35.219 1 48.94 704 ASN A CA 1
ATOM 5794 C C . ASN A 1 704 ? -3.889 40.938 -35.594 1 48.94 704 ASN A C 1
ATOM 5796 O O . ASN A 1 704 ? -4.777 41.781 -35.562 1 48.94 704 ASN A O 1
ATOM 5800 N N . MET B 1 1 ? 22 -13.758 -39.188 1 54.06 1 MET B N 1
ATOM 5801 C CA . MET B 1 1 ? 20.641 -13.234 -39.031 1 54.06 1 MET B CA 1
ATOM 5802 C C . MET B 1 1 ? 19.688 -14.328 -38.594 1 54.06 1 MET B C 1
ATOM 5804 O O . MET B 1 1 ? 19.75 -15.453 -39.094 1 54.06 1 MET B O 1
ATOM 5808 N N . LYS B 1 2 ? 18.984 -13.992 -37.594 1 73.25 2 LYS B N 1
ATOM 5809 C CA . LYS B 1 2 ? 18.062 -15 -37.062 1 73.25 2 LYS B CA 1
ATOM 5810 C C . LYS B 1 2 ? 16.906 -15.227 -38.062 1 73.25 2 LYS B C 1
ATOM 5812 O O . LYS B 1 2 ? 16.5 -14.305 -38.75 1 73.25 2 LYS B O 1
ATOM 5817 N N . ILE B 1 3 ? 16.484 -16.391 -38.188 1 72.62 3 ILE B N 1
ATOM 5818 C CA . ILE B 1 3 ? 15.359 -16.734 -39.062 1 72.62 3 ILE B CA 1
ATOM 5819 C C . ILE B 1 3 ? 14.047 -16.453 -38.344 1 72.62 3 ILE B C 1
ATOM 5821 O O . ILE B 1 3 ? 13.867 -16.844 -37.188 1 72.62 3 ILE B O 1
ATOM 5825 N N . TRP B 1 4 ? 13.281 -15.57 -38.969 1 82.62 4 TRP B N 1
ATOM 5826 C CA . TRP B 1 4 ? 11.945 -15.273 -38.438 1 82.62 4 TRP B CA 1
ATOM 5827 C C . TRP B 1 4 ? 10.938 -16.312 -38.906 1 82.62 4 TRP B C 1
ATOM 5829 O O . TRP B 1 4 ? 10.719 -16.484 -40.094 1 82.62 4 TRP B O 1
ATOM 5839 N N . GLU B 1 5 ? 10.516 -17.078 -38.031 1 79.31 5 GLU B N 1
ATOM 5840 C CA . GLU B 1 5 ? 9.602 -18.156 -38.375 1 79.31 5 GLU B CA 1
ATOM 5841 C C . GLU B 1 5 ? 8.242 -17.969 -37.719 1 79.31 5 GLU B C 1
ATOM 5843 O O . GLU B 1 5 ? 8.156 -17.812 -36.5 1 79.31 5 GLU B O 1
ATOM 5848 N N . LYS B 1 6 ? 7.258 -17.875 -38.594 1 78.94 6 LYS B N 1
ATOM 5849 C CA . LYS B 1 6 ? 5.902 -17.859 -38.062 1 78.94 6 LYS B CA 1
ATOM 5850 C C . LYS B 1 6 ? 5.328 -19.266 -37.969 1 78.94 6 LYS B C 1
ATOM 5852 O O . LYS B 1 6 ? 5.352 -20.016 -38.938 1 78.94 6 LYS B O 1
ATOM 5857 N N . LYS B 1 7 ? 5.031 -19.641 -36.781 1 73.44 7 LYS B N 1
ATOM 5858 C CA . LYS B 1 7 ? 4.422 -20.969 -36.656 1 73.44 7 LYS B CA 1
ATOM 5859 C C . LYS B 1 7 ? 3.115 -21.047 -37.438 1 73.44 7 LYS B C 1
ATOM 5861 O O . LYS B 1 7 ? 2.27 -20.156 -37.344 1 73.44 7 LYS B O 1
ATOM 5866 N N . GLU B 1 8 ? 3.018 -21.906 -38.375 1 76.06 8 GLU B N 1
ATOM 5867 C CA . GLU B 1 8 ? 1.812 -22.078 -39.188 1 76.06 8 GLU B CA 1
ATOM 5868 C C . GLU B 1 8 ? 0.75 -22.875 -38.438 1 76.06 8 GLU B C 1
ATOM 5870 O O . GLU B 1 8 ? 1.078 -23.734 -37.625 1 76.06 8 GLU B O 1
ATOM 5875 N N . ILE B 1 9 ? -0.445 -22.391 -38.469 1 76.62 9 ILE B N 1
ATOM 5876 C CA . ILE B 1 9 ? -1.568 -23.109 -37.875 1 76.62 9 ILE B CA 1
ATOM 5877 C C . ILE B 1 9 ? -2.33 -23.859 -38.969 1 76.62 9 ILE B C 1
ATOM 5879 O O . ILE B 1 9 ? -2.596 -23.312 -40.062 1 76.62 9 ILE B O 1
ATOM 5883 N N . ASP B 1 10 ? -2.475 -25.062 -38.812 1 79.31 10 ASP B N 1
ATOM 5884 C CA . ASP B 1 10 ? -3.199 -25.891 -39.781 1 79.31 10 ASP B CA 1
ATOM 5885 C C . ASP B 1 10 ? -4.707 -25.797 -39.531 1 79.31 10 ASP B C 1
ATOM 5887 O O . ASP B 1 10 ? -5.363 -26.812 -39.281 1 79.31 10 ASP B O 1
ATOM 5891 N N . ILE B 1 11 ? -5.234 -24.719 -39.344 1 84.25 11 ILE B N 1
ATOM 5892 C CA . ILE B 1 11 ? -6.664 -24.484 -39.188 1 84.25 11 ILE B CA 1
ATOM 5893 C C . ILE B 1 11 ? -7.141 -23.453 -40.219 1 84.25 11 ILE B C 1
ATOM 5895 O O . ILE B 1 11 ? -6.504 -22.422 -40.406 1 84.25 11 ILE B O 1
ATOM 5899 N N . LYS B 1 12 ? -8.164 -23.844 -40.875 1 83.88 12 LYS B N 1
ATOM 5900 C CA . LYS B 1 12 ? -8.727 -22.953 -41.875 1 83.88 12 LYS B CA 1
ATOM 5901 C C . LYS B 1 12 ? -9.211 -21.656 -41.219 1 83.88 12 LYS B C 1
ATOM 5903 O O . LYS B 1 12 ? -9.703 -21.656 -40.094 1 83.88 12 LYS B O 1
ATOM 5908 N N . LYS B 1 13 ? -9.031 -20.562 -41.875 1 85.31 13 LYS B N 1
ATOM 5909 C CA . LYS B 1 13 ? -9.406 -19.219 -41.438 1 85.31 13 LYS B CA 1
ATOM 5910 C C . LYS B 1 13 ? -10.859 -19.188 -40.969 1 85.31 13 LYS B C 1
ATOM 5912 O O . LYS B 1 13 ? -11.203 -18.484 -40.031 1 85.31 13 LYS B O 1
ATOM 5917 N N . GLU B 1 14 ? -11.664 -19.875 -41.75 1 89 14 GLU B N 1
ATOM 5918 C CA . GLU B 1 14 ? -13.094 -19.906 -41.438 1 89 14 GLU B CA 1
ATOM 5919 C C . GLU B 1 14 ? -13.344 -20.516 -40.062 1 89 14 GLU B C 1
ATOM 5921 O O . GLU B 1 14 ? -14.219 -20.062 -39.312 1 89 14 GLU B O 1
ATOM 5926 N N . ASN B 1 15 ? -12.617 -21.5 -39.812 1 92.31 15 ASN B N 1
ATOM 5927 C CA . ASN B 1 15 ? -12.734 -22.141 -38.5 1 92.31 15 ASN B CA 1
ATOM 5928 C C . ASN B 1 15 ? -12.281 -21.203 -37.375 1 92.31 15 ASN B C 1
ATOM 5930 O O . ASN B 1 15 ? -12.859 -21.219 -36.281 1 92.31 15 ASN B O 1
ATOM 5934 N N . ILE B 1 16 ? -11.305 -20.438 -37.656 1 92.81 16 ILE B N 1
ATOM 5935 C CA . ILE B 1 16 ? -10.82 -19.484 -36.656 1 92.81 16 ILE B CA 1
ATOM 5936 C C . ILE B 1 16 ? -11.891 -18.422 -36.406 1 92.81 16 ILE B C 1
ATOM 5938 O O . ILE B 1 16 ? -12.102 -18.031 -35.25 1 92.81 16 ILE B O 1
ATOM 5942 N N . ILE B 1 17 ? -12.523 -18 -37.375 1 93.69 17 ILE B N 1
ATOM 5943 C CA . ILE B 1 17 ? -13.586 -17.016 -37.25 1 93.69 17 ILE B CA 1
ATOM 5944 C C . ILE B 1 17 ? -14.727 -17.594 -36.406 1 93.69 17 ILE B C 1
ATOM 5946 O O . ILE B 1 17 ? -15.281 -16.891 -35.562 1 93.69 17 ILE B O 1
ATOM 5950 N N . ASN B 1 18 ? -15 -18.812 -36.719 1 93.19 18 ASN B N 1
ATOM 5951 C CA . ASN B 1 18 ? -16.047 -19.469 -35.969 1 93.19 18 ASN B CA 1
ATOM 5952 C C . ASN B 1 18 ? -15.695 -19.594 -34.469 1 93.19 18 ASN B C 1
ATOM 5954 O O . ASN B 1 18 ? -16.547 -19.422 -33.625 1 93.19 18 ASN B O 1
ATOM 5958 N N . ILE B 1 19 ? -14.516 -19.922 -34.25 1 93.19 19 ILE B N 1
ATOM 5959 C CA . ILE B 1 19 ? -14.031 -20.062 -32.875 1 93.19 19 ILE B CA 1
ATOM 5960 C C . ILE B 1 19 ? -14.086 -18.703 -32.188 1 93.19 19 ILE B C 1
ATOM 5962 O O . ILE B 1 19 ? -14.523 -18.609 -31.031 1 93.19 19 ILE B O 1
ATOM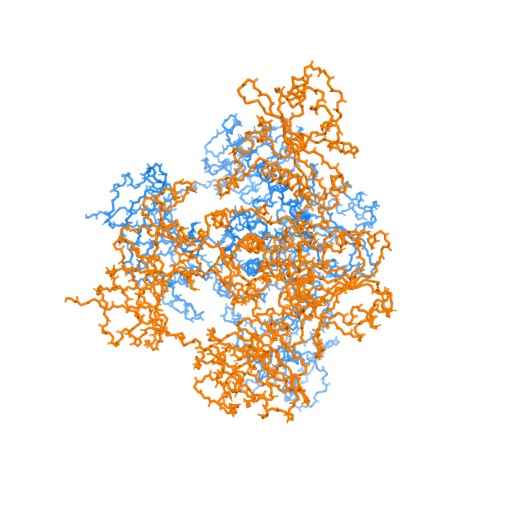 5966 N N . ALA B 1 20 ? -13.633 -17.656 -32.844 1 94.25 20 ALA B N 1
ATOM 5967 C CA . ALA B 1 20 ? -13.664 -16.297 -32.281 1 94.25 20 ALA B CA 1
ATOM 5968 C C . ALA B 1 20 ? -15.086 -15.891 -31.906 1 94.25 20 ALA B C 1
ATOM 5970 O O . ALA B 1 20 ? -15.312 -15.305 -30.844 1 94.25 20 ALA B O 1
ATOM 5971 N N . LYS B 1 21 ? -15.984 -16.203 -32.719 1 93.56 21 LYS B N 1
ATOM 5972 C CA . LYS B 1 21 ? -17.391 -15.875 -32.5 1 93.56 21 LYS B CA 1
ATOM 5973 C C . LYS B 1 21 ? -17.953 -16.703 -31.344 1 93.56 21 LYS B C 1
ATOM 5975 O O . LYS B 1 21 ? -18.672 -16.172 -30.484 1 93.56 21 LYS B O 1
ATOM 5980 N N . LYS B 1 22 ? -17.609 -17.922 -31.422 1 90.25 22 LYS B N 1
ATOM 5981 C CA . LYS B 1 22 ? -18.109 -18.844 -30.406 1 90.25 22 LYS B CA 1
ATOM 5982 C C . LYS B 1 22 ? -17.734 -18.359 -29 1 90.25 22 LYS B C 1
ATOM 5984 O O . LYS B 1 22 ? -18.562 -18.422 -28.094 1 90.25 22 LYS B O 1
ATOM 5989 N N . TYR B 1 23 ? -16.578 -17.875 -28.844 1 91.75 23 TYR B N 1
ATOM 5990 C CA . TYR B 1 23 ? -16.094 -17.516 -27.516 1 91.75 23 TYR B CA 1
ATOM 5991 C C . TYR B 1 23 ? -16.109 -16.016 -27.312 1 91.75 23 TYR B C 1
ATOM 5993 O O . TYR B 1 23 ? -15.656 -15.508 -26.281 1 91.75 23 TYR B O 1
ATOM 6001 N N . ASN B 1 24 ? -16.578 -15.273 -28.219 1 90.25 24 ASN B N 1
ATOM 6002 C CA . ASN B 1 24 ? -16.734 -13.82 -28.172 1 90.25 24 ASN B CA 1
ATOM 6003 C C . ASN B 1 24 ? -15.398 -13.125 -27.922 1 90.25 24 ASN B C 1
ATOM 6005 O O . ASN B 1 24 ? -15.273 -12.32 -27 1 90.25 24 ASN B O 1
ATOM 6009 N N . ILE B 1 25 ? -14.414 -13.523 -28.672 1 92.62 25 ILE B N 1
ATOM 6010 C CA . ILE B 1 25 ? -13.102 -12.883 -28.656 1 92.62 25 ILE B CA 1
ATOM 6011 C C . ILE B 1 25 ? -12.711 -12.461 -30.062 1 92.62 25 ILE B C 1
ATOM 6013 O O . ILE B 1 25 ? -13.391 -12.812 -31.031 1 92.62 25 ILE B O 1
ATOM 6017 N N . SER B 1 26 ? -11.711 -11.68 -30.203 1 92.81 26 SER B N 1
ATOM 6018 C CA . SER B 1 26 ? -11.281 -11.203 -31.516 1 92.81 26 SER B CA 1
ATOM 6019 C C . SER B 1 26 ? -10.578 -12.312 -32.312 1 92.81 26 SER B C 1
ATOM 6021 O O . SER B 1 26 ? -10.148 -13.312 -31.719 1 92.81 26 SER B O 1
ATOM 6023 N N . ILE B 1 27 ? -10.508 -12.141 -33.562 1 91.75 27 ILE B N 1
ATOM 6024 C CA . ILE B 1 27 ? -9.836 -13.086 -34.438 1 91.75 27 ILE B CA 1
ATOM 6025 C C . ILE B 1 27 ? -8.367 -13.203 -34.031 1 91.75 27 ILE B C 1
ATOM 6027 O O . ILE B 1 27 ? -7.805 -14.305 -34.031 1 91.75 27 ILE B O 1
ATOM 6031 N N . LEU B 1 28 ? -7.832 -12.086 -33.688 1 91.94 28 LEU B N 1
ATOM 6032 C CA . LEU B 1 28 ? -6.434 -12.102 -33.281 1 91.94 28 LEU B CA 1
ATOM 6033 C C . LEU B 1 28 ? -6.254 -12.883 -31.969 1 91.94 28 LEU B C 1
ATOM 6035 O O . LEU B 1 28 ? -5.305 -13.664 -31.844 1 91.94 28 LEU B O 1
ATOM 6039 N N . GLU B 1 29 ? -7.133 -12.68 -31.016 1 94.38 29 GLU B N 1
ATOM 6040 C CA . GLU B 1 29 ? -7.078 -13.414 -29.766 1 94.38 29 GLU B CA 1
ATOM 6041 C C . GLU B 1 29 ? -7.172 -14.914 -29.984 1 94.38 29 GLU B C 1
ATOM 6043 O O . GLU B 1 29 ? -6.383 -15.688 -29.438 1 94.38 29 GLU B O 1
ATOM 6048 N N . ALA B 1 30 ? -8.102 -15.32 -30.828 1 94 30 ALA B N 1
ATOM 6049 C CA . ALA B 1 30 ? -8.289 -16.734 -31.141 1 94 30 ALA B CA 1
ATOM 6050 C C . ALA B 1 30 ? -7.059 -17.312 -31.828 1 94 30 ALA B C 1
ATOM 6052 O O . ALA B 1 30 ? -6.602 -18.406 -31.5 1 94 30 ALA B O 1
ATOM 6053 N N . THR B 1 31 ? -6.523 -16.547 -32.75 1 91.44 31 THR B N 1
ATOM 6054 C CA . THR B 1 31 ? -5.355 -16.984 -33.5 1 91.44 31 THR B CA 1
ATOM 6055 C C . THR B 1 31 ? -4.156 -17.188 -32.594 1 91.44 31 THR B C 1
ATOM 6057 O O . THR B 1 31 ? -3.428 -18.172 -32.719 1 91.44 31 THR B O 1
ATOM 6060 N N . LEU B 1 32 ? -3.994 -16.266 -31.688 1 93.06 32 LEU B N 1
ATOM 6061 C CA . LEU B 1 32 ? -2.863 -16.328 -30.781 1 93.06 32 LEU B CA 1
ATOM 6062 C C . LEU B 1 32 ? -2.945 -17.562 -29.891 1 93.06 32 LEU B C 1
ATOM 6064 O O . LEU B 1 32 ? -1.949 -18.266 -29.703 1 93.06 32 LEU B O 1
ATOM 6068 N N . LEU B 1 33 ? -4.082 -17.875 -29.328 1 94 33 LEU B N 1
ATOM 6069 C CA . LEU B 1 33 ? -4.258 -19.031 -28.453 1 94 33 LEU B CA 1
ATOM 6070 C C . LEU B 1 33 ? -4.047 -20.328 -29.234 1 94 33 LEU B C 1
ATOM 6072 O O . LEU B 1 33 ? -3.385 -21.25 -28.75 1 94 33 LEU B O 1
ATOM 6076 N N . LEU B 1 34 ? -4.59 -20.391 -30.484 1 92.06 34 LEU B N 1
ATOM 6077 C CA . LEU B 1 34 ? -4.48 -21.578 -31.312 1 92.06 34 LEU B CA 1
ATOM 6078 C C . LEU B 1 34 ? -3.031 -21.828 -31.719 1 92.06 34 LEU B C 1
ATOM 6080 O O . LEU B 1 34 ? -2.568 -22.969 -31.75 1 92.06 34 LEU B O 1
ATOM 6084 N N . ARG B 1 35 ? -2.373 -20.781 -32 1 89.5 35 ARG B N 1
ATOM 6085 C CA . ARG B 1 35 ? -0.976 -20.891 -32.406 1 89.5 35 ARG B CA 1
ATOM 6086 C C . ARG B 1 35 ? -0.104 -21.375 -31.25 1 89.5 35 ARG B C 1
ATOM 6088 O O . ARG B 1 35 ? 0.917 -22.031 -31.469 1 89.5 35 ARG B O 1
ATOM 6095 N N . ARG B 1 36 ? -0.507 -21.047 -30.047 1 91.12 36 ARG B N 1
ATOM 6096 C CA . ARG B 1 36 ? 0.201 -21.5 -28.859 1 91.12 36 ARG B CA 1
ATOM 6097 C C . ARG B 1 36 ? -0.274 -2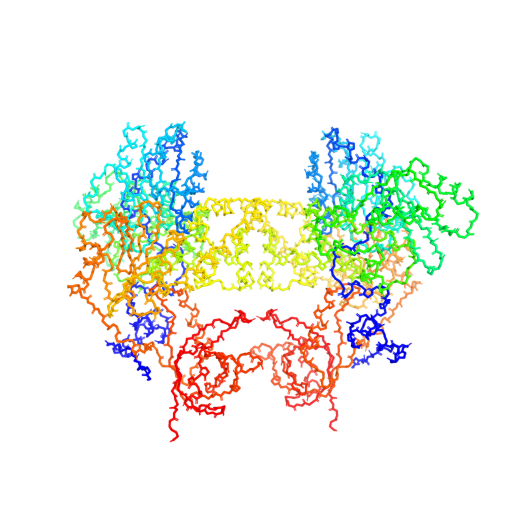2.875 -28.438 1 91.12 36 ARG B C 1
ATOM 6099 O O . ARG B 1 36 ? 0.057 -23.344 -27.344 1 91.12 36 ARG B O 1
ATOM 6106 N N . GLU B 1 37 ? -1.14 -23.453 -29.281 1 89.5 37 GLU B N 1
ATOM 6107 C CA . GLU B 1 37 ? -1.615 -24.828 -29.125 1 89.5 37 GLU B CA 1
ATOM 6108 C C . GLU B 1 37 ? -2.449 -24.984 -27.859 1 89.5 37 GLU B C 1
ATOM 6110 O O . GLU B 1 37 ? -2.365 -26.016 -27.188 1 89.5 37 GLU B O 1
ATOM 6115 N N . ILE B 1 38 ? -3.133 -23.969 -27.5 1 92.94 38 ILE B N 1
ATOM 6116 C CA . ILE B 1 38 ? -4.078 -24.062 -26.391 1 92.94 38 ILE B CA 1
ATOM 6117 C C . ILE B 1 38 ? -5.371 -24.719 -26.875 1 92.94 38 ILE B C 1
ATOM 6119 O O . ILE B 1 38 ? -5.965 -24.281 -27.859 1 92.94 38 ILE B O 1
ATOM 6123 N N . LYS B 1 39 ? -5.754 -25.703 -26.203 1 91.31 39 LYS B N 1
ATOM 6124 C CA . LYS B 1 39 ? -7.004 -26.375 -26.547 1 91.31 39 LYS B CA 1
ATOM 6125 C C . LYS B 1 39 ? -8.203 -25.469 -26.281 1 91.31 39 LYS B C 1
ATOM 6127 O O . LYS B 1 39 ? -8.203 -24.703 -25.312 1 91.31 39 LYS B O 1
ATOM 6132 N N . GLU B 1 40 ? -9.195 -25.609 -27.109 1 90.5 40 GLU B N 1
ATOM 6133 C CA . GLU B 1 40 ? -10.375 -24.766 -26.984 1 90.5 40 GLU B CA 1
A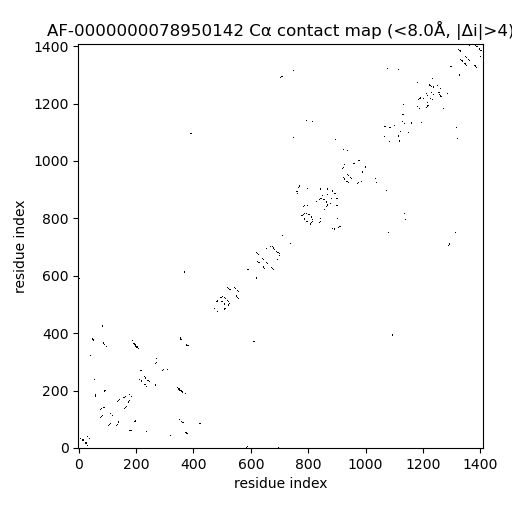TOM 6134 C C . GLU B 1 40 ? -11 -24.875 -25.594 1 90.5 40 GLU B C 1
ATOM 6136 O O . GLU B 1 40 ? -11.477 -23.891 -25.031 1 90.5 40 GLU B O 1
ATOM 6141 N N . GLU B 1 41 ? -11.008 -26.109 -25.031 1 90.62 41 GLU B N 1
ATOM 6142 C CA . GLU B 1 41 ? -11.586 -26.328 -23.719 1 90.62 41 GLU B CA 1
ATOM 6143 C C . GLU B 1 41 ? -10.852 -25.531 -22.641 1 90.62 41 GLU B C 1
ATOM 6145 O O . GLU B 1 41 ? -11.406 -25.219 -21.594 1 90.62 41 GLU B O 1
ATOM 6150 N N . ASP B 1 42 ? -9.617 -25.141 -22.938 1 93.94 42 ASP B N 1
ATOM 6151 C CA . ASP B 1 42 ? -8.797 -24.438 -21.969 1 93.94 42 ASP B CA 1
ATOM 6152 C C . ASP B 1 42 ? -8.852 -22.922 -22.188 1 93.94 42 ASP B C 1
ATOM 6154 O O . ASP B 1 42 ? -8.297 -22.156 -21.406 1 93.94 42 ASP B O 1
ATOM 6158 N N . PHE B 1 43 ? -9.617 -22.422 -23.219 1 94.56 43 PHE B N 1
ATOM 6159 C CA . PHE B 1 43 ? -9.742 -20.984 -23.5 1 94.56 43 PHE B CA 1
ATOM 6160 C C . PHE B 1 43 ? -10.312 -20.266 -22.281 1 94.56 43 PHE B C 1
ATOM 6162 O O . PHE B 1 43 ? -9.984 -19.094 -22.047 1 94.56 43 PHE B O 1
ATOM 6169 N N . LEU B 1 44 ? -11.117 -21 -21.531 1 93.81 44 LEU B N 1
ATOM 6170 C CA . LEU B 1 44 ? -11.789 -20.406 -20.375 1 93.81 44 LEU B CA 1
ATOM 6171 C C . LEU B 1 44 ? -10.781 -19.859 -19.375 1 93.81 44 LEU B C 1
ATOM 6173 O O . LEU B 1 44 ? -11.008 -18.828 -18.766 1 93.81 44 LEU B O 1
ATOM 6177 N N . PHE B 1 45 ? -9.602 -20.5 -19.203 1 95.56 45 PHE B N 1
ATOM 6178 C CA . PHE B 1 45 ? -8.594 -20.094 -18.219 1 95.56 45 PHE B CA 1
ATOM 6179 C C . PHE B 1 45 ? -7.895 -18.812 -18.656 1 95.56 45 PHE B C 1
ATOM 6181 O O . PHE B 1 45 ? -7.223 -18.156 -17.859 1 95.56 45 PHE B O 1
ATOM 6188 N N . PHE B 1 46 ? -8.031 -18.422 -19.922 1 95.44 46 PHE B N 1
ATOM 6189 C CA . PHE B 1 46 ? -7.363 -17.25 -20.469 1 95.44 46 PHE B CA 1
ATOM 6190 C C . PHE B 1 46 ? -8.328 -16.078 -20.578 1 95.44 46 PHE B C 1
ATOM 6192 O O . PHE B 1 46 ? -7.914 -14.922 -20.5 1 95.44 46 PHE B O 1
ATOM 6199 N N . ILE B 1 47 ? -9.602 -16.391 -20.75 1 92.88 47 ILE B N 1
ATOM 6200 C CA . ILE B 1 47 ? -10.594 -15.359 -21.047 1 92.88 47 ILE B CA 1
ATOM 6201 C C . ILE B 1 47 ? -11.359 -14.992 -19.781 1 92.88 47 ILE B C 1
ATOM 6203 O O . ILE B 1 47 ? -11.68 -13.82 -19.562 1 92.88 47 ILE B O 1
ATOM 6207 N N . GLU B 1 48 ? -11.594 -15.984 -18.922 1 88.94 48 GLU B N 1
ATOM 6208 C CA . GLU B 1 48 ? -12.398 -15.766 -17.719 1 88.94 48 GLU B CA 1
ATOM 6209 C C . GLU B 1 48 ? -11.523 -15.68 -16.469 1 88.94 48 GLU B C 1
ATOM 6211 O O . GLU B 1 48 ? -10.359 -16.094 -16.5 1 88.94 48 GLU B O 1
ATOM 6216 N N . SER B 1 49 ? -12.156 -14.945 -15.508 1 88.31 49 SER B N 1
ATOM 6217 C CA . SER B 1 49 ? -11.477 -14.836 -14.219 1 88.31 49 SER B CA 1
ATOM 6218 C C . SER B 1 49 ? -12.438 -15.055 -13.062 1 88.31 49 SER B C 1
ATOM 6220 O O . SER B 1 49 ? -13.43 -14.336 -12.922 1 88.31 49 SER B O 1
ATOM 6222 N N . SER B 1 50 ? -12.289 -16.109 -12.32 1 91.38 50 SER B N 1
ATOM 6223 C CA . SER B 1 50 ? -13.062 -16.438 -11.133 1 91.38 50 SER B CA 1
ATOM 6224 C C . SER B 1 50 ? -12.414 -17.562 -10.336 1 91.38 50 SER B C 1
ATOM 6226 O O . SER B 1 50 ? -11.914 -18.531 -10.906 1 91.38 50 SER B O 1
ATOM 6228 N N . VAL B 1 51 ? -12.5 -17.406 -9.094 1 94.5 51 VAL B N 1
ATOM 6229 C CA . VAL B 1 51 ? -11.938 -18.422 -8.211 1 94.5 51 VAL B CA 1
ATOM 6230 C C . VAL B 1 51 ? -12.734 -19.719 -8.352 1 94.5 51 VAL B C 1
ATOM 6232 O O . VAL B 1 51 ? -12.25 -20.797 -8 1 94.5 51 VAL B O 1
ATOM 6235 N N . ASN B 1 52 ? -13.898 -19.656 -8.992 1 91.38 52 ASN B N 1
ATOM 6236 C CA . ASN B 1 52 ? -14.734 -20.828 -9.195 1 91.38 52 ASN B CA 1
ATOM 6237 C C . ASN B 1 52 ? -14.141 -21.766 -10.25 1 91.38 52 ASN B C 1
ATOM 6239 O O . ASN B 1 52 ? -14.555 -22.922 -10.359 1 91.38 52 ASN B O 1
ATOM 6243 N N . LEU B 1 53 ? -13.172 -21.328 -10.953 1 93.44 53 LEU B N 1
ATOM 6244 C CA . LEU B 1 53 ? -12.578 -22.125 -12.023 1 93.44 53 LEU B CA 1
ATOM 6245 C C . LEU B 1 53 ? -11.453 -23 -11.492 1 93.44 53 LEU B C 1
ATOM 6247 O O . LEU B 1 53 ? -10.898 -23.828 -12.227 1 93.44 53 LEU B O 1
ATOM 6251 N N . MET B 1 54 ? -11.125 -22.828 -10.219 1 96.19 54 MET B N 1
ATOM 6252 C CA . MET B 1 54 ? -10.227 -23.797 -9.594 1 96.19 54 MET B CA 1
ATOM 6253 C C . MET B 1 54 ? -10.836 -25.188 -9.594 1 96.19 54 MET B C 1
ATOM 6255 O O . MET B 1 54 ? -12.039 -25.344 -9.367 1 96.19 54 MET B O 1
ATOM 6259 N N . HIS B 1 55 ? -10 -26.156 -9.852 1 95.94 55 HIS B N 1
ATOM 6260 C CA . HIS B 1 55 ? -10.516 -27.516 -9.789 1 95.94 55 HIS B CA 1
ATOM 6261 C C . HIS B 1 55 ? -10.883 -27.906 -8.359 1 95.94 55 HIS B C 1
ATOM 6263 O O . HIS B 1 55 ? -10.258 -27.422 -7.41 1 95.94 55 HIS B O 1
ATOM 6269 N N . ASN B 1 56 ? -11.891 -28.781 -8.242 1 96.25 56 ASN B N 1
ATOM 6270 C CA . ASN B 1 56 ? -12.367 -29.281 -6.961 1 96.25 56 ASN B CA 1
ATOM 6271 C C . ASN B 1 56 ? -11.25 -29.953 -6.16 1 96.25 56 ASN B C 1
ATOM 6273 O O . ASN B 1 56 ? -10.664 -30.938 -6.609 1 96.25 56 ASN B O 1
ATOM 6277 N N . PRO B 1 57 ? -11 -29.406 -4.938 1 97.75 57 PRO B N 1
ATOM 6278 C CA . PRO B 1 57 ? -9.883 -29.953 -4.16 1 97.75 57 PRO B CA 1
ATOM 6279 C C . PRO B 1 57 ? -10.148 -31.391 -3.693 1 97.75 57 PRO B C 1
ATOM 6281 O O . PRO B 1 57 ? -9.211 -32.094 -3.336 1 97.75 57 PRO B O 1
ATOM 6284 N N . PHE B 1 58 ? -11.344 -31.844 -3.709 1 97.25 58 PHE B N 1
ATOM 6285 C CA . PHE B 1 58 ? -11.695 -33.188 -3.219 1 97.25 58 PHE B CA 1
ATOM 6286 C C . PHE B 1 58 ? -11.281 -34.25 -4.219 1 97.25 58 PHE B C 1
ATOM 6288 O O . PHE B 1 58 ? -11.32 -35.438 -3.906 1 97.25 58 PHE B O 1
ATOM 6295 N N . LEU B 1 59 ? -10.828 -33.812 -5.355 1 96.81 59 LEU B N 1
ATOM 6296 C CA . LEU B 1 59 ? -10.344 -34.75 -6.367 1 96.81 59 LEU B CA 1
ATOM 6297 C C . LEU B 1 59 ? -8.93 -35.219 -6.043 1 96.81 59 LEU B C 1
ATOM 6299 O O . LEU B 1 59 ? -8.453 -36.219 -6.605 1 96.81 59 LEU B O 1
ATOM 6303 N N . LEU B 1 60 ? -8.234 -34.531 -5.148 1 97.44 60 LEU B N 1
ATOM 6304 C CA . LEU B 1 60 ? -6.91 -34.969 -4.707 1 97.44 60 LEU B CA 1
ATOM 6305 C C . LEU B 1 60 ? -6.992 -36.281 -3.926 1 97.44 60 LEU B C 1
ATOM 6307 O O . LEU B 1 60 ? -7.816 -36.406 -3.021 1 97.44 60 LEU B O 1
ATOM 6311 N N . LYS B 1 61 ? -6.094 -37.156 -4.309 1 95 61 LYS B N 1
ATOM 6312 C CA . LYS B 1 61 ? -6.07 -38.438 -3.625 1 95 61 LYS B CA 1
ATOM 6313 C C . LYS B 1 61 ? -5.758 -38.25 -2.141 1 95 61 LYS B C 1
ATOM 6315 O O . LYS B 1 61 ? -4.867 -37.5 -1.772 1 95 61 LYS B O 1
ATOM 6320 N N . ASN B 1 62 ? -6.52 -38.906 -1.222 1 95.56 62 ASN B N 1
ATOM 6321 C CA . ASN B 1 62 ? -6.312 -39 0.219 1 95.56 62 ASN B CA 1
ATOM 6322 C C . ASN B 1 62 ? -6.738 -37.719 0.934 1 95.56 62 ASN B C 1
ATOM 6324 O O . ASN B 1 62 ? -6.469 -37.562 2.125 1 95.56 62 ASN B O 1
ATOM 6328 N N . ILE B 1 63 ? -7.449 -36.781 0.241 1 97.62 63 ILE B N 1
ATOM 6329 C CA . ILE B 1 63 ? -7.863 -35.531 0.848 1 97.62 63 ILE B CA 1
ATOM 6330 C C . ILE B 1 63 ? -8.875 -35.812 1.958 1 97.62 63 ILE B C 1
ATOM 6332 O O . ILE B 1 63 ? -8.875 -35.125 2.988 1 97.62 63 ILE B O 1
ATOM 6336 N N . ASN B 1 64 ? -9.742 -36.781 1.78 1 95.44 64 ASN B N 1
ATOM 6337 C CA . ASN B 1 64 ? -10.734 -37.156 2.793 1 95.44 64 ASN B CA 1
ATOM 6338 C C . ASN B 1 64 ? -10.07 -37.656 4.062 1 95.44 64 ASN B C 1
ATOM 6340 O O . ASN B 1 64 ? -10.523 -37.375 5.172 1 95.44 64 ASN B O 1
ATOM 6344 N N . LYS B 1 65 ? -9.023 -38.469 3.859 1 96.38 65 LYS B N 1
ATOM 6345 C CA . LYS B 1 65 ? -8.266 -38.969 5.012 1 96.38 65 LYS B CA 1
ATOM 6346 C C . LYS B 1 65 ? -7.621 -37.812 5.773 1 96.38 65 LYS B C 1
ATOM 6348 O O . LYS B 1 65 ? -7.605 -37.812 7.008 1 96.38 65 LYS B O 1
ATOM 6353 N N . PHE B 1 66 ? -7.07 -36.875 5.059 1 97.62 66 PHE B N 1
ATOM 6354 C CA . PHE B 1 66 ? -6.465 -35.688 5.648 1 97.62 66 PHE B CA 1
ATOM 6355 C C . PHE B 1 66 ? -7.484 -34.906 6.484 1 97.62 66 PHE B C 1
ATOM 6357 O O . PHE B 1 66 ? -7.211 -34.562 7.629 1 97.62 66 PHE B O 1
ATOM 6364 N N . ILE B 1 67 ? -8.703 -34.688 5.91 1 97.69 67 ILE B N 1
ATOM 6365 C CA . ILE B 1 67 ? -9.766 -33.938 6.57 1 97.69 67 ILE B CA 1
ATOM 6366 C C . ILE B 1 67 ? -10.18 -34.625 7.859 1 97.69 67 ILE B C 1
ATOM 6368 O O . ILE B 1 67 ? -10.305 -34 8.914 1 97.69 67 ILE B O 1
ATOM 6372 N N . TYR B 1 68 ? -10.336 -35.938 7.738 1 96.5 68 TYR B N 1
ATOM 6373 C CA . TYR B 1 68 ? -10.734 -36.75 8.898 1 96.5 68 TYR B CA 1
ATOM 6374 C C . TYR B 1 68 ? -9.703 -36.625 10.016 1 96.5 68 TYR B C 1
ATOM 6376 O O . TYR B 1 68 ? -10.055 -36.375 11.164 1 96.5 68 TYR B O 1
ATOM 6384 N N . ARG B 1 69 ? -8.492 -36.719 9.68 1 97.19 69 ARG B N 1
ATOM 6385 C CA . ARG B 1 69 ? -7.426 -36.719 10.672 1 97.19 69 ARG B CA 1
ATOM 6386 C C . ARG B 1 69 ? -7.289 -35.312 11.305 1 97.19 69 ARG B C 1
ATOM 6388 O O . ARG B 1 69 ? -7.039 -35.219 12.5 1 97.19 69 ARG B O 1
ATOM 6395 N N . MET B 1 70 ? -7.402 -34.281 10.492 1 97.5 70 MET B N 1
ATOM 6396 C CA . MET B 1 70 ? -7.312 -32.938 11.008 1 97.5 70 MET B CA 1
ATOM 6397 C C . MET B 1 70 ? -8.461 -32.625 11.961 1 97.5 70 MET B C 1
ATOM 6399 O O . MET B 1 70 ? -8.273 -31.969 12.984 1 97.5 70 MET B O 1
ATOM 6403 N N . ASN B 1 71 ? -9.648 -33.094 11.578 1 96 71 ASN B N 1
ATOM 6404 C CA . ASN B 1 71 ? -10.789 -32.906 12.469 1 96 71 ASN B CA 1
ATOM 6405 C C . ASN B 1 71 ? -10.57 -33.562 13.828 1 96 71 ASN B C 1
ATOM 6407 O O . ASN B 1 71 ? -10.945 -33 14.859 1 96 71 ASN B O 1
ATOM 6411 N N . GLU B 1 72 ? -9.945 -34.75 13.836 1 96.75 72 GLU B N 1
ATOM 6412 C CA . GLU B 1 72 ? -9.586 -35.375 15.086 1 96.75 72 GLU B CA 1
ATOM 6413 C C . GLU B 1 72 ? -8.594 -34.531 15.883 1 96.75 72 GLU B C 1
ATOM 6415 O O . GLU B 1 72 ? -8.758 -34.375 17.094 1 96.75 72 GLU B O 1
ATOM 6420 N N . ALA B 1 73 ? -7.598 -34.031 15.219 1 97.31 73 ALA B N 1
ATOM 6421 C CA . ALA B 1 73 ? -6.562 -33.25 15.859 1 97.31 73 ALA B CA 1
ATOM 6422 C C . ALA B 1 73 ? -7.152 -31.969 16.469 1 97.31 73 ALA B C 1
ATOM 6424 O O . ALA B 1 73 ? -6.719 -31.516 17.531 1 97.31 73 ALA B O 1
ATOM 6425 N N . ILE B 1 74 ? -8.117 -31.344 15.727 1 95.31 74 ILE B N 1
ATOM 6426 C CA . ILE B 1 74 ? -8.797 -30.141 16.203 1 95.31 74 ILE B CA 1
ATOM 6427 C C . ILE B 1 74 ? -9.586 -30.453 17.469 1 95.31 74 ILE B C 1
ATOM 6429 O O . ILE B 1 74 ? -9.5 -29.734 18.453 1 95.31 74 ILE B O 1
ATOM 6433 N N . ALA B 1 75 ? -10.312 -31.547 17.453 1 95.25 75 ALA B N 1
ATOM 6434 C CA . ALA B 1 75 ? -11.164 -31.938 18.578 1 95.25 75 ALA B CA 1
ATOM 6435 C C . ALA B 1 75 ? -10.336 -32.25 19.812 1 95.25 75 ALA B C 1
ATOM 6437 O O . ALA B 1 75 ? -10.71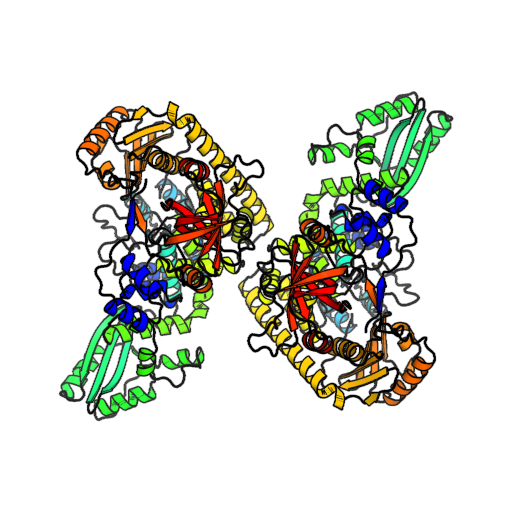9 -31.906 20.938 1 95.25 75 ALA B O 1
ATOM 6438 N N . GLU B 1 76 ? -9.211 -32.875 19.594 1 96.06 76 GLU B N 1
ATOM 6439 C CA . GLU B 1 76 ? -8.375 -33.312 20.703 1 96.06 76 GLU B CA 1
ATOM 6440 C C . GLU B 1 76 ? -7.312 -32.281 21.062 1 96.06 76 GLU B C 1
ATOM 6442 O O . GLU B 1 76 ? -6.496 -32.5 21.953 1 96.06 76 GLU B O 1
ATOM 6447 N N . LYS B 1 77 ? -7.219 -31.172 20.312 1 94.44 77 LYS B N 1
ATOM 6448 C CA . LYS B 1 77 ? -6.258 -30.109 20.531 1 94.44 77 LYS B CA 1
ATOM 6449 C C . LYS B 1 77 ? -4.828 -30.625 20.516 1 94.44 77 LYS B C 1
ATOM 6451 O O . LYS B 1 77 ? -4.051 -30.375 21.438 1 94.44 77 LYS B O 1
ATOM 6456 N N . GLU B 1 78 ? -4.543 -31.406 19.516 1 97 78 GLU B N 1
ATOM 6457 C CA . GLU B 1 78 ? -3.219 -32 19.344 1 97 78 GLU B CA 1
ATOM 6458 C C . GLU B 1 78 ? -2.193 -30.938 18.938 1 97 78 GLU B C 1
ATOM 6460 O O . GLU B 1 78 ? -2.559 -29.859 18.484 1 97 78 GLU B O 1
ATOM 6465 N N . ASN B 1 79 ? -0.912 -31.281 19.203 1 98.25 79 ASN B N 1
ATOM 6466 C CA . ASN B 1 79 ? 0.185 -30.438 18.734 1 98.25 79 ASN B CA 1
ATOM 6467 C C . ASN B 1 79 ? 0.68 -30.859 17.359 1 98.25 79 ASN B C 1
ATOM 6469 O O . ASN B 1 79 ? 1.037 -32.031 17.156 1 98.25 79 ASN B O 1
ATOM 6473 N N . VAL B 1 80 ? 0.638 -29.891 16.469 1 98.5 80 VAL B N 1
ATOM 6474 C CA . VAL B 1 80 ? 0.994 -30.203 15.078 1 98.5 80 VAL B CA 1
ATOM 6475 C C . VAL B 1 80 ? 2.23 -29.391 14.68 1 98.5 80 VAL B C 1
ATOM 6477 O O . VAL B 1 80 ? 2.357 -28.219 15.031 1 98.5 80 VAL B O 1
ATOM 6480 N N . LEU B 1 81 ? 3.215 -30.031 14.008 1 98.56 81 LEU B N 1
ATOM 6481 C CA . LEU B 1 81 ? 4.387 -29.375 13.438 1 98.56 81 LEU B CA 1
ATOM 6482 C C . LEU B 1 81 ? 4.309 -29.359 11.914 1 98.56 81 LEU B C 1
ATOM 6484 O O . LEU B 1 81 ? 4.129 -30.406 11.281 1 98.56 81 LEU B O 1
ATOM 6488 N N . ILE B 1 82 ? 4.359 -28.203 11.344 1 98.56 82 ILE B N 1
ATOM 6489 C CA . ILE B 1 82 ? 4.484 -28.078 9.898 1 98.56 82 ILE B CA 1
ATOM 6490 C C . ILE B 1 82 ? 5.965 -28.031 9.508 1 98.56 82 ILE B C 1
ATOM 6492 O O . ILE B 1 82 ? 6.727 -27.219 10.039 1 98.56 82 ILE B O 1
ATOM 6496 N N . PHE B 1 83 ? 6.41 -28.906 8.672 1 97.44 83 PHE B N 1
ATOM 6497 C CA . PHE B 1 83 ? 7.773 -28.938 8.156 1 97.44 83 PHE B CA 1
ATOM 6498 C C . PHE B 1 83 ? 7.797 -28.562 6.676 1 97.44 83 PHE B C 1
ATOM 6500 O O . PHE B 1 83 ? 7.293 -29.312 5.84 1 97.44 83 PHE B O 1
ATOM 6507 N N . GLY B 1 84 ? 8.367 -27.406 6.324 1 95.5 84 GLY B N 1
ATOM 6508 C CA . GLY B 1 84 ? 8.32 -26.922 4.957 1 95.5 84 GLY B CA 1
ATOM 6509 C C . GLY B 1 84 ? 9.695 -26.828 4.312 1 95.5 84 GLY B C 1
ATOM 6510 O O . GLY B 1 84 ? 10.711 -26.875 5 1 95.5 84 GLY B O 1
ATOM 6511 N N . ASP B 1 85 ? 9.727 -26.734 3.023 1 91.88 85 ASP B N 1
ATOM 6512 C CA . ASP B 1 85 ? 10.953 -26.5 2.266 1 91.88 85 ASP B CA 1
ATOM 6513 C C . ASP B 1 85 ? 11.406 -25.047 2.402 1 91.88 85 ASP B C 1
ATOM 6515 O O . ASP B 1 85 ? 10.664 -24.203 2.885 1 91.88 85 ASP B O 1
ATOM 6519 N N . LYS B 1 86 ? 12.617 -24.781 2.029 1 91.62 86 LYS B N 1
ATOM 6520 C CA . LYS B 1 86 ? 13.227 -23.516 2.379 1 91.62 86 LYS B CA 1
ATOM 6521 C C . LYS B 1 86 ? 13.055 -22.484 1.26 1 91.62 86 LYS B C 1
ATOM 6523 O O . LYS B 1 86 ? 13.312 -21.297 1.45 1 91.62 86 LYS B O 1
ATOM 6528 N N . ASP B 1 87 ? 12.648 -22.875 0.067 1 91.75 87 ASP B N 1
ATOM 6529 C CA . ASP B 1 87 ? 12.5 -21.906 -1.01 1 91.75 87 ASP B CA 1
ATOM 6530 C C . ASP B 1 87 ? 11.156 -21.188 -0.914 1 91.75 87 ASP B C 1
ATOM 6532 O O . ASP B 1 87 ? 10.375 -21.438 0.012 1 91.75 87 ASP B O 1
ATOM 6536 N N . ALA B 1 88 ? 10.875 -20.281 -1.797 1 96.19 88 ALA B N 1
ATOM 6537 C CA . ALA B 1 88 ? 9.68 -19.438 -1.715 1 96.19 88 ALA B CA 1
ATOM 6538 C C . ALA B 1 88 ? 8.414 -20.281 -1.756 1 96.19 88 ALA B C 1
ATOM 6540 O O . ALA B 1 88 ? 7.434 -19.984 -1.072 1 96.19 88 ALA B O 1
ATOM 6541 N N . ASP B 1 89 ? 8.352 -21.328 -2.584 1 96.88 89 ASP B N 1
ATOM 6542 C CA . ASP B 1 89 ? 7.211 -22.25 -2.627 1 96.88 89 ASP B CA 1
ATOM 6543 C C . ASP B 1 89 ? 6.988 -22.906 -1.271 1 96.88 89 ASP B C 1
ATOM 6545 O O . ASP B 1 89 ? 5.875 -22.906 -0.743 1 96.88 89 ASP B O 1
ATOM 6549 N N . GLY B 1 90 ? 8.078 -23.406 -0.712 1 96.56 90 GLY B N 1
ATOM 6550 C CA . GLY B 1 90 ? 7.98 -24.031 0.597 1 96.56 90 GLY B CA 1
ATOM 6551 C C . GLY B 1 90 ? 7.578 -23.062 1.692 1 96.56 90 GLY B C 1
ATOM 6552 O O . GLY B 1 90 ? 6.777 -23.406 2.566 1 96.56 90 GLY B O 1
ATOM 6553 N N . ILE B 1 91 ? 8.141 -21.906 1.654 1 97.06 91 ILE B N 1
ATOM 6554 C CA . ILE B 1 91 ? 7.844 -20.891 2.654 1 97.06 91 ILE B CA 1
ATOM 6555 C C . ILE B 1 91 ? 6.363 -20.516 2.592 1 97.06 91 ILE B C 1
ATOM 6557 O O . ILE B 1 91 ? 5.684 -20.484 3.619 1 97.06 91 ILE B O 1
ATOM 6561 N N . THR B 1 92 ? 5.863 -20.234 1.396 1 98.31 92 THR B N 1
ATOM 6562 C CA . THR B 1 92 ? 4.465 -19.844 1.249 1 98.31 92 THR B CA 1
ATOM 6563 C C . THR B 1 92 ? 3.541 -21 1.569 1 98.31 92 THR B C 1
ATOM 6565 O O . THR B 1 92 ? 2.465 -20.812 2.141 1 98.31 92 THR B O 1
ATOM 6568 N N . ALA B 1 93 ? 3.953 -22.203 1.222 1 98.62 93 ALA B N 1
ATOM 6569 C CA . ALA B 1 93 ? 3.182 -23.391 1.592 1 98.62 93 ALA B CA 1
ATOM 6570 C C . ALA B 1 93 ? 3.039 -23.5 3.107 1 98.62 93 ALA B C 1
ATOM 6572 O O . ALA B 1 93 ? 1.955 -23.797 3.615 1 98.62 93 ALA B O 1
ATOM 6573 N N . THR B 1 94 ? 4.129 -23.281 3.793 1 98.38 94 THR B N 1
ATOM 6574 C CA . THR B 1 94 ? 4.152 -23.344 5.25 1 98.38 94 THR B CA 1
ATOM 6575 C C . THR B 1 94 ? 3.203 -22.312 5.848 1 98.38 94 THR B C 1
ATOM 6577 O O . THR B 1 94 ? 2.424 -22.609 6.75 1 98.38 94 THR B O 1
ATOM 6580 N N . ILE B 1 95 ? 3.236 -21.125 5.324 1 98.19 95 ILE B N 1
ATOM 6581 C CA . ILE B 1 95 ? 2.422 -20.031 5.836 1 98.19 95 ILE B CA 1
ATOM 6582 C C . ILE B 1 95 ? 0.941 -20.344 5.633 1 98.19 95 ILE B C 1
ATOM 6584 O O . ILE B 1 95 ? 0.129 -20.172 6.543 1 98.19 95 ILE B O 1
ATOM 6588 N N . ILE B 1 96 ? 0.558 -20.844 4.473 1 98.5 96 ILE B N 1
ATOM 6589 C CA . ILE B 1 96 ? -0.824 -21.156 4.137 1 98.5 96 ILE B CA 1
ATOM 6590 C C . ILE B 1 96 ? -1.363 -22.203 5.113 1 98.5 96 ILE B C 1
ATOM 6592 O O . ILE B 1 96 ? -2.432 -22.016 5.703 1 98.5 96 ILE B O 1
ATOM 6596 N N . MET B 1 97 ? -0.586 -23.25 5.32 1 98.62 97 MET B N 1
ATOM 6597 C CA . MET B 1 97 ? -1.006 -24.328 6.215 1 98.62 97 MET B CA 1
ATOM 6598 C C . MET B 1 97 ? -1.051 -23.844 7.66 1 98.62 97 MET B C 1
ATOM 6600 O O . MET B 1 97 ? -2.016 -24.109 8.375 1 98.62 97 MET B O 1
ATOM 6604 N N . TYR B 1 98 ? -0.076 -23.125 8.078 1 98.25 98 TYR B N 1
ATOM 6605 C CA . TYR B 1 98 ? 0.043 -22.625 9.445 1 98.25 98 TYR B CA 1
ATOM 6606 C C . TYR B 1 98 ? -1.136 -21.734 9.797 1 98.25 98 TYR B C 1
ATOM 6608 O O . TYR B 1 98 ? -1.801 -21.938 10.812 1 98.25 98 TYR B O 1
ATOM 6616 N N . GLU B 1 99 ? -1.384 -20.75 8.953 1 96.75 99 GLU B N 1
ATOM 6617 C CA . GLU B 1 99 ? -2.465 -19.812 9.219 1 96.75 99 GLU B CA 1
ATOM 6618 C C . GLU B 1 99 ? -3.82 -20.516 9.227 1 96.75 99 GLU B C 1
ATOM 6620 O O . GLU B 1 99 ? -4.703 -20.156 10.016 1 96.75 99 GLU B O 1
ATOM 6625 N N . THR B 1 100 ? -4.004 -21.453 8.336 1 97.44 100 THR B N 1
ATOM 6626 C CA . THR B 1 100 ? -5.266 -22.188 8.273 1 97.44 100 THR B CA 1
ATOM 6627 C C . THR B 1 100 ? -5.496 -22.984 9.555 1 97.44 100 THR B C 1
ATOM 6629 O O . THR B 1 100 ? -6.566 -22.891 10.164 1 97.44 100 THR B O 1
ATOM 6632 N N . LEU B 1 101 ? -4.488 -23.75 9.984 1 97.62 101 LEU B N 1
ATOM 6633 C CA . LEU B 1 101 ? -4.648 -24.562 11.18 1 97.62 101 LEU B CA 1
ATOM 6634 C C . LEU B 1 101 ? -4.844 -23.688 12.414 1 97.62 101 LEU B C 1
ATOM 6636 O O . LEU B 1 101 ? -5.598 -24.047 13.32 1 97.62 101 LEU B O 1
ATOM 6640 N N . LYS B 1 102 ? -4.227 -22.562 12.43 1 95.5 102 LYS B N 1
ATOM 6641 C CA . LYS B 1 102 ? -4.438 -21.594 13.508 1 95.5 102 LYS B CA 1
ATOM 6642 C C . LYS B 1 102 ? -5.883 -21.094 13.531 1 95.5 102 LYS B C 1
ATOM 6644 O O . LYS B 1 102 ? -6.48 -20.953 14.594 1 95.5 102 LYS B O 1
ATOM 6649 N N . ASP B 1 103 ? -6.422 -20.844 12.344 1 94.06 103 ASP B N 1
ATOM 6650 C CA . ASP B 1 103 ? -7.812 -20.422 12.227 1 94.06 103 ASP B CA 1
ATOM 6651 C C . ASP B 1 103 ? -8.75 -21.438 12.875 1 94.06 103 ASP B C 1
ATOM 6653 O O . ASP B 1 103 ? -9.797 -21.078 13.414 1 94.06 103 ASP B O 1
ATOM 6657 N N . PHE B 1 104 ? -8.297 -22.688 12.773 1 96 104 PHE B N 1
ATOM 6658 C CA . PHE B 1 104 ? -9.148 -23.766 13.266 1 96 104 PHE B CA 1
ATOM 6659 C C . PHE B 1 104 ? -8.852 -24.047 14.734 1 96 104 PHE B C 1
ATOM 6661 O O . PHE B 1 104 ? -9.391 -25 15.297 1 96 104 PHE B O 1
ATOM 6668 N N . GLY B 1 105 ? -7.918 -23.328 15.375 1 93.94 105 GLY B N 1
ATOM 6669 C CA . GLY B 1 105 ? -7.68 -23.391 16.812 1 93.94 105 GLY B CA 1
ATOM 6670 C C . GLY B 1 105 ? -6.68 -24.453 17.203 1 93.94 105 GLY B C 1
ATOM 6671 O O . GLY B 1 105 ? -6.535 -24.781 18.375 1 93.94 105 GLY B O 1
ATOM 6672 N N . ILE B 1 106 ? -5.98 -25.031 16.281 1 94.69 106 ILE B N 1
ATOM 6673 C CA . ILE B 1 106 ? -4.984 -26.062 16.547 1 94.69 106 ILE B CA 1
ATOM 6674 C C . ILE B 1 106 ? -3.707 -25.422 17.078 1 94.69 106 ILE B C 1
ATOM 6676 O O . ILE B 1 106 ? -3.34 -24.312 16.672 1 94.69 106 ILE B O 1
ATOM 6680 N N . ASN B 1 107 ? -3.055 -26.094 18.031 1 96.5 107 ASN B N 1
ATOM 6681 C CA . ASN B 1 107 ? -1.71 -25.703 18.438 1 96.5 107 ASN B CA 1
ATOM 6682 C C . ASN B 1 107 ? -0.67 -26.078 17.391 1 96.5 107 ASN B C 1
ATOM 6684 O O . ASN B 1 107 ? -0.188 -27.219 17.359 1 96.5 107 ASN B O 1
ATOM 6688 N N . VAL B 1 108 ? -0.269 -25.172 16.625 1 97.69 108 VAL B N 1
ATOM 6689 C CA . VAL B 1 108 ? 0.554 -25.469 15.461 1 97.69 108 VAL B CA 1
ATOM 6690 C C . VAL B 1 108 ? 1.869 -24.688 15.539 1 97.69 108 VAL B C 1
ATOM 6692 O O . VAL B 1 108 ? 1.89 -23.531 15.961 1 97.69 108 VAL B O 1
ATOM 6695 N N . THR B 1 109 ? 2.98 -25.297 15.289 1 97.75 109 THR B N 1
ATOM 6696 C CA . THR B 1 109 ? 4.305 -24.703 15.117 1 97.75 109 THR B CA 1
ATOM 6697 C C . THR B 1 109 ? 4.875 -25.047 13.742 1 97.75 109 THR B C 1
ATOM 6699 O O . THR B 1 109 ? 4.242 -25.75 12.961 1 97.75 109 THR B O 1
ATOM 6702 N N . TYR B 1 110 ? 5.957 -24.438 13.367 1 97.31 110 TYR B N 1
ATOM 6703 C CA . TYR B 1 110 ? 6.551 -24.703 12.062 1 97.31 110 TYR B CA 1
ATOM 6704 C C . TYR B 1 110 ? 8.07 -24.828 12.172 1 97.31 110 TYR B C 1
ATOM 6706 O O . TYR B 1 110 ? 8.664 -24.344 13.141 1 97.31 110 TYR B O 1
ATOM 6714 N N . LYS B 1 111 ? 8.609 -25.531 11.195 1 95.56 111 LYS B N 1
ATOM 6715 C CA . LYS B 1 111 ? 10.055 -25.688 11.055 1 95.56 111 LYS B CA 1
ATOM 6716 C C . LYS B 1 111 ? 10.469 -25.703 9.586 1 95.56 111 LYS B C 1
ATOM 6718 O O . LYS B 1 111 ? 9.82 -26.359 8.766 1 95.56 111 LYS B O 1
ATOM 6723 N N . ILE B 1 112 ? 11.398 -24.922 9.25 1 92.38 112 ILE B N 1
ATOM 6724 C CA . ILE B 1 112 ? 12.055 -24.922 7.953 1 92.38 112 ILE B CA 1
ATOM 6725 C C . ILE B 1 112 ? 13.555 -25.172 8.133 1 92.38 112 ILE B C 1
ATOM 6727 O O . ILE B 1 112 ? 14.164 -24.656 9.07 1 92.38 112 ILE B O 1
ATOM 6731 N N . PRO B 1 113 ? 14.094 -25.984 7.328 1 87.06 113 PRO B N 1
ATOM 6732 C CA . PRO B 1 113 ? 15.539 -26.203 7.469 1 87.06 113 PRO B CA 1
ATOM 6733 C C . PRO B 1 113 ? 16.328 -24.891 7.402 1 87.06 113 PRO B C 1
ATOM 6735 O O . PRO B 1 113 ? 16.078 -24.062 6.531 1 87.06 113 PRO B O 1
ATOM 6738 N N . SER B 1 114 ? 17.125 -24.688 8.383 1 80.94 114 SER B N 1
ATOM 6739 C CA . SER B 1 114 ? 17.969 -23.516 8.469 1 80.94 114 SER B CA 1
ATOM 6740 C C . SER B 1 114 ? 19.328 -23.844 9.07 1 80.94 114 SER B C 1
ATOM 6742 O O . SER B 1 114 ? 19.531 -24.953 9.555 1 80.94 114 SER B O 1
ATOM 6744 N N . ASN B 1 115 ? 20.266 -23 8.906 1 73.88 115 ASN B N 1
ATOM 6745 C CA . ASN B 1 115 ? 21.578 -23.062 9.562 1 73.88 115 ASN B CA 1
ATOM 6746 C C . ASN B 1 115 ? 22.328 -24.344 9.195 1 73.88 115 ASN B C 1
ATOM 6748 O O . ASN B 1 115 ? 22.828 -25.047 10.078 1 73.88 115 ASN B O 1
ATOM 6752 N N . GLY B 1 116 ? 22.234 -24.781 7.961 1 68.88 116 GLY B N 1
ATOM 6753 C CA . GLY B 1 116 ? 23.047 -25.875 7.477 1 68.88 116 GLY B CA 1
ATOM 6754 C C . GLY B 1 116 ? 22.391 -27.234 7.676 1 68.88 116 GLY B C 1
ATOM 6755 O O . GLY B 1 116 ? 22.984 -28.266 7.375 1 68.88 116 GLY B O 1
ATOM 6756 N N . GLU B 1 117 ? 21.219 -27.203 8.109 1 71.25 117 GLU B N 1
ATOM 6757 C CA . GLU B 1 117 ? 20.484 -28.453 8.305 1 71.25 117 GLU B CA 1
ATOM 6758 C C . GLU B 1 117 ? 20.266 -29.172 6.973 1 71.25 117 GLU B C 1
ATOM 6760 O O . GLU B 1 117 ? 20.281 -28.547 5.91 1 71.25 117 GLU B O 1
ATOM 6765 N N . PHE B 1 118 ? 20.125 -30.453 7.141 1 66.06 118 PHE B N 1
ATOM 6766 C CA . PHE B 1 118 ? 19.906 -31.266 5.957 1 66.06 118 PHE B CA 1
ATOM 6767 C C . PHE B 1 118 ? 18.562 -30.969 5.332 1 66.06 118 PHE B C 1
ATOM 6769 O O . PHE B 1 118 ? 17.609 -30.609 6.031 1 66.06 118 PHE B O 1
ATOM 6776 N N . TYR B 1 119 ? 18.609 -31.156 4.027 1 71.31 119 TYR B N 1
ATOM 6777 C CA . TYR B 1 119 ? 17.375 -30.969 3.289 1 71.31 119 TYR B CA 1
ATOM 6778 C C . TYR B 1 119 ? 16.375 -32.062 3.607 1 71.31 119 TYR B C 1
ATOM 6780 O O . TYR B 1 119 ? 16.75 -33.25 3.717 1 71.31 119 TYR B O 1
ATOM 6788 N N . GLY B 1 120 ? 15.109 -31.672 3.902 1 80.62 120 GLY B N 1
ATOM 6789 C CA . GLY B 1 120 ? 14.062 -32.656 4.113 1 80.62 120 GLY B CA 1
ATOM 6790 C C . GLY B 1 120 ? 13.883 -33.031 5.574 1 80.62 120 GLY B C 1
ATOM 6791 O O . GLY B 1 120 ? 14.617 -32.531 6.438 1 80.62 120 GLY B O 1
ATOM 6792 N N . LEU B 1 121 ? 12.961 -33.875 5.754 1 88.38 121 LEU B N 1
ATOM 6793 C CA . LEU B 1 121 ? 12.656 -34.375 7.094 1 88.38 121 LEU B CA 1
ATOM 6794 C C . LEU B 1 121 ? 13.727 -35.344 7.559 1 88.38 121 LEU B C 1
ATOM 6796 O O . LEU B 1 121 ? 14.133 -36.25 6.805 1 88.38 121 LEU B O 1
ATOM 6800 N N . THR B 1 122 ? 14.281 -35.188 8.789 1 87.94 122 THR B N 1
ATOM 6801 C CA . THR B 1 122 ? 15.328 -36.031 9.328 1 87.94 122 THR B CA 1
ATOM 6802 C C . THR B 1 122 ? 14.859 -36.688 10.625 1 87.94 122 THR B C 1
ATOM 6804 O O . THR B 1 122 ? 13.875 -36.281 11.227 1 87.94 122 THR B O 1
ATOM 6807 N N . LYS B 1 123 ? 15.578 -37.75 10.953 1 92.81 123 LYS B N 1
ATOM 6808 C CA . LYS B 1 123 ? 15.266 -38.406 12.203 1 92.81 123 LYS B CA 1
ATOM 6809 C C . LYS B 1 123 ? 15.492 -37.5 13.398 1 92.81 123 LYS B C 1
ATOM 6811 O O . LYS B 1 123 ? 14.773 -37.562 14.398 1 92.81 123 LYS B O 1
ATOM 6816 N N . GLU B 1 124 ? 16.453 -36.625 13.242 1 91.5 124 GLU B N 1
ATOM 6817 C CA . GLU B 1 124 ? 16.734 -35.688 14.305 1 91.5 124 GLU B CA 1
ATOM 6818 C C . GLU B 1 124 ? 15.539 -34.75 14.539 1 91.5 124 GLU B C 1
ATOM 6820 O O . GLU B 1 124 ? 15.203 -34.438 15.688 1 91.5 124 GLU B O 1
ATOM 6825 N N . ILE B 1 125 ? 14.938 -34.312 13.484 1 93.12 125 ILE B N 1
ATOM 6826 C CA . ILE B 1 125 ? 13.781 -33.438 13.578 1 93.12 125 ILE B CA 1
ATOM 6827 C C . ILE B 1 125 ? 12.617 -34.156 14.234 1 93.12 125 ILE B C 1
ATOM 6829 O O . ILE B 1 125 ? 11.875 -33.594 15.031 1 93.12 125 ILE B O 1
ATOM 6833 N N . ILE B 1 126 ? 12.477 -35.438 13.969 1 96.06 126 ILE B N 1
ATOM 6834 C CA . ILE B 1 126 ? 11.406 -36.25 14.523 1 96.06 126 ILE B CA 1
ATOM 6835 C C . ILE B 1 126 ? 11.633 -36.438 16.016 1 96.06 126 ILE B C 1
ATOM 6837 O O . ILE B 1 126 ? 10.68 -36.375 16.812 1 96.06 126 ILE B O 1
ATOM 6841 N N . ASP B 1 127 ? 12.906 -36.688 16.328 1 96.81 127 ASP B N 1
ATOM 6842 C CA . ASP B 1 127 ? 13.234 -36.844 17.75 1 96.81 127 ASP B CA 1
ATOM 6843 C C . ASP B 1 127 ? 12.906 -35.562 18.516 1 96.81 127 ASP B C 1
ATOM 6845 O O . ASP B 1 127 ? 12.375 -35.625 19.625 1 96.81 127 ASP B O 1
ATOM 6849 N N . LYS B 1 128 ? 13.242 -34.469 17.984 1 95.81 128 LYS B N 1
ATOM 6850 C CA . LYS B 1 128 ? 12.914 -33.188 18.625 1 95.81 128 LYS B CA 1
ATOM 6851 C C . LYS B 1 128 ? 11.406 -33 18.719 1 95.81 128 LYS B C 1
ATOM 6853 O O . LYS B 1 128 ? 10.914 -32.406 19.703 1 95.81 128 LYS B O 1
ATOM 6858 N N . ALA B 1 129 ? 10.688 -33.375 17.719 1 97.12 129 ALA B N 1
ATOM 6859 C CA . ALA B 1 129 ? 9.227 -33.281 17.719 1 97.12 129 ALA B CA 1
ATOM 6860 C C . ALA B 1 129 ? 8.633 -34.094 18.859 1 97.12 129 ALA B C 1
ATOM 6862 O O . ALA B 1 129 ? 7.656 -33.688 19.484 1 97.12 129 ALA B O 1
ATOM 6863 N N . LEU B 1 130 ? 9.227 -35.25 19.047 1 97.12 130 LEU B N 1
ATOM 6864 C CA . LEU B 1 130 ? 8.781 -36.094 20.141 1 97.12 130 LEU B CA 1
ATOM 6865 C C . LEU B 1 130 ? 8.953 -35.406 21.484 1 97.12 130 LEU B C 1
ATOM 6867 O O . LEU B 1 130 ? 8.055 -35.438 22.328 1 97.12 130 LEU B O 1
ATOM 6871 N N . GLU B 1 131 ? 10.062 -34.75 21.656 1 97.38 131 GLU B N 1
ATOM 6872 C CA . GLU B 1 131 ? 10.344 -34 22.859 1 97.38 131 GLU B CA 1
ATOM 6873 C C . GLU B 1 131 ? 9.336 -32.875 23.062 1 97.38 131 GLU B C 1
ATOM 6875 O O . GLU B 1 131 ? 8.961 -32.562 24.203 1 97.38 131 GLU B O 1
ATOM 6880 N N . ASP B 1 132 ? 8.891 -32.344 21.984 1 97.31 132 ASP B N 1
ATOM 6881 C CA . ASP B 1 132 ? 7.977 -31.203 22.016 1 97.31 132 ASP B CA 1
ATOM 6882 C C . ASP B 1 132 ? 6.523 -31.672 22.062 1 97.31 132 ASP B C 1
ATOM 6884 O O . ASP B 1 132 ? 5.602 -30.859 21.922 1 97.31 132 ASP B O 1
ATOM 6888 N N . LYS B 1 133 ? 6.297 -32.969 22.125 1 97.62 133 LYS B N 1
ATOM 6889 C CA . LYS B 1 133 ? 4.988 -33.594 22.266 1 97.62 133 LYS B CA 1
ATOM 6890 C C . LYS B 1 133 ? 4.137 -33.375 21.016 1 97.62 133 LYS B C 1
ATOM 6892 O O . LYS B 1 133 ? 2.938 -33.125 21.109 1 97.62 133 LYS B O 1
ATOM 6897 N N . ILE B 1 134 ? 4.777 -33.375 19.922 1 98.19 134 ILE B N 1
ATOM 6898 C CA . ILE B 1 134 ? 4.094 -33.312 18.625 1 98.19 134 ILE B CA 1
ATOM 6899 C C . ILE B 1 134 ? 3.494 -34.688 18.297 1 98.19 134 ILE B C 1
ATOM 6901 O O . ILE B 1 134 ? 4.16 -35.719 18.422 1 98.19 134 ILE B O 1
ATOM 6905 N N . SER B 1 135 ? 2.264 -34.688 17.844 1 97.81 135 SER B N 1
ATOM 6906 C CA . SER B 1 135 ? 1.63 -35.938 17.484 1 97.81 135 SER B CA 1
ATOM 6907 C C . SER B 1 135 ? 1.492 -36.094 15.969 1 97.81 135 SER B C 1
ATOM 6909 O O . SER B 1 135 ? 1.32 -37.188 15.461 1 97.81 135 SER B O 1
ATOM 6911 N N . ILE B 1 136 ? 1.498 -34.938 15.25 1 98.25 136 ILE B N 1
ATOM 6912 C CA . ILE B 1 136 ? 1.37 -34.969 13.797 1 98.25 136 ILE B CA 1
ATOM 6913 C C . ILE B 1 136 ? 2.412 -34.031 13.18 1 98.25 136 ILE B C 1
ATOM 6915 O O . ILE B 1 136 ? 2.594 -32.906 13.633 1 98.25 136 ILE B O 1
ATOM 6919 N N . ILE B 1 137 ? 3.137 -34.5 12.219 1 98.19 137 ILE B N 1
ATOM 6920 C CA . ILE B 1 137 ? 3.988 -33.688 11.367 1 98.19 137 ILE B CA 1
ATOM 6921 C C . ILE B 1 137 ? 3.389 -33.594 9.969 1 98.19 137 ILE B C 1
ATOM 6923 O O . ILE B 1 137 ? 3.086 -34.625 9.344 1 98.19 137 ILE B O 1
ATOM 6927 N N . ILE B 1 138 ? 3.117 -32.406 9.5 1 98.44 138 ILE B N 1
ATOM 6928 C CA . ILE B 1 138 ? 2.67 -32.188 8.133 1 98.44 138 ILE B CA 1
ATOM 6929 C C . ILE B 1 138 ? 3.809 -31.609 7.301 1 98.44 138 ILE B C 1
ATOM 6931 O O . ILE B 1 138 ? 4.266 -30.484 7.57 1 98.44 138 ILE B O 1
ATOM 6935 N N . THR B 1 139 ? 4.309 -32.344 6.328 1 97.31 139 THR B N 1
ATOM 6936 C CA . THR B 1 139 ? 5.309 -31.797 5.418 1 97.31 139 THR B CA 1
ATOM 6937 C C . THR B 1 139 ? 4.637 -31.062 4.27 1 97.31 139 THR B C 1
ATOM 6939 O O . THR B 1 139 ? 3.594 -31.484 3.768 1 97.31 139 THR B O 1
ATOM 6942 N N . VAL B 1 140 ? 5.152 -29.922 3.916 1 97.94 140 VAL B N 1
ATOM 6943 C CA . VAL B 1 140 ? 4.613 -29.125 2.822 1 97.94 140 VAL B CA 1
ATOM 6944 C C . VAL B 1 140 ? 5.715 -28.828 1.808 1 97.94 140 VAL B C 1
ATOM 6946 O O . VAL B 1 140 ? 6.82 -28.422 2.182 1 97.94 140 VAL B O 1
ATOM 6949 N N . ASP B 1 141 ? 5.457 -29.062 0.502 1 95.44 141 ASP B N 1
ATOM 6950 C CA . ASP B 1 141 ? 6.375 -28.844 -0.612 1 95.44 141 ASP B CA 1
ATOM 6951 C C . ASP B 1 141 ? 7.609 -29.734 -0.481 1 95.44 141 ASP B C 1
ATOM 6953 O O . ASP B 1 141 ? 8.688 -29.391 -0.966 1 95.44 141 ASP B O 1
ATOM 6957 N N . CYS B 1 142 ? 7.484 -30.75 0.375 1 90.62 142 CYS B N 1
ATOM 6958 C CA . CYS B 1 142 ? 8.547 -31.734 0.571 1 90.62 142 CYS B CA 1
ATOM 6959 C C . CYS B 1 142 ? 8.008 -33 1.24 1 90.62 142 CYS B C 1
ATOM 6961 O O . CYS B 1 142 ? 6.82 -33.062 1.549 1 90.62 142 CYS B O 1
ATOM 6963 N N . GLY B 1 143 ? 8.773 -34.062 1.261 1 88.12 143 GLY B N 1
ATOM 6964 C CA . GLY B 1 143 ? 8.422 -35.219 2.057 1 88.12 143 GLY B CA 1
ATOM 6965 C C . GLY B 1 143 ? 8.203 -36.469 1.223 1 88.12 143 GLY B C 1
ATOM 6966 O O . GLY B 1 143 ? 8.328 -37.594 1.727 1 88.12 143 GLY B O 1
ATOM 6967 N N . ILE B 1 144 ? 7.879 -36.312 -0.054 1 86.19 144 ILE B N 1
ATOM 6968 C CA . ILE B 1 144 ? 7.504 -37.438 -0.895 1 86.19 144 ILE B CA 1
ATOM 6969 C C . ILE B 1 144 ? 8.656 -38.438 -0.954 1 86.19 144 ILE B C 1
ATOM 6971 O O . ILE B 1 144 ? 8.438 -39.625 -1.156 1 86.19 144 ILE B O 1
ATOM 6975 N N . SER B 1 145 ? 9.867 -38 -0.719 1 79.06 145 SER B N 1
ATOM 6976 C CA . SER B 1 145 ? 11.039 -38.875 -0.769 1 79.06 145 SER B CA 1
ATOM 6977 C C . SER B 1 145 ? 11.477 -39.281 0.63 1 79.06 145 SER B C 1
ATOM 6979 O O . SER B 1 145 ? 12.477 -40 0.79 1 79.06 145 SER B O 1
ATOM 6981 N N . ASN B 1 146 ? 10.773 -38.938 1.69 1 84.19 146 ASN B N 1
ATOM 6982 C CA . ASN B 1 146 ? 11.164 -39.188 3.074 1 84.19 146 ASN B CA 1
ATOM 6983 C C . ASN B 1 146 ? 10.32 -40.281 3.693 1 84.19 146 ASN B C 1
ATOM 6985 O O . ASN B 1 146 ? 9.805 -40.125 4.805 1 84.19 146 ASN B O 1
ATOM 6989 N N . ILE B 1 147 ? 10.195 -41.312 3.012 1 84.25 147 ILE B N 1
ATOM 6990 C CA . ILE B 1 147 ? 9.328 -42.406 3.465 1 84.25 147 ILE B CA 1
ATOM 6991 C C . ILE B 1 147 ? 9.953 -43.094 4.684 1 84.25 147 ILE B C 1
ATOM 6993 O O . ILE B 1 147 ? 9.25 -43.469 5.617 1 84.25 147 ILE B O 1
ATOM 6997 N N . GLU B 1 148 ? 11.289 -43.25 4.676 1 85.06 148 GLU B N 1
ATOM 6998 C CA . GLU B 1 148 ? 11.977 -43.844 5.812 1 85.06 148 GLU B CA 1
ATOM 6999 C C . GLU B 1 148 ? 11.773 -43.031 7.078 1 85.06 148 GLU B C 1
ATOM 7001 O O . GLU B 1 148 ? 11.547 -43.594 8.156 1 85.06 148 GLU B O 1
ATOM 7006 N N . GLU B 1 149 ? 11.891 -41.812 6.918 1 90.5 149 GLU B N 1
ATOM 7007 C CA . GLU B 1 149 ? 11.68 -40.906 8.047 1 90.5 149 GLU B CA 1
ATOM 7008 C C . GLU B 1 149 ? 10.234 -40.938 8.531 1 90.5 149 GLU B C 1
ATOM 7010 O O . GLU B 1 149 ? 9.977 -40.906 9.734 1 90.5 149 GLU B O 1
ATOM 7015 N N . ALA B 1 150 ? 9.234 -41.062 7.664 1 92.19 150 ALA B N 1
ATOM 7016 C CA . ALA B 1 150 ? 7.824 -41.156 8.031 1 92.19 150 ALA B CA 1
ATOM 7017 C C . ALA B 1 150 ? 7.555 -42.406 8.836 1 92.19 150 ALA B C 1
ATOM 7019 O O . ALA B 1 150 ? 6.785 -42.406 9.797 1 92.19 150 ALA B O 1
ATOM 7020 N N . ASN B 1 151 ? 8.219 -43.469 8.414 1 90.94 151 ASN B N 1
ATOM 7021 C CA . ASN B 1 151 ? 8.086 -44.719 9.141 1 90.94 151 ASN B CA 1
ATOM 7022 C C . ASN B 1 151 ? 8.703 -44.625 10.539 1 90.94 151 ASN B C 1
ATOM 7024 O O . ASN B 1 151 ? 8.141 -45.156 11.5 1 90.94 151 ASN B O 1
ATOM 7028 N N . TYR B 1 152 ? 9.859 -44 10.539 1 94 152 TYR B N 1
ATOM 7029 C CA . TYR B 1 152 ? 10.508 -43.781 11.828 1 94 152 TYR B CA 1
ATOM 7030 C C . TYR B 1 152 ? 9.602 -43 12.75 1 94 152 TYR B C 1
ATOM 7032 O O . TYR B 1 152 ? 9.453 -43.312 13.93 1 94 152 TYR B O 1
ATOM 7040 N N . ALA B 1 153 ? 8.992 -42 12.297 1 96.06 153 ALA B N 1
ATOM 7041 C CA . ALA B 1 153 ? 8.062 -41.188 13.078 1 96.06 153 ALA B CA 1
ATOM 7042 C C . ALA B 1 153 ? 6.906 -42.031 13.609 1 96.06 153 ALA B C 1
ATOM 7044 O O . ALA B 1 153 ? 6.512 -41.906 14.766 1 96.06 153 ALA B O 1
ATOM 7045 N N . ARG B 1 154 ? 6.367 -42.875 12.812 1 94.12 154 ARG B N 1
ATOM 7046 C CA . ARG B 1 154 ? 5.262 -43.75 13.195 1 94.12 154 ARG B CA 1
ATOM 7047 C C . ARG B 1 154 ? 5.664 -44.656 14.352 1 94.12 154 ARG B C 1
ATOM 7049 O O . ARG B 1 154 ? 4.859 -44.906 15.25 1 94.12 154 ARG B O 1
ATOM 7056 N N . SER B 1 155 ? 6.895 -45.125 14.234 1 94.44 155 SER B N 1
ATOM 7057 C CA . SER B 1 155 ? 7.395 -45.969 15.305 1 94.44 155 SER B CA 1
ATOM 7058 C C . SER B 1 155 ? 7.43 -45.25 16.641 1 94.44 155 SER B C 1
ATOM 7060 O O . SER B 1 155 ? 7.43 -45.875 17.703 1 94.44 155 SER B O 1
ATOM 7062 N N . LYS B 1 156 ? 7.441 -43.969 16.578 1 96.06 156 LYS B N 1
ATOM 7063 C CA . LYS B 1 156 ? 7.441 -43.125 17.766 1 96.06 156 LYS B CA 1
ATOM 7064 C C . LYS B 1 156 ? 6.047 -42.562 18.047 1 96.06 156 LYS B C 1
ATOM 7066 O O . LYS B 1 156 ? 5.891 -41.625 18.844 1 96.06 156 LYS B O 1
ATOM 7071 N N . ASN B 1 157 ? 5.035 -43 17.375 1 95.25 157 ASN B N 1
ATOM 7072 C CA . ASN B 1 157 ? 3.631 -42.625 17.5 1 95.25 157 ASN B CA 1
ATOM 7073 C C . ASN B 1 157 ? 3.389 -41.188 17.016 1 95.25 157 ASN B C 1
ATOM 7075 O O . ASN B 1 157 ? 2.594 -40.469 17.609 1 95.25 157 ASN B O 1
ATOM 7079 N N . ILE B 1 158 ? 4.211 -40.781 16.141 1 97.12 158 ILE B N 1
ATOM 7080 C CA . ILE B 1 158 ? 4 -39.5 15.453 1 97.12 158 ILE B CA 1
ATOM 7081 C C . ILE B 1 158 ? 3.535 -39.781 14.023 1 97.12 158 ILE B C 1
ATOM 7083 O O . ILE B 1 158 ? 4.18 -40.531 13.281 1 97.12 158 ILE B O 1
ATOM 7087 N N . GLU B 1 159 ? 2.451 -39.219 13.656 1 96.62 159 GLU B N 1
ATOM 7088 C CA . GLU B 1 159 ? 1.939 -39.406 12.297 1 96.62 159 GLU B CA 1
ATOM 7089 C C . GLU B 1 159 ? 2.492 -38.344 11.352 1 96.62 159 GLU B C 1
ATOM 7091 O O . GLU B 1 159 ? 2.508 -37.156 11.688 1 96.62 159 GLU B O 1
ATOM 7096 N N . VAL B 1 160 ? 2.973 -38.781 10.195 1 96.5 160 VAL B N 1
ATOM 7097 C CA . VAL B 1 160 ? 3.453 -37.844 9.188 1 96.5 160 VAL B CA 1
ATOM 7098 C C . VAL B 1 160 ? 2.463 -37.781 8.031 1 96.5 160 VAL B C 1
ATOM 7100 O O . VAL B 1 160 ? 2.133 -38.812 7.426 1 96.5 160 VAL B O 1
ATOM 7103 N N . ILE B 1 161 ? 1.936 -36.625 7.785 1 97.56 161 ILE B N 1
ATOM 7104 C CA . ILE B 1 161 ? 1.104 -36.344 6.621 1 97.56 161 ILE B CA 1
ATOM 7105 C C . ILE B 1 161 ? 1.91 -35.562 5.586 1 97.56 161 ILE B C 1
ATOM 7107 O O . ILE B 1 161 ? 2.477 -34.5 5.898 1 97.56 161 ILE B O 1
ATOM 7111 N N . ILE B 1 162 ? 1.958 -36.031 4.336 1 96.19 162 ILE B N 1
ATOM 7112 C CA . ILE B 1 162 ? 2.812 -35.438 3.322 1 96.19 162 ILE B CA 1
ATOM 7113 C C . ILE B 1 162 ? 1.955 -34.688 2.305 1 96.19 162 ILE B C 1
ATOM 7115 O O . ILE B 1 162 ? 1.051 -35.25 1.699 1 96.19 162 ILE B O 1
ATOM 7119 N N . THR B 1 163 ? 2.107 -33.375 2.141 1 97.44 163 THR B N 1
ATOM 7120 C CA . THR B 1 163 ? 1.578 -32.562 1.043 1 97.44 163 THR B CA 1
ATOM 7121 C C . THR B 1 163 ? 2.707 -32.062 0.148 1 97.44 163 THR B C 1
ATOM 7123 O O . THR B 1 163 ? 3.527 -31.266 0.574 1 97.44 163 THR B O 1
ATOM 7126 N N . ASP B 1 164 ? 2.775 -32.531 -1.035 1 94.5 164 ASP B N 1
ATOM 7127 C CA . ASP B 1 164 ? 3.898 -32.281 -1.933 1 94.5 164 ASP B CA 1
ATOM 7128 C C . ASP B 1 164 ? 3.443 -32.281 -3.391 1 94.5 164 ASP B C 1
ATOM 7130 O O . ASP B 1 164 ? 2.264 -32.469 -3.682 1 94.5 164 ASP B O 1
ATOM 7134 N N . HIS B 1 165 ? 4.285 -31.828 -4.273 1 94.44 165 HIS B N 1
ATOM 7135 C CA . HIS B 1 165 ? 3.959 -31.828 -5.695 1 94.44 165 HIS B CA 1
ATOM 7136 C C . HIS B 1 165 ? 5.105 -32.406 -6.523 1 94.44 165 HIS B C 1
ATOM 7138 O O . HIS B 1 165 ? 5.008 -32.5 -7.75 1 94.44 165 HIS B O 1
ATOM 7144 N N . HIS B 1 166 ? 6.133 -32.844 -5.824 1 85.62 166 HIS B N 1
ATOM 7145 C CA . HIS B 1 166 ? 7.25 -33.438 -6.527 1 85.62 166 HIS B CA 1
ATOM 7146 C C . HIS B 1 166 ? 6.895 -34.844 -7.008 1 85.62 166 HIS B C 1
ATOM 7148 O O . HIS B 1 166 ? 5.941 -35.469 -6.52 1 85.62 166 HIS B O 1
ATOM 7154 N N . LEU B 1 167 ? 7.605 -35.344 -7.973 1 82.56 167 LEU B N 1
ATOM 7155 C CA . LEU B 1 167 ? 7.367 -36.656 -8.523 1 82.56 167 LEU B CA 1
ATOM 7156 C C . LEU B 1 167 ? 7.754 -37.75 -7.523 1 82.56 167 LEU B C 1
ATOM 7158 O O . LEU B 1 167 ? 8.859 -37.719 -6.973 1 82.56 167 LEU B O 1
ATOM 7162 N N . PRO B 1 168 ? 6.789 -38.625 -7.25 1 80.06 168 PRO B N 1
ATOM 7163 C CA . PRO B 1 168 ? 7.102 -39.719 -6.32 1 80.06 168 PRO B CA 1
ATOM 7164 C C . PRO B 1 168 ? 8.07 -40.719 -6.918 1 80.06 168 PRO B C 1
ATOM 7166 O O . PRO B 1 168 ? 8.133 -40.875 -8.141 1 80.06 168 PRO B O 1
ATOM 7169 N N . ASN B 1 169 ? 8.977 -41.281 -6.082 1 68.12 169 ASN B N 1
ATOM 7170 C CA . ASN B 1 169 ? 9.781 -42.406 -6.52 1 68.12 169 ASN B CA 1
ATOM 7171 C C . ASN B 1 169 ? 8.93 -43.656 -6.676 1 68.12 169 ASN B C 1
ATOM 7173 O O . ASN B 1 169 ? 7.785 -43.719 -6.215 1 68.12 169 ASN B O 1
ATOM 7177 N N . LYS B 1 170 ? 9.32 -44.719 -7.32 1 64 170 LYS B N 1
ATOM 7178 C CA . LYS B 1 170 ? 8.578 -45.906 -7.688 1 64 170 LYS B CA 1
ATOM 7179 C C . LYS B 1 170 ? 7.566 -46.281 -6.609 1 64 170 LYS B C 1
ATOM 7181 O O . LYS B 1 170 ? 6.695 -45.5 -6.27 1 64 170 LYS B O 1
ATOM 7186 N N . GLU B 1 171 ? 7.57 -47.312 -5.895 1 57.62 171 GLU B N 1
ATOM 7187 C CA . GLU B 1 171 ? 6.527 -47.969 -5.129 1 57.62 171 GLU B CA 1
ATOM 7188 C C . GLU B 1 171 ? 6.289 -47.281 -3.791 1 57.62 171 GLU B C 1
ATOM 7190 O O . GLU B 1 171 ? 7.113 -47.375 -2.881 1 57.62 171 GLU B O 1
ATOM 7195 N N . ILE B 1 172 ? 5.543 -46.062 -3.859 1 62.47 172 ILE B N 1
ATOM 7196 C CA . ILE B 1 172 ? 5.281 -45.469 -2.553 1 62.47 172 ILE B CA 1
ATOM 7197 C C . ILE B 1 172 ? 4.141 -46.219 -1.866 1 62.47 172 ILE B C 1
ATOM 7199 O O . ILE B 1 172 ? 3.004 -46.188 -2.344 1 62.47 172 ILE B O 1
ATOM 7203 N N . ASP B 1 173 ? 4.297 -47.438 -1.309 1 56.12 173 ASP B N 1
ATOM 7204 C CA . ASP B 1 173 ? 3.281 -48.219 -0.596 1 56.12 173 ASP B CA 1
ATOM 7205 C C . ASP B 1 173 ? 3.193 -47.781 0.867 1 56.12 173 ASP B C 1
ATOM 7207 O O . ASP B 1 173 ? 3.822 -48.375 1.736 1 56.12 173 ASP B O 1
ATOM 7211 N N . ILE B 1 174 ? 3.188 -46.438 1.168 1 61.94 174 ILE B N 1
ATOM 7212 C CA . ILE B 1 174 ? 3.211 -46.219 2.607 1 61.94 174 ILE B CA 1
ATOM 7213 C C . ILE B 1 174 ? 1.798 -45.938 3.107 1 61.94 174 ILE B C 1
ATOM 7215 O O . ILE B 1 174 ? 0.952 -45.438 2.355 1 61.94 174 ILE B O 1
ATOM 7219 N N . GLU B 1 175 ? 1.355 -46.438 4.309 1 74.88 175 GLU B N 1
ATOM 7220 C CA . GLU B 1 175 ? 0.178 -46.25 5.145 1 74.88 175 GLU B CA 1
ATOM 7221 C C . GLU B 1 175 ? 0.01 -44.781 5.516 1 74.88 175 GLU B C 1
ATOM 7223 O O . GLU B 1 175 ? -1.027 -44.375 6.051 1 74.88 175 GLU B O 1
ATOM 7228 N N . ASN B 1 176 ? 0.837 -43.938 5.086 1 84.81 176 ASN B N 1
ATOM 7229 C CA . ASN B 1 176 ? 0.75 -42.531 5.438 1 84.81 176 ASN B CA 1
ATOM 7230 C C . ASN B 1 176 ? -0.218 -41.781 4.523 1 84.81 176 ASN B C 1
ATOM 7232 O O . ASN B 1 176 ? -0.475 -42.219 3.398 1 84.81 176 ASN B O 1
ATOM 7236 N N . ILE B 1 177 ? -0.819 -40.719 5.016 1 94.88 177 ILE B N 1
ATOM 7237 C CA . ILE B 1 177 ? -1.648 -39.844 4.211 1 94.88 177 ILE B CA 1
ATOM 7238 C C . ILE B 1 177 ? -0.76 -38.969 3.334 1 94.88 177 ILE B C 1
ATOM 7240 O O . ILE B 1 177 ? -0.034 -38.094 3.84 1 94.88 177 ILE B O 1
ATOM 7244 N N . ILE B 1 178 ? -0.725 -39.25 2.047 1 95.5 178 ILE B N 1
ATOM 7245 C CA . ILE B 1 178 ? 0.077 -38.469 1.097 1 95.5 178 ILE B CA 1
ATOM 7246 C C . ILE B 1 178 ? -0.839 -37.781 0.095 1 95.5 178 ILE B C 1
ATOM 7248 O O . ILE B 1 178 ? -1.668 -38.406 -0.553 1 95.5 178 ILE B O 1
ATOM 7252 N N . ILE B 1 179 ? -0.735 -36.5 0.017 1 96.94 179 ILE B N 1
ATOM 7253 C CA . ILE B 1 179 ? -1.463 -35.688 -0.964 1 96.94 179 ILE B CA 1
ATOM 7254 C C . ILE B 1 179 ? -0.489 -35.125 -1.993 1 96.94 179 ILE B C 1
ATOM 7256 O O . ILE B 1 179 ? 0.325 -34.25 -1.674 1 96.94 179 ILE B O 1
ATOM 7260 N N . ASP B 1 180 ? -0.55 -35.594 -3.166 1 95.38 180 ASP B N 1
ATOM 7261 C CA . ASP B 1 180 ? 0.297 -35.188 -4.293 1 95.38 180 ASP B CA 1
ATOM 7262 C C . ASP B 1 180 ? -0.393 -35.5 -5.621 1 95.38 180 ASP B C 1
ATOM 7264 O O . ASP B 1 180 ? -0.795 -36.625 -5.879 1 95.38 180 ASP B O 1
ATOM 7268 N N . PRO B 1 181 ? -0.532 -34.5 -6.426 1 95.69 181 PRO B N 1
ATOM 7269 C CA . PRO B 1 181 ? -1.245 -34.688 -7.691 1 95.69 181 PRO B CA 1
ATOM 7270 C C . PRO B 1 181 ? -0.602 -35.75 -8.57 1 95.69 181 PRO B C 1
ATOM 7272 O O . PRO B 1 181 ? -1.256 -36.312 -9.461 1 95.69 181 PRO B O 1
ATOM 7275 N N . HIS B 1 182 ? 0.644 -36.188 -8.352 1 91.94 182 HIS B N 1
ATOM 7276 C CA . HIS B 1 182 ? 1.364 -37.094 -9.219 1 91.94 182 HIS B CA 1
ATOM 7277 C C . HIS B 1 182 ? 1.244 -38.531 -8.719 1 91.94 182 HIS B C 1
ATOM 7279 O O . HIS B 1 182 ? 1.793 -39.469 -9.328 1 91.94 182 HIS B O 1
ATOM 7285 N N . LEU B 1 183 ? 0.509 -38.75 -7.664 1 91.75 183 LEU B N 1
ATOM 7286 C CA . LEU B 1 183 ? 0.286 -40.094 -7.176 1 91.75 183 LEU B CA 1
ATOM 7287 C C . LEU B 1 183 ? -0.556 -40.906 -8.164 1 91.75 183 LEU B C 1
ATOM 7289 O O . LEU B 1 183 ? -1.469 -40.375 -8.789 1 91.75 183 LEU B O 1
ATOM 7293 N N . LYS B 1 184 ? -0.229 -42.156 -8.195 1 89.75 184 LYS B N 1
ATOM 7294 C CA . LYS B 1 184 ? -1.062 -43.031 -9 1 89.75 184 LYS B CA 1
ATOM 7295 C C . LYS B 1 184 ? -2.494 -43.062 -8.477 1 89.75 184 LYS B C 1
ATOM 7297 O O . LYS B 1 184 ? -2.717 -43.25 -7.277 1 89.75 184 LYS B O 1
ATOM 7302 N N . GLY B 1 185 ? -3.43 -42.844 -9.273 1 90.44 185 GLY B N 1
ATOM 7303 C CA . GLY B 1 185 ? -4.832 -42.906 -8.891 1 90.44 185 GLY B CA 1
ATOM 7304 C C . GLY B 1 185 ? -5.395 -41.531 -8.523 1 90.44 185 GLY B C 1
ATOM 7305 O O . GLY B 1 185 ? -6.586 -41.406 -8.234 1 90.44 185 GLY B O 1
ATOM 7306 N N . ASP B 1 186 ? -4.555 -40.531 -8.516 1 93.56 186 ASP B N 1
ATOM 7307 C CA . ASP B 1 186 ? -5.039 -39.156 -8.273 1 93.56 186 ASP B CA 1
ATOM 7308 C C . ASP B 1 186 ? -5.941 -38.688 -9.414 1 93.56 186 ASP B C 1
ATOM 7310 O O . ASP B 1 186 ? -5.621 -38.875 -10.586 1 93.56 186 ASP B O 1
ATOM 7314 N N . LEU B 1 187 ? -7.098 -38.062 -9.078 1 94.38 187 LEU B N 1
ATOM 7315 C CA . LEU B 1 187 ? -8.117 -37.75 -10.062 1 94.38 187 LEU B CA 1
ATOM 7316 C C . LEU B 1 187 ? -8.023 -36.281 -10.484 1 94.38 187 LEU B C 1
ATOM 7318 O O . LEU B 1 187 ? -8.789 -35.844 -11.336 1 94.38 187 LEU B O 1
ATOM 7322 N N . SER B 1 188 ? -7.078 -35.531 -9.93 1 94.94 188 SER B N 1
ATOM 7323 C CA . SER B 1 188 ? -6.945 -34.125 -10.297 1 94.94 188 SER B CA 1
ATOM 7324 C C . SER B 1 188 ? -6.742 -33.969 -11.797 1 94.94 188 SER B C 1
ATOM 7326 O O . SER B 1 188 ? -5.91 -34.625 -12.398 1 94.94 188 SER B O 1
ATOM 7328 N N . PRO B 1 189 ? -7.484 -33 -12.422 1 94.19 189 PRO B N 1
ATOM 7329 C CA . PRO B 1 189 ? -7.391 -32.812 -13.875 1 94.19 189 PRO B CA 1
ATOM 7330 C C . PRO B 1 189 ? -6.062 -32.219 -14.305 1 94.19 189 PRO B C 1
ATOM 7332 O O . PRO B 1 189 ? -5.652 -32.344 -15.453 1 94.19 189 PRO B O 1
ATOM 7335 N N . PHE B 1 190 ? -5.438 -31.469 -13.469 1 95.88 190 PHE B N 1
ATOM 7336 C CA . PHE B 1 190 ? -4.184 -30.781 -13.758 1 95.88 190 PHE B CA 1
ATOM 7337 C C . PHE B 1 190 ? -3.135 -31.125 -12.703 1 95.88 190 PHE B C 1
ATOM 7339 O O . PHE B 1 190 ? -3.35 -30.891 -11.508 1 95.88 190 PHE B O 1
ATOM 7346 N N . LYS B 1 191 ? -1.985 -31.578 -13.102 1 95.81 191 LYS B N 1
ATOM 7347 C CA . LYS B 1 191 ? -1.017 -32.156 -12.18 1 95.81 191 LYS B CA 1
ATOM 7348 C C . LYS B 1 191 ? 0.106 -31.172 -11.867 1 95.81 191 LYS B C 1
ATOM 7350 O O . LYS B 1 191 ? 0.795 -31.312 -10.859 1 95.81 191 LYS B O 1
ATOM 7355 N N . GLU B 1 192 ? 0.316 -30.172 -12.711 1 94.69 192 GLU B N 1
ATOM 7356 C CA . GLU B 1 192 ? 1.496 -29.312 -12.633 1 94.69 192 GLU B CA 1
ATOM 7357 C C . GLU B 1 192 ? 1.238 -28.109 -11.734 1 94.69 192 GLU B C 1
ATOM 7359 O O . GLU B 1 192 ? 1.396 -26.969 -12.164 1 94.69 192 GLU B O 1
ATOM 7364 N N . ILE B 1 193 ? 0.904 -28.375 -10.469 1 97.62 193 ILE B N 1
ATOM 7365 C CA . ILE B 1 193 ? 0.674 -27.297 -9.523 1 97.62 193 ILE B CA 1
ATOM 7366 C C . ILE B 1 193 ? 1.81 -27.25 -8.5 1 97.62 193 ILE B C 1
ATOM 7368 O O . ILE B 1 193 ? 2.484 -28.266 -8.273 1 97.62 193 ILE B O 1
ATOM 7372 N N . ALA B 1 194 ? 2.08 -26.109 -7.918 1 97.44 194 ALA B N 1
ATOM 7373 C CA . ALA B 1 194 ? 3.166 -25.906 -6.961 1 97.44 194 ALA B CA 1
ATOM 7374 C C . ALA B 1 194 ? 2.809 -26.5 -5.598 1 97.44 194 ALA B C 1
ATOM 7376 O O . ALA B 1 194 ? 1.656 -26.859 -5.355 1 97.44 194 ALA B O 1
ATOM 7377 N N . GLY B 1 195 ? 3.855 -26.641 -4.738 1 98 195 GLY B N 1
ATOM 7378 C CA . GLY B 1 195 ? 3.629 -27.141 -3.393 1 98 195 GLY B CA 1
ATOM 7379 C C . GLY B 1 195 ? 2.697 -26.266 -2.578 1 98 195 GLY B C 1
ATOM 7380 O O . GLY B 1 195 ? 1.864 -26.766 -1.823 1 98 195 GLY B O 1
ATOM 7381 N N . CYS B 1 196 ? 2.818 -24.984 -2.689 1 98.62 196 CYS B N 1
ATOM 7382 C CA . CYS B 1 196 ? 1.958 -24.062 -1.964 1 98.62 196 CYS B CA 1
ATOM 7383 C C . CYS B 1 196 ? 0.506 -24.203 -2.402 1 98.62 196 CYS B C 1
ATOM 7385 O O . CYS B 1 196 ? -0.411 -24.047 -1.594 1 98.62 196 CYS B O 1
ATOM 7387 N N . TYR B 1 197 ? 0.306 -24.5 -3.678 1 98.69 197 TYR B N 1
ATOM 7388 C CA . TYR B 1 197 ? -1.059 -24.672 -4.164 1 98.69 197 TYR B CA 1
ATOM 7389 C C . TYR B 1 197 ? -1.66 -25.984 -3.67 1 98.69 197 TYR B C 1
ATOM 7391 O O . TYR B 1 197 ? -2.861 -26.062 -3.4 1 98.69 197 TYR B O 1
ATOM 7399 N N . VAL B 1 198 ? -0.83 -27.016 -3.506 1 98.69 198 VAL B N 1
ATOM 7400 C CA . VAL B 1 198 ? -1.301 -28.25 -2.887 1 98.69 198 VAL B CA 1
ATOM 7401 C C . VAL B 1 198 ? -1.73 -27.969 -1.447 1 98.69 198 VAL B C 1
ATOM 7403 O O . VAL B 1 198 ? -2.803 -28.406 -1.02 1 98.69 198 VAL B O 1
ATOM 7406 N N . SER B 1 199 ? -0.876 -27.266 -0.717 1 98.62 199 SER B N 1
ATOM 7407 C CA . SER B 1 199 ? -1.214 -26.859 0.646 1 98.62 199 SER B CA 1
ATOM 7408 C C . SER B 1 199 ? -2.525 -26.078 0.686 1 98.62 199 SER B C 1
ATOM 7410 O O . SER B 1 199 ? -3.369 -26.328 1.551 1 98.62 199 SER B O 1
ATOM 7412 N N . PHE B 1 200 ? -2.697 -25.172 -0.2 1 98.69 200 PHE B N 1
ATOM 7413 C CA . PHE B 1 200 ? -3.898 -24.359 -0.268 1 98.69 200 PHE B CA 1
ATOM 7414 C C . PHE B 1 200 ? -5.129 -25.219 -0.528 1 98.69 200 PHE B C 1
ATOM 7416 O O . PHE B 1 200 ? -6.168 -25.031 0.111 1 98.69 200 PHE B O 1
ATOM 7423 N N . LYS B 1 201 ? -5.02 -26.109 -1.49 1 98.62 201 LYS B N 1
ATOM 7424 C CA . LYS B 1 201 ? -6.145 -26.984 -1.815 1 98.62 201 LYS B CA 1
ATOM 7425 C C . LYS B 1 201 ? -6.543 -27.828 -0.615 1 98.62 201 LYS B C 1
ATOM 7427 O O . LYS B 1 201 ? -7.734 -28.062 -0.374 1 98.62 201 LYS B O 1
ATOM 7432 N N . ALA B 1 202 ? -5.562 -28.359 0.075 1 98.5 202 ALA B N 1
ATOM 7433 C CA . ALA B 1 202 ? -5.863 -29.109 1.295 1 98.5 202 ALA B CA 1
ATOM 7434 C C . ALA B 1 202 ? -6.609 -28.234 2.301 1 98.5 202 ALA B C 1
ATOM 7436 O O . ALA B 1 202 ? -7.586 -28.672 2.91 1 98.5 202 ALA B O 1
ATOM 7437 N N . CYS B 1 203 ? -6.156 -27 2.445 1 98.12 203 CYS B N 1
ATOM 7438 C CA . CYS B 1 203 ? -6.777 -26.062 3.363 1 98.12 203 CYS B CA 1
ATOM 7439 C C . CYS B 1 203 ? -8.188 -25.703 2.91 1 98.12 203 CYS B C 1
ATOM 7441 O O . CYS B 1 203 ? -9.109 -25.641 3.727 1 98.12 203 CYS B O 1
ATOM 7443 N N . LEU B 1 204 ? -8.32 -25.438 1.623 1 97.94 204 LEU B N 1
ATOM 7444 C CA . LEU B 1 204 ? -9.633 -25.141 1.055 1 97.94 204 LEU B CA 1
ATOM 7445 C C . LEU B 1 204 ? -10.609 -26.281 1.328 1 97.94 204 LEU B C 1
ATOM 7447 O O . LEU B 1 204 ? -11.766 -26.031 1.7 1 97.94 204 LEU B O 1
ATOM 7451 N N . ALA B 1 205 ? -10.125 -27.516 1.117 1 97.88 205 ALA B N 1
ATOM 7452 C CA . ALA B 1 205 ? -10.953 -28.672 1.389 1 97.88 205 ALA B CA 1
ATOM 7453 C C . ALA B 1 205 ? -11.367 -28.734 2.855 1 97.88 205 ALA B C 1
ATOM 7455 O O . ALA B 1 205 ? -12.508 -29.078 3.174 1 97.88 205 ALA B O 1
ATOM 7456 N N . LEU B 1 206 ? -10.477 -28.422 3.736 1 97.75 206 LEU B N 1
ATOM 7457 C CA . LEU B 1 206 ? -10.766 -28.422 5.164 1 97.75 206 LEU B CA 1
ATOM 7458 C C . LEU B 1 206 ? -11.859 -27.406 5.488 1 97.75 206 LEU B C 1
ATOM 7460 O O . LEU B 1 206 ? -12.789 -27.703 6.234 1 97.75 206 LEU B O 1
ATOM 7464 N N . TYR B 1 207 ? -11.758 -26.172 4.934 1 97.25 207 TYR B N 1
ATOM 7465 C CA . TYR B 1 207 ? -12.789 -25.172 5.121 1 97.25 207 TYR B CA 1
ATOM 7466 C C . TYR B 1 207 ? -14.133 -25.656 4.59 1 97.25 207 TYR B C 1
ATOM 7468 O O . TYR B 1 207 ? -15.156 -25.562 5.277 1 97.25 207 TYR B O 1
ATOM 7476 N N . LEU B 1 208 ? -14.133 -26.219 3.412 1 96.38 208 LEU B N 1
ATOM 7477 C CA . LEU B 1 208 ? -15.359 -26.656 2.766 1 96.38 208 LEU B CA 1
ATOM 7478 C C . LEU B 1 208 ? -15.977 -27.828 3.525 1 96.38 208 LEU B C 1
ATOM 7480 O O . LEU B 1 208 ? -17.203 -28.016 3.492 1 96.38 208 LEU B O 1
ATOM 7484 N N . SER B 1 209 ? -15.156 -28.578 4.211 1 96.19 209 SER B N 1
ATOM 7485 C CA . SER B 1 209 ? -15.633 -29.734 4.949 1 96.19 209 SER B CA 1
ATOM 7486 C C . SER B 1 209 ? -16.469 -29.328 6.152 1 96.19 209 SER B C 1
ATOM 7488 O O . SER B 1 209 ? -17.188 -30.141 6.727 1 96.19 209 SER B O 1
ATOM 7490 N N . THR B 1 210 ? -16.406 -28.047 6.5 1 95.5 210 THR B N 1
ATOM 7491 C CA . THR B 1 210 ? -17.172 -27.562 7.648 1 95.5 210 THR B CA 1
ATOM 7492 C C . THR B 1 210 ? -18.578 -27.172 7.234 1 95.5 210 THR B C 1
ATOM 7494 O O . THR B 1 210 ? -19.406 -26.812 8.078 1 95.5 210 THR B O 1
ATOM 7497 N N . THR B 1 211 ? -18.875 -27.219 5.926 1 93.69 211 THR B N 1
ATOM 7498 C CA . THR B 1 211 ? -20.203 -26.859 5.445 1 93.69 211 THR B CA 1
ATOM 7499 C C . THR B 1 211 ? -21.219 -27.922 5.797 1 93.69 211 THR B C 1
ATOM 7501 O O . THR B 1 211 ? -20.859 -29.094 6.012 1 93.69 211 THR B O 1
ATOM 7504 N N . ASN B 1 212 ? -22.516 -27.656 5.75 1 88.56 212 ASN B N 1
ATOM 7505 C CA . ASN B 1 212 ? -23.594 -28.516 6.234 1 88.56 212 ASN B CA 1
ATOM 7506 C C . ASN B 1 212 ? -23.781 -29.734 5.332 1 88.56 212 ASN B C 1
ATOM 7508 O O . ASN B 1 212 ? -24.25 -30.781 5.781 1 88.56 212 ASN B O 1
ATOM 7512 N N . LEU B 1 213 ? -23.406 -29.672 4.125 1 90.06 213 LEU B N 1
ATOM 7513 C CA . LEU B 1 213 ? -23.703 -30.75 3.18 1 90.06 213 LEU B CA 1
ATOM 7514 C C . LEU B 1 213 ? -22.531 -31.703 3.031 1 90.06 213 LEU B C 1
ATOM 7516 O O . LEU B 1 213 ? -22.641 -32.75 2.404 1 90.06 213 LEU B O 1
ATOM 7520 N N . TYR B 1 214 ? -21.422 -31.391 3.67 1 91.81 214 TYR B N 1
ATOM 7521 C CA . TYR B 1 214 ? -20.266 -32.281 3.605 1 91.81 214 TYR B CA 1
ATOM 7522 C C . TYR B 1 214 ? -20.5 -33.531 4.453 1 91.81 214 TYR B C 1
ATOM 7524 O O . TYR B 1 214 ? -21.141 -33.469 5.504 1 91.81 214 TYR B O 1
ATOM 7532 N N . ASN B 1 215 ? -20 -34.719 4.012 1 88.94 215 ASN B N 1
ATOM 7533 C CA . ASN B 1 215 ? -20.109 -36.031 4.66 1 88.94 215 ASN B CA 1
ATOM 7534 C C . ASN B 1 215 ? -21.531 -36.562 4.609 1 88.94 215 ASN B C 1
ATOM 7536 O O . ASN B 1 215 ? -21.953 -37.312 5.492 1 88.94 215 ASN B O 1
ATOM 7540 N N . LYS B 1 216 ? -22.312 -36 3.734 1 91.12 216 LYS B N 1
ATOM 7541 C CA . LYS B 1 216 ? -23.656 -36.531 3.449 1 91.12 216 LYS B CA 1
ATOM 7542 C C . LYS B 1 216 ? -23.703 -37.188 2.082 1 91.12 216 LYS B C 1
ATOM 7544 O O . LYS B 1 216 ? -23.094 -36.719 1.125 1 91.12 216 LYS B O 1
ATOM 7549 N N . ASN B 1 217 ? -24.281 -38.344 2.127 1 93.62 217 ASN B N 1
ATOM 7550 C CA . ASN B 1 217 ? -24.578 -38.938 0.841 1 93.62 217 ASN B CA 1
ATOM 7551 C C . ASN B 1 217 ? -25.828 -38.344 0.201 1 93.62 217 ASN B C 1
ATOM 7553 O O . ASN B 1 217 ? -26.922 -38.438 0.758 1 93.62 217 ASN B O 1
ATOM 7557 N N . MET B 1 218 ? -25.594 -37.781 -0.965 1 96.19 218 MET B N 1
ATOM 7558 C CA . MET B 1 218 ? -26.688 -37 -1.533 1 96.19 218 MET B CA 1
ATOM 7559 C C . MET B 1 218 ? -27 -37.438 -2.955 1 96.19 218 MET B C 1
ATOM 7561 O O . MET B 1 218 ? -26.141 -38 -3.635 1 96.19 218 MET B O 1
ATOM 7565 N N . VAL B 1 219 ? -28.219 -37.281 -3.307 1 97.25 219 VAL B N 1
ATOM 7566 C CA . VAL B 1 219 ? -28.688 -37.406 -4.684 1 97.25 219 VAL B CA 1
ATOM 7567 C C . VAL B 1 219 ? -29.219 -36.062 -5.18 1 97.25 219 VAL B C 1
ATOM 7569 O O . VAL B 1 219 ? -30.141 -35.5 -4.578 1 97.25 219 VAL B O 1
ATOM 7572 N N . PHE B 1 220 ? -28.609 -35.531 -6.16 1 97.62 220 PHE B N 1
ATOM 7573 C CA . PHE B 1 220 ? -29.125 -34.344 -6.812 1 97.62 220 PHE B CA 1
ATOM 7574 C C . PHE B 1 220 ? -30.062 -34.688 -7.953 1 97.62 220 PHE B C 1
ATOM 7576 O O . PHE B 1 220 ? -29.625 -35.25 -8.961 1 97.62 220 PHE B O 1
ATOM 7583 N N . LEU B 1 221 ? -31.297 -34.344 -7.727 1 96.56 221 LEU B N 1
ATOM 7584 C CA . LEU B 1 221 ? -32.375 -34.719 -8.648 1 96.56 221 LEU B CA 1
ATOM 7585 C C . LEU B 1 221 ? -32.781 -33.562 -9.516 1 96.56 221 LEU B C 1
ATOM 7587 O O . LEU B 1 221 ? -32.906 -32.438 -9.023 1 96.56 221 LEU B O 1
ATOM 7591 N N . PHE B 1 222 ? -32.906 -33.875 -10.867 1 97.38 222 PHE B N 1
ATOM 7592 C CA . PHE B 1 222 ? -33.344 -32.844 -11.82 1 97.38 222 PHE B CA 1
ATOM 7593 C C . PHE B 1 222 ? -34.312 -33.438 -12.852 1 97.38 222 PHE B C 1
ATOM 7595 O O . PHE B 1 222 ? -33.969 -34.375 -13.562 1 97.38 222 PHE B O 1
ATOM 7602 N N . LEU B 1 223 ? -35.469 -32.875 -12.852 1 95.88 223 LEU B N 1
ATOM 7603 C CA . LEU B 1 223 ? -36.469 -33.281 -13.836 1 95.88 223 LEU B CA 1
ATOM 7604 C C . LEU B 1 223 ? -36.688 -32.188 -14.852 1 95.88 223 LEU B C 1
ATOM 7606 O O . LEU B 1 223 ? -36.75 -31 -14.492 1 95.88 223 LEU B O 1
ATOM 7610 N N . GLU B 1 224 ? -36.75 -32.531 -16.078 1 94.12 224 GLU B N 1
ATOM 7611 C CA . GLU B 1 224 ? -37.062 -31.594 -17.141 1 94.12 224 GLU B CA 1
ATOM 7612 C C . GLU B 1 224 ? -38.094 -32.188 -18.125 1 94.12 224 GLU B C 1
ATOM 7614 O O . GLU B 1 224 ? -38.062 -33.375 -18.375 1 94.12 224 GLU B O 1
ATOM 7619 N N . ARG B 1 225 ? -38.906 -31.328 -18.609 1 91.44 225 ARG B N 1
ATOM 7620 C CA . ARG B 1 225 ? -39.875 -31.719 -19.625 1 91.44 225 ARG B CA 1
ATOM 7621 C C . ARG B 1 225 ? -39.312 -31.516 -21.016 1 91.44 225 ARG B C 1
ATOM 7623 O O . ARG B 1 225 ? -38.812 -30.422 -21.344 1 91.44 225 ARG B O 1
ATOM 7630 N N . LEU B 1 226 ? -39.156 -32.5 -21.688 1 87 226 LEU B N 1
ATOM 7631 C CA . LEU B 1 226 ? -38.75 -32.469 -23.094 1 87 226 LEU B CA 1
ATOM 7632 C C . LEU B 1 226 ? -39.875 -32.938 -24 1 87 226 LEU B C 1
ATOM 7634 O O . LEU B 1 226 ? -40.094 -34.156 -24.109 1 87 226 LEU B O 1
ATOM 7638 N N . ASN B 1 227 ? -40.5 -32.062 -24.656 1 83.38 227 ASN B N 1
ATOM 7639 C CA . ASN B 1 227 ? -41.688 -32.344 -25.469 1 83.38 227 ASN B CA 1
ATOM 7640 C C . ASN B 1 227 ? -42.781 -33 -24.641 1 83.38 227 ASN B C 1
ATOM 7642 O O . ASN B 1 227 ? -43.219 -32.469 -23.609 1 83.38 227 ASN B O 1
ATOM 7646 N N . ASN B 1 228 ? -43.219 -34.25 -24.938 1 83.44 228 ASN B N 1
ATOM 7647 C CA . ASN B 1 228 ? -44.312 -34.875 -24.219 1 83.44 228 ASN B CA 1
ATOM 7648 C C . ASN B 1 228 ? -43.812 -35.875 -23.203 1 83.44 228 ASN B C 1
ATOM 7650 O O . ASN B 1 228 ? -44.625 -36.625 -22.625 1 83.44 228 ASN B O 1
ATOM 7654 N N . ASN B 1 229 ? -42.562 -35.781 -22.922 1 91.88 229 ASN B N 1
ATOM 7655 C CA . ASN B 1 229 ? -41.969 -36.719 -21.969 1 91.88 229 ASN B CA 1
ATOM 7656 C C . ASN B 1 229 ? -41.188 -35.969 -20.891 1 91.88 229 ASN B C 1
ATOM 7658 O O . ASN B 1 229 ? -40.688 -34.844 -21.109 1 91.88 229 ASN B O 1
ATOM 7662 N N . ILE B 1 230 ? -41.219 -36.531 -19.688 1 95.44 230 ILE B N 1
ATOM 7663 C CA . ILE B 1 230 ? -40.438 -36 -18.594 1 95.44 230 ILE B CA 1
ATOM 7664 C C . ILE B 1 230 ? -39.219 -36.906 -18.359 1 95.44 230 ILE B C 1
ATOM 7666 O O . ILE B 1 230 ? -39.375 -38.125 -18.25 1 95.44 230 ILE B O 1
ATOM 7670 N N . THR B 1 231 ? -38.062 -36.344 -18.375 1 96.19 231 THR B N 1
ATOM 7671 C CA . THR B 1 231 ? -36.844 -37.062 -18.094 1 96.19 231 THR B CA 1
ATOM 7672 C C . THR B 1 231 ? -36.312 -36.75 -16.688 1 96.19 231 THR B C 1
ATOM 7674 O O . THR B 1 231 ? -36.25 -35.562 -16.312 1 96.19 231 THR B O 1
ATOM 7677 N N . LEU B 1 232 ? -36 -37.812 -15.906 1 96.56 232 LEU B N 1
ATOM 7678 C CA . LEU B 1 232 ? -35.438 -37.656 -14.57 1 96.56 232 LEU B CA 1
ATOM 7679 C C . LEU B 1 232 ? -33.938 -37.969 -14.578 1 96.56 232 LEU B C 1
ATOM 7681 O O . LEU B 1 232 ? -33.531 -39.031 -14.992 1 96.56 232 LEU B O 1
ATOM 7685 N N . HIS B 1 233 ? -33.156 -36.969 -14.281 1 97.19 233 HIS B N 1
ATOM 7686 C CA . HIS B 1 233 ? -31.703 -37.156 -14.07 1 97.19 233 HIS B CA 1
ATOM 7687 C C . HIS B 1 233 ? -31.359 -37.156 -12.586 1 97.19 233 HIS B C 1
ATOM 7689 O O . HIS B 1 233 ? -31.906 -36.344 -11.82 1 97.19 233 HIS B O 1
ATOM 7695 N N . ALA B 1 234 ? -30.547 -38.094 -12.148 1 97.38 234 ALA B N 1
ATOM 7696 C CA . ALA B 1 234 ? -30.109 -38.125 -10.758 1 97.38 234 ALA B CA 1
ATOM 7697 C C . ALA B 1 234 ? -28.625 -38.469 -10.664 1 97.38 234 ALA B C 1
ATOM 7699 O O . ALA B 1 234 ? -28.141 -39.406 -11.289 1 97.38 234 ALA B O 1
ATOM 7700 N N . ILE B 1 235 ? -27.891 -37.625 -9.977 1 97.44 235 ILE B N 1
ATOM 7701 C CA . ILE B 1 235 ? -26.484 -37.906 -9.734 1 97.44 235 ILE B CA 1
ATOM 7702 C C . ILE B 1 235 ? -26.234 -38.125 -8.242 1 97.44 235 ILE B C 1
ATOM 7704 O O . ILE B 1 235 ? -26.844 -37.469 -7.402 1 97.44 235 ILE B O 1
ATOM 7708 N N . GLU B 1 236 ? -25.422 -39.094 -7.949 1 97.31 236 GLU B N 1
ATOM 7709 C CA . GLU B 1 236 ? -25 -39.344 -6.574 1 97.31 236 GLU B CA 1
ATOM 7710 C C . GLU B 1 236 ? -23.719 -38.562 -6.246 1 97.31 236 GLU B C 1
ATOM 7712 O O . GLU B 1 236 ? -22.734 -38.625 -7 1 97.31 236 GLU B O 1
ATOM 7717 N N . ILE B 1 237 ? -23.719 -37.812 -5.188 1 96.31 237 ILE B N 1
ATOM 7718 C CA . ILE B 1 237 ? -22.578 -37 -4.75 1 96.31 237 ILE B CA 1
ATOM 7719 C C . ILE B 1 237 ? -22.203 -37.375 -3.318 1 96.31 237 ILE B C 1
ATOM 7721 O O . ILE B 1 237 ? -23.047 -37.406 -2.426 1 96.31 237 ILE B O 1
ATOM 7725 N N . ASN B 1 238 ? -20.984 -37.75 -3.141 1 94 238 ASN B N 1
ATOM 7726 C CA . ASN B 1 238 ? -20.422 -38 -1.822 1 94 238 ASN B CA 1
ATOM 7727 C C . ASN B 1 238 ? -19.141 -37.219 -1.578 1 94 238 ASN B C 1
ATOM 7729 O O . ASN B 1 238 ? -18.203 -37.25 -2.377 1 94 238 ASN B O 1
ATOM 7733 N N . ASN B 1 239 ? -19.094 -36.406 -0.473 1 93.12 239 ASN B N 1
ATOM 7734 C CA . ASN B 1 239 ? -17.969 -35.562 -0.14 1 93.12 239 ASN B CA 1
ATOM 7735 C C . ASN B 1 239 ? -17.562 -34.656 -1.318 1 93.12 239 ASN B C 1
ATOM 7737 O O . ASN B 1 239 ? -16.391 -34.594 -1.673 1 93.12 239 ASN B O 1
ATOM 7741 N N . TYR B 1 240 ? -18.609 -34.219 -1.995 1 94.31 240 TYR B N 1
ATOM 7742 C CA . TYR B 1 240 ? -18.547 -33.25 -3.066 1 94.31 240 TYR B CA 1
ATOM 7743 C C . TYR B 1 240 ? -17.844 -33.812 -4.289 1 94.31 240 TYR B C 1
ATOM 7745 O O . TYR B 1 240 ? -17.219 -33.094 -5.059 1 94.31 240 TYR B O 1
ATOM 7753 N N . ILE B 1 241 ? -17.891 -35.156 -4.41 1 95.25 241 ILE B N 1
ATOM 7754 C CA . ILE B 1 241 ? -17.406 -35.844 -5.602 1 95.25 241 ILE B CA 1
ATOM 7755 C C . ILE B 1 241 ? -18.547 -36.594 -6.266 1 95.25 241 ILE B C 1
ATOM 7757 O O . ILE B 1 241 ? -19.375 -37.219 -5.582 1 95.25 241 ILE B O 1
ATOM 7761 N N . LEU B 1 242 ? -18.609 -36.562 -7.562 1 95.75 242 LEU B N 1
ATOM 7762 C CA . LEU B 1 242 ? -19.594 -37.312 -8.336 1 95.75 242 LEU B CA 1
ATOM 7763 C C . LEU B 1 242 ? -19.297 -38.812 -8.289 1 95.75 242 LEU B C 1
ATOM 7765 O O . LEU B 1 242 ? -18.172 -39.219 -8.555 1 95.75 242 LEU B O 1
ATOM 7769 N N . LYS B 1 243 ? -20.297 -39.656 -7.988 1 94.56 243 LYS B N 1
ATOM 7770 C CA . LYS B 1 243 ? -20.062 -41.094 -7.832 1 94.56 243 LYS B CA 1
ATOM 7771 C C . LYS B 1 243 ? -20.812 -41.875 -8.906 1 94.56 243 LYS B C 1
ATOM 7773 O O . LYS B 1 243 ? -20.203 -42.656 -9.625 1 94.56 243 LYS B O 1
ATOM 7778 N N . LYS B 1 244 ? -22.125 -41.594 -8.953 1 96.25 244 LYS B N 1
ATOM 7779 C CA . LYS B 1 244 ? -22.984 -42.344 -9.859 1 96.25 244 LYS B CA 1
ATOM 7780 C C . LYS B 1 244 ? -23.984 -41.438 -10.562 1 96.25 244 LYS B C 1
ATOM 7782 O O . LYS B 1 244 ? -24.141 -40.281 -10.188 1 96.25 244 LYS B O 1
ATOM 7787 N N . TYR B 1 245 ? -24.578 -41.969 -11.664 1 96.81 245 TYR B N 1
ATOM 7788 C CA . TYR B 1 245 ? -25.578 -41.219 -12.445 1 96.81 245 TYR B CA 1
ATOM 7789 C C . TYR B 1 245 ? -26.625 -42.188 -13.023 1 96.81 245 TYR B C 1
ATOM 7791 O O . TYR B 1 245 ? -26.281 -43.281 -13.453 1 96.81 245 TYR B O 1
ATOM 7799 N N . ILE B 1 246 ? -27.969 -41.781 -12.945 1 96.75 246 ILE B N 1
ATOM 7800 C CA . ILE B 1 246 ? -29.016 -42.5 -13.648 1 96.75 246 ILE B CA 1
ATOM 7801 C C . ILE B 1 246 ? -29.922 -41.531 -14.391 1 96.75 246 ILE B C 1
ATOM 7803 O O . ILE B 1 246 ? -30.031 -40.375 -14.016 1 96.75 246 ILE B O 1
ATOM 7807 N N . THR B 1 247 ? -30.484 -41.969 -15.398 1 96 247 THR B N 1
ATOM 7808 C CA . THR B 1 247 ? -31.5 -41.25 -16.156 1 96 247 THR B CA 1
ATOM 7809 C C . THR B 1 247 ? -32.75 -42.125 -16.375 1 96 247 THR B C 1
ATOM 7811 O O . THR B 1 247 ? -32.594 -43.312 -16.703 1 96 247 THR B O 1
ATOM 7814 N N . LEU B 1 248 ? -33.906 -41.594 -16.094 1 96 248 LEU B N 1
ATOM 7815 C CA . LEU B 1 248 ? -35.188 -42.281 -16.266 1 96 248 LEU B CA 1
ATOM 7816 C C . LEU B 1 248 ? -36.125 -41.469 -17.141 1 96 248 LEU B C 1
ATOM 7818 O O . LEU B 1 248 ? -36.125 -40.25 -17.094 1 96 248 LEU B O 1
ATOM 7822 N N . GLU B 1 249 ? -36.969 -42.156 -17.844 1 95.06 249 GLU B N 1
ATOM 7823 C CA . GLU B 1 249 ? -37.969 -41.5 -18.703 1 95.06 249 GLU B CA 1
ATOM 7824 C C . GLU B 1 249 ? -39.375 -41.875 -18.266 1 95.06 249 GLU B C 1
ATOM 7826 O O . GLU B 1 249 ? -39.656 -43.031 -17.875 1 95.06 249 GLU B O 1
ATOM 7831 N N . SER B 1 250 ? -40.25 -40.969 -18.375 1 91.31 250 SER B N 1
ATOM 7832 C CA . SER B 1 250 ? -41.594 -41.156 -17.922 1 91.31 250 SER B CA 1
ATOM 7833 C C . SER B 1 250 ? -42.344 -42.188 -18.766 1 91.31 250 SER B C 1
ATOM 7835 O O . SER B 1 250 ? -43.312 -42.781 -18.312 1 91.31 250 SER B O 1
ATOM 7837 N N . ASN B 1 251 ? -41.875 -42.469 -19.969 1 90.25 251 ASN B N 1
ATOM 7838 C CA . ASN B 1 251 ? -42.531 -43.406 -20.859 1 90.25 251 ASN B CA 1
ATOM 7839 C C . ASN B 1 251 ? -42.125 -44.844 -20.562 1 90.25 251 ASN B C 1
ATOM 7841 O O . ASN B 1 251 ? -42.719 -45.812 -21.078 1 90.25 251 ASN B O 1
ATOM 7845 N N . ASN B 1 252 ? -41.188 -45.031 -19.656 1 90.5 252 ASN B N 1
ATOM 7846 C CA . ASN B 1 252 ? -40.781 -46.344 -19.219 1 90.5 252 ASN B CA 1
ATOM 7847 C C . ASN B 1 252 ? -41.812 -46.938 -18.25 1 90.5 252 ASN B C 1
ATOM 7849 O O . ASN B 1 252 ? -42.719 -46.25 -17.812 1 90.5 252 ASN B O 1
ATOM 7853 N N . ASP B 1 253 ? -41.625 -48.219 -17.938 1 90.56 253 ASP B N 1
ATOM 7854 C CA . ASP B 1 253 ? -42.5 -48.906 -16.984 1 90.56 253 ASP B CA 1
ATOM 7855 C C . ASP B 1 253 ? -42.438 -48.219 -15.617 1 90.56 253 ASP B C 1
ATOM 7857 O O . ASP B 1 253 ? -41.344 -47.969 -15.094 1 90.56 253 ASP B O 1
ATOM 7861 N N . LEU B 1 254 ? -43.594 -48 -15.141 1 89.88 254 LEU B N 1
ATOM 7862 C CA . LEU B 1 254 ? -43.719 -47.25 -13.898 1 89.88 254 LEU B CA 1
ATOM 7863 C C . LEU B 1 254 ? -43.031 -47.969 -12.75 1 89.88 254 LEU B C 1
ATOM 7865 O O . LEU B 1 254 ? -42.344 -47.375 -11.945 1 89.88 254 LEU B O 1
ATOM 7869 N N . GLN B 1 255 ? -43.281 -49.281 -12.648 1 91.5 255 GLN B N 1
ATOM 7870 C CA . GLN B 1 255 ? -42.75 -50.031 -11.539 1 91.5 255 GLN B CA 1
ATOM 7871 C C . GLN B 1 255 ? -41.219 -50.125 -11.617 1 91.5 255 GLN B C 1
ATOM 7873 O O . GLN B 1 255 ? -40.531 -50.094 -10.594 1 91.5 255 GLN B O 1
ATOM 7878 N N . ILE B 1 256 ? -40.719 -50.156 -12.75 1 93.19 256 ILE B N 1
ATOM 7879 C CA . ILE B 1 256 ? -39.281 -50.188 -12.961 1 93.19 256 ILE B CA 1
ATOM 7880 C C . ILE B 1 256 ? -38.656 -48.844 -12.531 1 93.19 256 ILE B C 1
ATOM 7882 O O . ILE B 1 256 ? -37.625 -48.812 -11.852 1 93.19 256 ILE B O 1
ATOM 7886 N N . ASN B 1 257 ? -39.312 -47.75 -12.945 1 92.94 257 ASN B N 1
ATOM 7887 C CA . ASN B 1 257 ? -38.844 -46.438 -12.57 1 92.94 257 ASN B CA 1
ATOM 7888 C C . ASN B 1 257 ? -38.844 -46.25 -11.055 1 92.94 257 ASN B C 1
ATOM 7890 O O . ASN B 1 257 ? -37.906 -45.688 -10.492 1 92.94 257 ASN B O 1
ATOM 7894 N N . ILE B 1 258 ? -39.844 -46.688 -10.43 1 90.56 258 ILE B N 1
ATOM 7895 C CA . ILE B 1 258 ? -39.969 -46.562 -8.984 1 90.56 258 ILE B CA 1
ATOM 7896 C C . ILE B 1 258 ? -38.844 -47.375 -8.305 1 90.56 258 ILE B C 1
ATOM 7898 O O . ILE B 1 258 ? -38.156 -46.875 -7.406 1 90.56 258 ILE B O 1
ATOM 7902 N N . ASN B 1 259 ? -38.625 -48.594 -8.797 1 92.94 259 ASN B N 1
ATOM 7903 C CA . ASN B 1 259 ? -37.625 -49.469 -8.203 1 92.94 259 ASN B CA 1
ATOM 7904 C C . ASN B 1 259 ? -36.219 -48.875 -8.367 1 92.94 259 ASN B C 1
ATOM 7906 O O . ASN B 1 259 ? -35.438 -48.906 -7.434 1 92.94 259 ASN B O 1
ATOM 7910 N N . LYS B 1 260 ? -36 -48.375 -9.484 1 94.5 260 LYS B N 1
ATOM 7911 C CA . LYS B 1 260 ? -34.688 -47.812 -9.773 1 94.5 260 LYS B CA 1
ATOM 7912 C C . LYS B 1 260 ? -34.406 -46.562 -8.945 1 94.5 260 LYS B C 1
ATOM 7914 O O . LYS B 1 260 ? -33.281 -46.406 -8.414 1 94.5 260 LYS B O 1
ATOM 7919 N N . LEU B 1 261 ? -35.312 -45.719 -8.867 1 92.5 261 LEU B N 1
ATOM 7920 C CA . LEU B 1 261 ? -35.125 -44.5 -8.086 1 92.5 261 LEU B CA 1
ATOM 7921 C C . LEU B 1 261 ? -35 -44.844 -6.598 1 92.5 261 LEU B C 1
ATOM 7923 O O . LEU B 1 261 ? -34.219 -44.219 -5.895 1 92.5 261 LEU B O 1
ATOM 7927 N N . GLU B 1 262 ? -35.781 -45.719 -6.133 1 92 262 GLU B N 1
ATOM 7928 C CA . GLU B 1 262 ? -35.719 -46.125 -4.73 1 92 262 GLU B CA 1
ATOM 7929 C C . GLU B 1 262 ? -34.375 -46.75 -4.398 1 92 262 GLU B C 1
ATOM 7931 O O . GLU B 1 262 ? -33.781 -46.438 -3.35 1 92 262 GLU B O 1
ATOM 7936 N N . GLU B 1 263 ? -33.938 -47.562 -5.297 1 94.44 263 GLU B N 1
ATOM 7937 C CA . GLU B 1 263 ? -32.625 -48.156 -5.102 1 94.44 263 GLU B CA 1
ATOM 7938 C C . GLU B 1 263 ? -31.516 -47.094 -5.109 1 94.44 263 GLU B C 1
ATOM 7940 O O . GLU B 1 263 ? -30.594 -47.156 -4.293 1 94.44 263 GLU B O 1
ATOM 7945 N N . PHE B 1 264 ? -31.641 -46.188 -5.953 1 94.44 264 PHE B N 1
ATOM 7946 C CA . PHE B 1 264 ? -30.625 -45.125 -6.125 1 94.44 264 PHE B CA 1
ATOM 7947 C C . PHE B 1 264 ? -30.641 -44.156 -4.953 1 94.44 264 PHE B C 1
ATOM 7949 O O . PHE B 1 264 ? -29.594 -43.625 -4.57 1 94.44 264 PHE B O 1
ATOM 7956 N N . SER B 1 265 ? -31.75 -43.938 -4.336 1 92.81 265 SER B N 1
ATOM 7957 C CA . SER B 1 265 ? -31.906 -42.875 -3.322 1 92.81 265 SER B CA 1
ATOM 7958 C C . SER B 1 265 ? -31.922 -43.469 -1.918 1 92.81 265 SER B C 1
ATOM 7960 O O . SER B 1 265 ? -32.062 -42.75 -0.932 1 92.81 265 SER B O 1
ATOM 7962 N N . GLN B 1 266 ? -31.781 -44.781 -1.849 1 91 266 GLN B N 1
ATOM 7963 C CA . GLN B 1 266 ? -31.891 -45.438 -0.557 1 91 266 GLN B CA 1
ATOM 7964 C C . GLN B 1 266 ? -30.891 -44.875 0.446 1 91 266 GLN B C 1
ATOM 7966 O O . GLN B 1 266 ? -29.688 -44.812 0.166 1 91 266 GLN B O 1
ATOM 7971 N N . SER B 1 267 ? -31.312 -44.406 1.613 1 91.75 267 SER B N 1
ATOM 7972 C CA . SER B 1 267 ? -30.516 -43.906 2.73 1 91.75 267 SER B CA 1
ATOM 7973 C C . SER B 1 267 ? -29.703 -42.688 2.32 1 91.75 267 SER B C 1
ATOM 7975 O O . SER B 1 267 ? -28.547 -42.531 2.74 1 91.75 267 SER B O 1
ATOM 7977 N N . LYS B 1 268 ? -30.203 -41.812 1.448 1 94.94 268 LYS B N 1
ATOM 7978 C CA . LYS B 1 268 ? -29.5 -40.625 0.97 1 94.94 268 LYS B CA 1
ATOM 7979 C C . LYS B 1 268 ? -30.406 -39.375 1.049 1 94.94 268 LYS B C 1
ATOM 7981 O O . LYS B 1 268 ? -31.625 -39.5 1.031 1 94.94 268 LYS B O 1
ATOM 7986 N N . TYR B 1 269 ? -29.766 -38.312 1.171 1 94.5 269 TYR B N 1
ATOM 7987 C CA . TYR B 1 269 ? -30.5 -37.062 1.113 1 94.5 269 TYR B CA 1
ATOM 7988 C C . TYR B 1 269 ? -30.781 -36.656 -0.33 1 94.5 269 TYR B C 1
ATOM 7990 O O . TYR B 1 269 ? -29.891 -36.688 -1.179 1 94.5 269 TYR B O 1
ATOM 7998 N N . ILE B 1 270 ? -31.969 -36.312 -0.621 1 95.81 270 ILE B N 1
ATOM 7999 C CA . ILE B 1 270 ? -32.312 -35.875 -1.97 1 95.81 270 ILE B CA 1
ATOM 8000 C C . ILE B 1 270 ? -32.375 -34.344 -2.037 1 95.81 270 ILE B C 1
ATOM 8002 O O . ILE B 1 270 ? -33.125 -33.719 -1.306 1 95.81 270 ILE B O 1
ATOM 8006 N N . ILE B 1 271 ? -31.516 -33.844 -2.883 1 95.88 271 ILE B N 1
ATOM 8007 C CA . ILE B 1 271 ? -31.453 -32.375 -3.041 1 95.88 271 ILE B CA 1
ATOM 8008 C C . ILE B 1 271 ? -31.984 -32 -4.422 1 95.88 271 ILE B C 1
ATOM 8010 O O . ILE B 1 271 ? -31.812 -32.75 -5.391 1 95.88 271 ILE B O 1
ATOM 8014 N N . VAL B 1 272 ? -32.688 -30.828 -4.488 1 95.88 272 VAL B N 1
ATOM 8015 C CA . VAL B 1 272 ? -33.219 -30.312 -5.734 1 95.88 272 VAL B CA 1
ATOM 8016 C C . VAL B 1 272 ? -33 -28.797 -5.82 1 95.88 272 VAL B C 1
ATOM 8018 O O . VAL B 1 272 ? -32.562 -28.172 -4.848 1 95.88 272 VAL B O 1
ATOM 8021 N N . PHE B 1 273 ? -33.062 -28.297 -6.98 1 96.19 273 PHE B N 1
ATOM 8022 C CA . PHE B 1 273 ? -33.094 -26.859 -7.254 1 96.19 273 PHE B CA 1
ATOM 8023 C C . PHE B 1 273 ? -34.469 -26.422 -7.699 1 96.19 273 PHE B C 1
ATOM 8025 O O . PHE B 1 273 ? -35.031 -26.984 -8.641 1 96.19 273 PHE B O 1
ATOM 8032 N N . ASN B 1 274 ? -35.125 -25.453 -7.039 1 94.56 274 ASN B N 1
ATOM 8033 C CA . ASN B 1 274 ? -36.5 -25.047 -7.297 1 94.56 274 ASN B CA 1
ATOM 8034 C C . ASN B 1 274 ? -37.469 -26.141 -6.875 1 94.56 274 ASN B C 1
ATOM 8036 O O . ASN B 1 274 ? -38.188 -26.688 -7.711 1 94.56 274 ASN B O 1
ATOM 8040 N N . LYS B 1 275 ? -37.594 -26.328 -5.613 1 93.75 275 LYS B N 1
ATOM 8041 C CA . LYS B 1 275 ? -38.281 -27.453 -4.992 1 93.75 275 LYS B CA 1
ATOM 8042 C C . LYS B 1 275 ? -39.719 -27.562 -5.492 1 93.75 275 LYS B C 1
ATOM 8044 O O . LYS B 1 275 ? -40.188 -28.641 -5.844 1 93.75 275 LYS B O 1
ATOM 8049 N N . ASP B 1 276 ? -40.469 -26.469 -5.562 1 91.62 276 ASP B N 1
ATOM 8050 C CA . ASP B 1 276 ? -41.875 -26.5 -5.949 1 91.62 276 ASP B CA 1
ATOM 8051 C C . ASP B 1 276 ? -42.031 -27.031 -7.375 1 91.62 276 ASP B C 1
ATOM 8053 O O . ASP B 1 276 ? -42.844 -27.906 -7.625 1 91.62 276 ASP B O 1
ATOM 8057 N N . GLU B 1 277 ? -41.281 -26.516 -8.258 1 92.12 277 GLU B N 1
ATOM 8058 C CA . GLU B 1 277 ? -41.344 -26.938 -9.656 1 92.12 277 GLU B CA 1
ATOM 8059 C C . GLU B 1 277 ? -40.906 -28.391 -9.82 1 92.12 277 GLU B C 1
ATOM 8061 O O . GLU B 1 277 ? -41.562 -29.141 -10.547 1 92.12 277 GLU B O 1
ATOM 8066 N N . GLN B 1 278 ? -39.875 -28.781 -9.203 1 94.38 278 GLN B N 1
ATOM 8067 C CA . GLN B 1 278 ? -39.344 -30.125 -9.312 1 94.38 278 GLN B CA 1
ATOM 8068 C C . GLN B 1 278 ? -40.312 -31.156 -8.719 1 94.38 278 GLN B C 1
ATOM 8070 O O . GLN B 1 278 ? -40.469 -32.25 -9.258 1 94.38 278 GLN B O 1
ATOM 8075 N N . ASN B 1 279 ? -40.938 -30.797 -7.637 1 92.25 279 ASN B N 1
ATOM 8076 C CA . ASN B 1 279 ? -41.938 -31.688 -7.031 1 92.25 279 ASN B CA 1
ATOM 8077 C C . ASN B 1 279 ? -43.125 -31.891 -7.945 1 92.25 279 ASN B C 1
ATOM 8079 O O . ASN B 1 279 ? -43.688 -33 -8.016 1 92.25 279 ASN B O 1
ATOM 8083 N N . GLN B 1 280 ? -43.562 -30.828 -8.547 1 92.12 280 GLN B N 1
ATOM 8084 C CA . GLN B 1 280 ? -44.656 -30.953 -9.492 1 92.12 280 GLN B CA 1
ATOM 8085 C C . GLN B 1 280 ? -44.312 -31.891 -10.641 1 92.12 280 GLN B C 1
ATOM 8087 O O . GLN B 1 280 ? -45.094 -32.75 -11.016 1 92.12 280 GLN B O 1
ATOM 8092 N N . LEU B 1 281 ? -43.125 -31.766 -11.164 1 94.12 281 LEU B N 1
ATOM 8093 C CA . LEU B 1 281 ? -42.688 -32.625 -12.258 1 94.12 281 LEU B CA 1
ATOM 8094 C C . LEU B 1 281 ? -42.531 -34.062 -11.797 1 94.12 281 LEU B C 1
ATOM 8096 O O . LEU B 1 281 ? -42.812 -35 -12.562 1 94.12 281 LEU B O 1
ATOM 8100 N N . LEU B 1 282 ? -42.062 -34.219 -10.609 1 93.44 282 LEU B N 1
ATOM 8101 C CA . LEU B 1 282 ? -41.906 -35.562 -10.047 1 93.44 282 LEU B CA 1
ATOM 8102 C C . LEU B 1 282 ? -43.25 -36.281 -9.93 1 93.44 282 LEU B C 1
ATOM 8104 O O . LEU B 1 282 ? -43.375 -37.438 -10.242 1 93.44 282 LEU B O 1
ATOM 8108 N N . ASN B 1 283 ? -44.281 -35.5 -9.477 1 92.69 283 ASN B N 1
ATOM 8109 C CA . ASN B 1 283 ? -45.625 -36.062 -9.391 1 92.69 283 ASN B CA 1
ATOM 8110 C C . ASN B 1 283 ? -46.156 -36.438 -10.758 1 92.69 283 ASN B C 1
ATOM 8112 O O . ASN B 1 283 ? -46.812 -37.469 -10.906 1 92.69 283 ASN B O 1
ATOM 8116 N N . GLU B 1 284 ? -45.875 -35.688 -11.664 1 93 284 GLU B N 1
ATOM 8117 C CA . GLU B 1 284 ? -46.312 -35.969 -13.023 1 93 284 GLU B CA 1
ATOM 8118 C C . GLU B 1 284 ? -45.562 -37.188 -13.594 1 93 284 GLU B C 1
ATOM 8120 O O . GLU B 1 284 ? -46.156 -37.969 -14.328 1 93 284 GLU B O 1
ATOM 8125 N N . PHE B 1 285 ? -44.312 -37.25 -13.289 1 94.19 285 PHE B N 1
ATOM 8126 C CA . PHE B 1 285 ? -43.469 -38.344 -13.766 1 94.19 285 PHE B CA 1
ATOM 8127 C C . PHE B 1 285 ? -44 -39.688 -13.305 1 94.19 285 PHE B C 1
ATOM 8129 O O . PHE B 1 285 ? -44.031 -40.656 -14.078 1 94.19 285 PHE B O 1
ATOM 8136 N N . PHE B 1 286 ? -44.531 -39.75 -12.094 1 90.94 286 PHE B N 1
ATOM 8137 C CA . PHE B 1 286 ? -44.969 -41 -11.523 1 90.94 286 PHE B CA 1
ATOM 8138 C C . PHE B 1 286 ? -46.5 -41.125 -11.562 1 90.94 286 PHE B C 1
ATOM 8140 O O . PHE B 1 286 ? -47.062 -42.094 -11.094 1 90.94 286 PHE B O 1
ATOM 8147 N N . ASN B 1 287 ? -47.156 -40.156 -12 1 86 287 ASN B N 1
ATOM 8148 C CA . ASN B 1 287 ? -48.625 -40.062 -12.133 1 86 287 ASN B CA 1
ATOM 8149 C C . ASN B 1 287 ? -49.312 -40.219 -10.789 1 86 287 ASN B C 1
ATOM 8151 O O . ASN B 1 287 ? -50.406 -40.812 -10.711 1 86 287 ASN B O 1
ATOM 8155 N N . HIS B 1 288 ? -48.562 -40.062 -9.719 1 82.69 288 HIS B N 1
ATOM 8156 C CA . HIS B 1 288 ? -49.094 -40.062 -8.359 1 82.69 288 HIS B CA 1
ATOM 8157 C C . HIS B 1 288 ? -48.25 -39.219 -7.426 1 82.69 288 HIS B C 1
ATOM 8159 O O . HIS B 1 288 ? -47.094 -38.875 -7.746 1 82.69 288 HIS B O 1
ATOM 8165 N N . LYS B 1 289 ? -48.781 -38.781 -6.301 1 76.06 289 LYS B N 1
ATOM 8166 C CA . LYS B 1 289 ? -48.094 -37.938 -5.312 1 76.06 289 LYS B CA 1
ATOM 8167 C C . LYS B 1 289 ? -47.094 -38.75 -4.531 1 76.06 289 LYS B C 1
ATOM 8169 O O . LYS B 1 289 ? -47.438 -39.781 -3.922 1 76.06 289 LYS B O 1
ATOM 8174 N N . ILE B 1 290 ? -45.875 -38.562 -4.844 1 75.62 290 ILE B N 1
ATOM 8175 C CA . ILE B 1 290 ? -44.812 -39.25 -4.133 1 75.62 290 ILE B CA 1
ATOM 8176 C C . ILE B 1 290 ? -44.312 -38.375 -2.977 1 75.62 290 ILE B C 1
ATOM 8178 O O . ILE B 1 290 ? -44.094 -37.188 -3.145 1 75.62 290 ILE B O 1
ATOM 8182 N N . ASP B 1 291 ? -44.344 -38.906 -1.753 1 78.06 291 ASP B N 1
ATOM 8183 C CA . ASP B 1 291 ? -43.906 -38.188 -0.566 1 78.06 291 ASP B CA 1
ATOM 8184 C C . ASP B 1 291 ? -42.406 -38.406 -0.336 1 78.06 291 ASP B C 1
ATOM 8186 O O . ASP B 1 291 ? -42 -39.312 0.365 1 78.06 291 ASP B O 1
ATOM 8190 N N . ILE B 1 292 ? -41.594 -37.75 -1.09 1 83.31 292 ILE B N 1
ATOM 8191 C CA . ILE B 1 292 ? -40.156 -37.781 -0.913 1 83.31 292 ILE B CA 1
ATOM 8192 C C . ILE B 1 292 ? -39.688 -36.469 -0.297 1 83.31 292 ILE B C 1
ATOM 8194 O O . ILE B 1 292 ? -40.062 -35.375 -0.74 1 83.31 292 ILE B O 1
ATOM 8198 N N . GLU B 1 293 ? -38.969 -36.562 0.82 1 88.56 293 GLU B N 1
ATOM 8199 C CA . GLU B 1 293 ? -38.375 -35.375 1.451 1 88.56 293 GLU B CA 1
ATOM 8200 C C . GLU B 1 293 ? -37.219 -34.844 0.648 1 88.56 293 GLU B C 1
ATOM 8202 O O . GLU B 1 293 ? -36.25 -35.562 0.372 1 88.56 293 GLU B O 1
ATOM 8207 N N . THR B 1 294 ? -37.344 -33.625 0.153 1 91.75 294 THR B N 1
ATOM 8208 C CA . THR B 1 294 ? -36.281 -33.031 -0.65 1 91.75 294 THR B CA 1
ATOM 8209 C C . THR B 1 294 ? -35.75 -31.766 0.016 1 91.75 294 THR B C 1
ATOM 8211 O O . THR B 1 294 ? -36.469 -31.125 0.779 1 91.75 294 THR B O 1
ATOM 8214 N N . ILE B 1 295 ? -34.438 -31.484 -0.142 1 92.25 295 ILE B N 1
ATOM 8215 C CA . ILE B 1 295 ? -33.812 -30.266 0.323 1 92.25 295 ILE B CA 1
ATOM 8216 C C . ILE B 1 295 ? -33.594 -29.312 -0.854 1 92.25 295 ILE B C 1
ATOM 8218 O O . ILE B 1 295 ? -33 -29.703 -1.861 1 92.25 295 ILE B O 1
ATOM 8222 N N . ASP B 1 296 ? -34.062 -28.062 -0.74 1 94.94 296 ASP B N 1
ATOM 8223 C CA . ASP B 1 296 ? -33.906 -27.078 -1.812 1 94.94 296 ASP B CA 1
ATOM 8224 C C . ASP B 1 296 ? -32.625 -26.281 -1.651 1 94.94 296 ASP B C 1
ATOM 8226 O O . ASP B 1 296 ? -32.562 -25.359 -0.82 1 94.94 296 ASP B O 1
ATOM 8230 N N . ILE B 1 297 ? -31.688 -26.453 -2.471 1 92.88 297 ILE B N 1
ATOM 8231 C CA . ILE B 1 297 ? -30.406 -25.766 -2.336 1 92.88 297 ILE B CA 1
ATOM 8232 C C . ILE B 1 297 ? -30.5 -24.391 -2.963 1 92.88 297 ILE B C 1
ATOM 8234 O O . ILE B 1 297 ? -29.609 -23.547 -2.779 1 92.88 297 ILE B O 1
ATOM 8238 N N . SER B 1 298 ? -31.609 -24.062 -3.717 1 94.19 298 SER B N 1
ATOM 8239 C CA . SER B 1 298 ? -31.781 -22.75 -4.332 1 94.19 298 SER B CA 1
ATOM 8240 C C . SER B 1 298 ? -32.125 -21.688 -3.285 1 94.19 298 SER B C 1
ATOM 8242 O O . SER B 1 298 ? -31.891 -20.484 -3.51 1 94.19 298 SER B O 1
ATOM 8244 N N . GLU B 1 299 ? -32.594 -22.031 -2.133 1 92 299 GLU B N 1
ATOM 8245 C CA . GLU B 1 299 ? -33.031 -21.078 -1.115 1 92 299 GLU B CA 1
ATOM 8246 C C . GLU B 1 299 ? -31.891 -20.188 -0.647 1 92 299 GLU B C 1
ATOM 8248 O O . GLU B 1 299 ? -31.984 -18.969 -0.74 1 92 299 GLU B O 1
ATOM 8253 N N . ASN B 1 300 ? -30.844 -20.828 -0.208 1 90.94 300 ASN B N 1
ATOM 8254 C CA . ASN B 1 300 ? -29.703 -20.062 0.275 1 90.94 300 ASN B CA 1
ATOM 8255 C C . ASN B 1 300 ? -28.984 -19.344 -0.865 1 90.94 300 ASN B C 1
ATOM 8257 O O . ASN B 1 300 ? -28.438 -18.25 -0.673 1 90.94 300 ASN B O 1
ATOM 8261 N N . PHE B 1 301 ? -29.031 -19.938 -2.006 1 93.19 301 PHE B N 1
ATOM 8262 C CA . PHE B 1 301 ? -28.359 -19.359 -3.172 1 93.19 301 PHE B CA 1
ATOM 8263 C C . PHE B 1 301 ? -29.031 -18.062 -3.598 1 93.19 301 PHE B C 1
ATOM 8265 O O . PHE B 1 301 ? -28.359 -17.047 -3.82 1 93.19 301 PHE B O 1
ATOM 8272 N N . VAL B 1 302 ? -30.328 -18.031 -3.598 1 92.81 302 VAL B N 1
ATOM 8273 C CA . VAL B 1 302 ? -31.094 -16.875 -4.043 1 92.81 302 VAL B CA 1
ATOM 8274 C C . VAL B 1 302 ? -31.047 -15.781 -2.979 1 92.81 302 VAL B C 1
ATOM 8276 O O . VAL B 1 302 ? -31.031 -14.594 -3.301 1 92.81 302 VAL B O 1
ATOM 8279 N N . LYS B 1 303 ? -31.031 -16.156 -1.759 1 92 303 LYS B N 1
ATOM 8280 C CA . LYS B 1 303 ? -30.891 -15.188 -0.671 1 92 303 LYS B CA 1
ATOM 8281 C C . LYS B 1 303 ? -29.594 -14.398 -0.797 1 92 303 LYS B C 1
ATOM 8283 O O . LYS B 1 303 ? -29.578 -13.188 -0.552 1 92 303 LYS B O 1
ATOM 8288 N N . LYS B 1 304 ? -28.562 -15.039 -1.2 1 89.62 304 LYS B N 1
ATOM 8289 C CA . LYS B 1 304 ? -27.25 -14.414 -1.328 1 89.62 304 LYS B CA 1
ATOM 8290 C C . LYS B 1 304 ? -27.109 -13.688 -2.664 1 89.62 304 LYS B C 1
ATOM 8292 O O . LYS B 1 304 ? -26.438 -12.656 -2.754 1 89.62 304 LYS B O 1
ATOM 8297 N N . TYR B 1 305 ? -27.734 -14.312 -3.672 1 91.75 305 TYR B N 1
ATOM 8298 C CA . TYR B 1 305 ? -27.672 -13.742 -5.016 1 91.75 305 TYR B CA 1
ATOM 8299 C C . TYR B 1 305 ? -29.062 -13.516 -5.574 1 91.75 305 TYR B C 1
ATOM 8301 O O . TYR B 1 305 ? -29.516 -14.258 -6.449 1 91.75 305 TYR B O 1
ATOM 8309 N N . PRO B 1 306 ? -29.688 -12.492 -5.195 1 91.19 306 PRO B N 1
ATOM 8310 C CA . PRO B 1 306 ? -31.094 -12.258 -5.527 1 91.19 306 PRO B CA 1
ATOM 8311 C C . PRO B 1 306 ? -31.312 -12.094 -7.027 1 91.19 306 PRO B C 1
ATOM 8313 O O . PRO B 1 306 ? -32.438 -12.312 -7.516 1 91.19 306 PRO B O 1
ATOM 8316 N N . LYS B 1 307 ? -30.344 -11.789 -7.746 1 90.56 307 LYS B N 1
ATOM 8317 C CA . LYS B 1 307 ? -30.469 -11.609 -9.188 1 90.56 307 LYS B CA 1
ATOM 8318 C C . LYS B 1 307 ? -30.875 -12.906 -9.875 1 90.56 307 LYS B C 1
ATOM 8320 O O . LYS B 1 307 ? -31.406 -12.883 -10.984 1 90.56 307 LYS B O 1
ATOM 8325 N N . PHE B 1 308 ? -30.734 -14.031 -9.18 1 91.19 308 PHE B N 1
ATOM 8326 C CA . PHE B 1 308 ? -31.047 -15.328 -9.781 1 91.19 308 PHE B CA 1
ATOM 8327 C C . PHE B 1 308 ? -32.344 -15.883 -9.234 1 91.19 308 PHE B C 1
ATOM 8329 O O . PHE B 1 308 ? -32.688 -17.031 -9.5 1 91.19 308 PHE B O 1
ATOM 8336 N N . ALA B 1 309 ? -33.156 -15.203 -8.492 1 88.44 309 ALA B N 1
ATOM 8337 C CA . ALA B 1 309 ? -34.375 -15.664 -7.801 1 88.44 309 ALA B CA 1
ATOM 8338 C C . ALA B 1 309 ? -35.375 -16.219 -8.789 1 88.44 309 ALA B C 1
ATOM 8340 O O . ALA B 1 309 ? -36.062 -17.188 -8.484 1 88.44 309 ALA B O 1
ATOM 8341 N N . LYS B 1 310 ? -35.469 -15.75 -9.992 1 87.06 310 LYS B N 1
ATOM 8342 C CA . LYS B 1 310 ? -36.531 -16.188 -10.906 1 87.06 310 LYS B CA 1
ATOM 8343 C C . LYS B 1 310 ? -35.969 -17.141 -11.961 1 87.06 310 LYS B C 1
ATOM 8345 O O . LYS B 1 310 ? -36.656 -17.469 -12.938 1 87.06 310 LYS B O 1
ATOM 8350 N N . LYS B 1 311 ? -34.812 -17.719 -11.742 1 92.12 311 LYS B N 1
ATOM 8351 C CA . LYS B 1 311 ? -34.219 -18.594 -12.75 1 92.12 311 LYS B CA 1
ATOM 8352 C C . LYS B 1 311 ? -34.375 -20.062 -12.367 1 92.12 311 LYS B C 1
ATOM 8354 O O . LYS B 1 311 ? -34.25 -20.422 -11.195 1 92.12 311 LYS B O 1
ATOM 8359 N N . THR B 1 312 ? -34.719 -20.875 -13.391 1 93.19 312 THR B N 1
ATOM 8360 C CA . THR B 1 312 ? -34.75 -22.312 -13.203 1 93.19 312 THR B CA 1
ATOM 8361 C C . THR B 1 312 ? -33.344 -22.906 -13.336 1 93.19 312 THR B C 1
ATOM 8363 O O . THR B 1 312 ? -32.406 -22.219 -13.766 1 93.19 312 THR B O 1
ATOM 8366 N N . LEU B 1 313 ? -33.25 -24.172 -12.914 1 94.38 313 LEU B N 1
ATOM 8367 C CA . LEU B 1 313 ? -31.953 -24.844 -13.062 1 94.38 313 LEU B CA 1
ATOM 8368 C C . LEU B 1 313 ? -31.547 -24.922 -14.531 1 94.38 313 LEU B C 1
ATOM 8370 O O . LEU B 1 313 ? -30.375 -24.781 -14.859 1 94.38 313 LEU B O 1
ATOM 8374 N N . LYS B 1 314 ? -32.469 -25.172 -15.367 1 92.06 314 LYS B N 1
ATOM 8375 C CA . LYS B 1 314 ? -32.219 -25.219 -16.797 1 92.06 314 LYS B CA 1
ATOM 8376 C C . LYS B 1 314 ? -31.703 -23.891 -17.312 1 92.06 314 LYS B C 1
ATOM 8378 O O . LYS B 1 314 ? -30.75 -23.844 -18.094 1 92.06 314 LYS B O 1
ATOM 8383 N N . GLU B 1 315 ? -32.281 -22.859 -16.859 1 93.94 315 GLU B N 1
ATOM 8384 C CA . GLU B 1 315 ? -31.844 -21.531 -17.25 1 93.94 315 GLU B CA 1
ATOM 8385 C C . GLU B 1 315 ? -30.438 -21.234 -16.703 1 93.94 315 GLU B C 1
ATOM 8387 O O . GLU B 1 315 ? -29.625 -20.609 -17.391 1 93.94 315 GLU B O 1
ATOM 8392 N N . LEU B 1 316 ? -30.266 -21.656 -15.5 1 93.69 316 LEU B N 1
ATOM 8393 C CA . LEU B 1 316 ? -28.938 -21.469 -14.898 1 93.69 316 LEU B CA 1
ATOM 8394 C C . LEU B 1 316 ? -27.875 -22.203 -15.703 1 93.69 316 LEU B C 1
ATOM 8396 O O . LEU B 1 316 ? -26.781 -21.672 -15.906 1 93.69 316 LEU B O 1
ATOM 8400 N N . MET B 1 317 ? -28.141 -23.406 -16.156 1 92 317 MET B N 1
ATOM 8401 C CA . MET B 1 317 ? -27.219 -24.188 -16.969 1 92 317 MET B CA 1
ATOM 8402 C C . MET B 1 317 ? -26.922 -23.484 -18.297 1 92 317 MET B C 1
ATOM 8404 O O . MET B 1 317 ? -25.781 -23.516 -18.781 1 92 317 MET B O 1
ATOM 8408 N N . GLN B 1 318 ? -27.891 -22.766 -18.766 1 90.12 318 GLN B N 1
ATOM 8409 C CA . GLN B 1 318 ? -27.766 -22.094 -20.062 1 90.12 318 GLN B CA 1
ATOM 8410 C C . GLN B 1 318 ? -26.875 -20.859 -19.938 1 90.12 318 GLN B C 1
ATOM 8412 O O . GLN B 1 318 ? -26.141 -20.516 -20.875 1 90.12 318 GLN B O 1
ATOM 8417 N N . ILE B 1 319 ? -26.906 -20.266 -18.781 1 89.88 319 ILE B N 1
ATOM 8418 C CA . ILE B 1 319 ? -26.203 -19 -18.656 1 89.88 319 ILE B CA 1
ATOM 8419 C C . ILE B 1 319 ? -24.812 -19.25 -18.094 1 89.88 319 ILE B C 1
ATOM 8421 O O . ILE B 1 319 ? -23.969 -18.328 -18.062 1 89.88 319 ILE B O 1
ATOM 8425 N N . THR B 1 320 ? -24.531 -20.406 -17.641 1 90.44 320 THR B N 1
ATOM 8426 C CA . THR B 1 320 ? -23.219 -20.734 -17.094 1 90.44 320 THR B CA 1
ATOM 8427 C C . THR B 1 320 ? -22.156 -20.75 -18.203 1 90.44 320 THR B C 1
ATOM 8429 O O . THR B 1 320 ? -22.219 -21.578 -19.109 1 90.44 320 THR B O 1
ATOM 8432 N N . LYS B 1 321 ? -21.141 -19.891 -18.109 1 83.56 321 LYS B N 1
ATOM 8433 C CA . LYS B 1 321 ? -20.141 -19.688 -19.141 1 83.56 321 LYS B CA 1
ATOM 8434 C C . LYS B 1 321 ? -19.266 -20.922 -19.328 1 83.56 321 LYS B C 1
ATOM 8436 O O . LYS B 1 321 ? -18.828 -21.203 -20.438 1 83.56 321 LYS B O 1
ATOM 8441 N N . TYR B 1 322 ? -19.109 -21.656 -18.266 1 87 322 TYR B N 1
ATOM 8442 C CA . TYR B 1 322 ? -18.25 -22.828 -18.297 1 87 322 TYR B CA 1
ATOM 8443 C C . TYR B 1 322 ? -18.688 -23.797 -19.391 1 87 322 TYR B C 1
ATOM 8445 O O . TYR B 1 322 ? -17.859 -24.422 -20.047 1 87 322 TYR B O 1
ATOM 8453 N N . PHE B 1 323 ? -19.938 -23.875 -19.656 1 89.75 323 PHE B N 1
ATOM 8454 C CA . PHE B 1 323 ? -20.484 -24.891 -20.547 1 89.75 323 PHE B CA 1
ATOM 8455 C C . PHE B 1 323 ? -20.328 -24.484 -22 1 89.75 323 PHE B C 1
ATOM 8457 O O . PHE B 1 323 ? -20.547 -25.297 -22.906 1 89.75 323 PHE B O 1
ATOM 8464 N N . LYS B 1 324 ? -19.906 -23.328 -22.219 1 86.69 324 LYS B N 1
ATOM 8465 C CA . LYS B 1 324 ? -19.594 -22.875 -23.578 1 86.69 324 LYS B CA 1
ATOM 8466 C C . LYS B 1 324 ? -18.266 -23.438 -24.047 1 86.69 324 LYS B C 1
ATOM 8468 O O . LYS B 1 324 ? -18.031 -23.562 -25.25 1 86.69 324 LYS B O 1
ATOM 8473 N N . TYR B 1 325 ? -17.453 -23.797 -23.188 1 88.88 325 TYR B N 1
ATOM 8474 C CA . TYR B 1 325 ? -16.078 -24.156 -23.516 1 88.88 325 TYR B CA 1
ATOM 8475 C C . TYR B 1 325 ? -15.922 -25.672 -23.594 1 88.88 325 TYR B C 1
ATOM 8477 O O . TYR B 1 325 ? -14.977 -26.172 -24.219 1 88.88 325 TYR B O 1
ATOM 8485 N N . ARG B 1 326 ? -16.766 -26.344 -22.922 1 81.88 326 ARG B N 1
ATOM 8486 C CA . ARG B 1 326 ? -16.656 -27.797 -22.875 1 81.88 326 ARG B CA 1
ATOM 8487 C C . ARG B 1 326 ? -18 -28.453 -23.156 1 81.88 326 ARG B C 1
ATOM 8489 O O . ARG B 1 326 ? -19.031 -28.047 -22.609 1 81.88 326 ARG B O 1
ATOM 8496 N N . GLU B 1 327 ? -17.938 -29.266 -24.172 1 78.56 327 GLU B N 1
ATOM 8497 C CA . GLU B 1 327 ? -19.141 -30.047 -24.391 1 78.56 327 GLU B CA 1
ATOM 8498 C C . GLU B 1 327 ? -19.281 -31.141 -23.328 1 78.56 327 GLU B C 1
ATOM 8500 O O . GLU B 1 327 ? -18.516 -32.094 -23.312 1 78.56 327 GLU B O 1
ATOM 8505 N N . ILE B 1 328 ? -20.172 -30.875 -22.391 1 81.81 328 ILE B N 1
ATOM 8506 C CA . ILE B 1 328 ? -20.312 -31.828 -21.312 1 81.81 328 ILE B CA 1
ATOM 8507 C C . ILE B 1 328 ? -21.75 -32.344 -21.25 1 81.81 328 ILE B C 1
ATOM 8509 O O . ILE B 1 328 ? -22.672 -31.672 -21.719 1 81.81 328 ILE B O 1
ATOM 8513 N N . ASN B 1 329 ? -21.906 -33.531 -20.797 1 90.25 329 ASN B N 1
ATOM 8514 C CA . ASN B 1 329 ? -23.219 -34.156 -20.656 1 90.25 329 ASN B CA 1
ATOM 8515 C C . ASN B 1 329 ? -23.953 -33.625 -19.422 1 90.25 329 ASN B C 1
ATOM 8517 O O . ASN B 1 329 ? -23.406 -32.844 -18.656 1 90.25 329 ASN B O 1
ATOM 8521 N N . ILE B 1 330 ? -25.156 -34 -19.266 1 93.5 330 ILE B N 1
ATOM 8522 C CA . ILE B 1 330 ? -26.047 -33.469 -18.25 1 93.5 330 ILE B CA 1
ATOM 8523 C C . ILE B 1 330 ? -25.516 -33.844 -16.859 1 93.5 330 ILE B C 1
ATOM 8525 O O . ILE B 1 330 ? -25.656 -33.094 -15.906 1 93.5 330 ILE B O 1
ATOM 8529 N N . LYS B 1 331 ? -24.969 -35.062 -16.859 1 94.12 331 LYS B N 1
ATOM 8530 C CA . LYS B 1 331 ? -24.406 -35.531 -15.602 1 94.12 331 LYS B CA 1
ATOM 8531 C C . LYS B 1 331 ? -23.328 -34.594 -15.086 1 94.12 331 LYS B C 1
ATOM 8533 O O . LYS B 1 331 ? -23.359 -34.188 -13.922 1 94.12 331 LYS B O 1
ATOM 8538 N N . GLU B 1 332 ? -22.438 -34.219 -15.945 1 93.81 332 GLU B N 1
ATOM 8539 C CA . GLU B 1 332 ? -21.344 -33.312 -15.602 1 93.81 332 GLU B CA 1
ATOM 8540 C C . GLU B 1 332 ? -21.844 -31.891 -15.344 1 93.81 332 GLU B C 1
ATOM 8542 O O . GLU B 1 332 ? -21.312 -31.188 -14.492 1 93.81 332 GLU B O 1
ATOM 8547 N N . LYS B 1 333 ? -22.859 -31.469 -16.031 1 95 333 LYS B N 1
ATOM 8548 C CA . LYS B 1 333 ? -23.438 -30.141 -15.836 1 95 333 LYS B CA 1
ATOM 8549 C C . LYS B 1 333 ? -24.062 -30.031 -14.445 1 95 333 LYS B C 1
ATOM 8551 O O . LYS B 1 333 ? -23.859 -29.016 -13.758 1 95 333 LYS B O 1
ATOM 8556 N N . LEU B 1 334 ? -24.797 -31.078 -14.117 1 96.25 334 LEU B N 1
ATOM 8557 C CA . LEU B 1 334 ? -25.422 -31.094 -12.805 1 96.25 334 LEU B CA 1
ATOM 8558 C C . LEU B 1 334 ? -24.375 -31.031 -11.695 1 96.25 334 LEU B C 1
ATOM 8560 O O . LEU B 1 334 ? -24.531 -30.266 -10.734 1 96.25 334 LEU B O 1
ATOM 8564 N N . TYR B 1 335 ? -23.344 -31.766 -11.891 1 95.62 335 TYR B N 1
ATOM 8565 C CA . TYR B 1 335 ? -22.281 -31.797 -10.891 1 95.62 335 TYR B CA 1
ATOM 8566 C C . TYR B 1 335 ? -21.609 -30.438 -10.773 1 95.62 335 TYR B C 1
ATOM 8568 O O . TYR B 1 335 ? -21.375 -29.938 -9.664 1 95.62 335 TYR B O 1
ATOM 8576 N N . TYR B 1 336 ? -21.281 -29.828 -11.875 1 94.62 336 TYR B N 1
ATOM 8577 C CA . TYR B 1 336 ? -20.625 -28.531 -11.898 1 94.62 336 TYR B CA 1
ATOM 8578 C C . TYR B 1 336 ? -21.469 -27.469 -11.203 1 94.62 336 TYR B C 1
ATOM 8580 O O . TYR B 1 336 ? -20.969 -26.688 -10.406 1 94.62 336 TYR B O 1
ATOM 8588 N N . ILE B 1 337 ? -22.734 -27.438 -11.492 1 94.81 337 ILE B N 1
ATOM 8589 C CA . ILE B 1 337 ? -23.656 -26.453 -10.914 1 94.81 337 ILE B CA 1
ATOM 8590 C C . ILE B 1 337 ? -23.75 -26.672 -9.406 1 94.81 337 ILE B C 1
ATOM 8592 O O . ILE B 1 337 ? -23.703 -25.703 -8.633 1 94.81 337 ILE B O 1
ATOM 8596 N N . PHE B 1 338 ? -23.906 -27.922 -9.07 1 94.88 338 PHE B N 1
ATOM 8597 C CA . PHE B 1 338 ? -23.984 -28.234 -7.652 1 94.88 338 PHE B CA 1
ATOM 8598 C C . PHE B 1 338 ? -22.781 -27.703 -6.906 1 94.88 338 PHE B C 1
ATOM 8600 O O . PHE B 1 338 ? -22.922 -26.953 -5.934 1 94.88 338 PHE B O 1
ATOM 8607 N N . TYR B 1 339 ? -21.609 -28.047 -7.348 1 94.69 339 TYR B N 1
ATOM 8608 C CA . TYR B 1 339 ? -20.375 -27.672 -6.668 1 94.69 339 TYR B CA 1
ATOM 8609 C C . TYR B 1 339 ? -20.219 -26.156 -6.621 1 94.69 339 TYR B C 1
ATOM 8611 O O . TYR B 1 339 ? -19.812 -25.594 -5.598 1 94.69 339 TYR B O 1
ATOM 8619 N N . ASN B 1 340 ? -20.547 -25.438 -7.652 1 93.81 340 ASN B N 1
ATOM 8620 C CA . ASN B 1 340 ? -20.406 -23.984 -7.723 1 93.81 340 ASN B CA 1
ATOM 8621 C C . ASN B 1 340 ? -21.406 -23.281 -6.816 1 93.81 340 ASN B C 1
ATOM 8623 O O . ASN B 1 340 ? -21.125 -22.219 -6.27 1 93.81 340 ASN B O 1
ATOM 8627 N N . ILE B 1 341 ? -22.578 -23.844 -6.664 1 93.56 341 ILE B N 1
ATOM 8628 C CA . ILE B 1 341 ? -23.562 -23.297 -5.734 1 93.56 341 ILE B CA 1
ATOM 8629 C C . ILE B 1 341 ? -23.031 -23.406 -4.305 1 93.56 341 ILE B C 1
ATOM 8631 O O . ILE B 1 341 ? -23.109 -22.438 -3.537 1 93.56 341 ILE B O 1
ATOM 8635 N N . ILE B 1 342 ? -22.484 -24.562 -3.996 1 93.5 342 ILE B N 1
ATOM 8636 C CA . ILE B 1 342 ? -21.938 -24.766 -2.662 1 93.5 342 ILE B CA 1
ATOM 8637 C C . ILE B 1 342 ? -20.812 -23.766 -2.406 1 93.5 342 ILE B C 1
ATOM 8639 O O . ILE B 1 342 ? -20.766 -23.156 -1.34 1 93.5 342 ILE B O 1
ATOM 8643 N N . PHE B 1 343 ? -20.016 -23.562 -3.387 1 93.81 343 PHE B N 1
ATOM 8644 C CA . PHE B 1 343 ? -18.906 -22.625 -3.281 1 93.81 343 PHE B CA 1
ATOM 8645 C C . PHE B 1 343 ? -19.406 -21.203 -3.109 1 93.81 343 PHE B C 1
ATOM 8647 O O . PHE B 1 343 ? -18.938 -20.469 -2.232 1 93.81 343 PHE B O 1
ATOM 8654 N N . ALA B 1 344 ? -20.391 -20.828 -3.869 1 92.12 344 ALA B N 1
ATOM 8655 C CA . ALA B 1 344 ? -20.906 -19.469 -3.887 1 92.12 344 ALA B CA 1
ATOM 8656 C C . ALA B 1 344 ? -21.609 -19.125 -2.57 1 92.12 344 ALA B C 1
ATOM 8658 O O . ALA B 1 344 ? -21.438 -18.031 -2.041 1 92.12 344 ALA B O 1
ATOM 8659 N N . ILE B 1 345 ? -22.359 -20.031 -2.062 1 92.38 345 ILE B N 1
ATOM 8660 C CA . ILE B 1 345 ? -23.125 -19.781 -0.854 1 92.38 345 ILE B CA 1
ATOM 8661 C C . ILE B 1 345 ? -22.188 -19.672 0.347 1 92.38 345 ILE B C 1
ATOM 8663 O O . ILE B 1 345 ? -22.5 -18.969 1.315 1 92.38 345 ILE B O 1
ATOM 8667 N N . ASN B 1 346 ? -21.016 -20.266 0.254 1 93.25 346 ASN B N 1
ATOM 8668 C CA . ASN B 1 346 ? -20.094 -20.297 1.386 1 93.25 346 ASN B CA 1
ATOM 8669 C C . ASN B 1 346 ? -18.891 -19.406 1.15 1 93.25 346 ASN B C 1
ATOM 8671 O O . ASN B 1 346 ? -17.828 -19.609 1.745 1 93.25 346 ASN B O 1
ATOM 8675 N N . LYS B 1 347 ? -18.953 -18.469 0.358 1 90.56 347 LYS B N 1
ATOM 8676 C CA . LYS B 1 347 ? -17.844 -17.578 0.006 1 90.56 347 LYS B CA 1
ATOM 8677 C C . LYS B 1 347 ? -17.344 -16.828 1.229 1 90.56 347 LYS B C 1
ATOM 8679 O O . LYS B 1 347 ? -16.141 -16.562 1.346 1 90.56 347 LYS B O 1
ATOM 8684 N N . ASP B 1 348 ? -18.203 -16.438 2.164 1 88.88 348 ASP B N 1
ATOM 8685 C CA . ASP B 1 348 ? -17.812 -15.727 3.373 1 88.88 348 ASP B CA 1
ATOM 8686 C C . ASP B 1 348 ? -16.938 -16.609 4.27 1 88.88 348 ASP B C 1
ATOM 8688 O O . ASP B 1 348 ? -15.977 -16.141 4.863 1 88.88 348 ASP B O 1
ATOM 8692 N N . LEU B 1 349 ? -17.328 -17.844 4.281 1 92.38 349 LEU B N 1
ATOM 8693 C CA . LEU B 1 349 ? -16.562 -18.828 5.035 1 92.38 349 LEU B CA 1
ATOM 8694 C C . LEU B 1 349 ? -15.164 -18.984 4.461 1 92.38 349 LEU B C 1
ATOM 8696 O O . LEU B 1 349 ? -14.203 -19.203 5.203 1 92.38 349 LEU B O 1
ATOM 8700 N N . LEU B 1 350 ? -15.102 -18.797 3.168 1 95.44 350 LEU B N 1
ATOM 8701 C CA . LEU B 1 350 ? -13.859 -19.078 2.455 1 95.44 350 LEU B CA 1
ATOM 8702 C C . LEU B 1 350 ? -13.023 -17.812 2.312 1 95.44 350 LEU B C 1
ATOM 8704 O O . LEU B 1 350 ? -11.914 -17.859 1.786 1 95.44 350 LEU B O 1
ATOM 8708 N N . LYS B 1 351 ? -13.484 -16.75 2.807 1 92.38 351 LYS B N 1
ATOM 8709 C CA . LYS B 1 351 ? -12.891 -15.438 2.576 1 92.38 351 LYS B CA 1
ATOM 8710 C C . LYS B 1 351 ? -11.422 -15.422 2.988 1 92.38 351 LYS B C 1
ATOM 8712 O O . LYS B 1 351 ? -10.555 -15.047 2.195 1 92.38 351 LYS B O 1
ATOM 8717 N N . ASN B 1 352 ? -11.109 -15.844 4.23 1 90.94 352 ASN B N 1
ATOM 8718 C CA . ASN B 1 352 ? -9.742 -15.828 4.734 1 90.94 352 ASN B CA 1
ATOM 8719 C C . ASN B 1 352 ? -8.844 -16.766 3.941 1 90.94 352 ASN B C 1
ATOM 8721 O O . ASN B 1 352 ? -7.688 -16.453 3.66 1 90.94 352 ASN B O 1
ATOM 8725 N N . CYS B 1 353 ? -9.422 -17.859 3.633 1 95.94 353 CYS B N 1
ATOM 8726 C CA . CYS B 1 353 ? -8.68 -18.828 2.842 1 95.94 353 CYS B CA 1
ATOM 8727 C C . CYS B 1 353 ? -8.336 -18.266 1.469 1 95.94 353 CYS B C 1
ATOM 8729 O O . CYS B 1 353 ? -7.188 -18.375 1.026 1 95.94 353 CYS B O 1
ATOM 8731 N N . LEU B 1 354 ? -9.305 -17.641 0.829 1 96.5 354 LEU B N 1
ATOM 8732 C CA . LEU B 1 354 ? -9.117 -17.125 -0.525 1 96.5 354 LEU B CA 1
ATOM 8733 C C . LEU B 1 354 ? -8.117 -15.984 -0.54 1 96.5 354 LEU B C 1
ATOM 8735 O O . LEU B 1 354 ? -7.395 -15.797 -1.521 1 96.5 354 LEU B O 1
ATOM 8739 N N . LYS B 1 355 ? -7.953 -15.266 0.543 1 94.94 355 LYS B N 1
ATOM 8740 C CA . LYS B 1 355 ? -6.969 -14.188 0.644 1 94.94 355 LYS B CA 1
ATOM 8741 C C . LYS B 1 355 ? -5.547 -14.734 0.581 1 94.94 355 LYS B C 1
ATOM 8743 O O . LYS B 1 355 ? -4.613 -14.023 0.206 1 94.94 355 LYS B O 1
ATOM 8748 N N . ARG B 1 356 ? -5.359 -15.992 0.9 1 97.75 356 ARG B N 1
ATOM 8749 C CA . ARG B 1 356 ? -4.035 -16.609 0.93 1 97.75 356 ARG B CA 1
ATOM 8750 C C . ARG B 1 356 ? -3.561 -16.953 -0.477 1 97.75 356 ARG B C 1
ATOM 8752 O O . ARG B 1 356 ? -2.414 -17.359 -0.668 1 97.75 356 ARG B O 1
ATOM 8759 N N . LEU B 1 357 ? -4.469 -16.656 -1.509 1 98.19 357 LEU B N 1
ATOM 8760 C CA . LEU B 1 357 ? -4.062 -16.859 -2.896 1 98.19 357 LEU B CA 1
ATOM 8761 C C . LEU B 1 357 ? -2.887 -15.953 -3.252 1 98.19 357 LEU B C 1
ATOM 8763 O O . LEU B 1 357 ? -2.143 -16.234 -4.191 1 98.19 357 LEU B O 1
ATOM 8767 N N . LYS B 1 358 ? -2.66 -14.859 -2.498 1 98.25 358 LYS B N 1
ATOM 8768 C CA . LYS B 1 358 ? -1.486 -14.016 -2.709 1 98.25 358 LYS B CA 1
ATOM 8769 C C . LYS B 1 358 ? -0.198 -14.812 -2.535 1 98.25 358 LYS B C 1
ATOM 8771 O O . LYS B 1 358 ? 0.751 -14.648 -3.303 1 98.25 358 LYS B O 1
ATOM 8776 N N . PHE B 1 359 ? -0.19 -15.711 -1.551 1 98.69 359 PHE B N 1
ATOM 8777 C CA . PHE B 1 359 ? 0.976 -16.547 -1.303 1 98.69 359 PHE B CA 1
ATOM 8778 C C . PHE B 1 359 ? 1.078 -17.656 -2.346 1 98.69 359 PHE B C 1
ATOM 8780 O O . PHE B 1 359 ? 2.18 -18.047 -2.736 1 98.69 359 PHE B O 1
ATOM 8787 N N . VAL B 1 360 ? -0.109 -18.125 -2.801 1 98.75 360 VAL B N 1
ATOM 8788 C CA . VAL B 1 360 ? -0.119 -19.141 -3.848 1 98.75 360 VAL B CA 1
ATOM 8789 C C . VAL B 1 360 ? 0.495 -18.578 -5.125 1 98.75 360 VAL B C 1
ATOM 8791 O O . VAL B 1 360 ? 1.278 -19.25 -5.797 1 98.75 360 VAL B O 1
ATOM 8794 N N . ALA B 1 361 ? 0.117 -17.375 -5.43 1 98.69 361 ALA B N 1
ATOM 8795 C CA . ALA B 1 361 ? 0.669 -16.734 -6.621 1 98.69 361 ALA B CA 1
ATOM 8796 C C . ALA B 1 361 ? 2.188 -16.609 -6.523 1 98.69 361 ALA B C 1
ATOM 8798 O O . ALA B 1 361 ? 2.908 -16.984 -7.453 1 98.69 361 ALA B O 1
ATOM 8799 N N . ILE B 1 362 ? 2.684 -16.141 -5.391 1 98.56 362 ILE B N 1
ATOM 8800 C CA . ILE B 1 362 ? 4.113 -15.945 -5.188 1 98.56 362 ILE B CA 1
ATOM 8801 C C . ILE B 1 362 ? 4.844 -17.281 -5.312 1 98.56 362 ILE B C 1
ATOM 8803 O O . ILE B 1 362 ? 5.816 -17.391 -6.062 1 98.56 362 ILE B O 1
ATOM 8807 N N . GLY B 1 363 ? 4.344 -18.297 -4.621 1 98.31 363 GLY B N 1
ATOM 8808 C CA . GLY B 1 363 ? 4.992 -19.594 -4.645 1 98.31 363 GLY B CA 1
ATOM 8809 C C . GLY B 1 363 ? 4.961 -20.25 -6.012 1 98.31 363 GLY B C 1
ATOM 8810 O O . GLY B 1 363 ? 5.961 -20.812 -6.461 1 98.31 363 GLY B O 1
ATOM 8811 N N . THR B 1 364 ? 3.807 -20.203 -6.703 1 98.19 364 THR B N 1
ATOM 8812 C CA . THR B 1 364 ? 3.637 -20.828 -8.016 1 98.19 364 THR B CA 1
ATOM 8813 C C . THR B 1 364 ? 4.59 -20.203 -9.031 1 98.19 364 THR B C 1
ATOM 8815 O O . THR B 1 364 ? 5.227 -20.906 -9.812 1 98.19 364 THR B O 1
ATOM 8818 N N . ILE B 1 365 ? 4.688 -18.875 -8.992 1 97.62 365 ILE B N 1
ATOM 8819 C CA . ILE B 1 365 ? 5.562 -18.156 -9.914 1 97.62 365 ILE B CA 1
ATOM 8820 C C . ILE B 1 365 ? 7.02 -18.438 -9.57 1 97.62 365 ILE B C 1
ATOM 8822 O O . ILE B 1 365 ? 7.84 -18.688 -10.453 1 97.62 365 ILE B O 1
ATOM 8826 N N . ALA B 1 366 ? 7.336 -18.453 -8.312 1 96.31 366 ALA B N 1
ATOM 8827 C CA . ALA B 1 366 ? 8.711 -18.656 -7.855 1 96.31 366 ALA B CA 1
ATOM 8828 C C . ALA B 1 366 ? 9.195 -20.078 -8.18 1 96.31 366 ALA B C 1
ATOM 8830 O O . ALA B 1 366 ? 10.383 -20.281 -8.438 1 96.31 366 ALA B O 1
ATOM 8831 N N . ASP B 1 367 ? 8.281 -21 -8.203 1 93.31 367 ASP B N 1
ATOM 8832 C CA . ASP B 1 367 ? 8.633 -22.391 -8.477 1 93.31 367 ASP B CA 1
ATOM 8833 C C . ASP B 1 367 ? 8.578 -22.688 -9.977 1 93.31 367 ASP B C 1
ATOM 8835 O O . ASP B 1 367 ? 8.594 -23.844 -10.383 1 93.31 367 ASP B O 1
ATOM 8839 N N . ASN B 1 368 ? 8.367 -21.719 -10.758 1 91.19 368 ASN B N 1
ATOM 8840 C CA . ASN B 1 368 ? 8.352 -21.812 -12.211 1 91.19 368 ASN B CA 1
ATOM 8841 C C . ASN B 1 368 ? 7.348 -22.859 -12.695 1 91.19 368 ASN B C 1
ATOM 8843 O O . ASN B 1 368 ? 7.66 -23.688 -13.555 1 91.19 368 ASN B O 1
ATOM 8847 N N . MET B 1 369 ? 6.176 -22.859 -12.047 1 94.5 369 MET B N 1
ATOM 8848 C CA . MET B 1 369 ? 5.102 -23.719 -12.539 1 94.5 369 MET B CA 1
ATOM 8849 C C . MET B 1 369 ? 4.484 -23.141 -13.812 1 94.5 369 MET B C 1
ATOM 8851 O O . MET B 1 369 ? 4.496 -21.922 -14.008 1 94.5 369 MET B O 1
ATOM 8855 N N . PRO B 1 370 ? 3.963 -24 -14.711 1 95.06 370 PRO B N 1
ATOM 8856 C CA . PRO B 1 370 ? 3.375 -23.469 -15.945 1 95.06 370 PRO B CA 1
ATOM 8857 C C . PRO B 1 370 ? 2.141 -22.609 -15.688 1 95.06 370 PRO B C 1
ATOM 8859 O O . PRO B 1 370 ? 1.254 -23.016 -14.93 1 95.06 370 PRO B O 1
ATOM 8862 N N . ILE B 1 371 ? 2.098 -21.484 -16.328 1 96.81 371 ILE B N 1
ATOM 8863 C CA . ILE B 1 371 ? 0.981 -20.562 -16.156 1 96.81 371 ILE B CA 1
ATOM 8864 C C . ILE B 1 371 ? -0.129 -20.906 -17.141 1 96.81 371 ILE B C 1
ATOM 8866 O O . ILE B 1 371 ? -0.454 -20.109 -18.016 1 96.81 371 ILE B O 1
ATOM 8870 N N . ILE B 1 372 ? -0.666 -22.031 -17.047 1 96.19 372 ILE B N 1
ATOM 8871 C CA . ILE B 1 372 ? -1.776 -22.562 -17.828 1 96.19 372 ILE B CA 1
ATOM 8872 C C . ILE B 1 372 ? -2.779 -23.234 -16.891 1 96.19 372 ILE B C 1
ATOM 8874 O O . ILE B 1 372 ? -2.502 -23.438 -15.711 1 96.19 372 ILE B O 1
ATOM 8878 N N . ASN B 1 373 ? -3.924 -23.484 -17.406 1 96.31 373 ASN B N 1
ATOM 8879 C CA . ASN B 1 373 ? -4.961 -24.172 -16.641 1 96.31 373 ASN B CA 1
ATOM 8880 C C . ASN B 1 373 ? -5.258 -23.453 -15.336 1 96.31 373 ASN B C 1
ATOM 8882 O O . ASN B 1 373 ? -5.289 -22.219 -15.289 1 96.31 373 ASN B O 1
ATOM 8886 N N . GLU B 1 374 ? -5.535 -24.156 -14.234 1 97.25 374 GLU B N 1
ATOM 8887 C CA . GLU B 1 374 ? -5.988 -23.5 -13.016 1 97.25 374 GLU B CA 1
ATOM 8888 C C . GLU B 1 374 ? -4.879 -22.656 -12.398 1 97.25 374 GLU B C 1
ATOM 8890 O O . GLU B 1 374 ? -5.141 -21.766 -11.578 1 97.25 374 GLU B O 1
ATOM 8895 N N . ASN B 1 375 ? -3.58 -22.938 -12.805 1 97.94 375 ASN B N 1
ATOM 8896 C CA . ASN B 1 375 ? -2.512 -22.062 -12.328 1 97.94 375 ASN B CA 1
ATOM 8897 C C . ASN B 1 375 ? -2.742 -20.609 -12.75 1 97.94 375 ASN B C 1
ATOM 8899 O O . ASN B 1 375 ? -2.389 -19.688 -12.016 1 97.94 375 ASN B O 1
ATOM 8903 N N . ARG B 1 376 ? -3.316 -20.406 -13.938 1 97.5 376 ARG B N 1
ATOM 8904 C CA . ARG B 1 376 ? -3.582 -19.062 -14.414 1 97.5 376 ARG B CA 1
ATOM 8905 C C . ARG B 1 376 ? -4.586 -18.344 -13.508 1 97.5 376 ARG B C 1
ATOM 8907 O O . ARG B 1 376 ? -4.453 -17.156 -13.242 1 97.5 376 ARG B O 1
ATOM 8914 N N . ILE B 1 377 ? -5.562 -19.109 -13.055 1 97.5 377 ILE B N 1
ATOM 8915 C CA . ILE B 1 377 ? -6.621 -18.547 -12.219 1 97.5 377 ILE B CA 1
ATOM 8916 C C . ILE B 1 377 ? -6.043 -18.125 -10.867 1 97.5 377 ILE B C 1
ATOM 8918 O O . ILE B 1 377 ? -6.258 -17 -10.422 1 97.5 377 ILE B O 1
ATOM 8922 N N . VAL B 1 378 ? -5.285 -18.984 -10.242 1 98.25 378 VAL B N 1
ATOM 8923 C CA . VAL B 1 378 ? -4.828 -18.719 -8.883 1 98.25 378 VAL B CA 1
ATOM 8924 C C . VAL B 1 378 ? -3.74 -17.641 -8.898 1 98.25 378 VAL B C 1
ATOM 8926 O O . VAL B 1 378 ? -3.629 -16.844 -7.961 1 98.25 378 VAL B O 1
ATOM 8929 N N . VAL B 1 379 ? -2.934 -17.625 -9.969 1 98.31 379 VAL B N 1
ATOM 8930 C CA . VAL B 1 379 ? -1.922 -16.578 -10.094 1 98.31 379 VAL B CA 1
ATOM 8931 C C . VAL B 1 379 ? -2.596 -15.234 -10.328 1 98.31 379 VAL B C 1
ATOM 8933 O O . VAL B 1 379 ? -2.25 -14.242 -9.688 1 98.31 379 VAL B O 1
ATOM 8936 N N . ARG B 1 380 ? -3.564 -15.219 -11.211 1 97.38 380 ARG B N 1
ATOM 8937 C CA . ARG B 1 380 ? -4.277 -13.984 -11.508 1 97.38 380 ARG B CA 1
ATOM 8938 C C . ARG B 1 380 ? -4.965 -13.438 -10.266 1 97.38 380 ARG B C 1
ATOM 8940 O O . ARG B 1 380 ? -4.828 -12.25 -9.945 1 97.38 380 ARG B O 1
ATOM 8947 N N . GLU B 1 381 ? -5.707 -14.281 -9.586 1 97.12 381 GLU B N 1
ATOM 8948 C CA . GLU B 1 381 ? -6.43 -13.867 -8.391 1 97.12 381 GLU B CA 1
ATOM 8949 C C . GLU B 1 381 ? -5.465 -13.477 -7.27 1 97.12 381 GLU B C 1
ATOM 8951 O O . GLU B 1 381 ? -5.738 -12.547 -6.504 1 97.12 381 GLU B O 1
ATOM 8956 N N . GLY B 1 382 ? -4.379 -14.203 -7.168 1 98.06 382 GLY B N 1
ATOM 8957 C CA . GLY B 1 382 ? -3.367 -13.859 -6.18 1 98.06 382 GLY B CA 1
ATOM 8958 C C . GLY B 1 382 ? -2.717 -12.508 -6.438 1 98.06 382 GLY B C 1
ATOM 8959 O O . GLY B 1 382 ? -2.463 -11.75 -5.504 1 98.06 382 GLY B O 1
ATOM 8960 N N . LEU B 1 383 ? -2.443 -12.227 -7.68 1 97.62 383 LEU B N 1
ATOM 8961 C CA . LEU B 1 383 ? -1.841 -10.953 -8.055 1 97.62 383 LEU B CA 1
ATOM 8962 C C . LEU B 1 383 ? -2.803 -9.805 -7.789 1 97.62 383 LEU B C 1
ATOM 8964 O O . LEU B 1 383 ? -2.379 -8.711 -7.387 1 97.62 383 LEU B O 1
ATOM 8968 N N . LYS B 1 384 ? -4.062 -10.047 -8.07 1 95.19 384 LYS B N 1
ATOM 8969 C CA . LYS B 1 384 ? -5.07 -9.039 -7.738 1 95.19 384 LYS B CA 1
ATOM 8970 C C . LYS B 1 384 ? -5.066 -8.727 -6.246 1 95.19 384 LYS B C 1
ATOM 8972 O O . LYS B 1 384 ? -5.184 -7.566 -5.848 1 95.19 384 LYS B O 1
ATOM 8977 N N . GLU B 1 385 ? -4.957 -9.789 -5.461 1 94.81 385 GLU B N 1
ATOM 8978 C CA . GLU B 1 385 ? -4.906 -9.625 -4.012 1 94.81 385 GLU B CA 1
ATOM 8979 C C . GLU B 1 385 ? -3.688 -8.805 -3.59 1 94.81 385 GLU B C 1
ATOM 8981 O O . GLU B 1 385 ? -3.779 -7.965 -2.693 1 94.81 385 GLU B O 1
ATOM 8986 N N . ILE B 1 386 ? -2.551 -9.07 -4.184 1 96.38 386 ILE B N 1
ATOM 8987 C CA . ILE B 1 386 ? -1.321 -8.336 -3.891 1 96.38 386 ILE B CA 1
ATOM 8988 C C . ILE B 1 386 ? -1.491 -6.867 -4.27 1 96.38 386 ILE B C 1
ATOM 8990 O O . ILE B 1 386 ? -1.032 -5.98 -3.547 1 96.38 386 ILE B O 1
ATOM 8994 N N . ALA B 1 387 ? -2.209 -6.617 -5.332 1 93.25 387 ALA B N 1
ATOM 8995 C CA . ALA B 1 387 ? -2.395 -5.27 -5.863 1 93.25 387 ALA B CA 1
ATOM 8996 C C . ALA B 1 387 ? -3.295 -4.438 -4.953 1 93.25 387 ALA B C 1
ATOM 8998 O O . ALA B 1 387 ? -3.322 -3.209 -5.051 1 93.25 387 ALA B O 1
ATOM 8999 N N . LEU B 1 388 ? -3.988 -5.121 -4.023 1 89.88 388 LEU B N 1
ATOM 9000 C CA . LEU B 1 388 ? -4.828 -4.406 -3.068 1 89.88 388 LEU B CA 1
ATOM 9001 C C . LEU B 1 388 ? -3.975 -3.732 -1.997 1 89.88 388 LEU B C 1
ATOM 9003 O O . LEU B 1 388 ? -4.453 -2.85 -1.28 1 89.88 388 LEU B O 1
ATOM 9007 N N . ARG B 1 389 ? -2.68 -4.223 -1.815 1 91.5 389 ARG B N 1
ATOM 9008 C CA . ARG B 1 389 ? -1.712 -3.648 -0.886 1 91.5 389 ARG B CA 1
ATOM 9009 C C . ARG B 1 389 ? -2.236 -3.688 0.545 1 91.5 389 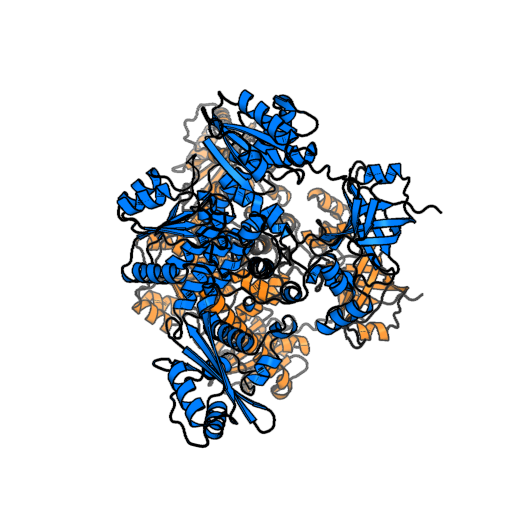ARG B C 1
ATOM 9011 O O . ARG B 1 389 ? -2.088 -2.721 1.294 1 91.5 389 ARG B O 1
ATOM 9018 N N . GLU B 1 390 ? -2.842 -4.809 0.906 1 89.81 390 GLU B N 1
ATOM 9019 C CA . GLU B 1 390 ? -3.42 -4.98 2.236 1 89.81 390 GLU B CA 1
ATOM 9020 C C . GLU B 1 390 ? -2.516 -5.832 3.123 1 89.81 390 GLU B C 1
ATOM 9022 O O . GLU B 1 390 ? -2.84 -6.082 4.285 1 89.81 390 GLU B O 1
ATOM 9027 N N . ASN B 1 391 ? -1.389 -6.215 2.586 1 92.25 391 ASN B N 1
ATOM 9028 C CA . ASN B 1 391 ? -0.379 -6.953 3.338 1 92.25 391 ASN B CA 1
ATOM 9029 C C . ASN B 1 391 ? 0.916 -6.156 3.467 1 92.25 391 ASN B C 1
ATOM 9031 O O . ASN B 1 391 ? 1.656 -6.004 2.494 1 92.25 391 ASN B O 1
ATOM 9035 N N . ILE B 1 392 ? 1.273 -5.777 4.688 1 91.5 392 ILE B N 1
ATOM 9036 C CA . ILE B 1 392 ? 2.344 -4.809 4.91 1 91.5 392 ILE B CA 1
ATOM 9037 C C . ILE B 1 392 ? 3.689 -5.441 4.566 1 91.5 392 ILE B C 1
ATOM 9039 O O . ILE B 1 392 ? 4.559 -4.789 3.984 1 91.5 392 ILE B O 1
ATOM 9043 N N . SER B 1 393 ? 3.928 -6.699 4.945 1 95.06 393 SER B N 1
ATOM 9044 C CA . SER B 1 393 ? 5.18 -7.375 4.625 1 95.06 393 SER B CA 1
ATOM 9045 C C . SER B 1 393 ? 5.414 -7.41 3.117 1 95.06 393 SER B C 1
ATOM 9047 O O . SER B 1 393 ? 6.523 -7.141 2.648 1 95.06 393 SER B O 1
ATOM 9049 N N . ILE B 1 394 ? 4.328 -7.699 2.365 1 96.19 394 ILE B N 1
ATOM 9050 C CA . ILE B 1 394 ? 4.438 -7.754 0.912 1 96.19 394 ILE B CA 1
ATOM 9051 C C . ILE B 1 394 ? 4.68 -6.348 0.363 1 96.19 394 ILE B C 1
ATOM 9053 O O . ILE B 1 394 ? 5.445 -6.168 -0.588 1 96.19 394 ILE B O 1
ATOM 9057 N N . ASN B 1 395 ? 4.062 -5.34 0.933 1 93.75 395 ASN B N 1
ATOM 9058 C CA . ASN B 1 395 ? 4.281 -3.963 0.507 1 93.75 395 ASN B CA 1
ATOM 9059 C C . ASN B 1 395 ? 5.75 -3.562 0.634 1 93.75 395 ASN B C 1
ATOM 9061 O O . ASN B 1 395 ? 6.262 -2.805 -0.191 1 93.75 395 ASN B O 1
ATOM 9065 N N . TYR B 1 396 ? 6.434 -4.02 1.69 1 94.81 396 TYR B N 1
ATOM 9066 C CA . TYR B 1 396 ? 7.855 -3.738 1.858 1 94.81 396 TYR B CA 1
ATOM 9067 C C . TYR B 1 396 ? 8.664 -4.328 0.711 1 94.81 396 TYR B C 1
ATOM 9069 O O . TYR B 1 396 ? 9.617 -3.705 0.231 1 94.81 396 TYR B O 1
ATOM 9077 N N . LEU B 1 397 ? 8.25 -5.512 0.277 1 96.94 397 LEU B N 1
ATOM 9078 C CA . LEU B 1 397 ? 8.914 -6.141 -0.857 1 96.94 397 LEU B CA 1
ATOM 9079 C C . LEU B 1 397 ? 8.672 -5.355 -2.139 1 96.94 397 LEU B C 1
ATOM 9081 O O . LEU B 1 397 ? 9.594 -5.137 -2.928 1 96.94 397 LEU B O 1
ATOM 9085 N N . LEU B 1 398 ? 7.41 -4.922 -2.324 1 95.38 398 LEU B N 1
ATOM 9086 C CA . LEU B 1 398 ? 7.062 -4.129 -3.498 1 95.38 398 LEU B CA 1
ATOM 9087 C C . LEU B 1 398 ? 7.848 -2.82 -3.521 1 95.38 398 LEU B C 1
ATOM 9089 O O . LEU B 1 398 ? 8.297 -2.381 -4.582 1 95.38 398 LEU B O 1
ATOM 9093 N N . LYS B 1 399 ? 7.973 -2.242 -2.346 1 92.88 399 LYS B N 1
ATOM 9094 C CA . LYS B 1 399 ? 8.727 -0.999 -2.211 1 92.88 399 LYS B CA 1
ATOM 9095 C C . LYS B 1 399 ? 10.195 -1.201 -2.576 1 92.88 399 LYS B C 1
ATOM 9097 O O . LYS B 1 399 ? 10.766 -0.405 -3.32 1 92.88 399 LYS B O 1
ATOM 9102 N N . GLU B 1 400 ? 10.766 -2.256 -2.033 1 92.5 400 GLU B N 1
ATOM 9103 C CA . GLU B 1 400 ? 12.156 -2.596 -2.332 1 92.5 400 GLU B CA 1
ATOM 9104 C C . GLU B 1 400 ? 12.367 -2.807 -3.828 1 92.5 400 GLU B C 1
ATOM 9106 O O . GLU B 1 400 ? 13.406 -2.441 -4.375 1 92.5 400 GLU B O 1
ATOM 9111 N N . ALA B 1 401 ? 11.359 -3.316 -4.465 1 92.38 401 ALA B N 1
ATOM 9112 C CA . ALA B 1 401 ? 11.414 -3.609 -5.891 1 92.38 401 ALA B CA 1
ATOM 9113 C C . ALA B 1 401 ? 11.016 -2.391 -6.719 1 92.38 401 ALA B C 1
ATOM 9115 O O . ALA B 1 401 ? 10.992 -2.449 -7.953 1 92.38 401 ALA B O 1
ATOM 9116 N N . ASN B 1 402 ? 10.641 -1.297 -6.133 1 89.5 402 ASN B N 1
ATOM 9117 C CA . ASN B 1 402 ? 10.234 -0.043 -6.758 1 89.5 402 ASN B CA 1
ATOM 9118 C C . ASN B 1 402 ? 8.984 -0.221 -7.609 1 89.5 402 ASN B C 1
ATOM 9120 O O . ASN B 1 402 ? 8.898 0.305 -8.719 1 89.5 402 ASN B O 1
ATOM 9124 N N . ILE B 1 403 ? 8.031 -1.017 -7.098 1 91.12 403 ILE B N 1
ATOM 9125 C CA . ILE B 1 403 ? 6.785 -1.219 -7.828 1 91.12 403 ILE B CA 1
ATOM 9126 C C . ILE B 1 403 ? 5.602 -1.074 -6.875 1 91.12 403 ILE B C 1
ATOM 9128 O O . ILE B 1 403 ? 4.523 -1.611 -7.129 1 91.12 403 ILE B O 1
ATOM 9132 N N . LEU B 1 404 ? 5.793 -0.49 -5.793 1 90.94 404 LEU B N 1
ATOM 9133 C CA . LEU B 1 404 ? 4.738 -0.289 -4.809 1 90.94 404 LEU B CA 1
ATOM 9134 C C . LEU B 1 404 ? 3.568 0.479 -5.414 1 90.94 404 LEU B C 1
ATOM 9136 O O . LEU B 1 404 ? 2.408 0.183 -5.117 1 90.94 404 LEU B O 1
ATOM 9140 N N . THR B 1 405 ? 3.811 1.468 -6.246 1 87.5 405 THR B N 1
ATOM 9141 C CA . THR B 1 405 ? 2.762 2.326 -6.785 1 87.5 405 THR B CA 1
ATOM 9142 C C . THR B 1 405 ? 2.381 1.892 -8.195 1 87.5 405 THR B C 1
ATOM 9144 O O . THR B 1 405 ? 1.754 2.652 -8.938 1 87.5 405 THR B O 1
ATOM 9147 N N . LYS B 1 406 ? 2.887 0.761 -8.562 1 87.56 406 LYS B N 1
ATOM 9148 C CA . LYS B 1 406 ? 2.471 0.191 -9.844 1 87.56 406 LYS B CA 1
ATOM 9149 C C . LYS B 1 406 ? 1.016 -0.266 -9.797 1 87.56 406 LYS B C 1
ATOM 9151 O O . LYS B 1 406 ? 0.625 -1.014 -8.898 1 87.56 406 LYS B O 1
ATOM 9156 N N . PRO B 1 407 ? 0.204 0.18 -10.734 1 83.5 407 PRO B N 1
ATOM 9157 C CA . PRO B 1 407 ? -1.218 -0.165 -10.664 1 83.5 407 PRO B CA 1
ATOM 9158 C C . PRO B 1 407 ? -1.471 -1.66 -10.844 1 83.5 407 PRO B C 1
ATOM 9160 O O . PRO B 1 407 ? -2.283 -2.244 -10.117 1 83.5 407 PRO B O 1
ATOM 9163 N N . MET B 1 408 ? -0.746 -2.279 -11.812 1 87.44 408 MET B N 1
ATOM 9164 C CA . MET B 1 408 ? -0.924 -3.705 -12.07 1 87.44 408 MET B CA 1
ATOM 9165 C C . MET B 1 408 ? 0.354 -4.477 -11.758 1 87.44 408 MET B C 1
ATOM 9167 O O . MET B 1 408 ? 1.379 -4.281 -12.414 1 87.44 408 MET B O 1
ATOM 9171 N N . ILE B 1 409 ? 0.294 -5.301 -10.758 1 93.06 409 ILE B N 1
ATOM 9172 C CA . ILE B 1 409 ? 1.408 -6.188 -10.445 1 93.06 409 ILE B CA 1
ATOM 9173 C C . ILE B 1 409 ? 1.357 -7.422 -11.344 1 93.06 409 ILE B C 1
ATOM 9175 O O . ILE B 1 409 ? 0.33 -8.102 -11.422 1 93.06 409 ILE B O 1
ATOM 9179 N N . THR B 1 410 ? 2.412 -7.77 -12.039 1 93.88 410 THR B N 1
ATOM 9180 C CA . THR B 1 410 ? 2.41 -8.859 -13 1 93.88 410 THR B CA 1
ATOM 9181 C C . THR B 1 410 ? 3.195 -10.055 -12.469 1 93.88 410 THR B C 1
ATOM 9183 O O . THR B 1 410 ? 3.904 -9.938 -11.469 1 93.88 410 THR B O 1
ATOM 9186 N N . ALA B 1 411 ? 2.994 -11.195 -13.133 1 96.44 411 ALA B N 1
ATOM 9187 C CA . ALA B 1 411 ? 3.758 -12.383 -12.781 1 96.44 411 ALA B CA 1
ATOM 9188 C C . ALA B 1 411 ? 5.25 -12.172 -13.008 1 96.44 411 ALA B C 1
ATOM 9190 O O . ALA B 1 411 ? 6.082 -12.695 -12.266 1 96.44 411 ALA B O 1
ATOM 9191 N N . THR B 1 412 ? 5.586 -11.398 -13.977 1 92.94 412 THR B N 1
ATOM 9192 C CA . THR B 1 412 ? 6.977 -11.07 -14.273 1 92.94 412 THR B CA 1
ATOM 9193 C C . THR B 1 412 ? 7.605 -10.289 -13.125 1 92.94 412 THR B C 1
ATOM 9195 O O . THR B 1 412 ? 8.758 -10.523 -12.766 1 92.94 412 THR B O 1
ATOM 9198 N N . ASP B 1 413 ? 6.852 -9.375 -12.57 1 94.25 413 ASP B N 1
ATOM 9199 C CA . ASP B 1 413 ? 7.324 -8.633 -11.406 1 94.25 413 ASP B CA 1
ATOM 9200 C C . ASP B 1 413 ? 7.691 -9.578 -10.266 1 94.25 413 ASP B C 1
ATOM 9202 O O . ASP B 1 413 ? 8.742 -9.43 -9.641 1 94.25 413 ASP B O 1
ATOM 9206 N N . ILE B 1 414 ? 6.828 -10.531 -10.008 1 97.75 414 ILE B N 1
ATOM 9207 C CA . ILE B 1 414 ? 7.035 -11.469 -8.914 1 97.75 414 ILE B CA 1
ATOM 9208 C C . ILE B 1 414 ? 8.234 -12.367 -9.219 1 97.75 414 ILE B C 1
ATOM 9210 O O . ILE B 1 414 ? 9.094 -12.578 -8.359 1 97.75 414 ILE B O 1
ATOM 9214 N N . ALA B 1 415 ? 8.336 -12.852 -10.414 1 95.94 415 ALA B N 1
ATOM 9215 C CA . ALA B 1 415 ? 9.359 -13.812 -10.805 1 95.94 415 ALA B CA 1
ATOM 9216 C C . ALA B 1 415 ? 10.758 -13.195 -10.719 1 95.94 415 ALA B C 1
ATOM 9218 O O . ALA B 1 415 ? 11.703 -13.859 -10.289 1 95.94 415 ALA B O 1
ATOM 9219 N N . PHE B 1 416 ? 10.875 -11.906 -11.047 1 92.75 416 PHE B N 1
ATOM 9220 C CA . PHE B 1 416 ? 12.211 -11.367 -11.242 1 92.75 416 PHE B CA 1
ATOM 9221 C C . PHE B 1 416 ? 12.578 -10.398 -10.125 1 92.75 416 PHE B C 1
ATOM 9223 O O . PHE B 1 416 ? 13.758 -10.102 -9.914 1 92.75 416 PHE B O 1
ATOM 9230 N N . LYS B 1 417 ? 11.609 -9.938 -9.422 1 94.81 417 LYS B N 1
ATOM 9231 C CA . LYS B 1 417 ? 11.922 -8.922 -8.422 1 94.81 417 LYS B CA 1
ATOM 9232 C C . LYS B 1 417 ? 11.641 -9.438 -7.012 1 94.81 417 LYS B C 1
ATOM 9234 O O . LYS B 1 417 ? 12.422 -9.203 -6.09 1 94.81 417 LYS B O 1
ATOM 9239 N N . ILE B 1 418 ? 10.562 -10.148 -6.785 1 97.62 418 ILE B N 1
ATOM 9240 C CA . ILE B 1 418 ? 10.117 -10.523 -5.449 1 97.62 418 ILE B CA 1
ATOM 9241 C C . ILE B 1 418 ? 10.664 -11.898 -5.086 1 97.62 418 ILE B C 1
ATOM 9243 O O . ILE B 1 418 ? 11.273 -12.078 -4.023 1 97.62 418 ILE B O 1
ATOM 9247 N N . ALA B 1 419 ? 10.477 -12.852 -5.98 1 96.94 419 ALA B N 1
ATOM 9248 C CA . ALA B 1 419 ? 10.859 -14.242 -5.723 1 96.94 419 ALA B CA 1
ATOM 9249 C C . ALA B 1 419 ? 12.344 -14.352 -5.383 1 96.94 419 ALA B C 1
ATOM 9251 O O . ALA B 1 419 ? 12.719 -15.039 -4.43 1 96.94 419 ALA B O 1
ATOM 9252 N N . PRO B 1 420 ? 13.25 -13.625 -6.07 1 95.19 420 PRO B N 1
ATOM 9253 C CA . PRO B 1 420 ? 14.672 -13.727 -5.738 1 95.19 420 PRO B CA 1
ATOM 9254 C C . PRO B 1 420 ? 14.984 -13.242 -4.324 1 95.19 420 PRO B C 1
ATOM 9256 O O . PRO B 1 420 ? 15.836 -13.82 -3.645 1 95.19 420 PRO B O 1
ATOM 9259 N N . ILE B 1 421 ? 14.297 -12.227 -3.902 1 97 421 ILE B N 1
ATOM 9260 C CA . ILE B 1 421 ? 14.5 -11.695 -2.559 1 97 421 ILE B CA 1
ATOM 9261 C C . ILE B 1 421 ? 14.086 -12.742 -1.524 1 97 421 ILE B C 1
ATOM 9263 O O . ILE B 1 421 ? 14.836 -13.016 -0.582 1 97 421 ILE B O 1
ATOM 9267 N N . LEU B 1 422 ? 12.953 -13.367 -1.685 1 97.25 422 LEU B N 1
ATOM 9268 C CA . LEU B 1 422 ? 12.445 -14.367 -0.756 1 97.25 422 LEU B CA 1
ATOM 9269 C C . LEU B 1 422 ? 13.328 -15.609 -0.763 1 97.25 422 LEU B C 1
ATOM 9271 O O . LEU B 1 422 ? 13.617 -16.172 0.293 1 97.25 422 LEU B O 1
ATOM 9275 N N . ASN B 1 423 ? 13.789 -15.992 -1.927 1 95.12 423 ASN B N 1
ATOM 9276 C CA . ASN B 1 423 ? 14.609 -17.188 -2.07 1 95.12 423 ASN B CA 1
ATOM 9277 C C . ASN B 1 423 ? 16 -16.984 -1.496 1 95.12 423 ASN B C 1
ATOM 9279 O O . ASN B 1 423 ? 16.688 -17.953 -1.162 1 95.12 423 ASN B O 1
ATOM 9283 N N . SER B 1 424 ? 16.453 -15.734 -1.41 1 95.25 424 SER B N 1
ATOM 9284 C CA . SER B 1 424 ? 17.797 -15.461 -0.943 1 95.25 424 SER B CA 1
ATOM 9285 C C . SER B 1 424 ? 18.016 -15.984 0.472 1 95.25 424 SER B C 1
ATOM 9287 O O . SER B 1 424 ? 19.094 -16.516 0.79 1 95.25 424 SER B O 1
ATOM 9289 N N . THR B 1 425 ? 17.016 -15.844 1.318 1 94.25 425 THR B N 1
ATOM 9290 C CA . THR B 1 425 ? 17.156 -16.297 2.695 1 94.25 425 THR B CA 1
ATOM 9291 C C . THR B 1 425 ? 17.297 -17.828 2.744 1 94.25 425 THR B C 1
ATOM 9293 O O . THR B 1 425 ? 18.094 -18.359 3.521 1 94.25 425 THR B O 1
ATOM 9296 N N . GLY B 1 426 ? 16.547 -18.578 1.911 1 91.19 426 GLY B N 1
ATOM 9297 C CA . GLY B 1 426 ? 16.703 -20.031 1.818 1 91.19 426 GLY B CA 1
ATOM 9298 C C . GLY B 1 426 ? 18.062 -20.453 1.269 1 91.19 426 GLY B C 1
ATOM 9299 O O . GLY B 1 426 ? 18.672 -21.406 1.76 1 91.19 426 GLY B O 1
ATOM 9300 N N . ARG B 1 427 ? 18.516 -19.734 0.344 1 89.62 427 ARG B N 1
ATOM 9301 C CA . ARG B 1 427 ? 19.781 -20.047 -0.327 1 89.62 427 ARG B CA 1
ATOM 9302 C C . ARG B 1 427 ? 20.969 -19.859 0.617 1 89.62 427 ARG B C 1
ATOM 9304 O O . ARG B 1 427 ? 21.969 -20.547 0.497 1 89.62 427 ARG B O 1
ATOM 9311 N N . LEU B 1 428 ? 20.812 -18.984 1.524 1 90.56 428 LEU B N 1
ATOM 9312 C CA . LEU B 1 428 ? 21.891 -18.75 2.479 1 90.56 428 LEU B CA 1
ATOM 9313 C C . LEU B 1 428 ? 21.531 -19.328 3.846 1 90.56 428 LEU B C 1
ATOM 9315 O O . LEU B 1 428 ? 22.031 -18.859 4.871 1 90.56 428 LEU B O 1
ATOM 9319 N N . GLU B 1 429 ? 20.531 -20.188 3.867 1 88.06 429 GLU B N 1
ATOM 9320 C CA . GLU B 1 429 ? 20.203 -21.031 5.016 1 88.06 429 GLU B CA 1
ATOM 9321 C C . GLU B 1 429 ? 19.641 -20.188 6.164 1 88.06 429 GLU B C 1
ATOM 9323 O O . GLU B 1 429 ? 19.984 -20.422 7.328 1 88.06 429 GLU B O 1
ATOM 9328 N N . LYS B 1 430 ? 18.891 -19.219 5.883 1 92.12 430 LYS B N 1
ATOM 9329 C CA . LYS B 1 430 ? 18.234 -18.344 6.859 1 92.12 430 LYS B CA 1
ATOM 9330 C C . LYS B 1 430 ? 16.75 -18.172 6.52 1 92.12 430 LYS B C 1
ATOM 9332 O O . LYS B 1 430 ? 16.219 -17.062 6.629 1 92.12 430 LYS B O 1
ATOM 9337 N N . ALA B 1 431 ? 16.141 -19.25 6.09 1 91.94 431 ALA B N 1
ATOM 9338 C CA . ALA B 1 431 ? 14.766 -19.188 5.594 1 91.94 431 ALA B CA 1
ATOM 9339 C C . ALA B 1 431 ? 13.797 -18.812 6.715 1 91.94 431 ALA B C 1
ATOM 9341 O O . ALA B 1 431 ? 12.719 -18.266 6.457 1 91.94 431 ALA B O 1
ATOM 9342 N N . ASP B 1 432 ? 14.156 -19.016 7.926 1 91.88 432 ASP B N 1
ATOM 9343 C CA . ASP B 1 432 ? 13.32 -18.719 9.086 1 91.88 432 ASP B CA 1
ATOM 9344 C C . ASP B 1 432 ? 13 -17.219 9.164 1 91.88 432 ASP B C 1
ATOM 9346 O O . ASP B 1 432 ? 11.914 -16.828 9.594 1 91.88 432 ASP B O 1
ATOM 9350 N N . ILE B 1 433 ? 13.914 -16.422 8.734 1 95 433 ILE B N 1
ATOM 9351 C CA . ILE B 1 433 ? 13.75 -14.977 8.789 1 95 433 ILE B CA 1
ATOM 9352 C C . ILE B 1 433 ? 12.602 -14.555 7.875 1 95 433 ILE B C 1
ATOM 9354 O O . ILE B 1 433 ? 11.805 -13.688 8.242 1 95 433 ILE B O 1
ATOM 9358 N N . THR B 1 434 ? 12.492 -15.148 6.723 1 95.75 434 THR B N 1
ATOM 9359 C CA . THR B 1 434 ? 11.453 -14.812 5.75 1 95.75 434 THR B CA 1
ATOM 9360 C C . THR B 1 434 ? 10.078 -15.219 6.262 1 95.75 434 THR B C 1
ATOM 9362 O O . THR B 1 434 ? 9.109 -14.477 6.102 1 95.75 434 THR B O 1
ATOM 9365 N N . ILE B 1 435 ? 9.906 -16.359 6.902 1 95.81 435 ILE B N 1
ATOM 9366 C CA . ILE B 1 435 ? 8.617 -16.812 7.422 1 95.81 435 ILE B CA 1
ATOM 9367 C C . ILE B 1 435 ? 8.156 -15.883 8.539 1 95.81 435 ILE B C 1
ATOM 9369 O O . ILE B 1 435 ? 6.992 -15.484 8.594 1 95.81 435 ILE B O 1
ATOM 9373 N N . GLN B 1 436 ? 9.102 -15.547 9.375 1 95.81 436 GLN B N 1
ATOM 9374 C CA . GLN B 1 436 ? 8.773 -14.625 10.453 1 95.81 436 GLN B CA 1
ATOM 9375 C C . GLN B 1 436 ? 8.328 -13.266 9.914 1 95.81 436 GLN B C 1
ATOM 9377 O O . GLN B 1 436 ? 7.387 -12.664 10.422 1 95.81 436 GLN B O 1
ATOM 9382 N N . PHE B 1 437 ? 9.016 -12.828 8.898 1 96.75 437 PHE B N 1
ATOM 9383 C CA . PHE B 1 437 ? 8.719 -11.562 8.234 1 96.75 437 PHE B CA 1
ATOM 9384 C C . PHE B 1 437 ? 7.305 -11.57 7.66 1 96.75 437 PHE B C 1
ATOM 9386 O O . PHE B 1 437 ? 6.547 -10.617 7.844 1 96.75 437 PHE B O 1
ATOM 9393 N N . LEU B 1 438 ? 6.883 -12.625 7.059 1 97 438 LEU B N 1
ATOM 9394 C CA . LEU B 1 438 ? 5.609 -12.703 6.348 1 97 438 LEU B CA 1
ATOM 9395 C C . LEU B 1 438 ? 4.461 -12.977 7.316 1 97 438 LEU B C 1
ATOM 9397 O O . LEU B 1 438 ? 3.307 -12.664 7.02 1 97 438 LEU B O 1
ATOM 9401 N N . LEU B 1 439 ? 4.762 -13.477 8.531 1 94.62 439 LEU B N 1
ATOM 9402 C CA . LEU B 1 439 ? 3.715 -13.891 9.453 1 94.62 439 LEU B CA 1
ATOM 9403 C C . LEU B 1 439 ? 3.445 -12.805 10.492 1 94.62 439 LEU B C 1
ATOM 9405 O O . LEU B 1 439 ? 2.344 -12.727 11.039 1 94.62 439 LEU B O 1
ATOM 9409 N N . THR B 1 440 ? 4.434 -11.922 10.766 1 90.5 440 THR B N 1
ATOM 9410 C CA . THR B 1 440 ? 4.289 -10.953 11.844 1 90.5 440 THR B CA 1
ATOM 9411 C C . THR B 1 440 ? 3.363 -9.812 11.43 1 90.5 440 THR B C 1
ATOM 9413 O O . THR B 1 440 ? 3.299 -9.453 10.258 1 90.5 440 THR B O 1
ATOM 9416 N N . GLU B 1 441 ? 2.596 -9.312 12.414 1 83.38 441 GLU B N 1
ATOM 9417 C CA . GLU B 1 441 ? 1.707 -8.172 12.188 1 83.38 441 GLU B CA 1
ATOM 9418 C C . GLU B 1 441 ? 2.258 -6.902 12.82 1 83.38 441 GLU B C 1
ATOM 9420 O O . GLU B 1 441 ? 1.705 -5.816 12.633 1 83.38 441 GLU B O 1
ATOM 9425 N N . ASP B 1 442 ? 3.391 -7.031 13.523 1 83.75 442 ASP B N 1
ATOM 9426 C CA . ASP B 1 442 ? 4.023 -5.895 14.18 1 83.75 442 ASP B CA 1
ATOM 9427 C C . ASP B 1 442 ? 4.91 -5.121 13.203 1 83.75 442 ASP B C 1
ATOM 9429 O O . ASP B 1 442 ? 5.898 -5.656 12.695 1 83.75 442 ASP B O 1
ATOM 9433 N N . ILE B 1 443 ? 4.629 -3.949 13.031 1 81.44 443 ILE B N 1
ATOM 9434 C CA . ILE B 1 443 ? 5.285 -3.135 12.008 1 81.44 443 ILE B CA 1
ATOM 9435 C C . ILE B 1 443 ? 6.773 -3.02 12.32 1 81.44 443 ILE B C 1
ATOM 9437 O O . ILE B 1 443 ? 7.605 -2.992 11.406 1 81.44 443 ILE B O 1
ATOM 9441 N N . ASN B 1 444 ? 7.129 -2.793 13.57 1 83.12 444 ASN B N 1
ATOM 9442 C CA . ASN B 1 444 ? 8.539 -2.695 13.938 1 83.12 444 ASN B CA 1
ATOM 9443 C C . ASN B 1 444 ? 9.289 -3.986 13.625 1 83.12 444 ASN B C 1
ATOM 9445 O O . ASN B 1 444 ? 10.422 -3.947 13.133 1 83.12 444 ASN B O 1
ATOM 9449 N N . GLN B 1 445 ? 8.625 -5.074 13.93 1 90.81 445 GLN B N 1
ATOM 9450 C CA . GLN B 1 445 ? 9.234 -6.363 13.609 1 90.81 445 GLN B CA 1
ATOM 9451 C C . GLN B 1 445 ? 9.375 -6.543 12.102 1 90.81 445 GLN B C 1
ATOM 9453 O O . GLN B 1 445 ? 10.383 -7.074 11.625 1 90.81 445 GLN B O 1
ATOM 9458 N N . ILE B 1 446 ? 8.352 -6.125 11.359 1 92.94 446 ILE B N 1
ATOM 9459 C CA . ILE B 1 446 ? 8.383 -6.215 9.906 1 92.94 446 ILE B CA 1
ATOM 9460 C C . ILE B 1 446 ? 9.57 -5.434 9.359 1 92.94 446 ILE B C 1
ATOM 9462 O O . ILE B 1 446 ? 10.328 -5.941 8.531 1 92.94 446 ILE B O 1
ATOM 9466 N N . GLU B 1 447 ? 9.773 -4.254 9.836 1 89.81 447 GLU B N 1
ATOM 9467 C CA . GLU B 1 447 ? 10.867 -3.398 9.383 1 89.81 447 GLU B CA 1
ATOM 9468 C C . GLU B 1 447 ? 12.219 -4.031 9.68 1 89.81 447 GLU B C 1
ATOM 9470 O O . GLU B 1 447 ? 13.109 -4.035 8.82 1 89.81 447 GLU B O 1
ATOM 9475 N N . ASN B 1 448 ? 12.398 -4.555 10.898 1 93 448 ASN B N 1
ATOM 9476 C CA . ASN B 1 448 ? 13.664 -5.164 11.305 1 93 448 ASN B CA 1
ATOM 9477 C C . ASN B 1 448 ? 13.977 -6.414 10.484 1 93 448 ASN B C 1
ATOM 9479 O O . ASN B 1 448 ? 15.102 -6.586 10.016 1 93 448 ASN B O 1
ATOM 9483 N N . LYS B 1 449 ? 12.992 -7.254 10.359 1 95.94 449 LYS B N 1
ATOM 9484 C CA . LYS B 1 449 ? 13.188 -8.477 9.586 1 95.94 449 LYS B CA 1
ATOM 9485 C C . LYS B 1 449 ? 13.445 -8.164 8.117 1 95.94 449 LYS B C 1
ATOM 9487 O O . LYS B 1 449 ? 14.242 -8.844 7.461 1 95.94 449 LYS B O 1
ATOM 9492 N N . PHE B 1 450 ? 12.812 -7.164 7.645 1 96.38 450 PHE B N 1
ATOM 9493 C CA . PHE B 1 450 ? 13.023 -6.781 6.254 1 96.38 450 PHE B CA 1
ATOM 9494 C C . PHE B 1 450 ? 14.453 -6.301 6.039 1 96.38 450 PHE B C 1
ATOM 9496 O O . PHE B 1 450 ? 15.07 -6.605 5.012 1 96.38 450 PHE B O 1
ATOM 9503 N N . LYS B 1 451 ? 14.938 -5.516 6.965 1 95.38 451 LYS B N 1
ATOM 9504 C CA . LYS B 1 451 ? 16.328 -5.074 6.883 1 95.38 451 LYS B CA 1
ATOM 9505 C C . LYS B 1 451 ? 17.281 -6.262 6.812 1 95.38 451 LYS B C 1
ATOM 9507 O O . LYS B 1 451 ? 18.25 -6.25 6.047 1 95.38 451 LYS B O 1
ATOM 9512 N N . GLU B 1 452 ? 17 -7.254 7.582 1 96.31 452 GLU B N 1
ATOM 9513 C CA . GLU B 1 452 ? 17.797 -8.477 7.555 1 96.31 452 GLU B CA 1
ATOM 9514 C C . GLU B 1 452 ? 17.719 -9.156 6.188 1 96.31 452 GLU B C 1
ATOM 9516 O O . GLU B 1 452 ? 18.75 -9.57 5.641 1 96.31 452 GLU B O 1
ATOM 9521 N N . ILE B 1 453 ? 16.562 -9.328 5.641 1 97.19 453 ILE B N 1
ATOM 9522 C CA . ILE B 1 453 ? 16.359 -9.977 4.352 1 97.19 453 ILE B CA 1
ATOM 9523 C C . ILE B 1 453 ? 17.094 -9.211 3.258 1 97.19 453 ILE B C 1
ATOM 9525 O O . ILE B 1 453 ? 17.734 -9.812 2.393 1 97.19 453 ILE B O 1
ATOM 9529 N N . LYS B 1 454 ? 16.984 -7.922 3.322 1 95.75 454 LYS B N 1
ATOM 9530 C CA . LYS B 1 454 ? 17.656 -7.074 2.35 1 95.75 454 LYS B CA 1
ATOM 9531 C C . LYS B 1 454 ? 19.172 -7.32 2.371 1 95.75 454 LYS B C 1
ATOM 9533 O O . LYS B 1 454 ? 19.797 -7.445 1.316 1 95.75 454 LYS B O 1
ATOM 9538 N N . ASN B 1 455 ? 19.688 -7.371 3.578 1 96.25 455 ASN B N 1
ATOM 9539 C CA . ASN B 1 455 ? 21.125 -7.617 3.73 1 96.25 455 ASN B CA 1
ATOM 9540 C C . ASN B 1 455 ? 21.516 -9 3.209 1 96.25 455 ASN B C 1
ATOM 9542 O O . ASN B 1 455 ? 22.562 -9.156 2.588 1 96.25 455 ASN B O 1
ATOM 9546 N N . ILE B 1 456 ? 20.734 -9.961 3.451 1 96.12 456 ILE B N 1
ATOM 9547 C CA . ILE B 1 456 ? 21 -11.32 2.984 1 96.12 456 ILE B CA 1
ATOM 9548 C C . ILE B 1 456 ? 20.969 -11.359 1.457 1 96.12 456 ILE B C 1
ATOM 9550 O O . ILE B 1 456 ? 21.812 -12.008 0.829 1 96.12 456 ILE B O 1
ATOM 9554 N N . ASN B 1 457 ? 20 -10.703 0.839 1 95.75 457 ASN B N 1
ATOM 9555 C CA . ASN B 1 457 ? 19.906 -10.648 -0.616 1 95.75 457 ASN B CA 1
ATOM 9556 C C . ASN B 1 457 ? 21.125 -9.977 -1.233 1 95.75 457 ASN B C 1
ATOM 9558 O O . ASN B 1 457 ? 21.609 -10.398 -2.285 1 95.75 457 ASN B O 1
ATOM 9562 N N . ILE B 1 458 ? 21.594 -8.898 -0.57 1 95.31 458 ILE B N 1
ATOM 9563 C CA . ILE B 1 458 ? 22.797 -8.211 -1.022 1 95.31 458 ILE B CA 1
ATOM 9564 C C . ILE B 1 458 ? 23.984 -9.172 -0.959 1 95.31 458 ILE B C 1
ATOM 9566 O O . ILE B 1 458 ? 24.781 -9.25 -1.899 1 95.31 458 ILE B O 1
ATOM 9570 N N . LEU B 1 459 ? 24.078 -9.883 0.151 1 94.75 459 LEU B N 1
ATOM 9571 C CA . LEU B 1 459 ? 25.141 -10.852 0.327 1 94.75 459 LEU B CA 1
ATOM 9572 C C . LEU B 1 459 ? 25.062 -11.953 -0.728 1 94.75 459 LEU B C 1
ATOM 9574 O O . LEU B 1 459 ? 26.078 -12.352 -1.297 1 94.75 459 LEU B O 1
ATOM 9578 N N . ARG B 1 460 ? 23.891 -12.508 -0.933 1 94 460 ARG B N 1
ATOM 9579 C CA . ARG B 1 460 ? 23.688 -13.547 -1.939 1 94 460 ARG B CA 1
ATOM 9580 C C . ARG B 1 460 ? 24.141 -13.078 -3.314 1 94 460 ARG B C 1
ATOM 9582 O O . ARG B 1 460 ? 24.844 -13.805 -4.023 1 94 460 ARG B O 1
ATOM 9589 N N . LYS B 1 461 ? 23.797 -11.844 -3.717 1 93.5 461 LYS B N 1
ATOM 9590 C CA . LYS B 1 461 ? 24.203 -11.281 -5 1 93.5 461 LYS B CA 1
ATOM 9591 C C . LYS B 1 461 ? 25.719 -11.156 -5.086 1 93.5 461 LYS B C 1
ATOM 9593 O O . LYS B 1 461 ? 26.312 -11.461 -6.121 1 93.5 461 LYS B O 1
ATOM 9598 N N . ARG B 1 462 ? 26.297 -10.758 -4.004 1 94.19 462 ARG B N 1
ATOM 9599 C CA . ARG B 1 462 ? 27.75 -10.633 -3.957 1 94.19 462 ARG B CA 1
ATOM 9600 C C . ARG B 1 462 ? 28.422 -11.984 -4.141 1 94.19 462 ARG B C 1
ATOM 9602 O O . ARG B 1 462 ? 29.375 -12.109 -4.895 1 94.19 462 ARG B O 1
ATOM 9609 N N . LYS B 1 463 ? 27.969 -12.953 -3.477 1 93.69 463 LYS B N 1
ATOM 9610 C CA . LYS B 1 463 ? 28.547 -14.297 -3.572 1 93.69 463 LYS B CA 1
ATOM 9611 C C . LYS B 1 463 ? 28.359 -14.867 -4.977 1 93.69 463 LYS B C 1
ATOM 9613 O O . LYS B 1 463 ? 29.266 -15.539 -5.496 1 93.69 463 LYS B O 1
ATOM 9618 N N . GLU B 1 464 ? 27.203 -14.641 -5.578 1 93 464 GLU B N 1
ATOM 9619 C CA . GLU B 1 464 ? 26.969 -15.055 -6.957 1 93 464 GLU B CA 1
ATOM 9620 C C . GLU B 1 464 ? 27.953 -14.375 -7.914 1 93 464 GLU B C 1
ATOM 9622 O O . GLU B 1 464 ? 28.484 -15.016 -8.812 1 93 464 GLU B O 1
ATOM 9627 N N . ASP B 1 465 ? 28.141 -13.133 -7.664 1 93 465 ASP B N 1
ATOM 9628 C CA . ASP B 1 465 ? 29.047 -12.359 -8.508 1 93 465 ASP B CA 1
ATOM 9629 C C . ASP B 1 465 ? 30.484 -12.883 -8.391 1 93 465 ASP B C 1
ATOM 9631 O O . ASP B 1 465 ? 31.188 -13 -9.391 1 93 465 ASP B O 1
ATOM 9635 N N . ILE B 1 466 ? 30.859 -13.188 -7.227 1 93.81 466 ILE B N 1
ATOM 9636 C CA . ILE B 1 466 ? 32.188 -13.719 -6.996 1 93.81 466 ILE B CA 1
ATOM 9637 C C . ILE B 1 466 ? 32.344 -15.062 -7.719 1 93.81 466 ILE B C 1
ATOM 9639 O O . ILE B 1 466 ? 33.344 -15.289 -8.414 1 93.81 466 ILE B O 1
ATOM 9643 N N . SER B 1 467 ? 31.406 -15.914 -7.543 1 94.19 467 SER B N 1
ATOM 9644 C CA . SER B 1 467 ? 31.438 -17.219 -8.188 1 94.19 467 SER B CA 1
ATOM 9645 C C . SER B 1 467 ? 31.484 -17.094 -9.703 1 94.19 467 SER B C 1
ATOM 9647 O O . SER B 1 467 ? 32.25 -17.812 -10.367 1 94.19 467 SER B O 1
ATOM 9649 N N . TRP B 1 468 ? 30.703 -16.203 -10.258 1 93.69 468 TRP B N 1
ATOM 9650 C CA . TRP B 1 468 ? 30.656 -16.016 -11.703 1 93.69 468 TRP B CA 1
ATOM 9651 C C . TRP B 1 468 ? 31.984 -15.461 -12.211 1 93.69 468 TRP B C 1
ATOM 9653 O O . TRP B 1 468 ? 32.5 -15.906 -13.242 1 93.69 468 TRP B O 1
ATOM 9663 N N . ASN B 1 469 ? 32.5 -14.5 -11.477 1 93.38 469 ASN B N 1
ATOM 9664 C CA . ASN B 1 469 ? 33.75 -13.852 -11.898 1 93.38 469 ASN B CA 1
ATOM 9665 C C . ASN B 1 469 ? 34.938 -14.82 -11.867 1 93.38 469 ASN B C 1
ATOM 9667 O O . ASN B 1 469 ? 35.906 -14.641 -12.602 1 93.38 469 ASN B O 1
ATOM 9671 N N . THR B 1 470 ? 34.844 -15.883 -11.117 1 94.5 470 THR B N 1
ATOM 9672 C CA . THR B 1 470 ? 35.938 -16.828 -10.984 1 94.5 470 THR B CA 1
ATOM 9673 C C . THR B 1 470 ? 35.625 -18.141 -11.695 1 94.5 470 THR B C 1
ATOM 9675 O O . THR B 1 470 ? 36.375 -19.109 -11.602 1 94.5 470 THR B O 1
ATOM 9678 N N . HIS B 1 471 ? 34.438 -18.188 -12.398 1 94.69 471 HIS B N 1
ATOM 9679 C CA . HIS B 1 471 ? 33.969 -19.469 -12.922 1 94.69 471 HIS B CA 1
ATOM 9680 C C . HIS B 1 471 ? 34.969 -20.031 -13.93 1 94.69 471 HIS B C 1
ATOM 9682 O O . HIS B 1 471 ? 35.125 -21.25 -14.023 1 94.69 471 HIS B O 1
ATOM 9688 N N . ASN B 1 472 ? 35.688 -19.188 -14.688 1 94.44 472 ASN B N 1
ATOM 9689 C CA . ASN B 1 472 ? 36.625 -19.641 -15.695 1 94.44 472 ASN B CA 1
ATOM 9690 C C . ASN B 1 472 ? 37.781 -20.422 -15.062 1 94.44 472 ASN B C 1
ATOM 9692 O O . ASN B 1 472 ? 38.281 -21.375 -15.656 1 94.44 472 ASN B O 1
ATOM 9696 N N . GLU B 1 473 ? 38.156 -19.984 -13.914 1 95.62 473 GLU B N 1
ATOM 9697 C CA . GLU B 1 473 ? 39.25 -20.641 -13.203 1 95.62 473 GLU B CA 1
ATOM 9698 C C . GLU B 1 473 ? 38.75 -21.953 -12.57 1 95.62 473 GLU B C 1
ATOM 9700 O O . GLU B 1 473 ? 39.562 -22.844 -12.32 1 95.62 473 GLU B O 1
ATOM 9705 N N . ASN B 1 474 ? 37.562 -22.109 -12.391 1 96.38 474 ASN B N 1
ATOM 9706 C CA . ASN B 1 474 ? 37 -23.25 -11.648 1 96.38 474 ASN B CA 1
ATOM 9707 C C . ASN B 1 474 ? 36.438 -24.312 -12.578 1 96.38 474 ASN B C 1
ATOM 9709 O O . ASN B 1 474 ? 35.938 -25.344 -12.125 1 96.38 474 ASN B O 1
ATOM 9713 N N . ILE B 1 475 ? 36.5 -24.016 -13.836 1 96.88 475 ILE B N 1
ATOM 9714 C CA . ILE B 1 475 ? 36.062 -25.031 -14.797 1 96.88 475 ILE B CA 1
ATOM 9715 C C . ILE B 1 475 ? 37.094 -26.172 -14.82 1 96.88 475 ILE B C 1
ATOM 9717 O O . ILE B 1 475 ? 38.25 -25.953 -15.125 1 96.88 475 ILE B O 1
ATOM 9721 N N . ILE B 1 476 ? 36.625 -27.391 -14.57 1 95.94 476 ILE B N 1
ATOM 9722 C CA . ILE B 1 476 ? 37.562 -28.516 -14.469 1 95.94 476 ILE B CA 1
ATOM 9723 C C . ILE B 1 476 ? 37.375 -29.438 -15.672 1 95.94 476 ILE B C 1
ATOM 9725 O O . ILE B 1 476 ? 38.219 -30.297 -15.93 1 95.94 476 ILE B O 1
ATOM 9729 N N . PHE B 1 477 ? 36.312 -29.281 -16.359 1 96.19 477 PHE B N 1
ATOM 9730 C CA . PHE B 1 477 ? 36.062 -30.062 -17.562 1 96.19 477 PHE B CA 1
ATOM 9731 C C . PHE B 1 477 ? 35.188 -29.281 -18.547 1 96.19 477 PHE B C 1
ATOM 9733 O O . PHE B 1 477 ? 34.25 -28.578 -18.141 1 96.19 477 PHE B O 1
ATOM 9740 N N . LYS B 1 478 ? 35.469 -29.328 -19.781 1 95.38 478 LYS B N 1
ATOM 9741 C CA . LYS B 1 478 ? 34.688 -28.688 -20.828 1 95.38 478 LYS B CA 1
ATOM 9742 C C . LYS B 1 478 ? 34.875 -29.391 -22.172 1 95.38 478 LYS B C 1
ATOM 9744 O O . LYS B 1 478 ? 36 -29.656 -22.594 1 95.38 478 LYS B O 1
ATOM 9749 N N . ASN B 1 479 ? 33.844 -29.734 -22.844 1 93.56 479 ASN B N 1
ATOM 9750 C CA . ASN B 1 479 ? 33.844 -30.219 -24.219 1 93.56 479 ASN B CA 1
ATOM 9751 C C . ASN B 1 479 ? 32.719 -29.609 -25.016 1 93.56 479 ASN B C 1
ATOM 9753 O O . ASN B 1 479 ? 32.188 -28.562 -24.656 1 93.56 479 ASN B O 1
ATOM 9757 N N . ASP B 1 480 ? 32.312 -30.188 -26.109 1 88.88 480 ASP B N 1
ATOM 9758 C CA . ASP B 1 480 ? 31.328 -29.594 -27 1 88.88 480 ASP B CA 1
ATOM 9759 C C . ASP B 1 480 ? 29.922 -29.75 -26.438 1 88.88 480 ASP B C 1
ATOM 9761 O O . ASP B 1 480 ? 29.031 -28.953 -26.75 1 88.88 480 ASP B O 1
ATOM 9765 N N . LYS B 1 481 ? 29.766 -30.656 -25.5 1 91.31 481 LYS B N 1
ATOM 9766 C CA . LYS B 1 481 ? 28.406 -31 -25.062 1 91.31 481 LYS B CA 1
ATOM 9767 C C . LYS B 1 481 ? 28.141 -30.5 -23.641 1 91.31 481 LYS B C 1
ATOM 9769 O O . LYS B 1 481 ? 27 -30.188 -23.297 1 91.31 481 LYS B O 1
ATOM 9774 N N . PHE B 1 482 ? 29.203 -30.578 -22.844 1 93.69 482 PHE B N 1
ATOM 9775 C CA . PHE B 1 482 ? 28.891 -30.172 -21.484 1 93.69 482 PHE B CA 1
ATOM 9776 C C . PHE B 1 482 ? 30.094 -29.547 -20.812 1 93.69 482 PHE B C 1
ATOM 9778 O O . PHE B 1 482 ? 31.203 -29.609 -21.328 1 93.69 482 PHE B O 1
ATOM 9785 N N . ILE B 1 483 ? 29.859 -28.797 -19.719 1 96.5 483 ILE B N 1
ATOM 9786 C CA . ILE B 1 483 ? 30.859 -28.094 -18.938 1 96.5 483 ILE B CA 1
ATOM 9787 C C . ILE B 1 483 ? 30.656 -28.391 -17.453 1 96.5 483 ILE B C 1
ATOM 9789 O O . ILE B 1 483 ? 29.531 -28.516 -16.984 1 96.5 483 ILE B O 1
ATOM 9793 N N . VAL B 1 484 ? 31.828 -28.609 -16.734 1 97.25 484 VAL B N 1
ATOM 9794 C CA . VAL B 1 484 ? 31.781 -28.859 -15.305 1 97.25 484 VAL B CA 1
ATOM 9795 C C . VAL B 1 484 ? 32.594 -27.797 -14.57 1 97.25 484 VAL B C 1
ATOM 9797 O O . VAL B 1 484 ? 33.812 -27.641 -14.828 1 97.25 484 VAL B O 1
ATOM 9800 N N . CYS B 1 485 ? 31.922 -27.078 -13.734 1 97.31 485 CYS B N 1
ATOM 9801 C CA . CYS B 1 485 ? 32.562 -26.062 -12.891 1 97.31 485 CYS B CA 1
ATOM 9802 C C . CYS B 1 485 ? 32.531 -26.484 -11.43 1 97.31 485 CYS B C 1
ATOM 9804 O O . CYS B 1 485 ? 31.453 -26.797 -10.883 1 97.31 485 CYS B O 1
ATOM 9806 N N . TYR B 1 486 ? 33.688 -26.547 -10.773 1 97 486 TYR B N 1
ATOM 9807 C CA . TYR B 1 486 ? 33.781 -26.922 -9.367 1 97 486 TYR B CA 1
ATOM 9808 C C . TYR B 1 486 ? 34.312 -25.781 -8.523 1 97 486 TYR B C 1
ATOM 9810 O O . TYR B 1 486 ? 35.531 -25.516 -8.492 1 97 486 TYR B O 1
ATOM 9818 N N . ASP B 1 487 ? 33.406 -25.078 -7.844 1 95.19 487 ASP B N 1
ATOM 9819 C CA . ASP B 1 487 ? 33.75 -23.953 -6.961 1 95.19 487 ASP B CA 1
ATOM 9820 C C . ASP B 1 487 ? 33.562 -24.359 -5.496 1 95.19 487 ASP B C 1
ATOM 9822 O O . ASP B 1 487 ? 32.438 -24.453 -5.008 1 95.19 487 ASP B O 1
ATOM 9826 N N . LYS B 1 488 ? 34.594 -24.391 -4.727 1 92.25 488 LYS B N 1
ATOM 9827 C CA . LYS B 1 488 ? 34.594 -24.922 -3.365 1 92.25 488 LYS B CA 1
ATOM 9828 C C . LYS B 1 488 ? 34.031 -23.891 -2.383 1 92.25 488 LYS B C 1
ATOM 9830 O O . LYS B 1 488 ? 33.656 -24.25 -1.254 1 92.25 488 LYS B O 1
ATOM 9835 N N . HIS B 1 489 ? 33.844 -22.734 -2.801 1 90.31 489 HIS B N 1
ATOM 9836 C CA . HIS B 1 489 ? 33.5 -21.672 -1.844 1 90.31 489 HIS B CA 1
ATOM 9837 C C . HIS B 1 489 ? 32.062 -21.203 -2.016 1 90.31 489 HIS B C 1
ATOM 9839 O O . HIS B 1 489 ? 31.5 -20.578 -1.117 1 90.31 489 HIS B O 1
ATOM 9845 N N . THR B 1 490 ? 31.516 -21.516 -3.074 1 91.62 490 THR B N 1
ATOM 9846 C CA . THR B 1 490 ? 30.156 -21.078 -3.332 1 91.62 490 THR B CA 1
ATOM 9847 C C . THR B 1 490 ? 29.156 -21.875 -2.48 1 91.62 490 THR B C 1
ATOM 9849 O O . THR B 1 490 ? 29.234 -23.094 -2.402 1 91.62 490 THR B O 1
ATOM 9852 N N . PRO B 1 491 ? 28.25 -21.094 -1.782 1 88.88 491 PRO B N 1
ATOM 9853 C CA . PRO B 1 491 ? 27.234 -21.797 -1.005 1 88.88 491 PRO B CA 1
ATOM 9854 C C . PRO B 1 491 ? 26.375 -22.719 -1.866 1 88.88 491 PRO B C 1
ATOM 9856 O O . PRO B 1 491 ? 26.031 -22.375 -2.998 1 88.88 491 PRO B O 1
ATOM 9859 N N . LYS B 1 492 ? 25.938 -23.844 -1.306 1 87 492 LYS B N 1
ATOM 9860 C CA . LYS B 1 492 ? 25.172 -24.844 -2.021 1 87 492 LYS B CA 1
ATOM 9861 C C . LYS B 1 492 ? 23.859 -24.266 -2.553 1 87 492 LYS B C 1
ATOM 9863 O O . LYS B 1 492 ? 23.375 -24.672 -3.609 1 87 492 LYS B O 1
ATOM 9868 N N . GLY B 1 493 ? 23.375 -23.312 -1.896 1 87.31 493 GLY B N 1
ATOM 9869 C CA . GLY B 1 493 ? 22.094 -22.734 -2.275 1 87.31 493 GLY B CA 1
ATOM 9870 C C . GLY B 1 493 ? 22.172 -21.891 -3.535 1 87.31 493 GLY B C 1
ATOM 9871 O O . GLY B 1 493 ? 21.141 -21.578 -4.141 1 87.31 493 GLY B O 1
ATOM 9872 N N . ILE B 1 494 ? 23.297 -21.609 -4.004 1 91 494 ILE B N 1
ATOM 9873 C CA . ILE B 1 494 ? 23.516 -20.766 -5.172 1 91 494 ILE B CA 1
ATOM 9874 C C . ILE B 1 494 ? 23.906 -21.625 -6.367 1 91 494 ILE B C 1
ATOM 9876 O O . ILE B 1 494 ? 23.891 -21.156 -7.508 1 91 494 ILE B O 1
ATOM 9880 N N . SER B 1 495 ? 24.125 -22.859 -6.102 1 89.38 495 SER B N 1
ATOM 9881 C CA . SER B 1 495 ? 24.703 -23.766 -7.098 1 89.38 495 SER B CA 1
ATOM 9882 C C . SER B 1 495 ? 23.797 -23.875 -8.32 1 89.38 495 SER B C 1
ATOM 9884 O O . SER B 1 495 ? 24.266 -23.875 -9.453 1 89.38 495 SER B O 1
ATOM 9886 N N . SER B 1 496 ? 22.531 -23.953 -8.102 1 88.31 496 SER B N 1
ATOM 9887 C CA . SER B 1 496 ? 21.578 -24.141 -9.195 1 88.31 496 SER B CA 1
ATOM 9888 C C . SER B 1 496 ? 21.562 -22.922 -10.117 1 88.31 496 SER B C 1
ATOM 9890 O O . SER B 1 496 ? 21.484 -23.062 -11.344 1 88.31 496 SER B O 1
ATOM 9892 N N . ARG B 1 497 ? 21.609 -21.797 -9.516 1 88.5 497 ARG B N 1
ATOM 9893 C CA . ARG B 1 497 ? 21.625 -20.562 -10.305 1 88.5 497 ARG B CA 1
ATOM 9894 C C . ARG B 1 497 ? 22.891 -20.453 -11.141 1 88.5 497 ARG B C 1
ATOM 9896 O O . ARG B 1 497 ? 22.859 -19.969 -12.273 1 88.5 497 ARG B O 1
ATOM 9903 N N . MET B 1 498 ? 23.969 -20.891 -10.57 1 92.88 498 MET B N 1
ATOM 9904 C CA . MET B 1 498 ? 25.234 -20.859 -11.289 1 92.88 498 MET B CA 1
ATOM 9905 C C . MET B 1 498 ? 25.219 -21.844 -12.461 1 92.88 498 MET B C 1
ATOM 9907 O O . MET B 1 498 ? 25.719 -21.531 -13.539 1 92.88 498 MET B O 1
ATOM 9911 N N . ALA B 1 499 ? 24.641 -22.969 -12.18 1 93.38 499 ALA B N 1
ATOM 9912 C CA . ALA B 1 499 ? 24.5 -23.953 -13.25 1 93.38 499 ALA B CA 1
ATOM 9913 C C . ALA B 1 499 ? 23.688 -23.391 -14.406 1 93.38 499 ALA B C 1
ATOM 9915 O O . ALA B 1 499 ? 24.031 -23.594 -15.578 1 93.38 499 ALA B O 1
ATOM 9916 N N . THR B 1 500 ? 22.656 -22.719 -14.039 1 89.06 500 THR B N 1
ATOM 9917 C CA . THR B 1 500 ? 21.797 -22.109 -15.047 1 89.06 500 THR B CA 1
ATOM 9918 C C . THR B 1 500 ? 22.562 -21.062 -15.852 1 89.06 500 THR B C 1
ATOM 9920 O O . THR B 1 500 ? 22.484 -21.047 -17.078 1 89.06 500 THR B O 1
ATOM 9923 N N . ARG B 1 501 ? 23.25 -20.219 -15.18 1 89.81 501 ARG B N 1
ATOM 9924 C CA . ARG B 1 501 ? 24.031 -19.172 -15.836 1 89.81 501 ARG B CA 1
ATOM 9925 C C . ARG B 1 501 ? 25.094 -19.781 -16.75 1 89.81 501 ARG B C 1
ATOM 9927 O O . ARG B 1 501 ? 25.297 -19.312 -17.875 1 89.81 501 ARG B O 1
ATOM 9934 N N . LEU B 1 502 ? 25.672 -20.844 -16.312 1 92.81 502 LEU B N 1
ATOM 9935 C CA . LEU B 1 502 ? 26.703 -21.531 -17.094 1 92.81 502 LEU B CA 1
ATOM 9936 C C . LEU B 1 502 ? 26.094 -22.141 -18.359 1 92.81 502 LEU B C 1
ATOM 9938 O O . LEU B 1 502 ? 26.656 -22.016 -19.438 1 92.81 502 LEU B O 1
ATOM 9942 N N . SER B 1 503 ? 25.031 -22.781 -18.172 1 91.5 503 SER B N 1
ATOM 9943 C CA . SER B 1 503 ? 24.359 -23.438 -19.297 1 91.5 503 SER B CA 1
ATOM 9944 C C . SER B 1 503 ? 23.922 -22.422 -20.359 1 91.5 503 SER B C 1
ATOM 9946 O O . SER B 1 503 ? 24.094 -22.672 -21.547 1 91.5 503 SER B O 1
ATOM 9948 N N . THR B 1 504 ? 23.422 -21.312 -19.922 1 83.56 504 THR B N 1
ATOM 9949 C CA . THR B 1 504 ? 22.953 -20.266 -20.828 1 83.56 504 THR B CA 1
ATOM 9950 C C . THR B 1 504 ? 24.141 -19.594 -21.531 1 83.56 504 THR B C 1
ATOM 9952 O O . THR B 1 504 ? 24.094 -19.344 -22.734 1 83.56 504 THR B O 1
ATOM 9955 N N . TYR B 1 505 ? 25.141 -19.328 -20.781 1 84.38 505 TYR B N 1
ATOM 9956 C CA . TYR B 1 505 ? 26.297 -18.594 -21.297 1 84.38 505 TYR B CA 1
ATOM 9957 C C . TYR B 1 505 ? 27.062 -19.453 -22.297 1 84.38 505 TYR B C 1
ATOM 9959 O O . TYR B 1 505 ? 27.453 -18.969 -23.359 1 84.38 505 TYR B O 1
ATOM 9967 N N . TYR B 1 506 ? 27.234 -20.703 -22.062 1 87.56 506 TYR B N 1
ATOM 9968 C CA . TYR B 1 506 ? 28.047 -21.562 -22.891 1 87.56 506 TYR B CA 1
ATOM 9969 C C . TYR B 1 506 ? 27.203 -22.344 -23.875 1 87.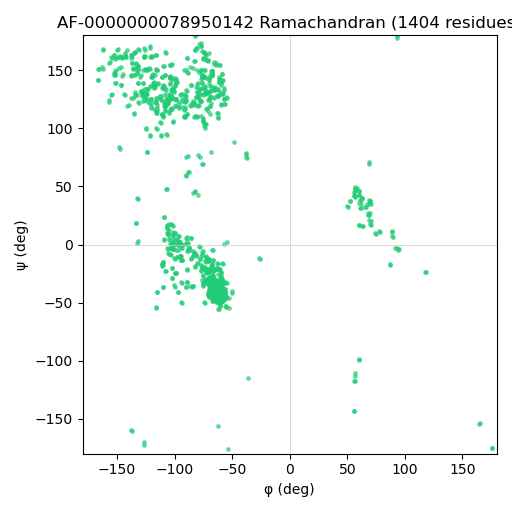56 506 TYR B C 1
ATOM 9971 O O . TYR B 1 506 ? 27.719 -22.984 -24.797 1 87.56 506 TYR B O 1
ATOM 9979 N N . GLN B 1 507 ? 25.844 -22.266 -23.641 1 83.62 507 GLN B N 1
ATOM 9980 C CA . GLN B 1 507 ? 24.906 -22.984 -24.484 1 83.62 507 GLN B CA 1
ATOM 9981 C C . GLN B 1 507 ? 25.219 -24.469 -24.516 1 83.62 507 GLN B C 1
ATOM 9983 O O . GLN B 1 507 ? 25.328 -25.078 -25.578 1 83.62 507 GLN B O 1
ATOM 9988 N N . LYS B 1 508 ? 25.531 -25.062 -23.391 1 90.56 508 LYS B N 1
ATOM 9989 C CA . LYS B 1 508 ? 25.859 -26.469 -23.141 1 90.56 508 LYS B CA 1
ATOM 9990 C C . LYS B 1 508 ? 25.141 -26.984 -21.906 1 90.56 508 LYS B C 1
ATOM 9992 O O . LYS B 1 508 ? 24.531 -26.219 -21.156 1 90.56 508 LYS B O 1
ATOM 9997 N N . VAL B 1 509 ? 25.141 -28.328 -21.812 1 94.12 509 VAL B N 1
ATOM 9998 C CA . VAL B 1 509 ? 24.781 -28.875 -20.5 1 94.12 509 VAL B CA 1
ATOM 9999 C C . VAL B 1 509 ? 25.797 -28.438 -19.453 1 94.12 509 VAL B C 1
ATOM 10001 O O . VAL B 1 509 ? 27 -28.5 -19.688 1 94.12 509 VAL B O 1
ATOM 10004 N N . ALA B 1 510 ? 25.312 -27.891 -18.375 1 96 510 ALA B N 1
ATOM 10005 C CA . ALA B 1 510 ? 26.219 -27.375 -17.375 1 96 510 ALA B CA 1
ATOM 10006 C C . ALA B 1 510 ? 26.047 -28.109 -16.047 1 96 510 ALA B C 1
ATOM 10008 O O . ALA B 1 510 ? 24.938 -28.438 -15.641 1 96 510 ALA B O 1
ATOM 10009 N N . VAL B 1 511 ? 27.156 -28.406 -15.422 1 96.38 511 VAL B N 1
ATOM 10010 C CA . VAL B 1 511 ? 27.203 -28.984 -14.086 1 96.38 511 VAL B CA 1
ATOM 10011 C C . VAL B 1 511 ? 27.984 -28.062 -13.148 1 96.38 511 VAL B C 1
ATOM 10013 O O . VAL B 1 511 ? 29.141 -27.719 -13.422 1 96.38 511 VAL B O 1
ATOM 10016 N N . PHE B 1 512 ? 27.359 -27.656 -12.133 1 96.62 512 PHE B N 1
ATOM 10017 C CA . PHE B 1 512 ? 28.031 -26.828 -11.133 1 96.62 512 PHE B CA 1
ATOM 10018 C C . PHE B 1 512 ? 28.172 -27.594 -9.82 1 96.62 512 PHE B C 1
ATOM 10020 O O . PHE B 1 512 ? 27.188 -28.109 -9.289 1 96.62 512 PHE B O 1
ATOM 10027 N N . LEU B 1 513 ? 29.406 -27.625 -9.328 1 96 513 LEU B N 1
ATOM 10028 C CA . LEU B 1 513 ? 29.734 -28.375 -8.125 1 96 513 LEU B CA 1
ATOM 10029 C C . LEU B 1 513 ? 30.25 -27.438 -7.027 1 96 513 LEU B C 1
ATOM 10031 O O . LEU B 1 513 ? 30.984 -26.484 -7.309 1 96 513 LEU B O 1
ATOM 10035 N N . THR B 1 514 ? 29.812 -27.672 -5.836 1 94.06 514 THR B N 1
ATOM 10036 C CA . THR B 1 514 ? 30.328 -26.984 -4.668 1 94.06 514 THR B CA 1
ATOM 10037 C C . THR B 1 514 ? 30.625 -27.953 -3.535 1 94.06 514 THR B C 1
ATOM 10039 O O . THR B 1 514 ? 30.047 -29.047 -3.482 1 94.06 514 THR B O 1
ATOM 10042 N N . ARG B 1 515 ? 31.516 -27.531 -2.666 1 90.75 515 ARG B N 1
ATOM 10043 C CA . ARG B 1 515 ? 32 -28.438 -1.626 1 90.75 515 ARG B CA 1
ATOM 10044 C C . ARG B 1 515 ? 31.312 -28.156 -0.292 1 90.75 515 ARG B C 1
ATOM 10046 O O . ARG B 1 515 ? 31.094 -27 0.056 1 90.75 515 ARG B O 1
ATOM 10053 N N . GLN B 1 516 ? 30.828 -29.156 0.37 1 83.81 516 GLN B N 1
ATOM 10054 C CA . GLN B 1 516 ? 30.406 -29.125 1.762 1 83.81 516 GLN B CA 1
ATOM 10055 C C . GLN B 1 516 ? 31.109 -30.203 2.582 1 83.81 516 GLN B C 1
ATOM 10057 O O . GLN B 1 516 ? 30.656 -31.344 2.666 1 83.81 516 GLN B O 1
ATOM 10062 N N . GLU B 1 517 ? 32.094 -29.781 3.273 1 83.25 517 GLU B N 1
ATOM 10063 C CA . GLU B 1 517 ? 32.938 -30.719 3.992 1 83.25 517 GLU B CA 1
ATOM 10064 C C . GLU B 1 517 ? 33.531 -31.75 3.043 1 83.25 517 GLU B C 1
ATOM 10066 O O . GLU B 1 517 ? 34.219 -31.391 2.066 1 83.25 517 GLU B O 1
ATOM 10071 N N . ASN B 1 518 ? 33.094 -33.062 3.199 1 85.75 518 ASN B N 1
ATOM 10072 C CA . ASN B 1 518 ? 33.656 -34.094 2.359 1 85.75 518 ASN B CA 1
ATOM 10073 C C . ASN B 1 518 ? 32.688 -34.531 1.255 1 85.75 518 ASN B C 1
ATOM 10075 O O . ASN B 1 518 ? 32.969 -35.5 0.551 1 85.75 518 ASN B O 1
ATOM 10079 N N . ILE B 1 519 ? 31.688 -33.75 1.13 1 89.25 519 ILE B N 1
ATOM 10080 C CA . ILE B 1 519 ? 30.672 -34.062 0.13 1 89.25 519 ILE B CA 1
ATOM 10081 C C . ILE B 1 519 ? 30.562 -32.938 -0.873 1 89.25 519 ILE B C 1
ATOM 10083 O O . ILE B 1 519 ? 30.875 -31.781 -0.55 1 89.25 519 ILE B O 1
ATOM 10087 N N . ILE B 1 520 ? 30.281 -33.312 -2.131 1 92.81 520 ILE B N 1
ATOM 10088 C CA . ILE B 1 520 ? 30.062 -32.344 -3.197 1 92.81 520 ILE B CA 1
ATOM 10089 C C . ILE B 1 520 ? 28.578 -32.312 -3.549 1 92.81 520 ILE B C 1
ATOM 10091 O O . ILE B 1 520 ? 27.953 -33.344 -3.742 1 92.81 520 ILE B O 1
ATOM 10095 N N . LYS B 1 521 ? 28.062 -31.172 -3.48 1 90.81 521 LYS B N 1
ATOM 10096 C CA . LYS B 1 521 ? 26.719 -30.938 -4.004 1 90.81 521 LYS B CA 1
ATOM 10097 C C . LYS B 1 521 ? 26.766 -30.422 -5.438 1 90.81 521 LYS B C 1
ATOM 10099 O O . LYS B 1 521 ? 27.516 -29.5 -5.746 1 90.81 521 LYS B O 1
ATOM 10104 N N . GLY B 1 522 ? 25.984 -31.094 -6.289 1 92.25 522 GLY B N 1
ATOM 10105 C CA . GLY B 1 522 ? 26.016 -30.734 -7.695 1 92.25 522 GLY B CA 1
ATOM 10106 C C . GLY B 1 522 ? 24.641 -30.375 -8.242 1 92.25 522 GLY B C 1
ATOM 10107 O O . GLY B 1 522 ? 23.625 -30.875 -7.77 1 92.25 522 GLY B O 1
ATOM 10108 N N . SER B 1 523 ? 24.641 -29.484 -9.242 1 93.31 523 SER B N 1
ATOM 10109 C CA . SER B 1 523 ? 23.438 -29.078 -9.977 1 93.31 523 SER B CA 1
ATOM 10110 C C . SER B 1 523 ? 23.672 -29.188 -11.484 1 93.31 523 SER B C 1
ATOM 10112 O O . SER B 1 523 ? 24.719 -28.766 -11.992 1 93.31 523 SER B O 1
ATOM 10114 N N . ILE B 1 524 ? 22.734 -29.797 -12.156 1 93.62 524 ILE B N 1
ATOM 10115 C CA . ILE B 1 524 ? 22.797 -29.922 -13.609 1 93.62 524 ILE B CA 1
ATOM 10116 C C . ILE B 1 524 ? 21.719 -29.062 -14.25 1 93.62 524 ILE B C 1
ATOM 10118 O O . ILE B 1 524 ? 20.594 -29 -13.766 1 93.62 524 ILE B O 1
ATOM 10122 N N . ARG B 1 525 ? 22.047 -28.344 -15.242 1 92.19 525 ARG B N 1
ATOM 10123 C CA . ARG B 1 525 ? 21.125 -27.625 -16.109 1 92.19 525 ARG B CA 1
ATOM 10124 C C . ARG B 1 525 ? 21.375 -27.953 -17.578 1 92.19 525 ARG B C 1
ATOM 10126 O O . ARG B 1 525 ? 22.531 -27.922 -18.031 1 92.19 525 ARG B O 1
ATOM 10133 N N . SER B 1 526 ? 20.375 -28.344 -18.359 1 88.19 526 SER B N 1
ATOM 10134 C CA . SER B 1 526 ? 20.594 -28.922 -19.672 1 88.19 526 SER B CA 1
ATOM 10135 C C . SER B 1 526 ? 20.375 -27.891 -20.781 1 88.19 526 SER B C 1
ATOM 10137 O O . SER B 1 526 ? 20.75 -28.109 -21.938 1 88.19 526 SER B O 1
ATOM 10139 N N . ASN B 1 527 ? 19.781 -26.656 -20.453 1 79.06 527 ASN B N 1
ATOM 10140 C CA . ASN B 1 527 ? 19.375 -25.719 -21.5 1 79.06 527 ASN B CA 1
ATOM 10141 C C . ASN B 1 527 ? 18.547 -26.391 -22.578 1 79.06 527 ASN B C 1
ATOM 10143 O O . ASN B 1 527 ? 18.75 -26.156 -23.766 1 79.06 527 ASN B O 1
ATOM 10147 N N . ASN B 1 528 ? 17.734 -27.391 -22.25 1 76.19 528 ASN B N 1
ATOM 10148 C CA . ASN B 1 528 ? 16.797 -28.156 -23.062 1 76.19 528 ASN B CA 1
ATOM 10149 C C . ASN B 1 528 ? 17.516 -29.047 -24.062 1 76.19 528 ASN B C 1
ATOM 10151 O O . ASN B 1 528 ? 16.953 -29.391 -25.109 1 76.19 528 ASN B O 1
ATOM 10155 N N . LYS B 1 529 ? 18.672 -29.328 -23.828 1 85.62 529 LYS B N 1
ATOM 10156 C CA . LYS B 1 529 ? 19.453 -30.156 -24.75 1 85.62 529 LYS B CA 1
ATOM 10157 C C . LYS B 1 529 ? 19.312 -31.625 -24.422 1 85.62 529 LYS B C 1
ATOM 10159 O O . LYS B 1 529 ? 19.469 -32.5 -25.297 1 85.62 529 LYS B O 1
ATOM 10164 N N . VAL B 1 530 ? 19.156 -31.891 -23.141 1 88.31 530 VAL B N 1
ATOM 10165 C CA . VAL B 1 530 ? 18.969 -33.25 -22.703 1 88.31 530 VAL B CA 1
ATOM 10166 C C . VAL B 1 530 ? 17.969 -33.312 -21.547 1 88.31 530 VAL B C 1
ATOM 10168 O O . VAL B 1 530 ? 17.641 -32.281 -20.969 1 88.31 530 VAL B O 1
ATOM 10171 N N . ASN B 1 531 ? 17.406 -34.469 -21.266 1 86.69 531 ASN B N 1
ATOM 10172 C CA . ASN B 1 531 ? 16.672 -34.719 -20.047 1 86.69 531 ASN B CA 1
ATOM 10173 C C . ASN B 1 531 ? 17.594 -34.906 -18.844 1 86.69 531 ASN B C 1
ATOM 10175 O O . ASN B 1 531 ? 18.203 -35.969 -18.719 1 86.69 531 ASN B O 1
ATOM 10179 N N . SER B 1 532 ? 17.594 -33.969 -18 1 88.69 532 SER B N 1
ATOM 10180 C CA . SER B 1 532 ? 18.562 -33.969 -16.906 1 88.69 532 SER B CA 1
ATOM 10181 C C . SER B 1 532 ? 18.297 -35.094 -15.938 1 88.69 532 SER B C 1
ATOM 10183 O O . SER B 1 532 ? 19.234 -35.688 -15.391 1 88.69 532 SER B O 1
ATOM 10185 N N . LYS B 1 533 ? 17.016 -35.344 -15.688 1 81.56 533 LYS B N 1
ATOM 10186 C CA . LYS B 1 5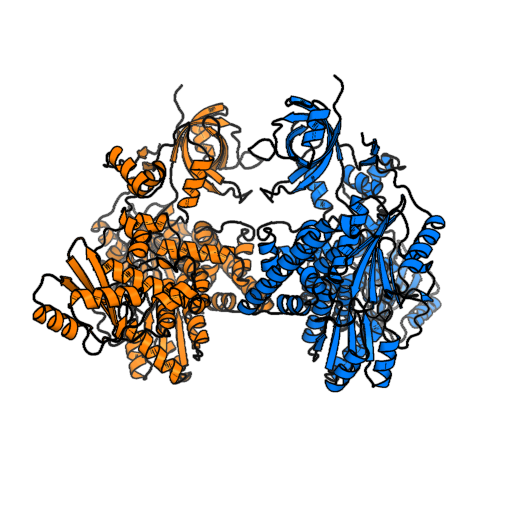33 ? 16.688 -36.438 -14.805 1 81.56 533 LYS B CA 1
ATOM 10187 C C . LYS B 1 533 ? 17.156 -37.781 -15.383 1 81.56 533 LYS B C 1
ATOM 10189 O O . LYS B 1 533 ? 17.734 -38.594 -14.672 1 81.56 533 LYS B O 1
ATOM 10194 N N . GLU B 1 534 ? 16.922 -37.969 -16.641 1 85.62 534 GLU B N 1
ATOM 10195 C CA . GLU B 1 534 ? 17.375 -39.156 -17.328 1 85.62 534 GLU B CA 1
ATOM 10196 C C . GLU B 1 534 ? 18.906 -39.25 -17.312 1 85.62 534 GLU B C 1
ATOM 10198 O O . GLU B 1 534 ? 19.469 -40.312 -17.062 1 85.62 534 GLU B O 1
ATOM 10203 N N . LEU B 1 535 ? 19.5 -38.188 -17.5 1 90.94 535 LEU B N 1
ATOM 10204 C CA . LEU B 1 535 ? 20.969 -38.156 -17.547 1 90.94 535 LEU B CA 1
ATOM 10205 C C . LEU B 1 535 ? 21.562 -38.594 -16.234 1 90.94 535 LEU B C 1
ATOM 10207 O O . LEU B 1 535 ? 22.453 -39.469 -16.219 1 90.94 535 LEU B O 1
ATOM 10211 N N . ILE B 1 536 ? 21.062 -38.094 -15.117 1 89.94 536 ILE B N 1
ATOM 10212 C CA . ILE B 1 536 ? 21.641 -38.375 -13.82 1 89.94 536 ILE B CA 1
ATOM 10213 C C . ILE B 1 536 ? 21.312 -39.844 -13.43 1 89.94 536 ILE B C 1
ATOM 10215 O O . ILE B 1 536 ? 22.078 -40.469 -12.695 1 89.94 536 ILE B O 1
ATOM 10219 N N . SER B 1 537 ? 20.219 -40.312 -13.891 1 86.5 537 SER B N 1
ATOM 10220 C CA . SER B 1 537 ? 19.828 -41.688 -13.586 1 86.5 537 SER B CA 1
ATOM 10221 C C . SER B 1 537 ? 20.734 -42.688 -14.297 1 86.5 537 SER B C 1
ATOM 10223 O O . SER B 1 537 ? 20.797 -43.844 -13.906 1 86.5 537 SER B O 1
ATOM 10225 N N . MET B 1 538 ? 21.391 -42.281 -15.328 1 91.94 538 MET B N 1
ATOM 10226 C CA . MET B 1 538 ? 22.281 -43.156 -16.094 1 91.94 538 MET B CA 1
ATOM 10227 C C . MET B 1 538 ? 23.625 -43.344 -15.383 1 91.94 538 MET B C 1
ATOM 10229 O O . MET B 1 538 ? 24.391 -44.25 -15.719 1 91.94 538 MET B O 1
ATOM 10233 N N . ILE B 1 539 ? 23.844 -42.531 -14.406 1 93.5 539 ILE B N 1
ATOM 10234 C CA . ILE B 1 539 ? 25.094 -42.594 -13.656 1 93.5 539 ILE B CA 1
ATOM 10235 C C . ILE B 1 539 ? 25 -43.75 -12.633 1 93.5 539 ILE B C 1
ATOM 10237 O O . ILE B 1 539 ? 23.984 -43.906 -11.969 1 93.5 539 ILE B O 1
ATOM 10241 N N . PRO B 1 540 ? 26.109 -44.5 -12.484 1 92.69 540 PRO B N 1
ATOM 10242 C CA . PRO B 1 540 ? 26.094 -45.625 -11.531 1 92.69 540 PRO B CA 1
ATOM 10243 C C . PRO B 1 540 ? 25.781 -45.188 -10.102 1 92.69 540 PRO B C 1
ATOM 10245 O O . PRO B 1 540 ? 26.344 -44.188 -9.633 1 92.69 540 PRO B O 1
ATOM 10248 N N . ASN B 1 541 ? 25.031 -45.906 -9.352 1 88.5 541 ASN B N 1
ATOM 10249 C CA . ASN B 1 541 ? 24.516 -45.562 -8.031 1 88.5 541 ASN B CA 1
ATOM 10250 C C . ASN B 1 541 ? 25.641 -45.438 -7 1 88.5 541 ASN B C 1
ATOM 10252 O O . ASN B 1 541 ? 25.516 -44.688 -6.035 1 88.5 541 ASN B O 1
ATOM 10256 N N . HIS B 1 542 ? 26.672 -46.188 -7.254 1 90.69 542 HIS B N 1
ATOM 10257 C CA . HIS B 1 542 ? 27.734 -46.188 -6.262 1 90.69 542 HIS B CA 1
ATOM 10258 C C . HIS B 1 542 ? 28.484 -44.875 -6.258 1 90.69 542 HIS B C 1
ATOM 10260 O O . HIS B 1 542 ? 29.188 -44.562 -5.301 1 90.69 542 HIS B O 1
ATOM 10266 N N . LEU B 1 543 ? 28.25 -44.094 -7.254 1 93.44 543 LEU B N 1
ATOM 10267 C CA . LEU B 1 543 ? 28.938 -42.781 -7.352 1 93.44 543 LEU B CA 1
ATOM 10268 C C . LEU B 1 543 ? 28.094 -41.688 -6.746 1 93.44 543 LEU B C 1
ATOM 10270 O O . LEU B 1 543 ? 28.594 -40.562 -6.504 1 93.44 543 LEU B O 1
ATOM 10274 N N . ILE B 1 544 ? 26.812 -41.938 -6.473 1 90.38 544 ILE B N 1
ATOM 10275 C CA . ILE B 1 544 ? 25.859 -40.906 -6.086 1 90.38 544 ILE B CA 1
ATOM 10276 C C . ILE B 1 544 ? 25.281 -41.219 -4.711 1 90.38 544 ILE B C 1
ATOM 10278 O O . ILE B 1 544 ? 24.828 -42.344 -4.465 1 90.38 544 ILE B O 1
ATOM 10282 N N . ILE B 1 545 ? 25.391 -40.281 -3.828 1 81.81 545 ILE B N 1
ATOM 10283 C CA . ILE B 1 545 ? 24.766 -40.438 -2.52 1 81.81 545 ILE B CA 1
ATOM 10284 C C . ILE B 1 545 ? 23.25 -40.25 -2.652 1 81.81 545 ILE B C 1
ATOM 10286 O O . ILE B 1 545 ? 22.469 -41.062 -2.146 1 81.81 545 ILE B O 1
ATOM 10290 N N . ASN B 1 546 ? 22.859 -39.219 -3.283 1 76.38 546 ASN B N 1
ATOM 10291 C CA . ASN B 1 546 ? 21.453 -38.906 -3.562 1 76.38 546 ASN B CA 1
ATOM 10292 C C . ASN B 1 546 ? 21.328 -38.062 -4.832 1 76.38 546 ASN B C 1
ATOM 10294 O O . ASN B 1 546 ? 22.25 -37.344 -5.219 1 76.38 546 ASN B O 1
ATOM 10298 N N . SER B 1 547 ? 20.203 -38.25 -5.57 1 78.06 547 SER B N 1
ATOM 10299 C CA . SER B 1 547 ? 19.953 -37.469 -6.773 1 78.06 547 SER B CA 1
ATOM 10300 C C . SER B 1 547 ? 18.453 -37.25 -6.98 1 78.06 547 SER B C 1
ATOM 10302 O O . SER B 1 547 ? 17.641 -37.969 -6.41 1 78.06 547 SER B O 1
ATOM 10304 N N . GLY B 1 548 ? 18.094 -36.25 -7.578 1 70.69 548 GLY B N 1
ATOM 10305 C CA . GLY B 1 548 ? 16.734 -35.906 -7.953 1 70.69 548 GLY B CA 1
ATOM 10306 C C . GLY B 1 548 ? 16.656 -34.781 -8.969 1 70.69 548 GLY B C 1
ATOM 10307 O O . GLY B 1 548 ? 17.641 -34.125 -9.242 1 70.69 548 GLY B O 1
ATOM 10308 N N . GLY B 1 549 ? 15.586 -34.812 -9.781 1 70.44 549 GLY B N 1
ATOM 10309 C CA . GLY B 1 549 ? 15.461 -33.719 -10.727 1 70.44 549 GLY B CA 1
ATOM 10310 C C . GLY B 1 549 ? 14.289 -33.875 -11.68 1 70.44 549 GLY B C 1
ATOM 10311 O O . GLY B 1 549 ? 13.398 -34.719 -11.445 1 70.44 549 GLY B O 1
ATOM 10312 N N . HIS B 1 550 ? 14.211 -32.969 -12.609 1 68 550 HIS B N 1
ATOM 10313 C CA . HIS B 1 550 ? 13.25 -32.969 -13.703 1 68 550 HIS B CA 1
ATOM 10314 C C . HIS B 1 550 ? 13.953 -32.844 -15.055 1 68 550 HIS B C 1
ATOM 10316 O O . HIS B 1 550 ? 15.18 -33 -15.133 1 68 550 HIS B O 1
ATOM 10322 N N . LYS B 1 551 ? 13.188 -32.688 -16 1 72.06 551 LYS B N 1
ATOM 10323 C CA . LYS B 1 551 ? 13.719 -32.656 -17.359 1 72.06 551 LYS B CA 1
ATOM 10324 C C . LYS B 1 551 ? 14.781 -31.562 -17.516 1 72.06 551 LYS B C 1
ATOM 10326 O O . LYS B 1 551 ? 15.844 -31.797 -18.078 1 72.06 551 LYS B O 1
ATOM 10331 N N . ALA B 1 552 ? 14.539 -30.406 -16.953 1 73.62 552 ALA B N 1
ATOM 10332 C CA . ALA B 1 552 ? 15.391 -29.234 -17.203 1 73.62 552 ALA B CA 1
ATOM 10333 C C . ALA B 1 552 ? 16.531 -29.172 -16.203 1 73.62 552 ALA B C 1
ATOM 10335 O O . ALA B 1 552 ? 17.562 -28.531 -16.453 1 73.62 552 ALA B O 1
ATOM 10336 N N . ALA B 1 553 ? 16.344 -29.828 -15.062 1 80.75 553 ALA B N 1
ATOM 10337 C CA . ALA B 1 553 ? 17.297 -29.641 -13.969 1 80.75 553 ALA B CA 1
ATOM 10338 C C . ALA B 1 553 ? 17.375 -30.875 -13.078 1 80.75 553 ALA B C 1
ATOM 10340 O O . ALA B 1 553 ? 16.391 -31.578 -12.906 1 80.75 553 ALA B O 1
ATOM 10341 N N . ALA B 1 554 ? 18.562 -31.109 -12.57 1 83.44 554 ALA B N 1
ATOM 10342 C CA . ALA B 1 554 ? 18.766 -32.188 -11.609 1 83.44 554 ALA B CA 1
ATOM 10343 C C . ALA B 1 554 ? 19.797 -31.812 -10.562 1 83.44 554 ALA B C 1
ATOM 10345 O O . ALA B 1 554 ? 20.688 -31 -10.828 1 83.44 554 ALA B O 1
ATOM 10346 N N . GLY B 1 555 ? 19.625 -32.281 -9.367 1 85.69 555 GLY B N 1
ATOM 10347 C CA . GLY B 1 555 ? 20.578 -32.156 -8.281 1 85.69 555 GLY B CA 1
ATOM 10348 C C . GLY B 1 555 ? 21.125 -33.5 -7.812 1 85.69 555 GLY B C 1
ATOM 10349 O O . GLY B 1 555 ? 20.469 -34.531 -7.977 1 85.69 555 GLY B O 1
ATOM 10350 N N . PHE B 1 556 ? 22.375 -33.469 -7.309 1 85.56 556 PHE B N 1
ATOM 10351 C CA . PHE B 1 556 ? 22.984 -34.719 -6.816 1 85.56 556 PHE B CA 1
ATOM 10352 C C . PHE B 1 556 ? 24.062 -34.406 -5.785 1 85.56 556 PHE B C 1
ATOM 10354 O O . PHE B 1 556 ? 24.469 -33.25 -5.617 1 85.56 556 PHE B O 1
ATOM 10361 N N . THR B 1 557 ? 24.375 -35.406 -5.031 1 88.5 557 THR B N 1
ATOM 10362 C CA . THR B 1 557 ? 25.469 -35.344 -4.059 1 88.5 557 THR B CA 1
ATOM 10363 C C . THR B 1 557 ? 26.422 -36.5 -4.246 1 88.5 557 THR B C 1
ATOM 10365 O O . THR B 1 557 ? 25.984 -37.625 -4.551 1 88.5 557 THR B O 1
ATOM 10368 N N . LEU B 1 558 ? 27.688 -36.25 -4.145 1 92 558 LEU B N 1
ATOM 10369 C CA . LEU B 1 558 ? 28.688 -37.312 -4.262 1 92 558 LEU B CA 1
ATOM 10370 C C . LEU B 1 558 ? 29.875 -37.031 -3.342 1 92 558 LEU B C 1
ATOM 10372 O O . LEU B 1 558 ? 30.016 -35.938 -2.814 1 92 558 LEU B O 1
ATOM 10376 N N . TYR B 1 559 ? 30.578 -38.031 -3.096 1 92.69 559 TYR B N 1
ATOM 10377 C CA . TYR B 1 559 ? 31.828 -37.844 -2.361 1 92.69 559 TYR B CA 1
ATOM 10378 C C . TYR B 1 559 ? 32.906 -37.25 -3.25 1 92.69 559 TYR B C 1
ATOM 10380 O O . TYR B 1 559 ? 32.969 -37.531 -4.445 1 92.69 559 TYR B O 1
ATOM 10388 N N . GLU B 1 560 ? 33.719 -36.438 -2.635 1 93.62 560 GLU B N 1
ATOM 10389 C CA . GLU B 1 560 ? 34.75 -35.75 -3.391 1 93.62 560 GLU B CA 1
ATOM 10390 C C . GLU B 1 560 ? 35.719 -36.75 -4.02 1 93.62 560 GLU B C 1
ATOM 10392 O O . GLU B 1 560 ? 36.25 -36.5 -5.113 1 93.62 560 GLU B O 1
ATOM 10397 N N . SER B 1 561 ? 35.875 -37.906 -3.488 1 93.56 561 SER B N 1
ATOM 10398 C CA . SER B 1 561 ? 36.844 -38.906 -3.914 1 93.56 561 SER B CA 1
ATOM 10399 C C . SER B 1 561 ? 36.438 -39.531 -5.246 1 93.56 561 SER B C 1
ATOM 10401 O O . SER B 1 561 ? 37.281 -40.094 -5.969 1 93.56 561 SER B O 1
ATOM 10403 N N . VAL B 1 562 ? 35.219 -39.469 -5.59 1 95.06 562 VAL B N 1
ATOM 10404 C CA . VAL B 1 562 ? 34.75 -40.156 -6.781 1 95.06 562 VAL B CA 1
ATOM 10405 C C . VAL B 1 562 ? 34.469 -39.156 -7.898 1 95.06 562 VAL B C 1
ATOM 10407 O O . VAL B 1 562 ? 33.906 -39.5 -8.938 1 95.06 562 VAL B O 1
ATOM 10410 N N . LEU B 1 563 ? 34.906 -37.969 -7.789 1 95.62 563 LEU B N 1
ATOM 10411 C CA . LEU B 1 563 ? 34.594 -36.875 -8.711 1 95.62 563 LEU B CA 1
ATOM 10412 C C . LEU B 1 563 ? 35.094 -37.188 -10.117 1 95.62 563 LEU B C 1
ATOM 10414 O O . LEU B 1 563 ? 34.344 -37.031 -11.094 1 95.62 563 LEU B O 1
ATOM 10418 N N . ASN B 1 564 ? 36.25 -37.594 -10.25 1 95.69 564 ASN B N 1
ATOM 10419 C CA . ASN B 1 564 ? 36.844 -37.875 -11.562 1 95.69 564 ASN B CA 1
ATOM 10420 C C . ASN B 1 564 ? 36.062 -39 -12.281 1 95.69 564 ASN B C 1
ATOM 10422 O O . ASN B 1 564 ? 35.812 -38.875 -13.484 1 95.69 564 ASN B O 1
ATOM 10426 N N . GLU B 1 565 ? 35.781 -39.938 -11.5 1 96.38 565 GLU B N 1
ATOM 10427 C CA . GLU B 1 565 ? 35 -41.062 -12.062 1 96.38 565 GLU B CA 1
ATOM 10428 C C . GLU B 1 565 ? 33.625 -40.594 -12.477 1 96.38 565 GLU B C 1
ATOM 10430 O O . GLU B 1 565 ? 33.094 -41 -13.516 1 96.38 565 GLU B O 1
ATOM 10435 N N . PHE B 1 566 ? 33.094 -39.812 -11.68 1 96.12 566 PHE B N 1
ATOM 10436 C CA . PHE B 1 566 ? 31.766 -39.25 -11.961 1 96.12 566 PHE B CA 1
ATOM 10437 C C . PHE B 1 566 ? 31.766 -38.5 -13.281 1 96.12 566 PHE B C 1
ATOM 10439 O O . PHE B 1 566 ? 30.859 -38.656 -14.102 1 96.12 566 PHE B O 1
ATOM 10446 N N . ILE B 1 567 ? 32.75 -37.625 -13.555 1 95.81 567 ILE B N 1
ATOM 10447 C CA . ILE B 1 567 ? 32.844 -36.812 -14.758 1 95.81 567 ILE B CA 1
ATOM 10448 C C . ILE B 1 567 ? 32.969 -37.719 -15.984 1 95.81 567 ILE B C 1
ATOM 10450 O O . ILE B 1 567 ? 32.375 -37.469 -17.016 1 95.81 567 ILE B O 1
ATOM 10454 N N . LYS B 1 568 ? 33.719 -38.781 -15.828 1 95.62 568 LYS B N 1
ATOM 10455 C CA . LYS B 1 568 ? 33.906 -39.719 -16.922 1 95.62 568 LYS B CA 1
ATOM 10456 C C . LYS B 1 568 ? 32.594 -40.406 -17.281 1 95.62 568 LYS B C 1
ATOM 10458 O O . LYS B 1 568 ? 32.25 -40.562 -18.453 1 95.62 568 LYS B O 1
ATOM 10463 N N . GLU B 1 569 ? 31.953 -40.781 -16.266 1 95.88 569 GLU B N 1
ATOM 10464 C CA . GLU B 1 569 ? 30.688 -41.469 -16.469 1 95.88 569 GLU B CA 1
ATOM 10465 C C . GLU B 1 569 ? 29.641 -40.5 -17.062 1 95.88 569 GLU B C 1
ATOM 10467 O O . GLU B 1 569 ? 28.797 -40.906 -17.844 1 95.88 569 GLU B O 1
ATOM 10472 N N . LEU B 1 570 ? 29.734 -39.312 -16.688 1 95.06 570 LEU B N 1
ATOM 10473 C CA . LEU B 1 570 ? 28.844 -38.281 -17.234 1 95.06 570 LEU B CA 1
ATOM 10474 C C . LEU B 1 570 ? 29.109 -38.094 -18.719 1 95.06 570 LEU B C 1
ATOM 10476 O O . LEU B 1 570 ? 28.172 -37.938 -19.5 1 95.06 570 LEU B O 1
ATOM 10480 N N . GLU B 1 571 ? 30.297 -38.031 -19.047 1 94.06 571 GLU B N 1
ATOM 10481 C CA . GLU B 1 571 ? 30.688 -37.906 -20.453 1 94.06 571 GLU B CA 1
ATOM 10482 C C . GLU B 1 571 ? 30.141 -39.094 -21.266 1 94.06 571 GLU B C 1
ATOM 10484 O O . GLU B 1 571 ? 29.609 -38.906 -22.359 1 94.06 571 GLU B O 1
ATOM 10489 N N . ASN B 1 572 ? 30.266 -40.219 -20.703 1 94.69 572 ASN B N 1
ATOM 10490 C CA . ASN B 1 572 ? 29.75 -41.438 -21.359 1 94.69 572 ASN B CA 1
ATOM 10491 C C . ASN B 1 572 ? 28.234 -41.375 -21.516 1 94.69 572 ASN B C 1
ATOM 10493 O O . ASN B 1 572 ? 27.703 -41.781 -22.547 1 94.69 572 ASN B O 1
ATOM 10497 N N . ALA B 1 573 ? 27.609 -41 -20.5 1 94.88 573 ALA B N 1
ATOM 10498 C CA . ALA B 1 573 ? 26.141 -40.906 -20.516 1 94.88 573 ALA B CA 1
ATOM 10499 C C . ALA B 1 573 ? 25.656 -39.906 -21.547 1 94.88 573 ALA B C 1
ATOM 10501 O O . ALA B 1 573 ? 24.656 -40.156 -22.219 1 94.88 573 ALA B O 1
ATOM 10502 N N . LEU B 1 574 ? 26.391 -38.812 -21.703 1 93 574 LEU B N 1
ATOM 10503 C CA . LEU B 1 574 ? 26 -37.75 -22.625 1 93 574 LEU B CA 1
ATOM 10504 C C . LEU B 1 574 ? 26.203 -38.188 -24.078 1 93 574 LEU B C 1
ATOM 10506 O O . LEU B 1 574 ? 25.562 -37.656 -24.984 1 93 574 LEU B O 1
ATOM 10510 N N . GLU B 1 575 ? 27 -39.094 -24.297 1 91 575 GLU B N 1
ATOM 10511 C CA . GLU B 1 575 ? 27.203 -39.656 -25.625 1 91 575 GLU B CA 1
ATOM 10512 C C . GLU B 1 575 ? 26.047 -40.562 -26.016 1 91 575 GLU B C 1
ATOM 10514 O O . GLU B 1 575 ? 25.719 -40.688 -27.203 1 91 575 GLU B O 1
ATOM 10519 N N . LYS B 1 576 ? 25.438 -41.094 -25.078 1 92.5 576 LYS B N 1
ATOM 10520 C CA . LYS B 1 576 ? 24.391 -42.094 -25.312 1 92.5 576 LYS B CA 1
ATOM 10521 C C . LYS B 1 576 ? 23.016 -41.438 -25.344 1 92.5 576 LYS B C 1
ATOM 10523 O O . LYS B 1 576 ? 22.109 -41.906 -26.016 1 92.5 576 LYS B O 1
ATOM 10528 N N . ILE B 1 577 ? 22.875 -40.406 -24.578 1 91.25 577 ILE B N 1
ATOM 10529 C CA . ILE B 1 577 ? 21.562 -39.781 -24.453 1 91.25 577 ILE B CA 1
ATOM 10530 C C . ILE B 1 577 ? 21.328 -38.875 -25.656 1 91.25 577 ILE B C 1
ATOM 10532 O O . ILE B 1 577 ? 22.266 -38.406 -26.297 1 91.25 577 ILE B O 1
ATOM 10536 N N . GLU B 1 578 ? 20.078 -38.719 -26.047 1 86.25 578 GLU B N 1
ATOM 10537 C CA . GLU B 1 578 ? 19.719 -37.812 -27.141 1 86.25 578 GLU B CA 1
ATOM 10538 C C . GLU B 1 578 ? 20.062 -36.375 -26.797 1 86.25 578 GLU B C 1
ATOM 10540 O O . GLU B 1 578 ? 19.578 -35.812 -25.812 1 86.25 578 GLU B O 1
ATOM 10545 N N . TYR B 1 579 ? 21 -35.875 -27.516 1 87.12 579 TYR B N 1
ATOM 10546 C CA . TYR B 1 579 ? 21.438 -34.469 -27.359 1 87.12 579 TYR B CA 1
ATOM 10547 C C . TYR B 1 579 ? 20.859 -33.594 -28.453 1 87.12 579 TYR B C 1
ATOM 10549 O O . TYR B 1 579 ? 21.219 -33.719 -29.625 1 87.12 579 TYR B O 1
ATOM 10557 N N . LYS B 1 580 ? 19.891 -32.781 -28.141 1 79.19 580 LYS B N 1
ATOM 10558 C CA . LYS B 1 580 ? 19.25 -31.906 -29.094 1 79.19 580 LYS B CA 1
ATOM 10559 C C . LYS B 1 580 ? 20.078 -30.641 -29.344 1 79.19 580 LYS B C 1
ATOM 10561 O O . LYS B 1 580 ? 20.391 -29.922 -28.406 1 79.19 580 LYS B O 1
ATOM 10566 N N . GLU B 1 581 ? 20.609 -30.516 -30.438 1 66.69 581 GLU B N 1
ATOM 10567 C CA . GLU B 1 581 ? 21.312 -29.297 -30.812 1 66.69 581 GLU B CA 1
ATOM 10568 C C . GLU B 1 581 ? 20.328 -28.172 -31.141 1 66.69 581 GLU B C 1
ATOM 10570 O O . GLU B 1 581 ? 19.422 -28.359 -31.953 1 66.69 581 GLU B O 1
ATOM 10575 N N . LEU B 1 582 ? 19.609 -27.625 -30.234 1 55.34 582 LEU B N 1
ATOM 10576 C CA . LEU B 1 582 ? 18.688 -26.531 -30.531 1 55.34 582 LEU B CA 1
ATOM 10577 C C . LEU B 1 582 ? 19.281 -25.578 -31.562 1 55.34 582 LEU B C 1
ATOM 10579 O O . LEU B 1 582 ? 20.375 -25.016 -31.344 1 55.34 582 LEU B O 1
ATOM 10583 N N . TYR B 1 583 ? 19.312 -25.828 -32.75 1 50.09 583 TYR B N 1
ATOM 10584 C CA . TYR B 1 583 ? 19.609 -24.844 -33.781 1 50.09 583 TYR B CA 1
ATOM 10585 C C . TYR B 1 583 ? 19.016 -23.484 -33.438 1 50.09 583 TYR B C 1
ATOM 10587 O O . TYR B 1 583 ? 17.797 -23.359 -33.281 1 50.09 583 TYR B O 1
ATOM 10595 N N . GLU B 1 584 ? 19.562 -22.734 -32.5 1 50.91 584 GLU B N 1
ATOM 10596 C CA . GLU B 1 584 ? 19.453 -21.391 -31.938 1 50.91 584 GLU B CA 1
ATOM 10597 C C . GLU B 1 584 ? 18.906 -20.406 -32.969 1 50.91 584 GLU B C 1
ATOM 10599 O O . GLU B 1 584 ? 18.438 -19.312 -32.594 1 50.91 584 GLU B O 1
ATOM 10604 N N . ASP B 1 585 ? 18.766 -20.594 -34.219 1 60.69 585 ASP B N 1
ATOM 10605 C CA . ASP B 1 585 ? 18.844 -19.438 -35.094 1 60.69 585 ASP B CA 1
ATOM 10606 C C . ASP B 1 585 ? 17.438 -18.984 -35.531 1 60.69 585 ASP B C 1
ATOM 10608 O O . ASP B 1 585 ? 17.297 -18.172 -36.438 1 60.69 585 ASP B O 1
ATOM 10612 N N . SER B 1 586 ? 16.297 -19.609 -34.906 1 73.62 586 SER B N 1
ATOM 10613 C CA . SER B 1 586 ? 15.016 -19.109 -35.406 1 73.62 586 SER B CA 1
ATOM 10614 C C . SER B 1 586 ? 14.211 -18.453 -34.281 1 73.62 586 SER B C 1
ATOM 10616 O O . SER B 1 586 ? 14.281 -18.891 -33.156 1 73.62 586 SER B O 1
ATOM 10618 N N . ILE B 1 587 ? 13.617 -17.266 -34.562 1 83.75 587 ILE B N 1
ATOM 10619 C CA . ILE B 1 587 ? 12.68 -16.578 -33.656 1 83.75 587 ILE B CA 1
ATOM 10620 C C . ILE B 1 587 ? 11.25 -16.922 -34.062 1 83.75 587 ILE B C 1
ATOM 10622 O O . ILE B 1 587 ? 10.844 -16.703 -35.219 1 83.75 587 ILE B O 1
ATOM 10626 N N . LEU B 1 588 ? 10.539 -17.562 -33.156 1 83.38 588 LEU B N 1
ATOM 10627 C CA . LEU B 1 588 ? 9.148 -17.906 -33.438 1 83.38 588 LEU B CA 1
ATOM 10628 C C . LEU B 1 588 ? 8.242 -16.688 -33.25 1 83.38 588 LEU B C 1
ATOM 10630 O O . LEU B 1 588 ? 8.258 -16.047 -32.188 1 83.38 588 LEU B O 1
ATOM 10634 N N . ILE B 1 589 ? 7.504 -16.406 -34.312 1 90.94 589 ILE B N 1
ATOM 10635 C CA . ILE B 1 589 ? 6.609 -15.25 -34.344 1 90.94 589 ILE B CA 1
ATOM 10636 C C . ILE B 1 589 ? 5.168 -15.711 -34.125 1 90.94 589 ILE B C 1
ATOM 10638 O O . ILE B 1 589 ? 4.715 -16.656 -34.781 1 90.94 589 ILE B O 1
ATOM 10642 N N . ASP B 1 590 ? 4.418 -15.047 -33.281 1 91.81 590 ASP B N 1
ATOM 10643 C CA . ASP B 1 590 ? 3.041 -15.43 -32.969 1 91.81 590 ASP B CA 1
ATOM 10644 C C . ASP B 1 590 ? 2.07 -14.812 -33.969 1 91.81 590 ASP B C 1
ATOM 10646 O O . ASP B 1 590 ? 1.072 -15.438 -34.344 1 91.81 590 ASP B O 1
ATOM 10650 N N . ALA B 1 591 ? 2.373 -13.578 -34.406 1 91.19 591 ALA B N 1
ATOM 10651 C CA . ALA B 1 591 ? 1.477 -12.922 -35.344 1 91.19 591 ALA B CA 1
ATOM 10652 C C . ALA B 1 591 ? 2.172 -11.75 -36.031 1 91.19 591 ALA B C 1
ATOM 10654 O O . ALA B 1 591 ? 3.098 -11.156 -35.469 1 91.19 591 ALA B O 1
ATOM 10655 N N . ILE B 1 592 ? 1.706 -11.492 -37.188 1 91.5 592 ILE B N 1
ATOM 10656 C CA . ILE B 1 592 ? 2.07 -10.273 -37.906 1 91.5 592 ILE B CA 1
ATOM 10657 C C . ILE B 1 592 ? 0.994 -9.211 -37.688 1 91.5 592 ILE B C 1
ATOM 10659 O O . ILE B 1 592 ? -0.175 -9.422 -38.031 1 91.5 592 ILE B O 1
ATOM 10663 N N . ILE B 1 593 ? 1.346 -8.094 -37.156 1 91.75 593 ILE B N 1
ATOM 10664 C CA . ILE B 1 593 ? 0.377 -7.043 -36.844 1 91.75 593 ILE B CA 1
ATOM 10665 C C . ILE B 1 593 ? 0.113 -6.211 -38.094 1 91.75 593 ILE B C 1
ATOM 10667 O O . ILE B 1 593 ? 1.037 -5.621 -38.656 1 91.75 593 ILE B O 1
ATOM 10671 N N . PRO B 1 594 ? -1.079 -6.152 -38.438 1 88.38 594 PRO B N 1
ATOM 10672 C CA . PRO B 1 594 ? -1.396 -5.328 -39.625 1 88.38 594 PRO B CA 1
ATOM 10673 C C . PRO B 1 594 ? -1.126 -3.846 -39.375 1 88.38 594 PRO B C 1
ATOM 10675 O O . PRO B 1 594 ? -1.24 -3.361 -38.25 1 88.38 594 PRO B O 1
ATOM 10678 N N . LYS B 1 595 ? -0.937 -3.158 -40.406 1 88.12 595 LYS B N 1
ATOM 10679 C CA . LYS B 1 595 ? -0.615 -1.735 -40.344 1 88.12 595 LYS B CA 1
ATOM 10680 C C . LYS B 1 595 ? -1.779 -0.934 -39.781 1 88.12 595 LYS B C 1
ATOM 10682 O O . LYS B 1 595 ? -1.57 0.075 -39.094 1 88.12 595 LYS B O 1
ATOM 10687 N N . ASP B 1 596 ? -2.898 -1.408 -40.031 1 87.69 596 ASP B N 1
ATOM 10688 C CA . ASP B 1 596 ? -4.078 -0.645 -39.625 1 87.69 596 ASP B CA 1
ATOM 10689 C C . ASP B 1 596 ? -4.613 -1.115 -38.281 1 87.69 596 ASP B C 1
ATOM 10691 O O . ASP B 1 596 ? -5.656 -0.644 -37.812 1 87.69 596 ASP B O 1
ATOM 10695 N N . PHE B 1 597 ? -3.889 -1.944 -37.688 1 88.38 597 PHE B N 1
ATOM 10696 C CA . PHE B 1 597 ? -4.367 -2.451 -36.406 1 88.38 597 PHE B CA 1
ATOM 10697 C C . PHE B 1 597 ? -4.219 -1.396 -35.344 1 88.38 597 PHE B C 1
ATOM 10699 O O . PHE B 1 597 ? -3.172 -0.756 -35.219 1 88.38 597 PHE B O 1
ATOM 10706 N N . ASN B 1 598 ? -5.246 -1.267 -34.531 1 88.12 598 ASN B N 1
ATOM 10707 C CA . ASN B 1 598 ? -5.32 -0.233 -33.5 1 88.12 598 ASN B CA 1
ATOM 10708 C C . ASN B 1 598 ? -4.426 -0.561 -32.312 1 88.12 598 ASN B C 1
ATOM 10710 O O . ASN B 1 598 ? -4.484 -1.666 -31.781 1 88.12 598 ASN B O 1
ATOM 10714 N N . LYS B 1 599 ? -3.619 0.424 -31.969 1 89 599 LYS B N 1
ATOM 10715 C CA . LYS B 1 599 ? -2.709 0.276 -30.828 1 89 599 LYS B CA 1
ATOM 10716 C C . LYS B 1 599 ? -3.469 -0.081 -29.562 1 89 599 LYS B C 1
ATOM 10718 O O . LYS B 1 599 ? -3.041 -0.951 -28.797 1 89 599 LYS B O 1
ATOM 10723 N N . LYS B 1 600 ? -4.555 0.607 -29.281 1 86.88 600 LYS B N 1
ATOM 10724 C CA . LYS B 1 600 ? -5.352 0.37 -28.078 1 86.88 600 LYS B CA 1
ATOM 10725 C C . LYS B 1 600 ? -5.863 -1.068 -28.031 1 86.88 600 LYS B C 1
ATOM 10727 O O . LYS B 1 600 ? -5.891 -1.688 -26.969 1 86.88 600 LYS B O 1
ATOM 10732 N N . GLU B 1 601 ? -6.23 -1.496 -29.156 1 89.69 601 GLU B N 1
ATOM 10733 C CA . GLU B 1 601 ? -6.723 -2.867 -29.234 1 89.69 601 GLU B CA 1
ATOM 10734 C C . GLU B 1 601 ? -5.605 -3.873 -28.969 1 89.69 601 GLU B C 1
ATOM 10736 O O . GLU B 1 601 ? -5.82 -4.883 -28.297 1 89.69 601 GLU B O 1
ATOM 10741 N N . LEU B 1 602 ? -4.504 -3.594 -29.531 1 91.56 602 LEU B N 1
ATOM 10742 C CA . LEU B 1 602 ? -3.361 -4.473 -29.312 1 91.56 602 LEU B CA 1
ATOM 10743 C C . LEU B 1 602 ? -3.01 -4.547 -27.828 1 91.56 602 LEU B C 1
ATOM 10745 O O . LEU B 1 602 ? -2.775 -5.637 -27.297 1 91.56 602 LEU B O 1
ATOM 10749 N N . LEU B 1 603 ? -3.018 -3.408 -27.219 1 90 603 LEU B N 1
ATOM 10750 C CA . LEU B 1 603 ? -2.684 -3.355 -25.797 1 90 603 LEU B CA 1
ATOM 10751 C C . LEU B 1 603 ? -3.744 -4.062 -24.953 1 90 603 LEU B C 1
ATOM 10753 O O . LEU B 1 603 ? -3.424 -4.707 -23.953 1 90 603 LEU B O 1
ATOM 10757 N N . LYS B 1 604 ? -4.93 -3.938 -25.328 1 89.69 604 LYS B N 1
ATOM 10758 C CA . LYS B 1 604 ? -6.023 -4.625 -24.656 1 89.69 604 LYS B CA 1
ATOM 10759 C C . LYS B 1 604 ? -5.852 -6.137 -24.719 1 89.69 604 LYS B C 1
ATOM 10761 O O . LYS B 1 604 ? -6.082 -6.836 -23.734 1 89.69 604 LYS B O 1
ATOM 10766 N N . ILE B 1 605 ? -5.445 -6.562 -25.844 1 91.38 605 ILE B N 1
ATOM 10767 C CA . ILE B 1 605 ? -5.242 -7.992 -26.031 1 91.38 605 ILE B CA 1
ATOM 10768 C C . ILE B 1 605 ? -4.09 -8.477 -25.156 1 91.38 605 ILE B C 1
ATOM 10770 O O . ILE B 1 605 ? -4.191 -9.516 -24.5 1 91.38 605 ILE B O 1
ATOM 10774 N N . ILE B 1 606 ? -3.066 -7.746 -25.094 1 91.62 606 ILE B N 1
ATOM 10775 C CA . ILE B 1 606 ? -1.901 -8.109 -24.297 1 91.62 606 ILE B CA 1
ATOM 10776 C C . ILE B 1 606 ? -2.285 -8.164 -22.828 1 91.62 606 ILE B C 1
ATOM 10778 O O . ILE B 1 606 ? -1.881 -9.078 -22.109 1 91.62 606 ILE B O 1
ATOM 10782 N N . ASN B 1 607 ? -3.08 -7.238 -22.438 1 89.81 607 ASN B N 1
ATOM 10783 C CA . ASN B 1 607 ? -3.518 -7.195 -21.047 1 89.81 607 ASN B CA 1
ATOM 10784 C C . ASN B 1 607 ? -4.469 -8.344 -20.719 1 89.81 607 ASN B C 1
ATOM 10786 O O . ASN B 1 607 ? -4.445 -8.883 -19.609 1 89.81 607 ASN B O 1
ATOM 10790 N N . LEU B 1 608 ? -5.227 -8.672 -21.641 1 90.75 608 LEU B N 1
ATOM 10791 C CA . LEU B 1 608 ? -6.199 -9.742 -21.469 1 90.75 608 LEU B CA 1
ATOM 10792 C C . LEU B 1 608 ? -5.5 -11.062 -21.141 1 90.75 608 LEU B C 1
ATOM 10794 O O . LEU B 1 608 ? -5.988 -11.852 -20.344 1 90.75 608 LEU B O 1
ATOM 10798 N N . PHE B 1 609 ? -4.352 -11.297 -21.703 1 94.12 609 PHE B N 1
ATOM 10799 C CA . PHE B 1 609 ? -3.73 -12.609 -21.625 1 94.12 609 PHE B CA 1
ATOM 10800 C C . PHE B 1 609 ? -2.734 -12.672 -20.469 1 94.12 609 PHE B C 1
ATOM 10802 O O . PHE B 1 609 ? -2.08 -13.695 -20.266 1 94.12 609 PHE B O 1
ATOM 10809 N N . GLU B 1 610 ? -2.699 -11.555 -19.797 1 93.31 610 GLU B N 1
ATOM 10810 C CA . GLU B 1 610 ? -1.998 -11.664 -18.516 1 93.31 610 GLU B CA 1
ATOM 10811 C C . GLU B 1 610 ? -2.674 -12.68 -17.594 1 93.31 610 GLU B C 1
ATOM 10813 O O . GLU B 1 610 ? -3.896 -12.836 -17.641 1 93.31 610 GLU B O 1
ATOM 10818 N N . PRO B 1 611 ? -1.841 -13.438 -16.828 1 96.62 611 PRO B N 1
ATOM 10819 C CA . PRO B 1 611 ? -0.408 -13.328 -16.531 1 96.62 611 PRO B CA 1
ATOM 10820 C C . PRO B 1 611 ? 0.452 -14.125 -17.516 1 96.62 611 PRO B C 1
ATOM 10822 O O . PRO B 1 611 ? 0.039 -15.188 -17.984 1 96.62 611 PRO B O 1
ATOM 10825 N N . TYR B 1 612 ? 1.65 -13.672 -17.75 1 95.44 612 TYR B N 1
ATOM 10826 C CA . TYR B 1 612 ? 2.662 -14.359 -18.547 1 95.44 612 TYR B CA 1
ATOM 10827 C C . TYR B 1 612 ? 3.707 -15.016 -17.656 1 95.44 612 TYR B C 1
ATOM 10829 O O . TYR B 1 612 ? 3.885 -14.617 -16.5 1 95.44 612 TYR B O 1
ATOM 10837 N N . GLY B 1 613 ? 4.324 -16.031 -18.172 1 93.5 613 GLY B N 1
ATOM 10838 C CA . GLY B 1 613 ? 5.348 -16.75 -17.438 1 93.5 613 GLY B CA 1
ATOM 10839 C C . GLY B 1 613 ? 5.703 -18.094 -18.047 1 93.5 613 GLY B C 1
ATOM 10840 O O . GLY B 1 613 ? 5.555 -18.281 -19.25 1 93.5 613 GLY B O 1
ATOM 10841 N N . HIS B 1 614 ? 6.18 -18.969 -17.172 1 89.75 614 HIS B N 1
ATOM 10842 C CA . HIS B 1 614 ? 6.559 -20.297 -17.625 1 89.75 614 HIS B CA 1
ATOM 10843 C C . HIS B 1 614 ? 5.375 -21.016 -18.266 1 89.75 614 HIS B C 1
ATOM 10845 O O . HIS B 1 614 ? 4.277 -21.031 -17.703 1 89.75 614 HIS B O 1
ATOM 10851 N N . GLY B 1 615 ? 5.582 -21.531 -19.422 1 90.12 615 GLY B N 1
ATOM 10852 C CA . GLY B 1 615 ? 4.539 -22.266 -20.125 1 90.12 615 GLY B CA 1
ATOM 10853 C C . GLY B 1 615 ? 3.643 -21.359 -20.953 1 90.12 615 GLY B C 1
ATOM 10854 O O . GLY B 1 615 ? 2.904 -21.844 -21.812 1 90.12 615 GLY B O 1
ATOM 10855 N N . PHE B 1 616 ? 3.682 -20.078 -20.672 1 94.19 616 PHE B N 1
ATOM 10856 C CA . PHE B 1 616 ? 2.916 -19.094 -21.422 1 94.19 616 PHE B CA 1
ATOM 10857 C C . PHE B 1 616 ? 3.65 -17.766 -21.484 1 94.19 616 PHE B C 1
ATOM 10859 O O . PHE B 1 616 ? 3.277 -16.812 -20.797 1 94.19 616 PHE B O 1
ATOM 10866 N N . ARG B 1 617 ? 4.543 -17.656 -22.375 1 91.06 617 ARG B N 1
ATOM 10867 C CA . ARG B 1 617 ? 5.422 -16.5 -22.484 1 91.06 617 ARG B CA 1
ATOM 10868 C C . ARG B 1 617 ? 4.719 -15.344 -23.203 1 91.06 617 ARG B C 1
ATOM 10870 O O . ARG B 1 617 ? 3.635 -15.523 -23.766 1 91.06 617 ARG B O 1
ATOM 10877 N N . GLU B 1 618 ? 5.281 -14.18 -23.188 1 92.81 618 GLU B N 1
ATOM 10878 C CA . GLU B 1 618 ? 4.75 -13.008 -23.875 1 92.81 618 GLU B CA 1
ATOM 10879 C C . GLU B 1 618 ? 4.672 -13.25 -25.391 1 92.81 618 GLU B C 1
ATOM 10881 O O . GLU B 1 618 ? 5.461 -14.023 -25.938 1 92.81 618 GLU B O 1
ATOM 10886 N N . PHE B 1 619 ? 3.789 -12.562 -26.031 1 92.81 619 PHE B N 1
ATOM 10887 C CA . PHE B 1 619 ? 3.623 -12.719 -27.469 1 92.81 619 PHE B CA 1
ATOM 10888 C C . PHE B 1 619 ? 4.738 -12.008 -28.219 1 92.81 619 PHE B C 1
ATOM 10890 O O . PHE B 1 619 ? 5.18 -10.93 -27.812 1 92.81 619 PHE B O 1
ATOM 10897 N N . VAL B 1 620 ? 5.176 -12.648 -29.203 1 93.25 620 VAL B N 1
ATOM 10898 C CA . VAL B 1 620 ? 6.168 -12.086 -30.109 1 93.25 620 VAL B CA 1
ATOM 10899 C C . VAL B 1 620 ? 5.5 -11.695 -31.422 1 93.25 620 VAL B C 1
ATOM 10901 O O . VAL B 1 620 ? 4.93 -12.539 -32.125 1 93.25 620 VAL B O 1
ATOM 10904 N N . PHE B 1 621 ? 5.613 -10.43 -31.75 1 93.5 621 PHE B N 1
ATOM 10905 C CA . PHE B 1 621 ? 4.934 -9.906 -32.938 1 93.5 621 PHE B CA 1
ATOM 10906 C C . PHE B 1 621 ? 5.941 -9.43 -33.969 1 93.5 621 PHE B C 1
ATOM 10908 O O . PHE B 1 621 ? 7.059 -9.039 -33.625 1 93.5 621 PHE B O 1
ATOM 10915 N N . MET B 1 622 ? 5.488 -9.547 -35.156 1 94.06 622 MET B N 1
ATOM 10916 C CA . MET B 1 622 ? 6.215 -8.914 -36.281 1 94.06 622 MET B CA 1
ATOM 10917 C C . MET B 1 622 ? 5.461 -7.695 -36.781 1 94.06 622 MET B C 1
ATOM 10919 O O . MET B 1 622 ? 4.238 -7.73 -36.938 1 94.06 622 MET B O 1
ATOM 10923 N N . MET B 1 623 ? 6.082 -6.621 -36.906 1 94 623 MET B N 1
ATOM 10924 C CA . MET B 1 623 ? 5.574 -5.43 -37.594 1 94 623 MET B CA 1
ATOM 10925 C C . MET B 1 623 ? 6.414 -5.094 -38.812 1 94 623 MET B C 1
ATOM 10927 O O . MET B 1 623 ? 7.625 -4.895 -38.719 1 94 623 MET B O 1
ATOM 10931 N N . GLU B 1 624 ? 5.727 -4.988 -39.875 1 94 624 GLU B N 1
ATOM 10932 C CA . GLU B 1 624 ? 6.422 -4.789 -41.156 1 94 624 GLU B CA 1
ATOM 10933 C C . GLU B 1 624 ? 6.348 -3.332 -41.594 1 94 624 GLU B C 1
ATOM 10935 O O . GLU B 1 624 ? 5.328 -2.668 -41.406 1 94 624 GLU B O 1
ATOM 10940 N N . ASN B 1 625 ? 7.43 -2.881 -42.156 1 94.12 625 ASN B N 1
ATOM 10941 C CA . ASN B 1 625 ? 7.504 -1.578 -42.812 1 94.12 625 ASN B CA 1
ATOM 10942 C C . ASN B 1 625 ? 7.109 -0.452 -41.875 1 94.12 625 ASN B C 1
ATOM 10944 O O . ASN B 1 625 ? 6.297 0.405 -42.219 1 94.12 625 ASN B O 1
ATOM 10948 N N . VAL B 1 626 ? 7.625 -0.511 -40.719 1 94.94 626 VAL B N 1
ATOM 10949 C CA . VAL B 1 626 ? 7.336 0.526 -39.719 1 94.94 626 VAL B CA 1
ATOM 10950 C C . VAL B 1 626 ? 8.344 1.664 -39.875 1 94.94 626 VAL B C 1
ATOM 10952 O O . VAL B 1 626 ? 9.5 1.436 -40.219 1 94.94 626 VAL B O 1
ATOM 10955 N N . TYR B 1 627 ? 7.891 2.832 -39.594 1 93.75 627 TYR B N 1
ATOM 10956 C CA . TYR B 1 627 ? 8.711 4.031 -39.688 1 93.75 627 TYR B CA 1
ATOM 10957 C C . TYR B 1 627 ? 9.406 4.344 -38.375 1 93.75 627 TYR B C 1
ATOM 10959 O O . TYR B 1 627 ? 8.75 4.414 -37.312 1 93.75 627 TYR B O 1
ATOM 10967 N N . ILE B 1 628 ? 10.773 4.566 -38.406 1 93.88 628 ILE B N 1
ATOM 10968 C CA . ILE B 1 628 ? 11.531 4.801 -37.188 1 93.88 628 ILE B CA 1
ATOM 10969 C C . ILE B 1 628 ? 11.805 6.293 -37.031 1 93.88 628 ILE B C 1
ATOM 10971 O O . ILE B 1 628 ? 12.164 6.973 -38 1 93.88 628 ILE B O 1
ATOM 10975 N N . GLN B 1 629 ? 11.547 6.715 -35.812 1 91.62 629 GLN B N 1
ATOM 10976 C CA . GLN B 1 629 ? 11.836 8.102 -35.469 1 91.62 629 GLN B CA 1
ATOM 10977 C C . GLN B 1 629 ? 12.594 8.188 -34.156 1 91.62 629 GLN B C 1
ATOM 10979 O O . GLN B 1 629 ? 12.461 7.309 -33.281 1 91.62 629 GLN B O 1
ATOM 10984 N N . ASP B 1 630 ? 13.43 9.234 -34 1 89 630 ASP B N 1
ATOM 10985 C CA . ASP B 1 630 ? 14.102 9.57 -32.75 1 89 630 ASP B CA 1
ATOM 10986 C C . ASP B 1 630 ? 15 8.43 -32.281 1 89 630 ASP B C 1
ATOM 10988 O O . ASP B 1 630 ? 14.953 8.039 -31.125 1 89 630 ASP B O 1
ATOM 10992 N N . LEU B 1 631 ? 15.734 7.945 -33.281 1 89.38 631 LEU B N 1
ATOM 10993 C CA . LEU B 1 631 ? 16.688 6.891 -32.938 1 89.38 631 LEU B CA 1
ATOM 10994 C C . LEU B 1 631 ? 17.844 7.438 -32.125 1 89.38 631 LEU B C 1
ATOM 10996 O O . LEU B 1 631 ? 18.594 8.297 -32.562 1 89.38 631 LEU B O 1
ATOM 11000 N N . ARG B 1 632 ? 17.922 6.945 -30.781 1 84.88 632 ARG B N 1
ATOM 11001 C CA . ARG B 1 632 ? 18.984 7.438 -29.906 1 84.88 632 ARG B CA 1
ATOM 11002 C C . ARG B 1 632 ? 19.359 6.391 -28.859 1 84.88 632 ARG B C 1
ATOM 11004 O O . ARG B 1 632 ? 18.531 5.566 -28.484 1 84.88 632 ARG B O 1
ATOM 11011 N N . THR B 1 633 ? 20.609 6.434 -28.484 1 81.56 633 THR B N 1
ATOM 11012 C CA . THR B 1 633 ? 21.031 5.582 -27.375 1 81.56 633 THR B CA 1
ATOM 11013 C C . THR B 1 633 ? 20.391 6.031 -26.078 1 81.56 633 THR B C 1
ATOM 11015 O O . THR B 1 633 ? 20.062 7.211 -25.906 1 81.56 633 THR B O 1
ATOM 11018 N N . ILE B 1 634 ? 20.078 5.148 -25.156 1 77.75 634 ILE B N 1
ATOM 11019 C CA . ILE B 1 634 ? 19.344 5.441 -23.938 1 77.75 634 ILE B CA 1
ATOM 11020 C C . ILE B 1 634 ? 20.203 6.297 -23.016 1 77.75 634 ILE B C 1
ATOM 11022 O O . ILE B 1 634 ? 19.672 7.145 -22.281 1 77.75 634 ILE B O 1
ATOM 11026 N N . ASP B 1 635 ? 21.562 6.09 -23.016 1 68.56 635 ASP B N 1
ATOM 11027 C CA . ASP B 1 635 ? 22.406 6.906 -22.141 1 68.56 635 ASP B CA 1
ATOM 11028 C C . ASP B 1 635 ? 22.703 8.258 -22.781 1 68.56 635 ASP B C 1
ATOM 11030 O O . ASP B 1 635 ? 22.609 8.406 -24.016 1 68.56 635 ASP B O 1
ATOM 11034 N N . LYS B 1 636 ? 23.016 9.148 -21.984 1 60.09 636 LYS B N 1
ATOM 11035 C CA . LYS B 1 636 ? 23.266 10.523 -22.422 1 60.09 636 LYS B CA 1
ATOM 11036 C C . LYS B 1 636 ? 24.562 10.641 -23.203 1 60.09 636 LYS B C 1
ATOM 11038 O O . LYS B 1 636 ? 24.688 11.5 -24.078 1 60.09 636 LYS B O 1
ATOM 11043 N N . ASN B 1 637 ? 25.344 9.703 -22.922 1 66.69 637 ASN B N 1
ATOM 11044 C CA . ASN B 1 637 ? 26.688 9.844 -23.484 1 66.69 637 ASN B CA 1
ATOM 11045 C C . ASN B 1 637 ? 26.828 9.039 -24.781 1 66.69 637 ASN B C 1
ATOM 11047 O O . ASN B 1 637 ? 27.906 9.023 -25.375 1 66.69 637 ASN B O 1
ATOM 11051 N N . GLY B 1 638 ? 25.812 8.43 -25.25 1 68.88 638 GLY B N 1
ATOM 11052 C CA . GLY B 1 638 ? 25.828 7.719 -26.516 1 68.88 638 GLY B CA 1
ATOM 11053 C C . GLY B 1 638 ? 26.562 6.395 -26.453 1 68.88 638 GLY B C 1
ATOM 11054 O O . GLY B 1 638 ? 26.844 5.785 -27.484 1 68.88 638 GLY B O 1
ATOM 11055 N N . ASN B 1 639 ? 26.922 5.938 -25.344 1 71.12 639 ASN B N 1
ATOM 11056 C CA . ASN B 1 639 ? 27.734 4.738 -25.203 1 71.12 639 ASN B CA 1
ATOM 11057 C C . ASN B 1 639 ? 26.906 3.551 -24.719 1 71.12 639 ASN B C 1
ATOM 11059 O O . ASN B 1 639 ? 27.422 2.441 -24.578 1 71.12 639 ASN B O 1
ATOM 11063 N N . SER B 1 640 ? 25.688 3.785 -24.719 1 78.69 640 SER B N 1
ATOM 11064 C CA . SER B 1 640 ? 24.859 2.705 -24.188 1 78.69 640 SER B CA 1
ATOM 11065 C C . SER B 1 640 ? 24.719 1.565 -25.203 1 78.69 640 SER B C 1
ATOM 11067 O O . SER B 1 640 ? 24.719 1.796 -26.406 1 78.69 640 SER B O 1
ATOM 11069 N N . LYS B 1 641 ? 24.672 0.347 -24.703 1 87.06 641 LYS B N 1
ATOM 11070 C CA . LYS B 1 641 ? 24.438 -0.826 -25.547 1 87.06 641 LYS B CA 1
ATOM 11071 C C . LYS B 1 641 ? 22.969 -0.924 -25.938 1 87.06 641 LYS B C 1
ATOM 11073 O O . LYS B 1 641 ? 22.609 -1.705 -26.828 1 87.06 641 LYS B O 1
ATOM 11078 N N . HIS B 1 642 ? 22.125 -0.111 -25.359 1 88.12 642 HIS B N 1
ATOM 11079 C CA . HIS B 1 642 ? 20.688 -0.12 -25.641 1 88.12 642 HIS B CA 1
ATOM 11080 C C . HIS B 1 642 ? 20.281 1.108 -26.453 1 88.12 642 HIS B C 1
ATOM 11082 O O . HIS B 1 642 ? 20.875 2.18 -26.312 1 88.12 642 HIS B O 1
ATOM 11088 N N . ILE B 1 643 ? 19.312 0.953 -27.328 1 89.25 643 ILE B N 1
ATOM 11089 C CA . ILE B 1 643 ? 18.875 2.043 -28.188 1 89.25 643 ILE B CA 1
ATOM 11090 C C . ILE B 1 643 ? 17.359 2.234 -28.047 1 89.25 643 ILE B C 1
ATOM 11092 O O . ILE B 1 643 ? 16.609 1.259 -27.953 1 89.25 643 ILE B O 1
ATOM 11096 N N . SER B 1 644 ? 16.922 3.436 -27.906 1 90.81 644 SER B N 1
ATOM 11097 C CA . SER B 1 644 ? 15.508 3.807 -27.875 1 90.81 644 SER B CA 1
ATOM 11098 C C . SER B 1 644 ? 15.062 4.434 -29.188 1 90.81 644 SER B C 1
ATOM 11100 O O . SER B 1 644 ? 15.859 5.09 -29.859 1 90.81 644 SER B O 1
ATOM 11102 N N . MET B 1 645 ? 13.852 4.195 -29.625 1 91.19 645 MET B N 1
ATOM 11103 C CA . MET B 1 645 ? 13.289 4.773 -30.844 1 91.19 645 MET B CA 1
ATOM 11104 C C . MET B 1 645 ? 11.773 4.871 -30.75 1 91.19 645 MET B C 1
ATOM 11106 O O . MET B 1 645 ? 11.164 4.32 -29.828 1 91.19 645 MET B O 1
ATOM 11110 N N . LYS B 1 646 ? 11.211 5.648 -31.578 1 91.81 646 LYS B N 1
ATOM 11111 C CA . LYS B 1 646 ? 9.766 5.719 -31.781 1 91.81 646 LYS B CA 1
ATOM 11112 C C . LYS B 1 646 ? 9.352 5.023 -33.062 1 91.81 646 LYS B C 1
ATOM 11114 O O . LYS B 1 646 ? 9.969 5.234 -34.125 1 91.81 646 LYS B O 1
ATOM 11119 N N . ILE B 1 647 ? 8.461 4.176 -32.938 1 93.38 647 ILE B N 1
ATOM 11120 C CA . ILE B 1 647 ? 7.984 3.424 -34.094 1 93.38 647 ILE B CA 1
ATOM 11121 C C . ILE B 1 647 ? 6.605 3.938 -34.5 1 93.38 647 ILE B C 1
ATOM 11123 O O . ILE B 1 647 ? 5.691 4.016 -33.688 1 93.38 647 ILE B O 1
ATOM 11127 N N . LYS B 1 648 ? 6.566 4.301 -35.656 1 91.56 648 LYS B N 1
ATOM 11128 C CA . LYS B 1 648 ? 5.273 4.691 -36.219 1 91.56 648 LYS B CA 1
ATOM 11129 C C . LYS B 1 648 ? 4.703 3.592 -37.125 1 91.56 648 LYS B C 1
ATOM 11131 O O . LYS B 1 648 ? 5.332 3.199 -38.094 1 91.56 648 LYS B O 1
ATOM 11136 N N . ASN B 1 649 ? 3.635 3.105 -36.719 1 89.81 649 ASN B N 1
ATOM 11137 C CA . ASN B 1 649 ? 2.871 2.166 -37.531 1 89.81 649 ASN B CA 1
ATOM 11138 C C . ASN B 1 649 ? 1.557 2.777 -38 1 89.81 649 ASN B C 1
ATOM 11140 O O . ASN B 1 649 ? 0.541 2.697 -37.312 1 89.81 649 ASN B O 1
ATOM 11144 N N . ASN B 1 650 ? 1.566 3.314 -39.125 1 83.69 650 ASN B N 1
ATOM 11145 C CA . ASN B 1 650 ? 0.454 4.07 -39.688 1 83.69 650 ASN B CA 1
ATOM 11146 C C . ASN B 1 650 ? 0.107 5.285 -38.812 1 83.69 650 ASN B C 1
ATOM 11148 O O . ASN B 1 650 ? 0.847 6.27 -38.812 1 83.69 650 ASN B O 1
ATOM 11152 N N . LYS B 1 651 ? -0.998 5.09 -37.938 1 80.62 651 LYS B N 1
ATOM 11153 C CA . LYS B 1 651 ? -1.425 6.277 -37.219 1 80.62 651 LYS B CA 1
ATOM 11154 C C . LYS B 1 651 ? -0.952 6.227 -35.75 1 80.62 651 LYS B C 1
ATOM 11156 O O . LYS B 1 651 ? -0.966 7.242 -35.062 1 80.62 651 LYS B O 1
ATOM 11161 N N . ASP B 1 652 ? -0.442 5.094 -35.438 1 86.94 652 ASP B N 1
ATOM 11162 C CA . ASP B 1 652 ? -0.114 4.922 -34.031 1 86.94 652 ASP B CA 1
ATOM 11163 C C . ASP B 1 652 ? 1.392 5.031 -33.781 1 86.94 652 ASP B C 1
ATOM 11165 O O . ASP B 1 652 ? 2.186 4.648 -34.656 1 86.94 652 ASP B O 1
ATOM 11169 N N . TYR B 1 653 ? 1.762 5.598 -32.719 1 86.5 653 TYR B N 1
ATOM 11170 C CA . TYR B 1 653 ? 3.154 5.707 -32.281 1 86.5 653 TYR B CA 1
ATOM 11171 C C . TYR B 1 653 ? 3.428 4.82 -31.078 1 86.5 653 TYR B C 1
ATOM 11173 O O . TYR B 1 653 ? 2.602 4.734 -30.156 1 86.5 653 TYR B O 1
ATOM 11181 N N . TYR B 1 654 ? 4.582 4.141 -31.156 1 90.38 654 TYR B N 1
ATOM 11182 C CA . TYR B 1 654 ? 5.043 3.314 -30.047 1 90.38 654 TYR B CA 1
ATOM 11183 C C . TYR B 1 654 ? 6.441 3.727 -29.609 1 90.38 654 TYR B C 1
ATOM 11185 O O . TYR B 1 654 ? 7.332 3.92 -30.438 1 90.38 654 TYR B O 1
ATOM 11193 N N . LYS B 1 655 ? 6.586 3.934 -28.328 1 89.38 655 LYS B N 1
ATOM 11194 C CA . LYS B 1 655 ? 7.949 3.947 -27.812 1 89.38 655 LYS B CA 1
ATOM 11195 C C . LYS B 1 655 ? 8.57 2.555 -27.859 1 89.38 655 LYS B C 1
ATOM 11197 O O . LYS B 1 655 ? 7.91 1.562 -27.547 1 89.38 655 LYS B O 1
ATOM 11202 N N . ALA B 1 656 ? 9.836 2.447 -28.297 1 92.88 656 ALA B N 1
ATOM 11203 C CA . ALA B 1 656 ? 10.469 1.139 -28.453 1 92.88 656 ALA B CA 1
ATOM 11204 C C . ALA B 1 656 ? 11.906 1.156 -27.938 1 92.88 656 ALA B C 1
ATOM 11206 O O . ALA B 1 656 ? 12.594 2.174 -28.031 1 92.88 656 ALA B O 1
ATOM 11207 N N . ILE B 1 657 ? 12.273 0.069 -27.391 1 91.5 657 ILE B N 1
ATOM 11208 C CA . ILE B 1 657 ? 13.641 -0.104 -26.906 1 91.5 657 ILE B CA 1
ATOM 11209 C C . ILE B 1 657 ? 14.234 -1.394 -27.484 1 91.5 657 ILE B C 1
ATOM 11211 O O . ILE B 1 657 ? 13.562 -2.428 -27.516 1 91.5 657 ILE B O 1
ATOM 11215 N N . TYR B 1 658 ? 15.391 -1.335 -28.031 1 91.88 658 TYR B N 1
ATOM 11216 C CA . TYR B 1 658 ? 16.172 -2.479 -28.484 1 91.88 658 TYR B CA 1
ATOM 11217 C C . TYR B 1 658 ? 17.359 -2.732 -27.562 1 91.88 658 TYR B C 1
ATOM 11219 O O . TYR B 1 658 ? 18.422 -2.117 -27.734 1 91.88 658 TYR B O 1
ATOM 11227 N N . PHE B 1 659 ? 17.141 -3.621 -26.641 1 85.31 659 PHE B N 1
ATOM 11228 C CA . PHE B 1 659 ? 18.188 -3.926 -25.672 1 85.31 659 PHE B CA 1
ATOM 11229 C C . PHE B 1 659 ? 19.359 -4.605 -26.359 1 85.31 659 PHE B C 1
ATOM 11231 O O . PHE B 1 659 ? 19.188 -5.574 -27.094 1 85.31 659 PHE B O 1
ATOM 11238 N N . ASN B 1 660 ? 20.562 -4.117 -26.203 1 82.31 660 ASN B N 1
ATOM 11239 C CA . ASN B 1 660 ? 21.781 -4.602 -26.812 1 82.31 660 ASN B CA 1
ATOM 11240 C C . ASN B 1 660 ? 21.719 -4.523 -28.344 1 82.31 660 ASN B C 1
ATOM 11242 O O . ASN B 1 660 ? 22.203 -5.422 -29.031 1 82.31 660 ASN B O 1
ATOM 11246 N N . GLY B 1 661 ? 21.016 -3.566 -28.766 1 87 661 GLY B N 1
ATOM 11247 C CA . GLY B 1 661 ? 20.75 -3.479 -30.203 1 87 661 GLY B CA 1
ATOM 11248 C C . GLY B 1 661 ? 21.609 -2.451 -30.906 1 87 661 GLY B C 1
ATOM 11249 O O . GLY B 1 661 ? 21.609 -2.359 -32.125 1 87 661 GLY B O 1
ATOM 11250 N N . THR B 1 662 ? 22.438 -1.701 -30.172 1 87.31 662 THR B N 1
ATOM 11251 C CA . THR B 1 662 ? 23.219 -0.613 -30.75 1 87.31 662 THR B CA 1
ATOM 11252 C C . THR B 1 662 ? 24.141 -1.135 -31.844 1 87.31 662 THR B C 1
ATOM 11254 O O . THR B 1 662 ? 24.203 -0.571 -32.938 1 87.31 662 THR B O 1
ATOM 11257 N N . GLN B 1 663 ? 24.859 -2.209 -31.562 1 85.12 663 GLN B N 1
ATOM 11258 C CA . GLN B 1 663 ? 25.781 -2.781 -32.531 1 85.12 663 GLN B CA 1
ATOM 11259 C C . GLN B 1 663 ? 25.047 -3.271 -33.781 1 85.12 663 GLN B C 1
ATOM 11261 O O . GLN B 1 663 ? 25.547 -3.098 -34.875 1 85.12 663 GLN B O 1
ATOM 11266 N N . ASN B 1 664 ? 23.969 -3.896 -33.594 1 88.5 664 ASN B N 1
ATOM 11267 C CA . ASN B 1 664 ? 23.188 -4.414 -34.688 1 88.5 664 ASN B CA 1
ATOM 11268 C C . ASN B 1 664 ? 22.688 -3.289 -35.594 1 88.5 664 ASN B C 1
ATOM 11270 O O . ASN B 1 664 ? 22.688 -3.422 -36.812 1 88.5 664 ASN B O 1
ATOM 11274 N N . ILE B 1 665 ? 22.25 -2.229 -35.062 1 90 665 ILE B N 1
ATOM 11275 C CA . ILE B 1 665 ? 21.75 -1.073 -35.812 1 90 665 ILE B CA 1
ATOM 11276 C C . ILE B 1 665 ? 22.875 -0.46 -36.625 1 90 665 ILE B C 1
ATOM 11278 O O . ILE B 1 665 ? 22.672 -0.103 -37.812 1 90 665 ILE B O 1
ATOM 11282 N N . GLN B 1 666 ? 24.016 -0.363 -36.031 1 88.25 666 GLN B N 1
ATOM 11283 C CA . GLN B 1 666 ? 25.172 0.183 -36.719 1 88.25 666 GLN B CA 1
ATOM 11284 C C . GLN B 1 666 ? 25.609 -0.73 -37.844 1 88.25 666 GLN B C 1
ATOM 11286 O O . GLN B 1 666 ? 25.906 -0.26 -38.969 1 88.25 666 GLN B O 1
ATOM 11291 N N . LYS B 1 667 ? 25.672 -1.936 -37.594 1 90.19 667 LYS B N 1
ATOM 11292 C CA . LYS B 1 667 ? 26.078 -2.916 -38.594 1 90.19 667 LYS B CA 1
ATOM 11293 C C . LYS B 1 667 ? 25.141 -2.914 -39.781 1 90.19 667 LYS B C 1
ATOM 11295 O O . LYS B 1 667 ? 25.578 -3.098 -40.906 1 90.19 667 LYS B O 1
ATOM 11300 N N . LEU B 1 668 ? 23.891 -2.742 -39.531 1 91.38 668 LEU B N 1
ATOM 11301 C CA . LEU B 1 668 ? 22.891 -2.779 -40.594 1 91.38 668 LEU B CA 1
ATOM 11302 C C . LEU B 1 668 ? 22.75 -1.414 -41.25 1 91.38 668 LEU B C 1
ATOM 11304 O O . LEU B 1 668 ? 22.109 -1.292 -42.312 1 91.38 668 LEU B O 1
ATOM 11308 N N . GLY B 1 669 ? 23.328 -0.398 -40.656 1 90.75 669 GLY B N 1
ATOM 11309 C CA . GLY B 1 669 ? 23.266 0.949 -41.219 1 90.75 669 GLY B CA 1
ATOM 11310 C C . GLY B 1 669 ? 21.891 1.565 -41.125 1 90.75 669 GLY B C 1
ATOM 11311 O O . GLY B 1 669 ? 21.453 2.248 -42.062 1 90.75 669 GLY B O 1
ATOM 11312 N N . ILE B 1 670 ? 21.203 1.3 -40.125 1 92.12 670 ILE B N 1
ATOM 11313 C CA . ILE B 1 670 ? 19.844 1.829 -39.938 1 92.12 670 ILE B CA 1
ATOM 11314 C C . ILE B 1 670 ? 19.922 3.271 -39.438 1 92.12 670 ILE B C 1
ATOM 11316 O O . ILE B 1 670 ? 20.641 3.572 -38.5 1 92.12 670 ILE B O 1
ATOM 11320 N N . LYS B 1 671 ? 19.094 4.121 -40.062 1 90.75 671 LYS B N 1
ATOM 11321 C CA . LYS B 1 671 ? 19.078 5.535 -39.719 1 90.75 671 LYS B CA 1
ATOM 11322 C C . LYS B 1 671 ? 17.656 6.004 -39.375 1 90.75 671 LYS B C 1
ATOM 11324 O O . LYS B 1 671 ? 16.688 5.32 -39.719 1 90.75 671 LYS B O 1
ATOM 11329 N N . ASP B 1 672 ? 17.641 7.109 -38.719 1 91.31 672 ASP B N 1
ATOM 11330 C CA . ASP B 1 672 ? 16.359 7.746 -38.438 1 91.31 672 ASP B CA 1
ATOM 11331 C C . ASP B 1 672 ? 15.602 8.086 -39.719 1 91.31 672 ASP B C 1
ATOM 11333 O O . ASP B 1 672 ? 16.188 8.539 -40.688 1 91.31 672 ASP B O 1
ATOM 11337 N N . GLY B 1 673 ? 14.336 7.852 -39.688 1 90.81 673 GLY B N 1
ATOM 11338 C CA . GLY B 1 673 ? 13.5 8.18 -40.844 1 90.81 673 GLY B CA 1
ATOM 11339 C C . GLY B 1 673 ? 13.352 7.027 -41.812 1 90.81 673 GLY B C 1
ATOM 11340 O O . GLY B 1 673 ? 12.664 7.156 -42.844 1 90.81 673 GLY B O 1
ATOM 11341 N N . GLN B 1 674 ? 13.945 5.969 -41.625 1 92.44 674 GLN B N 1
ATOM 11342 C CA . GLN B 1 674 ? 13.852 4.812 -42.5 1 92.44 674 GLN B CA 1
ATOM 11343 C C . GLN B 1 674 ? 12.703 3.896 -42.094 1 92.44 674 GLN B C 1
ATOM 11345 O O . GLN B 1 674 ? 12.195 3.99 -40.969 1 92.44 674 GLN B O 1
ATOM 11350 N N . ASN B 1 675 ? 12.289 3.053 -43.062 1 94.44 675 ASN B N 1
ATOM 11351 C CA . ASN B 1 675 ? 11.336 1.981 -42.781 1 94.44 675 ASN B CA 1
ATOM 11352 C C . ASN B 1 675 ? 12.047 0.643 -42.594 1 94.44 675 ASN B C 1
ATOM 11354 O O . ASN B 1 675 ? 12.984 0.323 -43.344 1 94.44 675 ASN B O 1
ATOM 11358 N N . ILE B 1 676 ? 11.633 -0.079 -41.594 1 94.75 676 ILE B N 1
ATOM 11359 C CA . ILE B 1 676 ? 12.25 -1.369 -41.312 1 94.75 676 ILE B CA 1
ATOM 11360 C C . ILE B 1 676 ? 11.18 -2.365 -40.875 1 94.75 676 ILE B C 1
ATOM 11362 O O . ILE B 1 676 ? 10.031 -1.987 -40.625 1 94.75 676 ILE B O 1
ATOM 11366 N N . ASP B 1 677 ? 11.555 -3.639 -40.844 1 94.94 677 ASP B N 1
ATOM 11367 C CA . ASP B 1 677 ? 10.766 -4.684 -40.219 1 94.94 677 ASP B CA 1
ATOM 11368 C C . ASP B 1 677 ? 11.305 -5 -38.812 1 94.94 677 ASP B C 1
ATOM 11370 O O . ASP B 1 677 ? 12.523 -5.031 -38.625 1 94.94 677 ASP B O 1
ATOM 11374 N N . ILE B 1 678 ? 10.383 -5.203 -37.875 1 95.06 678 ILE B N 1
ATOM 11375 C CA . ILE B 1 678 ? 10.852 -5.473 -36.531 1 95.06 678 ILE B CA 1
ATOM 11376 C C . ILE B 1 678 ? 10.109 -6.676 -35.938 1 95.06 678 ILE B C 1
ATOM 11378 O O . ILE B 1 678 ? 8.977 -6.965 -36.344 1 95.06 678 ILE B O 1
ATOM 11382 N N . ILE B 1 679 ? 10.727 -7.438 -35.125 1 94.69 679 ILE B N 1
ATOM 11383 C CA . ILE B 1 679 ? 10.141 -8.406 -34.188 1 94.69 679 ILE B CA 1
ATOM 11384 C C . ILE B 1 679 ? 10.18 -7.848 -32.781 1 94.69 679 ILE B C 1
ATOM 11386 O O . ILE B 1 679 ? 11.227 -7.387 -32.312 1 94.69 679 ILE B O 1
ATOM 11390 N N . CYS B 1 680 ? 9.023 -7.832 -32.156 1 94.31 680 CYS B N 1
ATOM 11391 C CA . CYS B 1 680 ? 8.984 -7.172 -30.859 1 94.31 680 CYS B CA 1
ATOM 11392 C C . CYS B 1 680 ? 7.984 -7.848 -29.922 1 94.31 680 CYS B C 1
ATOM 11394 O O . CYS B 1 680 ? 7.191 -8.68 -30.359 1 94.31 680 CYS B O 1
ATOM 11396 N N . THR B 1 681 ? 8.125 -7.59 -28.688 1 94 681 THR B N 1
ATOM 11397 C CA . THR B 1 681 ? 7.125 -7.863 -27.672 1 94 681 THR B CA 1
ATOM 11398 C C . THR B 1 681 ? 6.703 -6.574 -26.969 1 94 681 THR B C 1
ATOM 11400 O O . THR B 1 681 ? 7.328 -5.531 -27.156 1 94 681 THR B O 1
ATOM 11403 N N . ILE B 1 682 ? 5.602 -6.629 -26.328 1 91.06 682 ILE B N 1
ATOM 11404 C CA . ILE B 1 682 ? 5.121 -5.461 -25.594 1 91.06 682 ILE B CA 1
ATOM 11405 C C . ILE B 1 682 ? 5.457 -5.602 -24.109 1 91.06 682 ILE B C 1
ATOM 11407 O O . ILE B 1 682 ? 5.156 -6.629 -23.5 1 91.06 682 ILE B O 1
ATOM 11411 N N . SER B 1 683 ? 6.125 -4.637 -23.578 1 86.62 683 SER B N 1
ATOM 11412 C CA . SER B 1 683 ? 6.539 -4.637 -22.188 1 86.62 683 SER B CA 1
ATOM 11413 C C . SER B 1 683 ? 6.199 -3.316 -21.5 1 86.62 683 SER B C 1
ATOM 11415 O O . SER B 1 683 ? 5.793 -2.359 -22.172 1 86.62 683 SER B O 1
ATOM 11417 N N . GLU B 1 684 ? 6.309 -3.318 -20.234 1 81 684 GLU B N 1
ATOM 11418 C CA . GLU B 1 684 ? 6.074 -2.086 -19.484 1 81 684 GLU B CA 1
ATOM 11419 C C . GLU B 1 684 ? 7.266 -1.142 -19.578 1 81 684 GLU B C 1
ATOM 11421 O O . GLU B 1 684 ? 8.406 -1.587 -19.719 1 81 684 GLU B O 1
ATOM 11426 N N . ASP B 1 685 ? 6.91 0.185 -19.5 1 76.12 685 ASP B N 1
ATOM 11427 C CA . ASP B 1 685 ? 7.965 1.193 -19.469 1 76.12 685 ASP B CA 1
ATOM 11428 C C . ASP B 1 685 ? 8.617 1.273 -18.094 1 76.12 685 ASP B C 1
ATOM 11430 O O . ASP B 1 685 ? 7.922 1.409 -17.078 1 76.12 685 ASP B O 1
ATOM 11434 N N . LEU B 1 686 ? 9.852 1.104 -18.031 1 64.62 686 LEU B N 1
ATOM 11435 C CA . LEU B 1 686 ? 10.578 1.083 -16.766 1 64.62 686 LEU B CA 1
ATOM 11436 C C . LEU B 1 686 ? 10.477 2.432 -16.047 1 64.62 686 LEU B C 1
ATOM 11438 O O . LEU B 1 686 ? 10.516 2.5 -14.82 1 64.62 686 LEU B O 1
ATOM 11442 N N . TYR B 1 687 ? 10.398 3.498 -16.797 1 60.47 687 TYR B N 1
ATOM 11443 C CA . TYR B 1 687 ? 10.414 4.84 -16.234 1 60.47 687 TYR B CA 1
ATOM 11444 C C . TYR B 1 687 ? 9.008 5.316 -15.906 1 60.47 687 TYR B C 1
ATOM 11446 O O . TYR B 1 687 ? 8.812 6.098 -14.977 1 60.47 687 TYR B O 1
ATOM 11454 N N . ASN B 1 688 ? 8.141 4.918 -16.766 1 65.69 688 ASN B N 1
ATOM 11455 C CA . ASN B 1 688 ? 6.73 5.199 -16.531 1 65.69 688 ASN B CA 1
ATOM 11456 C C . ASN B 1 688 ? 5.906 3.916 -16.469 1 65.69 688 ASN B C 1
ATOM 11458 O O . ASN B 1 688 ? 5.371 3.475 -17.5 1 65.69 688 ASN B O 1
ATOM 11462 N N . GLN B 1 689 ? 5.707 3.406 -15.414 1 62.97 689 GLN B N 1
ATOM 11463 C CA . GLN B 1 689 ? 5.195 2.057 -15.211 1 62.97 689 GLN B CA 1
ATOM 11464 C C . GLN B 1 689 ? 3.752 1.936 -15.695 1 62.97 689 GLN B C 1
ATOM 11466 O O . GLN B 1 689 ? 3.23 0.828 -15.836 1 62.97 689 GLN B O 1
ATOM 11471 N N . ASN B 1 690 ? 3.197 3.016 -16.094 1 62.84 690 ASN B N 1
ATOM 11472 C CA . ASN B 1 690 ? 1.833 2.951 -16.609 1 62.84 690 ASN B CA 1
ATOM 11473 C C . ASN B 1 690 ? 1.812 2.834 -18.125 1 62.84 690 ASN B C 1
ATOM 11475 O O . ASN B 1 690 ? 0.781 2.5 -18.719 1 62.84 690 ASN B O 1
ATOM 11479 N N . ASP B 1 691 ? 3 3.025 -18.688 1 71.88 691 ASP B N 1
ATOM 11480 C CA . ASP B 1 691 ? 3.062 3.014 -20.141 1 71.88 691 ASP B CA 1
ATOM 11481 C C . ASP B 1 691 ? 3.652 1.702 -20.656 1 71.88 691 ASP B C 1
ATOM 11483 O O . ASP B 1 691 ? 4.438 1.055 -19.953 1 71.88 691 ASP B O 1
ATOM 11487 N N . LYS B 1 692 ? 3.123 1.227 -21.828 1 82.88 692 LYS B N 1
ATOM 11488 C CA . LYS B 1 692 ? 3.668 0.05 -22.5 1 82.88 692 LYS B CA 1
ATOM 11489 C C . LYS B 1 692 ? 4.602 0.451 -23.641 1 82.88 692 LYS B C 1
ATOM 11491 O O . LYS B 1 692 ? 4.41 1.492 -24.266 1 82.88 692 LYS B O 1
ATOM 11496 N N . ILE B 1 693 ? 5.699 -0.316 -23.812 1 88.69 693 ILE B N 1
ATOM 11497 C CA . ILE B 1 693 ? 6.664 -0.068 -24.875 1 88.69 693 ILE B CA 1
ATOM 11498 C C . ILE B 1 693 ? 6.852 -1.336 -25.703 1 88.69 693 ILE B C 1
ATOM 11500 O O . ILE B 1 693 ? 6.496 -2.432 -25.266 1 88.69 693 ILE B O 1
ATOM 11504 N N . LEU B 1 694 ? 7.398 -1.118 -26.891 1 93.25 694 LEU B N 1
ATOM 11505 C CA . LEU B 1 694 ? 7.836 -2.252 -27.688 1 93.25 694 LEU B CA 1
ATOM 11506 C C . LEU B 1 694 ? 9.258 -2.662 -27.328 1 93.25 694 LEU B C 1
ATOM 11508 O O . LEU B 1 694 ? 10.18 -1.846 -27.391 1 93.25 694 LEU B O 1
ATOM 11512 N N . LYS B 1 695 ? 9.359 -3.814 -26.922 1 93.12 695 LYS B N 1
ATOM 11513 C CA . LYS B 1 695 ? 10.695 -4.395 -26.75 1 93.12 695 LYS B CA 1
ATOM 11514 C C . LYS B 1 695 ? 11.133 -5.133 -28.016 1 93.12 695 LYS B C 1
ATOM 11516 O O . LYS B 1 695 ? 10.648 -6.227 -28.297 1 93.12 695 LYS B O 1
ATOM 11521 N N . ILE B 1 696 ? 12.062 -4.578 -28.656 1 93.75 696 ILE B N 1
ATOM 11522 C CA . ILE B 1 696 ? 12.508 -5.129 -29.922 1 93.75 696 ILE B CA 1
ATOM 11523 C C . ILE B 1 696 ? 13.406 -6.336 -29.688 1 93.75 696 ILE B C 1
ATOM 11525 O O . ILE B 1 696 ? 14.336 -6.273 -28.875 1 93.75 696 ILE B O 1
ATOM 11529 N N . ILE B 1 697 ? 13.078 -7.359 -30.344 1 91.12 697 ILE B N 1
ATOM 11530 C CA . ILE B 1 697 ? 13.852 -8.594 -30.234 1 91.12 697 ILE B CA 1
ATOM 11531 C C . ILE B 1 697 ? 14.844 -8.68 -31.406 1 91.12 697 ILE B C 1
ATOM 11533 O O . ILE B 1 697 ? 15.984 -9.102 -31.219 1 91.12 697 ILE B O 1
ATOM 11537 N N . ASP B 1 698 ? 14.375 -8.297 -32.562 1 91.19 698 ASP B N 1
ATOM 11538 C CA . ASP B 1 698 ? 15.195 -8.336 -33.781 1 91.19 698 ASP B CA 1
ATOM 11539 C C . ASP B 1 698 ? 14.68 -7.352 -34.812 1 91.19 698 ASP B C 1
ATOM 11541 O O . ASP B 1 698 ? 13.539 -6.891 -34.75 1 91.19 698 ASP B O 1
ATOM 11545 N N . ILE B 1 699 ? 15.594 -6.953 -35.719 1 93.44 699 ILE B N 1
ATOM 11546 C CA . ILE B 1 699 ? 15.234 -5.996 -36.75 1 93.44 699 ILE B CA 1
ATOM 11547 C C . ILE B 1 699 ? 15.812 -6.445 -38.094 1 93.44 699 ILE B C 1
ATOM 11549 O O . ILE B 1 699 ? 16.828 -7.141 -38.125 1 93.44 699 ILE B O 1
ATOM 11553 N N . LYS B 1 700 ? 15.148 -6.09 -39.125 1 91.62 700 LYS B N 1
ATOM 11554 C CA . LYS B 1 700 ? 15.625 -6.336 -40.5 1 91.62 700 LYS B CA 1
ATOM 11555 C C . LYS B 1 700 ? 15.492 -5.082 -41.344 1 91.62 700 LYS B C 1
ATOM 11557 O O . LYS B 1 700 ? 14.43 -4.449 -41.375 1 91.62 700 LYS B O 1
ATOM 11562 N N . LYS B 1 701 ? 16.562 -4.711 -42 1 91 701 LYS B N 1
ATOM 11563 C CA . LYS B 1 701 ? 16.547 -3.578 -42.938 1 91 701 LYS B CA 1
ATOM 11564 C C . LYS B 1 701 ? 15.812 -3.924 -44.219 1 91 701 LYS B C 1
ATOM 11566 O O . LYS B 1 701 ? 15.992 -5.016 -44.781 1 91 701 LYS B O 1
ATOM 11571 N N . ARG B 1 702 ? 14.969 -3.035 -44.562 1 84.44 702 ARG B N 1
ATOM 11572 C CA . ARG B 1 702 ? 14.273 -3.238 -45.844 1 84.44 702 ARG B CA 1
ATOM 11573 C C . ARG B 1 702 ? 15.094 -2.711 -47 1 84.44 702 ARG B C 1
ATOM 11575 O O . ARG B 1 702 ? 15.781 -1.695 -46.875 1 84.44 702 ARG B O 1
ATOM 11582 N N . GLN B 1 703 ? 15.461 -3.48 -48 1 65.75 703 GLN B N 1
ATOM 11583 C CA . GLN B 1 703 ? 16.125 -3.018 -49.219 1 65.75 703 GLN B CA 1
ATOM 11584 C C . GLN B 1 703 ? 15.25 -2.053 -50 1 65.75 703 GLN B C 1
ATOM 11586 O O . GLN B 1 703 ? 14.047 -2.289 -50.156 1 65.75 703 GLN B O 1
ATOM 11591 N N . ASN B 1 704 ? 15.617 -0.715 -50.031 1 48.97 704 ASN B N 1
ATOM 11592 C CA . ASN B 1 704 ? 14.945 0.165 -50.969 1 48.97 704 ASN B CA 1
ATOM 11593 C C . ASN B 1 704 ? 14.859 -0.465 -52.375 1 48.97 704 ASN B C 1
ATOM 11595 O O . ASN B 1 704 ? 15.805 -1.118 -52.812 1 48.97 704 ASN B O 1
#

Nearest PDB structures (foldseek):
  5f54-assembly1_A  TM=8.612E-01  e=1.642E-35  Deinococcus radiodurans
  5f56-assembly1_A  TM=8.578E-01  e=6.669E-35  Deinococcus radiodurans
  2zxp-assembly1_A  TM=8.751E-01  e=1.474E-32  Thermus thermophilus HB8
  2zxr-assembly1_A  TM=8.521E-01  e=3.866E-28  Thermus thermophilus HB8
  1ir6-assembly1_A  TM=8.289E-01  e=7.677E-23  Thermus thermophilus

Solvent-accessible surface area (backbone atoms only — not comparable to full-atom values): 74551 Å² total; per-residue (Å²): 129,69,40,79,38,65,74,80,64,97,61,60,69,68,57,44,49,50,50,10,60,73,68,71,48,49,56,66,58,41,49,46,41,50,66,69,65,50,52,67,63,53,46,52,46,53,74,52,83,52,83,80,64,47,73,70,46,66,37,37,37,50,41,68,58,49,43,53,51,48,51,50,35,45,74,68,55,41,33,35,34,36,38,24,32,38,41,43,22,11,43,32,11,38,50,50,44,50,54,50,42,46,74,64,66,30,49,69,51,74,48,50,51,37,76,79,49,63,86,70,76,46,66,68,57,47,54,51,33,53,76,68,58,34,44,34,38,37,26,23,39,33,45,74,86,36,57,69,43,39,51,53,29,43,75,70,67,21,45,45,34,31,30,22,43,68,79,62,68,72,90,79,83,61,98,54,50,53,37,34,54,65,44,88,85,33,61,49,93,70,55,73,52,36,23,15,46,45,33,43,33,55,48,50,41,48,60,54,54,70,42,90,68,44,84,39,51,32,30,47,47,47,64,46,74,57,87,97,38,39,39,39,40,37,35,32,31,47,58,87,36,84,75,48,77,52,75,46,53,46,85,49,60,64,69,58,52,50,52,51,51,49,64,72,46,59,95,42,46,38,33,30,58,52,50,71,61,43,51,54,49,50,24,60,50,66,75,44,87,70,93,72,80,68,44,51,63,42,58,62,42,22,71,76,40,57,91,51,62,87,57,51,64,69,52,48,60,70,66,40,68,72,59,75,40,40,95,66,55,67,70,56,49,51,50,53,50,52,54,48,49,57,49,60,66,41,43,77,79,39,43,71,64,60,62,47,28,34,40,30,19,51,9,27,47,51,60,60,33,44,38,48,60,52,46,30,40,45,34,48,54,5,33,53,52,53,54,65,54,76,47,59,54,59,40,54,50,30,46,75,59,72,46,55,40,44,75,75,60,49,47,57,50,40,46,70,50,45,34,53,49,54,28,26,29,27,36,69,30,41,24,60,54,56,51,50,28,68,69,54,86,47,64,68,56,35,53,53,39,45,54,50,47,52,53,41,31,53,50,48,52,50,52,50,49,50,47,59,75,44,38,79,79,26,47,77,45,74,62,92,60,37,37,35,32,54,39,65,78,46,56,73,54,50,29,55,60,50,7,44,52,46,6,64,73,68,68,22,29,14,34,19,31,19,46,55,89,71,32,29,45,34,17,38,18,17,77,74,21,36,48,28,34,62,52,60,65,66,44,64,63,89,60,42,77,45,72,50,61,39,52,54,32,22,40,36,30,26,50,59,87,46,45,69,60,46,55,52,46,48,55,54,43,57,70,70,46,73,68,48,75,73,76,77,49,60,47,73,32,66,44,74,54,59,62,83,56,54,61,69,57,52,51,49,52,58,59,50,54,54,58,41,41,44,88,30,64,77,66,34,34,32,40,68,71,28,36,35,36,74,67,39,43,71,40,92,80,60,73,39,52,30,28,31,32,33,37,33,42,79,89,39,77,38,51,30,36,24,73,69,31,40,66,57,38,59,75,68,64,68,57,68,71,39,54,28,31,39,31,27,30,77,39,70,28,87,89,44,71,87,39,71,26,36,38,40,77,46,75,45,82,55,82,128,130,70,40,80,37,64,72,80,65,97,62,58,69,68,56,44,49,50,51,10,60,73,69,72,48,49,58,65,58,42,48,46,41,50,65,68,66,50,54,67,62,54,46,53,46,52,74,52,86,53,82,80,65,49,73,69,46,65,37,36,38,52,42,66,58,50,44,53,52,48,52,52,35,44,75,67,56,3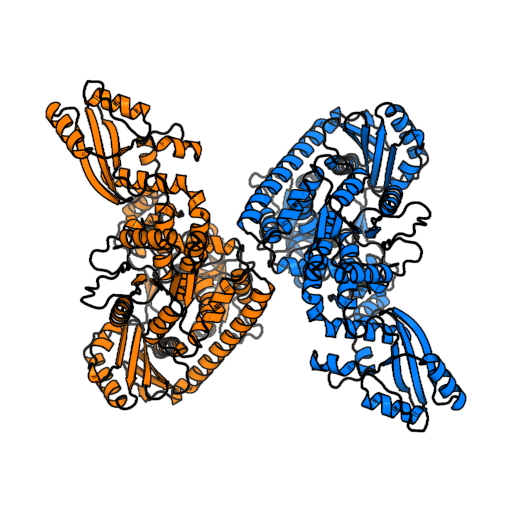9,33,35,35,37,39,21,32,38,41,44,22,12,43,32,11,38,50,50,44,50,55,49,42,46,74,65,65,31,50,68,51,73,48,50,50,38,76,77,50,63,86,70,76,46,66,67,58,46,52,53,34,52,75,69,57,34,42,35,38,38,25,23,40,33,48,72,85,34,57,68,42,40,51,54,30,43,76,70,65,20,46,45,35,31,30,22,42,68,79,63,63,80,90,75,82,63,97,54,50,54,35,33,53,67,44,88,83,33,61,49,93,70,57,72,52,36,22,16,45,44,34,43,34,55,48,51,41,47,59,55,55,72,42,90,68,44,84,38,52,32,30,46,46,47,67,48,76,56,87,98,38,38,40,40,38,38,35,33,33,47,60,88,35,85,74,46,75,52,75,48,53,45,86,50,60,66,68,58,52,53,51,52,50,49,65,74,46,60,96,42,48,36,32,28,59,51,50,72,62,42,50,52,50,51,23,59,50,65,74,44,88,69,92,71,81,68,45,52,62,42,57,61,42,24,71,77,40,58,90,51,61,88,55,49,63,68,53,48,60,70,67,40,69,70,59,75,43,40,95,67,54,68,71,56,49,52,51,51,52,52,54,50,49,56,48,61,65,41,42,78,79,40,43,71,62,58,62,47,28,33,39,31,21,50,9,27,48,52,62,59,34,43,38,48,59,52,48,31,42,44,33,46,55,6,34,54,51,54,54,65,52,75,46,59,54,59,40,54,49,28,48,74,58,72,47,59,41,44,76,76,60,51,47,59,52,41,46,71,50,44,33,53,48,54,27,26,29,26,34,70,30,40,24,58,53,56,52,51,26,69,67,55,85,48,64,69,57,34,54,53,38,46,54,51,47,51,52,40,31,53,49,48,53,50,52,50,48,52,49,61,74,45,38,78,78,26,46,78,44,73,63,92,59,37,37,34,31,54,40,66,76,46,55,73,54,50,30,54,61,50,7,44,51,46,5,66,72,68,68,21,28,13,34,19,32,22,46,55,90,72,32,29,45,35,18,38,18,17,77,73,23,36,47,27,34,62,53,60,66,67,44,65,64,91,60,42,77,46,71,53,60,39,53,54,32,23,41,36,32,27,48,62,89,47,45,68,59,47,53,53,46,47,55,54,44,58,69,70,44,75,68,50,76,73,76,77,50,60,47,73,32,67,44,73,56,58,61,83,57,54,60,70,58,52,53,50,51,58,58,49,54,54,58,43,42,45,89,30,65,77,64,32,33,32,39,68,70,27,35,33,36,73,65,40,44,72,40,92,80,61,74,39,52,29,28,32,31,33,38,33,40,80,88,41,76,38,50,30,36,25,74,69,31,40,66,58,38,60,74,69,64,67,57,68,71,39,54,29,32,38,32,28,29,78,39,70,27,88,88,44,71,87,40,72,25,34,37,40,76,46,75,45,83,57,82,130

Sequence (1408 aa):
MKIWEKKEIDIKKENIINIAKKYNISILEATLLLRREIKEEDFLFFIESSVNLMHNPFLLKNINKFIYRMNEAIAEKENVLIFGDKDADGITATIIMYETLKDFGINVTYKIPSNGEFYGLTKEIIDKALEDKISIIITVDCGISNIEEANYARSKNIEVIITDHHLPNKEIDIENIIIDPHLKGDLSPFKEIAGCYVSFKACLALYLSTTNLYNKNMVFLFLERLNNNITLHAIEINNYILKKYITLESNNDLQININKLEEFSQSKYIIVFNKDEQNQLLNEFFNHKIDIETIDISENFVKKYPKFAKKTLKELMQITKYFKYREINIKEKLYYIFYNIIFAINKDLLKNCLKRLKFVAIGTIADNMPIINENRIVVREGLKEIALRENISINYLLKEANILTKPMITATDIAFKIAPILNSTGRLEKADITIQFLLTEDINQIENKFKEIKNINILRKRKEDISWNTHNENIIFKNDKFIVCYDKHTPKGISSRMATRLSTYYQKVAVFLTRQENIIKGSIRSNNKVNSKELISMIPNHLIINSGGHKAAAGFTLYESVLNEFIKELENALEKIEYKELYEDSILIDAIIPKDFNKKELLKIINLFEPYGHGFREFVFMMENVYIQDLRTIDKNGNSKHISMKIKNNKDYYKAIYFNGTQNIQKLGIKDGQNIDIICTISEDLYNQNDKILKIIDIKKRQNMKIWEKKEIDIKKENIINIAKKYNISILEATLLLRREIKEEDFLFFIESSVNLMHNPFLLKNINKFIYRMNEAIAEKENVLIFGDKDADGITATIIMYETLKDFGINVTYKIPSNGEFYGLTKEIIDKALEDKISIIITVDCGISNIEEANYARSKNIEVIITDHHLPNKEIDIENIIIDPHLKGDLSPFKEIAGCYVSFKACLALYLSTTNLYNKNMVFLFLERLNNNITLHAIEINNYILKKYITLESNNDLQININKLEEFSQSKYIIVFNKDEQNQLLNEFFNHKIDIETIDISENFVKKYPKFAKKTLKELMQITKYFKYREINIKEKLYYIFYNIIFAINKDLLKNCLKRLKFVAIGTIADNMPIINENRIVVREGLKEIALRENISINYLLKEANILTKPMITATDIAFKIAPILNSTGRLEKADITIQFLLTEDINQIENKFKEIKNINILRKRKEDISWNTHNENIIFKNDKFIVCYDKHTPKGISSRMATRLSTYYQKVAVFLTRQENIIKGSIRSNNKVNSKELISMIPNHLIINSGGHKAAAGFTLYESVLNEFIKELENALEKIEYKELYEDSILIDAIIPKDFNKKELLKIINLFEPYGHGFREFVFMMENVYIQDLRTIDKNGNSKHISMKIKNNKDYYKAIYFNGTQNIQKLGIKDGQNIDIICTISEDLYNQNDKILKIIDIKKRQN

pLDDT: mean 90.85, std 7.89, range [48.94, 98.75]

Secondary structure (DSSP, 8-state):
--EEEEPPP-S-HHHHHHHHHHHT--HHHHHHHHHTT--GGGTHHHH---GGGSPPGGGSTTHHHHHHHHHHHHHHT-EEEEEE-SSHHHHHHHHHHHHHHHHTT-EEEEE---TTPPSS--HHHHHHHHHTT--EEEEES--TT-HHHHHHHHHTT-EEEEE--SPP-S----SSEEE-TTSTT---S-----HHHHHHHHHHHHHHTTSTTTT-EEEEEEEEEETTEEEEEEEEEETTEEEEEEEEETTS-HHHHHHHHHHHHTTSEEEESSHHHHHHHHHHHHTS-----EEETHHHHHHH-GGGTT--HHHHHHH-THHHHS---HHHHHHHHHHHHHHHHTTTTTHHHHHTHHHHHHHHHHTT--SSTHHHHHHHHHHHHHHTT--HHHHHHHHHTT-TT-SS--HHHIIIIIHHHHHHHHHTT-HHHHHHHHH---HHHHHHHHHHHHHHHHHHHHHHHHHHHTHHHHEEEE-SSEEEEEESSS-GGGHHHHHHHHHHHHTSEEEEEEEETTEEEEEEE-TTSS-HHHHHHTS-GGG-SEEEE-SSEEEEEEEGGGHHHHHHHHHHHHHHS------TTEEEE-EEEPTT--HHHHHHHHHHTPPPBTTBPPP-EEEEEEEEEEEEESSTTS--S-EEEEEEETTEEEEEEETT-HHHHHHHT--TT-EEEEEEEEEE-SSSTT-EEEEEEEEEE---/--EEEEPPP-S-HHHHHHHHHHHT--HHHHHHHHHTT--GGGTHHHH---GGGSPPGGGSTTHHHHHHHHHHHHHHT-EEEEEE-SSHHHHHHHHHHHHHHHHTT-EEEEE---TTPPSS--HHHHHHHHHTT--EEEEES--TT-HHHHHHHHHTT-EEEEE--SPPPS----SSEEE-TTSTT---S-----HHHHHHHHHHHHHHTTSTTTT-EEEEEEEEEETTEEEEEEEEEETTEEEEEEEEETTS-HHHHHHHHHHHHTTSEEEESSHHHHHHHHHHHHTS-----EEETHHHHHHH-GGGTT--HHHHHHH-THHHHS---HHHHHHHHHHHHHHHHTHHHHHHHHHTHHHHHHHHHHTT--SSTHHHHHHHHHHHHHHTT--HHHHHHHHHTT-TT-SS--HHHIIIIIHHHHHHHHHTT-HHHHHHHHH---HHHHHHHHHHHHHHHHHHHHHHHHHHHTHHHHEEEE-SSEEEEE-TTS-GGGHHHHHHHHHHHHTSEEEEEEEETTEEEEEEE-TTSS-HHHHHHTS-GGG-SEEEE-SSEEEEEEEGGGHHHHHHHHHHHHHHS------TTEEEE-EEEPTT--HHHHHHHHHHTPPPBTTBPPP-EEEEEEEEEEEEESSTTS--S-EEEEEEETTEEEEEEETT-HHHHHHHT--TT-EEEEEEEEEE-SSSTT-EEEEEEEEEE---

Organism: Borrelia turicatae (strain 91E135) (NCBI:txid314724)

Foldseek 3Di:
DFAADAQDQPDDLVVLVVLCVLQVHDSLLSLLCVSLVHALLQVCLQQDFDPLQDDQLVLWPLLVVVLVVLVVCLVVLAEEEEEFELALLRLLLSLLLQVLSVVSVHNYYYDYFFDPDDGADDLVVLVVCVVVRHQEYEYFQGDLAVLVSQVSSVVSNHAYAYQHADAHDPDPPDPHHYTYCNDPPRRDPDRQATRSVSSLSSSLLNLLCVDPCAQFWEKEWDWDDDDPKIKIKIWIAHRLDTDDIDMDILPDDLVVVVVVVCVVCPRGAYEYAPVVVRQVSVCVSNVHRDPDDYHHLVVLLCVQVVVCVPPGPVRVLVVDSSCSSDPDDPNVSSSSVVSSSSCRSCVVSCVVSLLSLLSSLLSRLLVQGACGRCVVNSNVSNQVSVLVVPQPLSLLQCVVQVCNVQNGDASVCSNPRVSLLQRLCSLNRNSVLSSCLRNDPDPVSVVVSVVVSVVSSVVLVVLLVVCVVCQVVQWPDDDPAETEGEDAPRGLSCQQVNQVVVCVVSVHWYKYWYDDPQKIKIKTFGNQFFQPQQLVVQFDPVQWPDKDDGGGMIITMGGPVCVVVRVVSSVVSRVVTRTDPPPPRHDHASEEDDLPDDPVVVVVSQVSSDHAGRNRHFHKYKYFFWAWADWAAPDPVRPALKIWIWTHRPPDIFTEIEHSCPVVCVVQVPDHGGTWMFIWTWDADPVHRVDIHTYTDDIGHDDD/DFAADAQDQPDDLVVLVVLCVLQVHDSLLSLLCVSLVNALLQVCLQQDFDPLQDDQLVLWPLLVVVLVVLVVCLVVLAEEEEEFELALLRLLLSLLLQVLSVVSVHNYYYDYFFDPDDGADDLVNLVVCVVVRHQEYEYFQGDLAVLVSQVSSVVSNHAYAYQHAAAHDPDPPDPHHYTYCNDPPRRDPDRQATRSVSSLSSSLLNLLCPDPCAQFWEKEWDWDDDPPKIKIKIFIAHRLDTDDIDMDILPDDLVVVVVVVCVVCPPGAYEYAPVVVRQVSVCVSNVHRDPDDYHHLVVLLCVQVVVCVPPGPVRVLVVDSSCSSDPDDPNVSSSSVVSVSSCRSCVVSCVVSLLSLLSSLLSRLLVQGACGRCVVNSNQSNQVSVLVVPQPLSLLQCVVQVCNVQNGDASVCSNPRVSLLQRLCSLNRNSVLSSCLRNDPDPVSVVVSVVVSVVSSVVLVVLLVVCVVCQVVQWPDDDPAETEGEDAPRGLSCQQVNQVVVCVVSVHWYKYWYDDPQKIKIKIFGNQFFQPQQLVVQFDPVQWPDKDDGGGMIITMGGPVCVVVRVVSSVVSRVVTRGDPPPPRHDHASEEDDLPDDPVVVVVSQVSSDHAGRNRHFHKYKYFFWAWADWAAPDPVRPALKIWIWTHRPPDIFTEIEHSCPVVCVVQVPDHGGTWMFIWTWDADPVHRVDIHTYTDDIGHDDD

InterPro domains:
  IPR001667 DDH domain [PF01368] (79-204)
  IPR003156 DHHA1 domain [PF02272] (479-575)
  IPR004610 Bacterial RecJ exonuclease [TIGR00644] (28-698)
  IPR038763 DHH phosphoesterase superfamily [SSF64182] (54-210)
  IPR038763 DHH phosphoesterase superfamily [SSF64182] (351-581)
  IPR041122 RecJ, OB domain [PF17768] (589-693)
  IPR051673 Single-stranded-DNA-specific exonuclease RecJ [PTHR30255] (339-693)